Protein AF-A0A845WKM9-F1 (afdb_monomer_lite)

Secondary structure (DSSP, 8-state):
---S--EEEEETTEEEEEETTEEEEEEPP----S---PPPPS-BPTT-SEEPPS--PPP-EEEEETTEEEEEETTEEEEEETTS-----PPEESTTTBSSS-HHHHHH--SEEEEEEETTEEEEEEEETTEEEEEETT-TTS----BGGGPPBP----S-S-HHHHHHHHHHH-HHHHHSHHHHT--B---EESSS--BTTBEEP-TTTBSS---BSS--TTSTTHHHHHIIIIIHHHHHHHHHHHTT-HHHHHHHHHTTB-TT-SS--B-SGGG----HHHHHHHHHHHHHHHHHHHHHHHHHTSEEE--BTTB-HHHHHHHHHTHHHHHHHHHHHHHHHHHHHTTSS-HHHHHHHH---GGGGGGSHHHHHHHHHHHHHHHHHHTTSEEE-HHHHHHHHHHHHHHHHHHHHHTTHHHHHHTT--HHHHHHHHHH-TT-HHHHHHH-HHHHHHHHHHHHHHHHHHHHHHHHHH--HHHHHHHHHHHHHHHHHH-SPPP------PPP---GGGS-B-TT-PBPPTTS-TTTTTHHHH---S---------TT--TTTT-SS-SSPPPP-HHHHHHHHHHHHHHHHHHTTB-TTS-B-PPPSSPPPP-HHHHHHHHSS---THHHHHHHS--PPPPSB-HHHHHHHHHHHHHHHHHHHHHHHHHHHHHHHHHHHHHHHHHHHHHHHHHHHHHHHHHHHHHHHHHHHHHHHHHHHHHHHHHHHHHHH-S-HHHHHHHHHHHHHHHHHHHHHHHHHTSTT---------BTTB---------SSHHHHHHHHHHHHHHHHHHHHHHHHHHHHHHHHHHHHHHHHHHHHHHHHHHHHHHHHHHHHHHHHHHHHHHHHHHHHHHHHHHHHHHTT-SSSHHHHHHHHHHHHHHHHHHHHHHHHHHHHHHHHHHHHHT--BTTB--S-S-S--GGGTTTTHHHHHHHHHHHHHHHHHHH----EEEEEEEEHHHH-HHHHHHHHHHSEEEEEE-HHHHHTT-TTEEEEEEEEEEEEEEE-TT---EEEEEEEEEEEE-SS-HHHHHHHH-TTSPP-TTEEE-TTTT-EEEE----TTS-B-SSSS--TT-SBPPTTTTSBSEEEEEEEEESSTTSS-GGGEEEEEEEEEEEEEE-HHHHHHHHHHH-PPEEEEEEEEHHHHSHHHHHHHHHSS-SEEEEEE-GGGSTTEEEEEEEEEEEEEEEGGG----EEEETTTEEE-TTEEE--SS-B--TT-EEEEEEEES-GGGEEEEEEEEEEEE--

Foldseek 3Di:
DDPADWDWDDDDQWIWIDHDQWIWIDGHDDDDDDDDDDDGDPDTDPPDTDGDPPDPWDFQEWDDDPQWIWTKTWQWIFIDGNPDDDDGDDTHGLAPFKDPDDPVCNNTNFRYWDWDDDPQWIKIWTHHDPDIDIDTPNDPVTDDIDTPVPDADEDADQDFPCVVVLVCQCVPPRPVSSLALVSQQDKGAQQEDCPDDDDPRYHHDPPVRYPDHPIDSGHQLPHNCNVVVCCSRPVVLQVVLVVCLVVVVLVVSLVSLQSAAQPVDDQCRGRRLLVLQFALLQLLVLLLVLLVVLLVCQVVCVVVVQKDADCPPNQDSVNVNVLSVCLNVLSVVSSVVCVVCNCLLLLVDPQVVVCVVVVDDQLVLVVDPSLVSNVVSLVVLLVCLVRVSMDGDPVSSVSSNVSSVSSVSSSVSSNCNNVSSVSRNDLVVLVVQCVVDVPDVVSVCVNPVVVVVVVSLLSSLVSLQSQLLVLLQVQAPVSPVVSLVSLVVSDVSLDDQDDDPDDDDADPDDDPQCLAADPVGDGDDVPVPPPPPVCLLVDPDPDDDDDDNDGPPDDSQRSDPHDNDDDDDDVSSNVSVVSSCLSNVCSVVCHGPVRHHDDHDNDDDDDDPPVVCVVVVPPDPPVLVVLVVPDPDAQDQFFLVVLLVQLLVLLVVLQVLLVVLVVLCVLLVVQVCVLVVLVCVLVVLVVVLVVLVVVLVVLVVVLVVLVVVLVVLVVLLVVLVVVLVVADDPVLVVVLVVLVVVLVVLVVVLVVLVVPPPDDDDFDFDDDPDDTDGDDDDDDPPVVVVSVVVSVVSNVVSVVSVVVSVVSVVVSVVVSVVSVVSSVVSVVVSVVSVVVSVVSVVVSVVSVVVSVVSVVVSVVSVVVSVVSVPDPSHSVVSVVVSVVSLVVSVVSLVVSLSSLSNSQSSLCLQLVAFDPVRDLRDPPQADVVSSSRCSSVSSVVSSVVNVVVSVVSPDDFAKDKDKDWCCWQPVVQLVCCQPVQKGKDWDALLVVCVVPVQWFFKWFQAKFKDWPFDPPAKWKKKKWWQKFKGQRALDLQCNVCRRPVVGDDDSRMDMQRVHGFMAIFTDDDPPDTGRRDPDDDSPDSGGRGRGSTHSGTMMMMGTDDDVPSGRSNSTPIMMMIIIITTHGNDPVSSVSSVVVNDFDKTKFKDWCCVRPVVQLCCCQVHPAQKGKDWDACVSPPQFPFQDFQKKAKAWDFDPPDDDKFWDKPVHRTHDHGDIDGDPPDGADNVIDIIMIGIGGNSNGTDIMMMMIIGTGDD

Sequence (1258 aa):
MCREKEYHWVTLKILLTIHIYEYYRYALKSSANDGVWDTVPDYIEDEYPKTYGDTNSNIDAAFVINNYVYLFSGTEYYRLEENDTIELGTASPIVGSWGNLPSEIRDSGLSASLNHVDGNIETLYLIKGNAYIKYEMSNDEQAQPYEIKDVNYELIRLTSSTAEQLNQLLFADGIDELLKLSTQEINESPTLTKDGESTPYNIKMSPDKFSTEPTNSHLDFNSANGIYYWEVFFHAPFLIAQTLNTEQQFEYAKEWYEYIFDPTETSDYWKFLPFLAADPDALMASLSYDMDEFVTLFNEGTEEGTVNVNEIDGVSASEVESTVSNASDVVESMATVLAPFQEVFLGLLNQDLYEKSSGKDLAEIESWQEFSELNTVISNLSSYLSNGNITASTSDSELLNTWVSEMQEVMEILKKLDFRIDLMSNYNAQLTVYLEDPFDPHAIADLRPLAYRKAIVMRYIDNLLDWGDMLFRQYTRESINEARMLYILAYDLLGEKPENMGRVVLEPTQSYNSLYTDEDGNQVEPSEAYDFLIDLENSTTDGMVNEQSLSFAATQFDTVTNPYFFIKENELFTEYWTRVEDRLGKIRASLNIDGVAQPLPLFQPPIDPMALVNAAASGGGITAATMAAAGAASVPDYRFSSMMAKARDLVGKLKSFSDNLLSVLEKKDSEELSLMQNKQSAMILDIVTSLKKEQIKEAKESLANLKETKNSAIAQINHYENLISDGYLREEKYQLDLMMSAAIMHQVISLGQIASGLSYVAPQITLGAFSFGATAGGKNVGDMMTRFGEAVQTTAEGLSMFGEMSGVAAQFKRSKQEWELQKEMAASEAIQLDYQIAAQEHRIKMSEIELLQHEKDIENNEVITKFMKSKFSNMQLYSWMSSKISGLFFQTFKLAHDYAKKAEQAFIFEKGIKAGEVNYINGMYWENQYQGLLSGSTLELDLDRMEKAYGSMDSRRLEITKTISLLEMDPLALLQLKTKGSCTFRLSEELFDYDFPGHYNRQIKAVSLAFNVGEGQKVNATLTQLSSKLVMDTDIKAVKHLMDPANEATANVRADWRANQQVALSHVDQYTENSGMFELNFGDERYLPFEGTGAVSNWNLELNGKKGDYNPKDLLDVTIKLRYTAKQGGSRFANEVKGVLKPYNATSFFDLAYNFTDEWAALTEGETNDVSITFTQDMFPNMSSSKIIGLLIRYEYKNGQGGAFFTINDNLQVPNNTYLQPTTLSVGQRGSEWKFTVRGDASSLENAEMVLVYKAKI

Structure (mmCIF, N/CA/C/O backbone):
data_AF-A0A845WKM9-F1
#
_entry.id   AF-A0A845WKM9-F1
#
loop_
_atom_site.group_PDB
_atom_site.id
_atom_site.type_symbol
_atom_site.label_atom_id
_atom_site.label_alt_id
_atom_site.label_comp_id
_atom_site.label_asym_id
_atom_site.label_entity_id
_atom_site.label_seq_id
_atom_site.pdbx_PDB_ins_code
_atom_site.Cartn_x
_atom_site.Cartn_y
_atom_site.Cartn_z
_atom_site.occupancy
_atom_site.B_iso_or_equiv
_atom_site.auth_seq_id
_atom_site.auth_comp_id
_atom_site.auth_asym_id
_atom_site.auth_atom_id
_atom_site.pdbx_PDB_model_num
ATOM 1 N N . MET A 1 1 ? 36.766 70.571 -71.315 1.00 24.03 1 MET A N 1
ATOM 2 C CA . MET A 1 1 ? 38.175 70.822 -71.702 1.00 24.03 1 MET A CA 1
ATOM 3 C C . MET A 1 1 ? 38.775 69.490 -72.134 1.00 24.03 1 MET A C 1
ATOM 5 O O . MET A 1 1 ? 38.209 68.482 -71.750 1.00 24.03 1 MET A O 1
ATOM 9 N N . CYS A 1 2 ? 39.831 69.504 -72.949 1.00 22.34 2 CYS A N 1
ATOM 10 C CA . CYS A 1 2 ? 40.436 68.371 -73.680 1.00 22.34 2 CYS A CA 1
ATOM 11 C C . CYS A 1 2 ? 39.714 68.014 -74.995 1.00 22.34 2 CYS A C 1
ATOM 13 O O . CYS A 1 2 ? 38.870 67.126 -75.065 1.00 22.34 2 CYS A O 1
ATOM 15 N N . ARG A 1 3 ? 40.038 68.774 -76.054 1.00 29.00 3 ARG A N 1
ATOM 16 C CA . ARG A 1 3 ? 39.642 68.508 -77.452 1.00 29.00 3 ARG A CA 1
ATOM 17 C C . ARG A 1 3 ? 40.835 68.111 -78.339 1.00 29.00 3 ARG A C 1
ATOM 19 O O . ARG A 1 3 ? 40.703 68.115 -79.554 1.00 29.00 3 ARG A O 1
ATOM 26 N N . GLU A 1 4 ? 41.947 67.717 -77.732 1.00 33.34 4 GLU A N 1
ATOM 27 C CA . GLU A 1 4 ? 43.024 66.936 -78.345 1.00 33.34 4 GLU A CA 1
ATOM 28 C C . GLU A 1 4 ? 43.207 65.717 -77.438 1.00 33.34 4 GLU A C 1
ATOM 30 O O . GLU A 1 4 ? 43.269 65.859 -76.217 1.00 33.34 4 GLU A O 1
ATOM 35 N N . LYS A 1 5 ? 43.109 64.517 -78.015 1.00 40.09 5 LYS A N 1
ATOM 36 C CA . LYS A 1 5 ? 43.128 63.259 -77.264 1.00 40.09 5 LYS A CA 1
ATOM 37 C C . LYS A 1 5 ? 44.583 62.839 -77.056 1.00 40.09 5 LYS A C 1
ATOM 39 O O . LYS A 1 5 ? 45.149 62.134 -77.887 1.00 40.09 5 LYS A O 1
ATOM 44 N N . GLU A 1 6 ? 45.164 63.318 -75.968 1.00 39.47 6 GLU A N 1
ATOM 45 C CA . GLU A 1 6 ? 46.329 62.714 -75.326 1.00 39.47 6 GLU A CA 1
ATOM 46 C C . GLU A 1 6 ? 45.838 62.080 -74.025 1.00 39.47 6 GLU A C 1
ATOM 48 O O . GLU A 1 6 ? 45.171 62.732 -73.219 1.00 39.47 6 GLU A O 1
ATOM 53 N N . TYR A 1 7 ? 46.093 60.784 -73.864 1.00 47.41 7 TYR A N 1
ATOM 54 C CA . TYR A 1 7 ? 45.738 60.040 -72.657 1.00 47.41 7 TYR A CA 1
ATOM 55 C C . TYR A 1 7 ? 47.023 59.733 -71.896 1.00 47.41 7 TYR A C 1
ATOM 57 O O . TYR A 1 7 ? 47.928 59.125 -72.467 1.00 47.41 7 TYR A O 1
ATOM 65 N N . HIS A 1 8 ? 47.100 60.172 -70.640 1.00 46.16 8 HIS A N 1
ATOM 66 C CA . HIS A 1 8 ? 48.260 60.006 -69.766 1.00 46.16 8 HIS A CA 1
ATOM 67 C C . HIS A 1 8 ? 47.924 59.046 -68.621 1.00 46.16 8 HIS A C 1
ATOM 69 O O . HIS A 1 8 ? 46.895 59.211 -67.967 1.00 46.16 8 HIS A O 1
ATOM 75 N N . TRP A 1 9 ? 48.809 58.086 -68.362 1.00 52.91 9 TRP A N 1
ATOM 76 C CA . TRP A 1 9 ? 48.658 57.051 -67.336 1.00 52.91 9 TRP A CA 1
ATOM 77 C C . TRP A 1 9 ? 49.867 57.078 -66.404 1.00 52.91 9 TRP A C 1
ATOM 79 O O . TRP A 1 9 ? 50.983 56.995 -66.907 1.00 52.91 9 TRP A O 1
ATOM 89 N N . VAL A 1 10 ? 49.672 57.184 -65.085 1.00 44.25 10 VAL A N 1
ATOM 90 C CA . VAL A 1 10 ? 50.763 57.142 -64.092 1.00 44.25 10 VAL A CA 1
ATOM 91 C C . VAL A 1 10 ? 50.552 55.956 -63.161 1.00 44.25 10 VAL A C 1
ATOM 93 O O . VAL A 1 10 ? 49.575 55.932 -62.419 1.00 44.25 10 VAL A O 1
ATOM 96 N N . THR A 1 11 ? 51.497 55.020 -63.151 1.00 46.56 11 THR A N 1
ATOM 97 C CA . THR A 1 11 ? 51.575 53.926 -62.170 1.00 46.56 11 THR A CA 1
ATOM 98 C C . THR A 1 11 ? 53.038 53.656 -61.828 1.00 46.56 11 THR A C 1
ATOM 100 O O . THR A 1 11 ? 53.895 53.701 -62.707 1.00 46.56 11 THR A O 1
ATOM 103 N N . LEU A 1 12 ? 53.338 53.464 -60.533 1.00 43.09 12 LEU A N 1
ATOM 104 C CA . LEU A 1 12 ? 54.623 53.003 -59.970 1.00 43.09 12 LEU A CA 1
ATOM 105 C C . LEU A 1 12 ? 55.868 53.287 -60.839 1.00 43.09 12 LEU A C 1
ATOM 107 O O . LEU A 1 12 ? 56.572 52.393 -61.301 1.00 43.09 12 LEU A O 1
ATOM 111 N N . LYS A 1 13 ? 56.173 54.581 -60.991 1.00 48.28 13 LYS A N 1
ATOM 112 C CA . LYS A 1 13 ? 57.355 55.136 -61.674 1.00 48.28 13 LYS A CA 1
ATOM 113 C C . LYS A 1 13 ? 57.362 55.101 -63.213 1.00 48.28 13 LYS A C 1
ATOM 115 O O . LYS A 1 13 ? 58.415 55.343 -63.800 1.00 48.28 13 LYS A O 1
ATOM 120 N N . ILE A 1 14 ? 56.237 54.872 -63.889 1.00 47.28 14 ILE A N 1
ATOM 121 C CA . ILE A 1 14 ? 56.152 54.909 -65.358 1.00 47.28 14 ILE A CA 1
ATOM 122 C C . ILE A 1 14 ? 54.971 55.790 -65.794 1.00 47.28 14 ILE A C 1
ATOM 124 O O . ILE A 1 14 ? 53.873 55.676 -65.252 1.00 47.28 14 ILE A O 1
ATOM 128 N N . LEU A 1 15 ? 55.201 56.673 -66.775 1.00 45.88 15 LEU A N 1
ATOM 129 C CA . LEU A 1 15 ? 54.147 57.422 -67.470 1.00 45.88 15 LEU A CA 1
ATOM 130 C C . LEU A 1 15 ? 53.968 56.839 -68.880 1.00 45.88 15 LEU A C 1
ATOM 132 O O . LEU A 1 15 ? 54.933 56.785 -69.646 1.00 45.88 15 LEU A O 1
ATOM 136 N N . LEU A 1 16 ? 52.752 56.412 -69.226 1.00 50.94 16 LEU A N 1
ATOM 137 C CA . LEU A 1 16 ? 52.383 55.997 -70.584 1.00 50.94 16 LEU A CA 1
ATOM 138 C C . LEU A 1 16 ? 51.508 57.079 -71.221 1.00 50.94 16 LEU A C 1
ATOM 140 O O . LEU A 1 16 ? 50.492 57.470 -70.648 1.00 50.94 16 LEU A O 1
ATOM 144 N N . THR A 1 17 ? 51.892 57.558 -72.403 1.00 49.88 17 THR A N 1
ATOM 145 C CA . THR A 1 17 ? 51.118 58.554 -73.157 1.00 49.88 17 THR A CA 1
ATOM 146 C C . THR A 1 17 ? 50.686 57.967 -74.491 1.00 49.88 17 THR A C 1
ATOM 148 O O . THR A 1 17 ? 51.526 57.475 -75.242 1.00 49.88 17 THR A O 1
ATOM 151 N N . ILE A 1 18 ? 49.389 58.017 -74.798 1.00 53.12 18 ILE A N 1
ATOM 152 C CA . ILE A 1 18 ? 48.840 57.524 -76.069 1.00 53.12 18 ILE A CA 1
ATOM 153 C C . ILE A 1 18 ? 48.436 58.720 -76.925 1.00 53.12 18 ILE A C 1
ATOM 155 O O . ILE A 1 18 ? 47.570 59.507 -76.531 1.00 53.12 18 ILE A O 1
ATOM 159 N N . HIS A 1 19 ? 49.046 58.832 -78.106 1.00 45.56 19 HIS A N 1
ATOM 160 C CA . HIS A 1 19 ? 48.729 59.863 -79.085 1.00 45.56 19 HIS A CA 1
ATOM 161 C C . HIS A 1 19 ? 48.656 59.243 -80.485 1.00 45.56 19 HIS A C 1
ATOM 163 O O . HIS A 1 19 ? 49.648 58.751 -81.003 1.00 45.56 19 HIS A O 1
ATOM 169 N N . ILE A 1 20 ? 47.452 59.239 -81.071 1.00 50.84 20 ILE A N 1
ATOM 170 C CA . ILE A 1 20 ? 47.156 58.904 -82.480 1.00 50.84 20 ILE A CA 1
ATOM 171 C C . ILE A 1 20 ? 48.010 57.730 -83.025 1.00 50.84 20 ILE A C 1
ATOM 173 O O . ILE A 1 20 ? 48.936 57.926 -83.804 1.00 50.84 20 ILE A O 1
ATOM 177 N N . TYR A 1 21 ? 47.638 56.500 -82.645 1.00 51.22 21 TYR A N 1
ATOM 178 C CA . TYR A 1 21 ? 48.224 55.210 -83.078 1.00 51.22 21 TYR A CA 1
ATOM 179 C C . TYR A 1 21 ? 49.631 54.870 -82.563 1.00 51.22 21 TYR A C 1
ATOM 181 O O . TYR A 1 21 ? 50.142 53.786 -82.857 1.00 51.22 21 TYR A O 1
ATOM 189 N N . GLU A 1 22 ? 50.221 55.739 -81.747 1.00 50.88 22 GLU A N 1
ATOM 190 C CA . GLU A 1 22 ? 51.520 55.543 -81.110 1.00 50.88 22 GLU A CA 1
ATOM 191 C C . GLU A 1 22 ? 51.400 55.646 -79.587 1.00 50.88 22 GLU A C 1
ATOM 193 O O . GLU A 1 22 ? 50.571 56.397 -79.057 1.00 50.88 22 GLU A O 1
ATOM 198 N N . TYR A 1 23 ? 52.240 54.898 -78.870 1.00 56.81 23 TYR A N 1
ATOM 199 C CA . TYR A 1 23 ? 52.365 55.034 -77.421 1.00 56.81 23 TYR A CA 1
ATOM 200 C C . TYR A 1 23 ? 53.814 55.279 -76.994 1.00 56.81 23 TYR A C 1
ATOM 202 O O . TYR A 1 23 ? 54.763 54.783 -77.608 1.00 56.81 23 TYR A O 1
ATOM 210 N N . TYR A 1 24 ? 53.954 56.088 -75.946 1.00 56.62 24 TYR A N 1
ATOM 211 C CA . TYR A 1 24 ? 55.205 56.634 -75.424 1.00 56.62 24 TYR A CA 1
ATOM 212 C C . TYR A 1 24 ? 55.384 56.195 -73.971 1.00 56.62 24 TYR A C 1
ATOM 214 O O . TYR A 1 24 ? 54.426 56.268 -73.201 1.00 56.62 24 TYR A O 1
ATOM 222 N N . ARG A 1 25 ? 56.597 55.775 -73.590 1.00 55.91 25 ARG A N 1
ATOM 223 C CA . ARG A 1 25 ? 56.938 55.347 -72.225 1.00 55.91 25 ARG A CA 1
ATOM 224 C C . ARG A 1 25 ? 57.998 56.267 -71.619 1.00 55.91 25 ARG A C 1
ATOM 226 O O . ARG A 1 25 ? 59.055 56.472 -72.218 1.00 55.91 25 ARG A O 1
ATOM 233 N N . TYR A 1 26 ? 57.723 56.778 -70.422 1.00 56.53 26 TYR A N 1
ATOM 234 C CA . TYR A 1 26 ? 58.645 57.607 -69.644 1.00 56.53 26 TYR A CA 1
ATOM 235 C C . TYR A 1 26 ? 58.941 56.953 -68.293 1.00 56.53 26 TYR A C 1
ATOM 237 O O . TYR A 1 26 ? 58.023 56.481 -67.622 1.00 56.53 26 TYR A O 1
ATOM 245 N N . ALA A 1 27 ? 60.206 56.979 -67.870 1.00 50.28 27 ALA A N 1
ATOM 246 C CA . ALA A 1 27 ? 60.633 56.518 -66.550 1.00 50.28 27 ALA A CA 1
ATOM 247 C C . ALA A 1 27 ? 60.662 57.685 -65.545 1.00 50.28 27 ALA A C 1
ATOM 249 O O . ALA A 1 27 ? 61.342 58.693 -65.755 1.00 50.28 27 ALA A O 1
ATOM 250 N N . LEU A 1 28 ? 59.948 57.548 -64.429 1.00 52.06 28 LEU A N 1
ATOM 251 C CA . LEU A 1 28 ? 59.867 58.532 -63.347 1.00 52.06 28 LEU A CA 1
ATOM 252 C C . LEU A 1 28 ? 60.850 58.152 -62.220 1.00 52.06 28 LEU A C 1
ATOM 254 O O . LEU A 1 28 ? 60.956 56.993 -61.821 1.00 52.06 28 LEU A O 1
ATOM 258 N N . LYS A 1 29 ? 61.593 59.119 -61.669 1.00 46.59 29 LYS A N 1
ATOM 259 C CA . LYS A 1 29 ? 62.472 58.875 -60.507 1.00 46.59 29 LYS A CA 1
ATOM 260 C C . LYS A 1 29 ? 61.663 58.884 -59.211 1.00 46.59 29 LYS A C 1
ATOM 262 O O . LYS A 1 29 ? 60.760 59.691 -59.047 1.00 46.59 29 LYS A O 1
ATOM 267 N N . SER A 1 30 ? 62.005 58.001 -58.274 1.00 43.25 30 SER A N 1
ATOM 268 C CA . SER A 1 30 ? 61.252 57.848 -57.029 1.00 43.25 30 SER A CA 1
ATOM 269 C C . SER A 1 30 ? 61.728 58.721 -55.890 1.00 43.25 30 SER A C 1
ATOM 271 O O . SER A 1 30 ? 62.800 58.466 -55.344 1.00 43.25 30 SER A O 1
ATOM 273 N N . SER A 1 31 ? 60.865 59.640 -55.478 1.00 42.84 31 SER A N 1
ATOM 274 C CA . SER A 1 31 ? 60.623 60.003 -54.078 1.00 42.84 31 SER A CA 1
ATOM 275 C C . SER A 1 31 ? 59.580 61.117 -54.059 1.00 42.84 31 SER A C 1
ATOM 277 O O . SER A 1 31 ? 59.888 62.213 -54.519 1.00 42.84 31 SER A O 1
ATOM 279 N N . ALA A 1 32 ? 58.381 60.871 -53.535 1.00 39.72 32 ALA A N 1
ATOM 280 C CA . ALA A 1 32 ? 57.436 61.952 -53.270 1.00 39.72 32 ALA A CA 1
ATOM 281 C C . ALA A 1 32 ? 56.523 61.601 -52.089 1.00 39.72 32 ALA A C 1
ATOM 283 O O . ALA A 1 32 ? 55.426 61.093 -52.271 1.00 39.72 32 ALA A O 1
ATOM 284 N N . ASN A 1 33 ? 56.996 61.907 -50.884 1.00 41.66 33 ASN A N 1
ATOM 285 C CA . ASN A 1 33 ? 56.164 62.562 -49.881 1.00 41.66 33 ASN A CA 1
ATOM 286 C C . ASN A 1 33 ? 56.691 63.999 -49.834 1.00 41.66 33 ASN A C 1
ATOM 288 O O . ASN A 1 33 ? 57.856 64.155 -49.484 1.00 41.66 33 ASN A O 1
ATOM 292 N N . ASP A 1 34 ? 55.904 64.963 -50.340 1.00 42.69 34 ASP A N 1
ATOM 293 C CA . ASP A 1 34 ? 55.916 66.414 -50.024 1.00 42.69 34 ASP A CA 1
ATOM 294 C C . ASP A 1 34 ? 55.317 67.267 -51.180 1.00 42.69 34 ASP A C 1
ATOM 296 O O . ASP A 1 34 ? 56.005 68.036 -51.842 1.00 42.69 34 ASP A O 1
ATOM 300 N N . GLY A 1 35 ? 54.011 67.139 -51.448 1.00 42.78 35 GLY A N 1
ATOM 301 C CA . GLY A 1 35 ? 53.112 68.230 -51.891 1.00 42.78 35 GLY A CA 1
ATOM 302 C C . GLY A 1 35 ? 53.466 69.218 -53.032 1.00 42.78 35 GLY A C 1
ATOM 303 O O . GLY A 1 35 ? 52.885 70.305 -53.040 1.00 42.78 35 GLY A O 1
ATOM 304 N N . VAL A 1 36 ? 54.341 68.914 -54.000 1.00 42.69 36 VAL A N 1
ATOM 305 C CA . VAL A 1 36 ? 54.628 69.786 -55.170 1.00 42.69 36 VAL A CA 1
ATOM 306 C C . VAL A 1 36 ? 54.284 69.079 -56.490 1.00 42.69 36 VAL A C 1
ATOM 308 O O . VAL A 1 36 ? 54.553 67.894 -56.648 1.00 42.69 36 VAL A O 1
ATOM 311 N N . TRP A 1 37 ? 53.690 69.801 -57.452 1.00 41.44 37 TRP A N 1
ATOM 312 C CA . TRP A 1 37 ? 53.416 69.293 -58.806 1.00 41.44 37 TRP A CA 1
ATOM 313 C C . TRP A 1 37 ? 54.724 69.160 -59.606 1.00 41.44 37 TRP A C 1
ATOM 315 O O . TRP A 1 37 ? 55.343 70.177 -59.929 1.00 41.44 37 TRP A O 1
ATOM 325 N N . ASP A 1 38 ? 55.122 67.936 -59.956 1.00 47.81 38 ASP A N 1
ATOM 326 C CA . ASP A 1 38 ? 56.264 67.668 -60.841 1.00 47.81 38 ASP A CA 1
ATOM 327 C C . ASP A 1 38 ? 55.886 67.796 -62.330 1.00 47.81 38 ASP A C 1
ATOM 329 O O . ASP A 1 38 ? 54.788 67.435 -62.760 1.00 47.81 38 ASP A O 1
ATOM 333 N N . THR A 1 39 ? 56.814 68.304 -63.146 1.00 49.50 39 THR A N 1
ATOM 334 C CA . THR A 1 39 ? 56.717 68.332 -64.617 1.00 49.50 39 THR A CA 1
ATOM 335 C C . THR A 1 39 ? 57.197 67.012 -65.225 1.00 49.50 39 THR A C 1
ATOM 337 O O . THR A 1 39 ? 58.212 66.474 -64.784 1.00 49.50 39 THR A O 1
ATOM 340 N N . VAL A 1 40 ? 56.517 66.524 -66.273 1.00 50.50 40 VAL A N 1
ATOM 341 C CA . VAL A 1 40 ? 56.886 65.302 -67.020 1.00 50.50 40 VAL A CA 1
ATOM 342 C C . VAL A 1 40 ? 58.369 65.345 -67.448 1.00 50.50 40 VAL A C 1
ATOM 344 O O . VAL A 1 40 ? 58.779 66.350 -68.030 1.00 50.50 40 VAL A O 1
ATOM 347 N N . PRO A 1 41 ? 59.190 64.307 -67.180 1.00 53.84 41 PRO A N 1
ATOM 348 C CA . PRO A 1 41 ? 60.603 64.305 -67.565 1.00 53.84 41 PRO A CA 1
ATOM 349 C C . PRO A 1 41 ? 60.819 64.257 -69.088 1.00 53.84 41 PRO A C 1
ATOM 351 O O . PRO A 1 41 ? 60.109 63.552 -69.800 1.00 53.84 41 PRO A O 1
ATOM 354 N N . ASP A 1 42 ? 61.878 64.915 -69.572 1.00 48.16 42 ASP A N 1
ATOM 355 C CA . ASP A 1 42 ? 62.238 65.035 -71.001 1.00 48.16 42 ASP A CA 1
ATOM 356 C C . ASP A 1 42 ? 62.783 63.745 -71.665 1.00 48.16 42 ASP A C 1
ATOM 358 O O . ASP A 1 42 ? 63.171 63.780 -72.834 1.00 48.16 42 ASP A O 1
ATOM 362 N N . TYR A 1 43 ? 62.874 62.612 -70.955 1.00 52.06 43 TYR A N 1
ATOM 363 C CA . TYR A 1 43 ? 63.543 61.408 -71.471 1.00 52.06 43 TYR A CA 1
ATOM 364 C C . TYR A 1 43 ? 62.569 60.244 -71.702 1.00 52.06 43 TYR A C 1
ATOM 366 O O . TYR A 1 43 ? 62.040 59.660 -70.756 1.00 52.06 43 TYR A O 1
ATOM 374 N N . ILE A 1 44 ? 62.365 59.922 -72.981 1.00 55.00 44 ILE A N 1
ATOM 375 C CA . ILE A 1 44 ? 61.640 58.744 -73.479 1.00 55.00 44 ILE A CA 1
ATOM 376 C C . ILE A 1 44 ? 62.600 57.545 -73.437 1.00 55.00 44 ILE A C 1
ATOM 378 O O . ILE A 1 44 ? 63.772 57.693 -73.783 1.00 55.00 44 ILE A O 1
ATOM 382 N N . GLU A 1 45 ? 62.132 56.374 -72.997 1.00 55.47 45 GLU A N 1
ATOM 383 C CA . GLU A 1 45 ? 62.947 55.149 -73.022 1.00 55.47 45 GLU A CA 1
ATOM 384 C C . GLU A 1 45 ? 63.296 54.724 -74.460 1.00 55.47 45 GLU A C 1
ATOM 386 O O . GLU A 1 45 ? 62.465 54.821 -75.368 1.00 55.47 45 GLU A O 1
ATOM 391 N N . ASP A 1 46 ? 64.521 54.224 -74.669 1.00 53.06 46 ASP A N 1
ATOM 392 C CA . ASP A 1 46 ? 64.959 53.720 -75.976 1.00 53.06 46 ASP A CA 1
ATOM 393 C C . ASP A 1 46 ? 64.016 52.597 -76.458 1.00 53.06 46 ASP A C 1
ATOM 395 O O . ASP A 1 46 ? 63.649 51.714 -75.687 1.00 53.06 46 ASP A O 1
ATOM 399 N N . GLU A 1 47 ? 63.649 52.650 -77.748 1.00 56.12 47 GLU A N 1
ATOM 400 C CA . GLU A 1 47 ? 62.615 51.854 -78.451 1.00 56.12 47 GLU A CA 1
ATOM 401 C C . GLU A 1 47 ? 61.181 52.422 -78.494 1.00 56.12 47 GLU A C 1
ATOM 403 O O . GLU A 1 47 ? 60.310 51.772 -79.075 1.00 56.12 47 GLU A O 1
ATOM 408 N N . TYR A 1 48 ? 60.925 53.631 -77.982 1.00 54.81 48 TYR A N 1
ATOM 409 C CA . TYR A 1 48 ? 59.629 54.322 -78.111 1.00 54.81 48 TYR A CA 1
ATOM 410 C C . TYR A 1 48 ? 59.725 55.614 -78.950 1.00 54.81 48 TYR A C 1
ATOM 412 O O . TYR A 1 48 ? 60.758 56.287 -78.909 1.00 54.81 48 TYR A O 1
ATOM 420 N N . PRO A 1 49 ? 58.673 55.998 -79.711 1.00 52.28 49 PRO A N 1
ATOM 421 C CA . PRO A 1 49 ? 57.323 55.412 -79.743 1.00 52.28 49 PRO A CA 1
ATOM 422 C C . PRO A 1 49 ? 57.190 54.095 -80.533 1.00 52.28 49 PRO A C 1
ATOM 424 O O . PRO A 1 49 ? 57.908 53.871 -81.507 1.00 52.28 49 PRO A O 1
ATOM 427 N N . LYS A 1 50 ? 56.225 53.245 -80.135 1.00 54.50 50 LYS A N 1
ATOM 428 C CA . LYS A 1 50 ? 55.817 52.009 -80.845 1.00 54.50 50 LYS A CA 1
ATOM 429 C C . LYS A 1 50 ? 54.385 52.145 -81.391 1.00 54.50 50 LYS A C 1
ATOM 431 O O . LYS A 1 50 ? 53.537 52.775 -80.760 1.00 54.50 50 LYS A O 1
ATOM 436 N N . THR A 1 51 ? 54.118 51.560 -82.564 1.00 50.50 51 THR A N 1
ATOM 437 C CA . THR A 1 51 ? 52.816 51.599 -83.264 1.00 50.50 51 THR A CA 1
ATOM 438 C C . THR A 1 51 ? 51.964 50.361 -82.976 1.00 50.50 51 THR A C 1
ATOM 440 O O . THR A 1 51 ? 52.491 49.249 -82.995 1.00 50.50 51 THR A O 1
ATOM 443 N N . TYR A 1 52 ? 50.648 50.532 -82.802 1.00 55.34 52 TYR A N 1
ATOM 444 C CA . TYR A 1 52 ? 49.686 49.419 -82.727 1.00 55.34 52 TYR A CA 1
ATOM 445 C C . TYR A 1 52 ? 49.696 48.596 -84.029 1.00 55.34 52 TYR A C 1
ATOM 447 O O . TYR A 1 52 ? 49.545 49.151 -85.117 1.00 55.34 52 TYR A O 1
ATOM 455 N N . GLY A 1 53 ? 49.869 47.275 -83.944 1.00 49.66 53 GLY A N 1
ATOM 456 C CA . GLY A 1 53 ? 49.756 46.384 -85.103 1.00 49.66 53 GLY A CA 1
ATOM 457 C C . GLY A 1 53 ? 48.295 46.182 -85.521 1.00 49.66 53 GLY A C 1
ATOM 458 O O . GLY A 1 53 ? 47.504 45.765 -84.693 1.00 49.66 53 GLY A O 1
ATOM 459 N N . ASP A 1 54 ? 47.968 46.489 -86.785 1.00 47.16 54 ASP A N 1
ATOM 460 C CA . ASP A 1 54 ? 46.778 46.164 -87.620 1.00 47.16 54 ASP A CA 1
ATOM 461 C C . ASP A 1 54 ? 45.355 46.060 -87.012 1.00 47.16 54 ASP A C 1
ATOM 463 O O . ASP A 1 54 ? 44.405 45.685 -87.704 1.00 47.16 54 ASP A O 1
ATOM 467 N N . THR A 1 55 ? 45.137 46.457 -85.763 1.00 50.75 55 THR A N 1
ATOM 468 C CA . THR A 1 55 ? 43.813 46.540 -85.145 1.00 50.75 55 THR A CA 1
ATOM 469 C C . THR A 1 55 ? 43.340 47.989 -85.165 1.00 50.75 55 THR A C 1
ATOM 471 O O . THR A 1 55 ? 43.897 48.850 -84.490 1.00 50.75 55 THR A O 1
ATOM 474 N N . ASN A 1 56 ? 42.288 48.269 -85.936 1.00 50.22 56 ASN A N 1
ATOM 475 C CA . ASN A 1 56 ? 41.617 49.576 -86.063 1.00 50.22 56 ASN A CA 1
ATOM 476 C C . ASN A 1 56 ? 40.863 50.024 -84.780 1.00 50.22 56 ASN A C 1
ATOM 478 O O . ASN A 1 56 ? 39.881 50.765 -84.857 1.00 50.22 56 ASN A O 1
ATOM 482 N N . SER A 1 57 ? 41.282 49.559 -83.604 1.00 55.78 57 SER A N 1
ATOM 483 C CA . SER A 1 57 ? 40.565 49.688 -82.334 1.00 55.78 57 SER A CA 1
ATOM 484 C C . SER A 1 57 ? 41.178 50.822 -81.507 1.00 55.78 57 SER A C 1
ATOM 486 O O . SER A 1 57 ? 42.351 50.778 -81.146 1.00 55.78 57 SER A O 1
ATOM 488 N N . ASN A 1 58 ? 40.405 51.872 -81.232 1.00 62.47 58 ASN A N 1
ATOM 489 C CA . ASN A 1 58 ? 40.837 52.984 -80.382 1.00 62.47 58 ASN A CA 1
ATOM 490 C C . ASN A 1 58 ? 40.570 52.615 -78.913 1.00 62.47 58 ASN A C 1
ATOM 492 O O . ASN A 1 58 ? 39.469 52.157 -78.613 1.00 62.47 58 ASN A O 1
ATOM 496 N N . ILE A 1 59 ? 41.534 52.784 -78.003 1.00 67.06 59 ILE A N 1
ATOM 497 C CA . ILE A 1 59 ? 41.280 52.557 -76.569 1.00 67.06 59 ILE A CA 1
ATOM 498 C C . ILE A 1 59 ? 40.402 53.693 -76.047 1.00 67.06 59 ILE A C 1
ATOM 500 O O . ILE A 1 59 ? 40.752 54.870 -76.158 1.00 67.06 59 ILE A O 1
ATOM 504 N N . ASP A 1 60 ? 39.252 53.328 -75.494 1.00 69.38 60 ASP A N 1
ATOM 505 C CA . ASP A 1 60 ? 38.237 54.259 -75.019 1.00 69.38 60 ASP A CA 1
ATOM 506 C C . ASP A 1 60 ? 38.360 54.538 -73.510 1.00 69.38 60 ASP A C 1
ATOM 508 O O . ASP A 1 60 ? 38.049 55.644 -73.069 1.00 69.38 60 ASP A O 1
ATOM 512 N N . ALA A 1 61 ? 38.829 53.571 -72.714 1.00 71.31 61 ALA A N 1
ATOM 513 C CA . ALA A 1 61 ? 39.004 53.700 -71.263 1.00 71.31 61 ALA A CA 1
ATOM 514 C C . ALA A 1 61 ? 40.054 52.707 -70.734 1.00 71.31 61 ALA A C 1
ATOM 516 O O . ALA A 1 61 ? 40.263 51.660 -71.343 1.00 71.31 61 ALA A O 1
ATOM 517 N N . ALA A 1 62 ? 40.681 53.004 -69.594 1.00 71.31 62 ALA A N 1
ATOM 518 C CA . ALA A 1 62 ? 41.504 52.033 -68.874 1.00 71.31 62 ALA A CA 1
ATOM 519 C C . ALA A 1 62 ? 41.535 52.286 -67.366 1.00 71.31 62 ALA A C 1
ATOM 521 O O . ALA A 1 62 ? 41.380 53.419 -66.909 1.00 71.31 62 ALA A O 1
ATOM 522 N N . PHE A 1 63 ? 41.695 51.231 -66.583 1.00 72.81 63 PHE A N 1
ATOM 523 C CA . PHE A 1 63 ? 41.757 51.310 -65.125 1.00 72.81 63 PHE A CA 1
ATOM 524 C C . PHE A 1 63 ? 42.435 50.057 -64.557 1.00 72.81 63 PHE A C 1
ATOM 526 O O . PHE A 1 63 ? 42.641 49.081 -65.280 1.00 72.81 63 PHE A O 1
ATOM 533 N N . VAL A 1 64 ? 42.810 50.104 -63.278 1.00 71.31 64 VAL A N 1
ATOM 534 C CA . VAL A 1 64 ? 43.537 49.030 -62.584 1.00 71.31 64 VAL A CA 1
ATOM 535 C C . VAL A 1 64 ? 42.654 48.435 -61.495 1.00 71.31 64 VAL A C 1
ATOM 537 O O . VAL A 1 64 ? 42.031 49.192 -60.755 1.00 71.31 64 VAL A O 1
ATOM 540 N N . ILE A 1 65 ? 42.596 47.103 -61.420 1.00 71.56 65 ILE A N 1
ATOM 541 C CA . ILE A 1 65 ? 41.932 46.340 -60.349 1.00 71.56 65 ILE A CA 1
ATOM 542 C C . ILE A 1 65 ? 42.785 45.096 -60.062 1.00 71.56 65 ILE A C 1
ATOM 544 O O . ILE A 1 65 ? 43.182 44.412 -61.005 1.00 71.56 65 ILE A O 1
ATOM 548 N N . ASN A 1 66 ? 43.061 44.802 -58.786 1.00 64.56 66 ASN A N 1
ATOM 549 C CA . ASN A 1 66 ? 43.725 43.576 -58.305 1.00 64.56 66 ASN A CA 1
ATOM 550 C C . ASN A 1 66 ? 45.003 43.185 -59.084 1.00 64.56 66 ASN A C 1
ATOM 552 O O . ASN A 1 66 ? 45.124 42.055 -59.548 1.00 64.56 66 ASN A O 1
ATOM 556 N N . ASN A 1 67 ? 45.942 44.126 -59.253 1.00 67.75 67 ASN A N 1
ATOM 557 C CA . ASN A 1 67 ? 47.216 43.985 -59.994 1.00 67.75 67 ASN A CA 1
ATOM 558 C C . ASN A 1 67 ? 47.101 43.748 -61.518 1.00 67.75 67 ASN A C 1
ATOM 560 O O . ASN A 1 67 ? 48.093 43.417 -62.176 1.00 67.75 67 ASN A O 1
ATOM 564 N N . TYR A 1 68 ? 45.923 43.966 -62.111 1.00 69.25 68 TYR A N 1
ATOM 565 C CA . TYR A 1 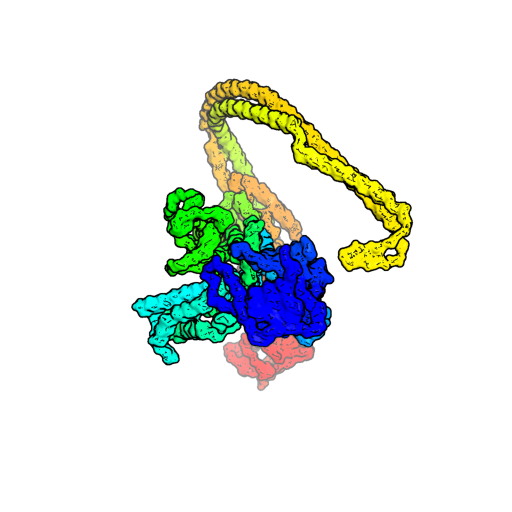68 ? 45.729 43.938 -63.563 1.00 69.25 68 TYR A CA 1
ATOM 566 C C . TYR A 1 68 ? 45.315 45.305 -64.112 1.00 69.25 68 TYR A C 1
ATOM 568 O O . TYR A 1 68 ? 44.453 45.992 -63.559 1.00 69.25 68 TYR A O 1
ATOM 576 N N . VAL A 1 69 ? 45.893 45.678 -65.255 1.00 73.50 69 VAL A N 1
ATOM 577 C CA . VAL A 1 69 ? 45.497 46.841 -66.055 1.00 73.50 69 VAL A CA 1
ATOM 578 C C . VAL A 1 69 ? 44.504 46.394 -67.125 1.00 73.50 69 VAL A C 1
ATOM 580 O O . VAL A 1 69 ? 44.820 45.558 -67.976 1.00 73.50 69 VAL A O 1
ATOM 583 N N . TYR A 1 70 ? 43.313 46.985 -67.115 1.00 77.12 70 TYR A N 1
ATOM 584 C CA . TYR A 1 70 ? 42.248 46.700 -68.071 1.00 77.12 70 TYR A CA 1
ATOM 585 C C . TYR A 1 70 ? 42.121 47.828 -69.090 1.00 77.12 70 TYR A C 1
ATOM 587 O O . TYR A 1 70 ? 41.867 48.970 -68.718 1.00 77.12 70 TYR A O 1
ATOM 595 N N . LEU A 1 71 ? 42.258 47.510 -70.377 1.00 76.38 71 LEU A N 1
ATOM 596 C CA . LEU A 1 71 ? 42.179 48.449 -71.499 1.00 76.38 71 LEU A CA 1
ATOM 597 C C . LEU A 1 71 ? 40.920 48.163 -72.323 1.00 76.38 71 LEU A C 1
ATOM 599 O O . LEU A 1 71 ? 40.852 47.150 -73.008 1.00 76.38 71 LEU A O 1
ATOM 603 N N . PHE A 1 72 ? 39.933 49.052 -72.299 1.00 78.06 72 PHE A N 1
ATOM 604 C CA . PHE A 1 72 ? 38.664 48.893 -73.014 1.00 78.06 72 PHE A CA 1
ATOM 605 C C . PHE A 1 72 ? 38.714 49.562 -74.390 1.00 78.06 72 PHE A C 1
ATOM 607 O O . PHE A 1 72 ? 39.101 50.725 -74.506 1.00 78.06 72 PHE A O 1
ATOM 614 N N . SER A 1 73 ? 38.274 48.854 -75.430 1.00 76.06 73 SER A N 1
ATOM 615 C CA . SER A 1 73 ? 38.200 49.345 -76.808 1.00 76.06 73 SER A CA 1
ATOM 616 C C . SER A 1 73 ? 36.936 48.825 -77.495 1.00 76.06 73 SER A C 1
ATOM 618 O O . SER A 1 73 ? 36.796 47.631 -77.761 1.00 76.06 73 SER A O 1
ATOM 620 N N . GLY A 1 74 ? 35.984 49.717 -77.782 1.00 78.62 74 GLY A N 1
ATOM 621 C CA . GLY A 1 74 ? 34.684 49.320 -78.317 1.00 78.62 74 GLY A CA 1
ATOM 622 C C . GLY A 1 74 ? 33.999 48.285 -77.420 1.00 78.62 74 GLY A C 1
ATOM 623 O O . GLY A 1 74 ? 33.846 48.495 -76.224 1.00 78.62 74 GLY A O 1
ATOM 624 N N . THR A 1 75 ? 33.577 47.157 -77.987 1.00 80.50 75 THR A N 1
ATOM 625 C CA . THR A 1 75 ? 32.898 46.073 -77.251 1.00 80.50 75 THR A CA 1
ATOM 626 C C . THR A 1 75 ? 33.852 45.036 -76.648 1.00 80.50 75 THR A C 1
ATOM 628 O O . THR A 1 75 ? 33.401 43.988 -76.182 1.00 80.50 75 THR A O 1
ATOM 631 N N . GLU A 1 76 ? 35.157 45.299 -76.671 1.00 82.12 76 GLU A N 1
ATOM 632 C CA . GLU A 1 76 ? 36.209 44.380 -76.234 1.00 82.12 76 GLU A CA 1
ATOM 633 C C . GLU A 1 76 ? 37.137 45.057 -75.211 1.00 82.12 76 GLU A C 1
ATOM 635 O O . GLU A 1 76 ? 37.157 46.283 -75.073 1.00 82.12 76 GLU A O 1
ATOM 640 N N . TYR A 1 77 ? 37.898 44.262 -74.463 1.00 82.62 77 TYR A N 1
ATOM 641 C CA . TYR A 1 77 ? 38.943 44.743 -73.566 1.00 82.62 77 TYR A CA 1
ATOM 642 C C . TYR A 1 77 ? 40.179 43.839 -73.612 1.00 82.62 77 TYR A C 1
ATOM 644 O O . TYR A 1 77 ? 40.105 42.661 -73.968 1.00 82.62 77 TYR A O 1
ATOM 652 N N . TYR A 1 78 ? 41.317 44.406 -73.228 1.00 77.19 78 TYR A N 1
ATOM 653 C CA . TYR A 1 78 ? 42.585 43.714 -73.035 1.00 77.19 78 TYR A CA 1
ATOM 654 C C . TYR A 1 78 ? 42.948 43.752 -71.551 1.00 77.19 78 TYR A C 1
ATOM 656 O O . TYR A 1 78 ? 42.709 44.759 -70.883 1.00 77.19 78 TYR A O 1
ATOM 664 N N . ARG A 1 79 ? 43.527 42.664 -71.046 1.00 75.12 79 ARG A N 1
ATOM 665 C CA . ARG A 1 79 ? 43.983 42.524 -69.659 1.00 75.12 79 ARG A CA 1
ATOM 666 C C . ARG A 1 79 ? 45.497 42.342 -69.645 1.00 75.12 79 ARG A C 1
ATOM 668 O O . ARG A 1 79 ? 46.004 41.524 -70.409 1.00 75.12 79 ARG A O 1
ATOM 675 N N . LEU A 1 80 ? 46.193 43.099 -68.803 1.00 68.75 80 LEU A N 1
ATOM 676 C CA . LEU A 1 80 ? 47.651 43.061 -68.654 1.00 68.75 80 LEU A CA 1
ATOM 677 C C . LEU A 1 80 ? 48.017 42.922 -67.174 1.00 68.75 80 LEU A C 1
ATOM 679 O O . LEU A 1 80 ? 47.446 43.628 -66.348 1.00 68.75 80 LEU A O 1
ATOM 683 N N . GLU A 1 81 ? 48.963 42.047 -66.843 1.00 64.06 81 GLU A N 1
ATOM 684 C CA . GLU A 1 81 ? 49.544 41.968 -65.494 1.00 64.06 81 GLU A CA 1
ATOM 685 C C . GLU A 1 81 ? 50.517 43.128 -65.256 1.00 64.06 81 GLU A C 1
ATOM 687 O O . GLU A 1 81 ? 51.222 43.560 -66.169 1.00 64.06 81 GLU A O 1
ATOM 692 N N . GLU A 1 82 ? 50.582 43.623 -64.019 1.00 54.56 82 GLU A N 1
ATOM 693 C CA . GLU A 1 82 ? 51.361 44.807 -63.618 1.00 54.56 82 GLU A CA 1
ATOM 694 C C . GLU A 1 82 ? 52.871 44.740 -63.949 1.00 54.56 82 GLU A C 1
ATOM 696 O O . GLU A 1 82 ? 53.524 45.779 -64.058 1.00 54.56 82 GLU A O 1
ATOM 701 N N . ASN A 1 83 ? 53.423 43.542 -64.182 1.00 53.75 83 ASN A N 1
ATOM 702 C CA . ASN A 1 83 ? 54.850 43.308 -64.443 1.00 53.75 83 ASN A CA 1
ATOM 703 C C . ASN A 1 83 ? 55.182 42.770 -65.849 1.00 53.75 83 ASN A C 1
ATOM 705 O O . ASN A 1 83 ? 56.355 42.503 -66.126 1.00 53.75 83 ASN A O 1
ATOM 709 N N . ASP A 1 84 ? 54.196 42.598 -66.733 1.00 51.44 84 ASP A N 1
ATOM 710 C CA . ASP A 1 84 ? 54.396 41.891 -68.003 1.00 51.44 84 ASP A CA 1
ATOM 711 C C . ASP A 1 84 ? 54.831 42.820 -69.155 1.00 51.44 84 ASP A C 1
ATOM 713 O O . ASP A 1 84 ? 54.476 44.003 -69.221 1.00 51.44 84 ASP A O 1
ATOM 717 N N . THR A 1 85 ? 55.629 42.306 -70.097 1.00 50.47 85 THR A N 1
ATOM 718 C CA . THR A 1 85 ? 56.027 43.075 -71.290 1.00 50.47 85 THR A CA 1
ATOM 719 C C . THR A 1 85 ? 54.834 43.247 -72.228 1.00 50.47 85 THR A C 1
ATOM 721 O O . THR A 1 85 ? 54.257 42.261 -72.670 1.00 50.47 85 THR A O 1
ATOM 724 N N . ILE A 1 86 ? 54.488 44.502 -72.542 1.00 56.00 86 ILE A N 1
ATOM 725 C CA . ILE A 1 86 ? 53.260 44.931 -73.238 1.00 56.00 86 ILE A CA 1
ATOM 726 C C . ILE A 1 86 ? 53.229 44.459 -74.712 1.00 56.00 86 ILE A C 1
ATOM 728 O O . ILE A 1 86 ? 53.397 45.254 -75.638 1.00 56.00 86 ILE A O 1
ATOM 732 N N . GLU A 1 87 ? 53.006 43.166 -74.943 1.00 55.75 87 GLU A N 1
ATOM 733 C CA . GLU A 1 87 ? 52.317 42.668 -76.133 1.00 55.75 87 GLU A CA 1
ATOM 734 C C . GLU A 1 87 ? 50.833 42.545 -75.777 1.00 55.75 87 GLU A C 1
ATOM 736 O O . GLU A 1 87 ? 50.453 41.809 -74.868 1.00 55.75 87 GLU A O 1
ATOM 741 N N . LEU A 1 88 ? 49.976 43.300 -76.467 1.00 58.16 88 LEU A N 1
ATOM 742 C CA . LEU A 1 88 ? 48.533 43.176 -76.283 1.00 58.16 88 LEU A CA 1
ATOM 743 C C . LEU A 1 88 ? 48.113 41.784 -76.757 1.00 58.16 88 LEU A C 1
ATOM 745 O O . LEU A 1 88 ? 48.160 41.490 -77.951 1.00 58.16 88 LEU A O 1
ATOM 749 N N . GLY A 1 89 ? 47.742 40.930 -75.804 1.00 60.19 89 GLY A N 1
ATOM 750 C CA . GLY A 1 89 ? 47.222 39.595 -76.075 1.00 60.19 89 GLY A CA 1
ATOM 751 C C . GLY A 1 89 ? 45.881 39.616 -76.820 1.00 60.19 89 GLY A C 1
ATOM 752 O O . GLY A 1 89 ? 45.428 40.628 -77.355 1.00 60.19 89 GLY A O 1
ATOM 753 N N . THR A 1 90 ? 45.203 38.471 -76.860 1.00 63.56 90 THR A N 1
ATOM 754 C CA . THR A 1 90 ? 43.867 38.350 -77.466 1.00 63.56 90 THR A CA 1
ATOM 755 C C . THR A 1 90 ? 42.829 39.220 -76.755 1.00 63.56 90 THR A C 1
ATOM 757 O O . THR A 1 90 ? 42.710 39.162 -75.534 1.00 63.56 90 THR A O 1
ATOM 760 N N . ALA A 1 91 ? 42.055 39.985 -77.531 1.00 72.25 91 ALA A N 1
ATOM 761 C CA . ALA A 1 91 ? 40.949 40.796 -77.030 1.00 72.25 91 ALA A CA 1
ATOM 762 C C . ALA A 1 91 ? 39.815 39.904 -76.496 1.00 72.25 91 ALA A C 1
ATOM 764 O O . ALA A 1 91 ? 39.401 38.953 -77.166 1.00 72.25 91 ALA A O 1
ATOM 765 N N . SER A 1 92 ? 39.303 40.229 -75.310 1.00 81.00 92 SER A N 1
ATOM 766 C CA . SER A 1 92 ? 38.149 39.564 -74.703 1.00 81.00 92 SER A CA 1
ATOM 767 C C . SER A 1 92 ? 36.890 40.412 -74.906 1.00 81.00 92 SER A C 1
ATOM 769 O O . SER A 1 92 ? 36.939 41.629 -74.716 1.00 81.00 92 SER A O 1
ATOM 771 N N . PRO A 1 93 ? 35.733 39.825 -75.260 1.00 82.25 93 PRO A N 1
ATOM 772 C CA . PRO A 1 93 ? 34.483 40.575 -75.328 1.00 82.25 93 PRO A CA 1
ATOM 773 C C . PRO A 1 93 ? 34.065 41.035 -73.928 1.00 82.25 93 PRO A C 1
ATOM 775 O O . PRO A 1 93 ? 34.185 40.283 -72.963 1.00 82.25 93 PRO A O 1
ATOM 778 N N . ILE A 1 94 ? 33.527 42.249 -73.798 1.00 80.88 94 ILE A N 1
ATOM 779 C CA . ILE A 1 94 ? 33.022 42.748 -72.505 1.00 80.88 94 ILE A CA 1
ATOM 780 C C . ILE A 1 94 ? 31.754 41.974 -72.101 1.00 80.88 94 ILE A C 1
ATOM 782 O O . ILE A 1 94 ? 31.564 41.623 -70.933 1.00 80.88 94 ILE A O 1
ATOM 786 N N . VAL A 1 95 ? 30.888 41.677 -73.077 1.00 79.00 95 VAL A N 1
ATOM 787 C CA . VAL A 1 95 ? 29.665 40.886 -72.884 1.00 79.00 95 VAL A CA 1
ATOM 788 C C . VAL A 1 95 ? 30.026 39.473 -72.427 1.00 79.00 95 VAL A C 1
ATOM 790 O O . VAL A 1 95 ? 30.700 38.736 -73.140 1.00 79.00 95 VAL A O 1
ATOM 793 N N . GLY A 1 96 ? 29.530 39.086 -71.251 1.00 72.81 96 GLY A N 1
ATOM 794 C CA . GLY A 1 96 ? 29.730 37.747 -70.689 1.00 72.81 96 GLY A CA 1
ATOM 795 C C . GLY A 1 96 ? 31.050 37.545 -69.942 1.00 72.81 96 GLY A C 1
ATOM 796 O O . GLY A 1 96 ? 31.203 36.502 -69.317 1.00 72.81 96 GLY A O 1
ATOM 797 N N . SER A 1 97 ? 31.956 38.529 -69.949 1.00 79.62 97 SER A N 1
ATOM 798 C CA . SER A 1 97 ? 33.224 38.460 -69.203 1.00 79.62 97 SER A CA 1
ATOM 799 C C . SER A 1 97 ? 33.198 39.266 -67.900 1.00 79.62 97 SER A C 1
ATOM 801 O O . SER A 1 97 ? 33.970 38.977 -66.995 1.00 79.62 97 SER A O 1
ATOM 803 N N . TRP A 1 98 ? 32.277 40.226 -67.760 1.00 80.81 98 TRP A N 1
ATOM 804 C CA . TRP A 1 98 ? 32.131 41.083 -66.573 1.00 80.81 98 TRP A CA 1
ATOM 805 C C . TRP A 1 98 ? 30.755 40.926 -65.913 1.00 80.81 98 TRP A C 1
ATOM 807 O O . TRP A 1 98 ? 29.729 40.937 -66.604 1.00 80.81 98 TRP A O 1
ATOM 817 N N . GLY A 1 99 ? 30.726 40.800 -64.580 1.00 70.31 99 GLY A N 1
ATOM 818 C CA . GLY A 1 99 ? 29.514 40.459 -63.820 1.00 70.31 99 GLY A CA 1
ATOM 819 C C . GLY A 1 99 ? 28.554 41.633 -63.615 1.00 70.31 99 GLY A C 1
ATOM 820 O O . GLY A 1 99 ? 27.410 41.610 -64.071 1.00 70.31 99 GLY A O 1
ATOM 821 N N . ASN A 1 100 ? 29.033 42.687 -62.958 1.00 74.31 100 ASN A N 1
ATOM 822 C CA . ASN A 1 100 ? 28.247 43.818 -62.446 1.00 74.31 100 ASN A CA 1
ATOM 823 C C . ASN A 1 100 ? 28.420 45.127 -63.243 1.00 74.31 100 ASN A C 1
ATOM 825 O O . ASN A 1 100 ? 28.129 46.212 -62.735 1.00 74.31 100 ASN A O 1
ATOM 829 N N . LEU A 1 101 ? 28.852 45.037 -64.505 1.00 81.25 101 LEU A N 1
ATOM 830 C CA . LEU A 1 101 ? 28.798 46.169 -65.430 1.00 81.25 101 LEU A CA 1
ATOM 831 C C . LEU A 1 101 ? 27.384 46.308 -66.036 1.00 81.25 101 LEU A C 1
ATOM 833 O O . LEU A 1 101 ? 26.818 45.309 -66.498 1.00 81.25 101 LEU A O 1
ATOM 837 N N . PRO A 1 102 ? 26.808 47.527 -66.101 1.00 80.44 102 PRO A N 1
ATOM 838 C CA . PRO A 1 102 ? 25.537 47.788 -66.781 1.00 80.44 102 PRO A CA 1
ATOM 839 C C . PRO A 1 102 ? 25.508 47.275 -68.228 1.00 80.44 102 PRO A C 1
ATOM 841 O O . PRO A 1 102 ? 26.523 47.294 -68.930 1.00 80.44 102 PRO A O 1
ATOM 844 N N . SER A 1 103 ? 24.333 46.849 -68.710 1.00 78.38 103 SER A N 1
ATOM 845 C CA . SER A 1 103 ? 24.155 46.374 -70.095 1.00 78.38 103 SER A CA 1
ATOM 846 C C . SER A 1 103 ? 24.629 47.388 -71.133 1.00 78.38 103 SER A C 1
ATOM 848 O O . SER A 1 103 ? 25.253 46.990 -72.109 1.00 78.38 103 SER A O 1
ATOM 850 N N . GLU A 1 104 ? 24.443 48.691 -70.901 1.00 78.31 104 GLU A N 1
ATOM 851 C CA . GLU A 1 104 ? 24.885 49.720 -71.847 1.00 78.31 104 GLU A CA 1
ATOM 852 C C . GLU A 1 104 ? 26.410 49.742 -72.032 1.00 78.31 104 GLU A C 1
ATOM 854 O O . GLU A 1 104 ? 26.894 50.011 -73.134 1.00 78.31 104 GLU A O 1
ATOM 859 N N . ILE A 1 105 ? 27.167 49.452 -70.969 1.00 80.62 105 ILE A N 1
ATOM 860 C CA . ILE A 1 105 ? 28.633 49.369 -71.001 1.00 80.62 105 ILE A CA 1
ATOM 861 C C . ILE A 1 105 ? 29.070 48.049 -71.639 1.00 80.62 105 ILE A C 1
ATOM 863 O O . ILE A 1 105 ? 29.974 48.048 -72.473 1.00 80.62 105 ILE A O 1
ATOM 867 N N . ARG A 1 106 ? 28.393 46.941 -71.314 1.00 79.06 106 ARG A N 1
ATOM 868 C CA . ARG A 1 106 ? 28.701 45.622 -71.888 1.00 79.06 106 ARG A CA 1
ATOM 869 C C . ARG A 1 106 ? 28.491 45.585 -73.401 1.00 79.06 106 ARG A C 1
ATOM 871 O O . ARG A 1 106 ? 29.369 45.122 -74.118 1.00 79.06 106 ARG A O 1
ATOM 878 N N . ASP A 1 107 ? 27.381 46.134 -73.886 1.00 79.06 107 ASP A N 1
ATOM 879 C CA . ASP A 1 107 ? 26.985 46.027 -75.295 1.00 79.06 107 ASP A CA 1
ATOM 880 C C . ASP A 1 107 ? 27.685 47.034 -76.213 1.00 79.06 107 ASP A C 1
ATOM 882 O O . ASP A 1 107 ? 27.685 46.868 -77.432 1.00 79.06 107 ASP A O 1
ATOM 886 N N . SER A 1 108 ? 28.238 48.118 -75.660 1.00 77.94 108 SER A N 1
ATOM 887 C CA . SER A 1 108 ? 28.752 49.220 -76.482 1.00 77.94 108 SER A CA 1
ATOM 888 C C . SER A 1 108 ? 30.066 49.839 -76.010 1.00 77.94 108 SER A C 1
ATOM 890 O O . SER A 1 108 ? 30.501 50.822 -76.614 1.00 77.94 108 SER A O 1
ATOM 892 N N . GLY A 1 109 ? 30.690 49.316 -74.953 1.00 77.62 109 GLY A N 1
ATOM 893 C CA . GLY A 1 109 ? 31.973 49.794 -74.436 1.00 77.62 109 GLY A CA 1
ATOM 894 C C . GLY A 1 109 ? 31.891 50.977 -73.488 1.00 77.62 109 GLY A C 1
ATOM 895 O O . GLY A 1 109 ? 30.826 51.560 -73.281 1.00 77.62 109 GLY A O 1
ATOM 896 N N . LEU A 1 110 ? 33.039 51.402 -72.969 1.00 78.75 110 LEU A N 1
ATOM 897 C CA . LEU A 1 110 ? 33.183 52.623 -72.172 1.00 78.75 110 LEU A CA 1
ATOM 898 C C . LEU A 1 110 ? 33.494 53.835 -73.058 1.00 78.75 110 LEU A C 1
ATOM 900 O O . LEU A 1 110 ? 33.873 53.698 -74.212 1.00 78.75 110 LEU A O 1
ATOM 904 N N . SER A 1 111 ? 33.264 55.044 -72.548 1.00 74.19 111 SER A N 1
ATOM 905 C CA . SER A 1 111 ? 33.703 56.296 -73.188 1.00 74.19 111 SER A CA 1
ATOM 906 C C . SER A 1 111 ? 34.916 56.917 -72.503 1.00 74.19 111 SER A C 1
ATOM 908 O O . SER A 1 111 ? 35.643 57.662 -73.157 1.00 74.19 111 SER A O 1
ATOM 910 N N . ALA A 1 112 ? 35.076 56.669 -71.201 1.00 72.44 112 ALA A N 1
ATOM 911 C CA . ALA A 1 112 ? 36.246 56.998 -70.393 1.00 72.44 112 ALA A CA 1
ATOM 912 C C . ALA A 1 112 ? 36.145 56.288 -69.030 1.00 72.44 112 ALA A C 1
ATOM 914 O O . ALA A 1 112 ? 35.077 55.803 -68.649 1.00 72.44 112 ALA A O 1
ATOM 915 N N . SER A 1 113 ? 37.239 56.285 -68.280 1.00 75.31 113 SER A N 1
ATOM 916 C CA . SER A 1 113 ? 37.304 55.910 -66.864 1.00 75.31 113 SER A CA 1
ATOM 917 C C . SER A 1 113 ? 38.129 56.949 -66.106 1.00 75.31 113 SER A C 1
ATOM 919 O O . SER A 1 113 ? 38.980 57.619 -66.695 1.00 75.31 113 SER A O 1
ATOM 921 N N . LEU A 1 114 ? 37.856 57.119 -64.815 1.00 74.62 114 LEU A N 1
ATOM 922 C CA . LEU A 1 114 ? 38.584 58.033 -63.939 1.00 74.62 114 LEU A CA 1
ATOM 923 C C . LEU A 1 114 ? 38.704 57.423 -62.541 1.00 74.62 114 LEU A C 1
ATOM 925 O O . LEU A 1 114 ? 37.688 57.237 -61.881 1.00 74.62 114 LEU A O 1
ATOM 929 N N . ASN A 1 115 ? 39.933 57.201 -62.077 1.00 71.94 115 ASN A N 1
ATOM 930 C CA . ASN A 1 115 ? 40.205 56.938 -60.664 1.00 71.94 115 ASN A CA 1
ATOM 931 C C . ASN A 1 115 ? 40.381 58.276 -59.945 1.00 71.94 115 ASN A C 1
ATOM 933 O O . ASN A 1 115 ? 41.171 59.119 -60.375 1.00 71.94 115 ASN A O 1
ATOM 937 N N . HIS A 1 116 ? 39.623 58.487 -58.876 1.00 73.88 116 HIS A N 1
ATOM 938 C CA . HIS A 1 116 ? 39.686 59.682 -58.050 1.00 73.88 116 HIS A CA 1
ATOM 939 C C . HIS A 1 116 ? 39.855 59.287 -56.589 1.00 73.88 116 HIS A C 1
ATOM 941 O O . HIS A 1 116 ? 39.055 58.518 -56.071 1.00 73.88 116 HIS A O 1
ATOM 947 N N . VAL A 1 117 ? 40.873 59.838 -55.936 1.00 68.62 117 VAL A N 1
ATOM 948 C CA . VAL A 1 117 ? 41.135 59.631 -54.511 1.00 68.62 117 VAL A CA 1
ATOM 949 C C . VAL A 1 117 ? 40.788 60.922 -53.773 1.00 68.62 117 VAL A C 1
ATOM 951 O O . VAL A 1 117 ? 41.345 61.974 -54.099 1.00 68.62 117 VAL A O 1
ATOM 954 N N . ASP A 1 118 ? 39.870 60.840 -52.810 1.00 65.31 118 ASP A N 1
ATOM 955 C CA . ASP A 1 118 ? 39.514 61.931 -51.896 1.00 65.31 118 ASP A CA 1
ATOM 956 C C . ASP A 1 118 ? 39.756 61.468 -50.450 1.00 65.31 118 ASP A C 1
ATOM 958 O O . ASP A 1 118 ? 39.017 60.654 -49.895 1.00 65.31 118 ASP A O 1
ATOM 962 N N . GLY A 1 119 ? 40.862 61.917 -49.849 1.00 75.69 119 GLY A N 1
ATOM 963 C CA . GLY A 1 119 ? 41.336 61.391 -48.564 1.00 75.69 119 GLY A CA 1
ATOM 964 C C . GLY A 1 119 ? 41.780 59.925 -48.665 1.00 75.69 119 GLY A C 1
ATOM 965 O O . GLY A 1 119 ? 42.633 59.605 -49.488 1.00 75.69 119 GLY A O 1
ATOM 966 N N . ASN A 1 120 ? 41.201 59.053 -47.831 1.00 67.19 120 ASN A N 1
ATOM 967 C CA . ASN A 1 120 ? 41.440 57.600 -47.849 1.00 67.19 120 ASN A CA 1
ATOM 968 C C . ASN A 1 120 ? 40.442 56.836 -48.740 1.00 67.19 120 ASN A C 1
ATOM 970 O O . ASN A 1 120 ? 40.464 55.611 -48.754 1.00 67.19 120 ASN A O 1
ATOM 974 N N . ILE A 1 121 ? 39.556 57.541 -49.452 1.00 68.06 121 ILE A N 1
ATOM 975 C CA . ILE A 1 121 ? 38.519 56.930 -50.285 1.00 68.06 121 ILE A CA 1
ATOM 976 C C . ILE A 1 121 ? 38.944 57.013 -51.753 1.00 68.06 121 ILE A C 1
ATOM 978 O O . ILE A 1 121 ? 38.965 58.086 -52.360 1.00 68.06 121 ILE A O 1
ATOM 982 N N . GLU A 1 122 ? 39.260 55.869 -52.344 1.00 77.44 122 GLU A N 1
ATOM 983 C CA . GLU A 1 122 ? 39.505 55.679 -53.767 1.00 77.44 122 GLU A CA 1
ATOM 984 C C . GLU A 1 122 ? 38.188 55.343 -54.474 1.00 77.44 122 GLU A C 1
ATOM 986 O O . GLU A 1 122 ? 37.459 54.433 -54.093 1.00 77.44 122 GLU A O 1
ATOM 991 N N . THR A 1 123 ? 37.845 56.102 -55.512 1.00 75.88 123 THR A N 1
ATOM 992 C CA . THR A 1 123 ? 36.615 55.932 -56.290 1.00 75.88 123 THR A CA 1
ATOM 993 C C . THR A 1 123 ? 36.929 55.785 -57.777 1.00 75.88 123 THR A C 1
ATOM 995 O O . THR A 1 123 ? 37.508 56.682 -58.393 1.00 75.88 123 THR A O 1
ATOM 998 N N . LEU A 1 124 ? 36.476 54.689 -58.385 1.00 81.88 124 LEU A N 1
ATOM 999 C CA . LEU A 1 124 ? 36.518 54.434 -59.823 1.00 81.88 124 LEU A CA 1
ATOM 1000 C C . LEU A 1 124 ? 35.215 54.907 -60.485 1.00 81.88 124 LEU A C 1
ATOM 1002 O O . LEU A 1 124 ? 34.128 54.389 -60.230 1.00 81.88 124 LEU A O 1
ATOM 1006 N N . TYR A 1 125 ? 35.321 55.876 -61.387 1.00 77.69 125 TYR A N 1
ATOM 1007 C CA . TYR A 1 125 ? 34.224 56.362 -62.218 1.00 77.69 125 TYR A CA 1
ATOM 1008 C C . TYR A 1 125 ? 34.319 55.763 -63.620 1.00 77.69 125 TYR A C 1
ATOM 1010 O O . TYR A 1 125 ? 35.273 56.030 -64.349 1.00 77.69 125 TYR A O 1
ATOM 1018 N N . LEU A 1 126 ? 33.302 55.013 -64.044 1.00 80.81 126 LEU A N 1
ATOM 1019 C CA . LEU A 1 126 ? 33.182 54.507 -65.413 1.00 80.81 126 LEU A CA 1
ATOM 1020 C C . LEU A 1 126 ? 32.169 55.354 -66.187 1.00 80.81 126 LEU A C 1
ATOM 1022 O O . LEU A 1 126 ? 31.016 55.490 -65.782 1.00 80.81 126 LEU A O 1
ATOM 1026 N N . ILE A 1 127 ? 32.593 55.947 -67.302 1.00 75.75 127 ILE A N 1
ATOM 1027 C CA . ILE A 1 127 ? 31.844 56.982 -68.024 1.00 75.75 127 ILE A CA 1
ATOM 1028 C C . ILE A 1 127 ? 31.390 56.444 -69.381 1.00 75.75 127 ILE A C 1
ATOM 1030 O O . ILE A 1 127 ? 32.188 55.904 -70.147 1.00 75.75 127 ILE A O 1
ATOM 1034 N N . LYS A 1 128 ? 30.116 56.658 -69.724 1.00 80.38 128 LYS A N 1
ATOM 1035 C CA . LYS A 1 128 ? 29.519 56.318 -71.020 1.00 80.38 128 LYS A CA 1
ATOM 1036 C C . LYS A 1 128 ? 28.673 57.477 -71.548 1.00 80.38 128 LYS A C 1
ATOM 1038 O O . LYS A 1 128 ? 27.630 57.820 -70.992 1.00 80.38 128 LYS A O 1
ATOM 1043 N N . GLY A 1 129 ? 29.101 58.087 -72.654 1.00 77.06 129 GLY A N 1
ATOM 1044 C CA . GLY A 1 129 ? 28.441 59.274 -73.206 1.00 77.06 129 GLY A CA 1
ATOM 1045 C C . GLY A 1 129 ? 28.426 60.435 -72.202 1.00 77.06 129 GLY A C 1
ATOM 1046 O O . GLY A 1 129 ? 29.481 60.943 -71.841 1.00 77.06 129 GLY A O 1
ATOM 1047 N N . ASN A 1 130 ? 27.233 60.841 -71.754 1.00 77.00 130 ASN A N 1
ATOM 1048 C CA . ASN A 1 130 ? 27.045 61.905 -70.754 1.00 77.00 130 ASN A CA 1
ATOM 1049 C C . ASN A 1 130 ? 26.700 61.367 -69.349 1.00 77.00 130 ASN A C 1
ATOM 1051 O O . ASN A 1 130 ? 26.309 62.150 -68.484 1.00 77.00 130 ASN A O 1
ATOM 1055 N N . ALA A 1 131 ? 26.784 60.053 -69.136 1.00 71.62 131 ALA A N 1
ATOM 1056 C CA . ALA A 1 131 ? 26.472 59.392 -67.873 1.00 71.62 131 ALA A CA 1
ATOM 1057 C C . ALA A 1 131 ? 27.719 58.709 -67.295 1.00 71.62 131 ALA A C 1
ATOM 1059 O O . ALA A 1 131 ? 28.643 58.367 -68.035 1.00 71.62 131 ALA A O 1
ATOM 1060 N N . TYR A 1 132 ? 27.741 58.503 -65.980 1.00 80.50 132 TYR A N 1
ATOM 1061 C CA . TYR A 1 132 ? 28.792 57.762 -65.290 1.00 80.50 132 TYR A CA 1
ATOM 1062 C C . TYR A 1 132 ? 28.194 56.853 -64.214 1.00 80.50 132 TYR A C 1
ATOM 1064 O O . TYR A 1 132 ? 27.107 57.125 -63.703 1.00 80.50 132 TYR A O 1
ATOM 1072 N N . ILE A 1 133 ? 28.927 55.804 -63.858 1.00 82.19 133 ILE A N 1
ATOM 1073 C CA . ILE A 1 133 ? 28.715 54.990 -62.661 1.00 82.19 133 ILE A CA 1
ATOM 1074 C C . ILE A 1 133 ? 29.954 55.121 -61.773 1.00 82.19 133 ILE A C 1
ATOM 1076 O O . ILE A 1 133 ? 31.060 55.286 -62.290 1.00 82.19 133 ILE A O 1
ATOM 1080 N N . LYS A 1 134 ? 29.761 55.127 -60.455 1.00 85.06 134 LYS A N 1
ATOM 1081 C CA . LYS A 1 134 ? 30.841 55.235 -59.470 1.00 85.06 134 LYS A CA 1
ATOM 1082 C C . LYS A 1 134 ? 30.951 53.931 -58.683 1.00 85.06 134 LYS A C 1
ATOM 1084 O O . LYS A 1 134 ? 29.919 53.369 -58.327 1.00 85.06 134 LYS A O 1
ATOM 1089 N N . TYR A 1 135 ? 32.175 53.509 -58.407 1.00 81.06 135 TYR A N 1
ATOM 1090 C CA . TYR A 1 135 ? 32.513 52.374 -57.558 1.00 81.06 135 TYR A CA 1
ATOM 1091 C C . TYR A 1 135 ? 33.519 52.841 -56.515 1.00 81.06 135 TYR A C 1
ATOM 1093 O O . TYR A 1 135 ? 34.538 53.428 -56.870 1.00 81.06 135 TYR A O 1
ATOM 1101 N N . GLU A 1 136 ? 33.210 52.642 -55.242 1.00 82.25 136 GLU A N 1
ATOM 1102 C CA . GLU A 1 136 ? 34.101 52.984 -54.137 1.00 82.25 136 GLU A CA 1
ATOM 1103 C C . GLU A 1 136 ? 35.052 51.804 -53.911 1.00 82.25 136 GLU A C 1
ATOM 1105 O O . GLU A 1 136 ? 34.636 50.747 -53.457 1.00 82.25 136 GLU A O 1
ATOM 1110 N N . MET A 1 137 ? 36.308 51.961 -54.320 1.00 75.69 137 MET A N 1
ATOM 1111 C CA . MET A 1 137 ? 37.331 50.908 -54.328 1.00 75.69 137 MET A CA 1
ATOM 1112 C C . MET A 1 137 ? 37.986 50.706 -52.954 1.00 75.69 137 MET A C 1
ATOM 1114 O O . MET A 1 137 ? 38.717 49.744 -52.768 1.00 75.69 137 MET A O 1
ATOM 1118 N N . SER A 1 138 ? 37.741 51.612 -52.002 1.00 71.62 138 SER A N 1
ATOM 1119 C CA . SER A 1 138 ? 38.255 51.530 -50.625 1.00 71.62 138 SER A CA 1
ATOM 1120 C C . SER A 1 138 ? 37.278 50.906 -49.631 1.00 71.62 138 SER A C 1
ATOM 1122 O O . SER A 1 138 ? 37.593 50.837 -48.448 1.00 71.62 138 SER A O 1
ATOM 1124 N N . ASN A 1 139 ? 36.085 50.513 -50.085 1.00 68.75 139 ASN A N 1
ATOM 1125 C CA . ASN A 1 139 ? 35.066 49.889 -49.252 1.00 68.75 139 ASN A CA 1
ATOM 1126 C C . ASN A 1 139 ? 34.723 48.505 -49.822 1.00 68.75 139 ASN A C 1
ATOM 1128 O O . ASN A 1 139 ? 34.105 48.407 -50.885 1.00 68.75 139 ASN A O 1
ATOM 1132 N N . ASP A 1 140 ? 35.120 47.455 -49.105 1.00 59.69 140 ASP A N 1
ATOM 1133 C CA . ASP A 1 140 ? 34.934 46.059 -49.519 1.00 59.69 140 ASP A CA 1
ATOM 1134 C C . ASP A 1 140 ? 33.477 45.576 -49.381 1.00 59.69 140 ASP A C 1
ATOM 1136 O O . ASP A 1 140 ? 33.100 44.563 -49.968 1.00 59.69 140 ASP A O 1
ATOM 1140 N N . GLU A 1 141 ? 32.616 46.327 -48.684 1.00 55.53 141 GLU A N 1
ATOM 1141 C CA . GLU A 1 141 ? 31.187 46.012 -48.547 1.00 55.53 141 GLU A CA 1
ATOM 1142 C C . GLU A 1 141 ? 30.345 46.478 -49.751 1.00 55.53 141 GLU A C 1
ATOM 1144 O O . GLU A 1 141 ? 29.206 46.037 -49.935 1.00 55.53 141 GLU A O 1
ATOM 1149 N N . GLN A 1 142 ? 30.869 47.373 -50.602 1.00 66.75 142 GLN A N 1
ATOM 1150 C CA . GLN A 1 142 ? 30.176 47.818 -51.816 1.00 66.75 142 GLN A CA 1
ATOM 1151 C C . GLN A 1 142 ? 30.623 47.024 -53.046 1.00 66.75 142 GLN A C 1
ATOM 1153 O O . GLN A 1 142 ? 31.802 46.801 -53.283 1.00 66.75 142 GLN A O 1
ATOM 1158 N N . ALA A 1 143 ? 29.666 46.639 -53.895 1.00 62.66 143 ALA A N 1
ATOM 1159 C CA . ALA A 1 143 ? 29.934 45.804 -55.065 1.00 62.66 143 ALA A CA 1
ATOM 1160 C C . ALA A 1 143 ? 30.890 46.476 -56.079 1.00 62.66 143 ALA A C 1
ATOM 1162 O O . ALA A 1 143 ? 30.465 47.327 -56.865 1.00 62.66 143 ALA A O 1
ATOM 1163 N N . GLN A 1 144 ? 32.153 46.042 -56.112 1.00 78.19 144 GLN A N 1
ATOM 1164 C CA . GLN A 1 144 ? 33.202 46.512 -57.030 1.00 78.19 144 GLN A CA 1
ATOM 1165 C C . GLN A 1 144 ? 33.173 45.783 -58.385 1.00 78.19 144 GLN A C 1
ATOM 1167 O O . GLN A 1 144 ? 32.726 44.635 -58.450 1.00 78.19 144 GLN A O 1
ATOM 1172 N N . PRO A 1 145 ? 33.611 46.402 -59.497 1.00 77.44 145 PRO A N 1
ATOM 1173 C CA . PRO A 1 145 ? 33.570 45.773 -60.809 1.00 77.44 145 PRO A CA 1
ATOM 1174 C C . PRO A 1 145 ? 34.566 44.613 -60.933 1.00 77.44 145 PRO A C 1
ATOM 1176 O O . PRO A 1 145 ? 35.756 44.812 -60.718 1.00 77.44 145 PRO A O 1
ATOM 1179 N N . TYR A 1 146 ? 34.098 43.421 -61.327 1.00 75.12 146 TYR A N 1
ATOM 1180 C CA . TYR A 1 146 ? 34.936 42.214 -61.418 1.00 75.12 146 TYR A CA 1
ATOM 1181 C C . TYR A 1 146 ? 34.772 41.438 -62.736 1.00 75.12 146 TYR A C 1
ATOM 1183 O O . TYR A 1 146 ? 33.692 41.397 -63.347 1.00 75.12 146 TYR A O 1
ATOM 1191 N N . GLU A 1 147 ? 35.854 40.774 -63.153 1.00 77.06 147 GLU A N 1
ATOM 1192 C CA . GLU A 1 147 ? 35.853 39.817 -64.258 1.00 77.06 147 GLU A CA 1
ATOM 1193 C C . GLU A 1 147 ? 35.337 38.460 -63.757 1.00 77.06 147 GLU A C 1
ATOM 1195 O O . GLU A 1 147 ? 35.860 37.895 -62.801 1.00 77.06 147 GLU A O 1
ATOM 1200 N N . ILE A 1 148 ? 34.331 37.890 -64.427 1.00 71.62 148 ILE A N 1
ATOM 1201 C CA . ILE A 1 148 ? 33.722 36.591 -64.071 1.00 71.62 148 ILE A CA 1
ATOM 1202 C C . ILE A 1 148 ? 34.776 35.471 -64.077 1.00 71.62 148 ILE A C 1
ATOM 1204 O O . ILE A 1 148 ? 34.636 34.450 -63.403 1.00 71.62 148 ILE A O 1
ATOM 1208 N N . LYS A 1 149 ? 35.848 35.639 -64.860 1.00 66.00 149 LYS A N 1
ATOM 1209 C CA . LYS A 1 149 ? 36.921 34.657 -64.957 1.00 66.00 149 LYS A CA 1
ATOM 1210 C C . LYS A 1 149 ? 37.699 34.496 -63.647 1.00 66.00 149 LYS A C 1
ATOM 1212 O O . LYS A 1 149 ? 38.059 33.354 -63.366 1.00 66.00 149 LYS A O 1
ATOM 1217 N N . ASP A 1 150 ? 37.866 35.571 -62.880 1.00 63.38 150 ASP A N 1
ATOM 1218 C CA . ASP A 1 150 ? 38.680 35.626 -61.657 1.00 63.38 150 ASP A CA 1
ATOM 1219 C C . ASP A 1 150 ? 37.834 35.450 -60.378 1.00 63.38 150 ASP A C 1
ATOM 1221 O O . ASP A 1 150 ? 38.334 35.590 -59.265 1.00 63.38 150 ASP A O 1
ATOM 1225 N N . VAL A 1 151 ? 36.544 35.128 -60.528 1.00 62.84 151 VAL A N 1
ATOM 1226 C CA . VAL A 1 151 ? 35.669 34.764 -59.409 1.00 62.84 151 VAL A CA 1
ATOM 1227 C C . VAL A 1 151 ? 35.997 33.341 -58.968 1.00 62.84 151 VAL A C 1
ATOM 1229 O O . VAL A 1 151 ? 35.813 32.393 -59.739 1.00 62.84 151 VAL A O 1
ATOM 1232 N N . ASN A 1 152 ? 36.449 33.200 -57.723 1.00 57.69 152 ASN A N 1
ATOM 1233 C CA . ASN A 1 152 ? 36.497 31.913 -57.040 1.00 57.69 152 ASN A CA 1
ATOM 1234 C C . ASN A 1 152 ? 35.072 31.503 -56.669 1.00 57.69 152 ASN A C 1
ATOM 1236 O O . ASN A 1 152 ? 34.314 32.301 -56.116 1.00 57.69 152 ASN A O 1
ATOM 1240 N N . TYR A 1 153 ? 34.696 30.273 -57.010 1.00 63.28 153 TYR A N 1
ATOM 1241 C CA . TYR A 1 153 ? 33.380 29.738 -56.688 1.00 63.28 153 TYR A CA 1
ATOM 1242 C C . TYR A 1 153 ? 33.478 28.838 -55.460 1.00 63.28 153 TYR A C 1
ATOM 1244 O O . TYR A 1 153 ? 34.274 27.900 -55.442 1.00 63.28 153 TYR A O 1
ATOM 1252 N N . GLU A 1 154 ? 32.627 29.094 -54.471 1.00 60.16 154 GLU A N 1
ATOM 1253 C CA . GLU A 1 154 ? 32.372 28.167 -53.373 1.00 60.16 154 GLU A CA 1
ATOM 1254 C C . GLU A 1 154 ? 31.334 27.128 -53.816 1.00 60.16 154 GLU A C 1
ATOM 1256 O O . GLU A 1 154 ? 30.314 27.463 -54.433 1.00 60.16 154 GLU A O 1
ATOM 1261 N N . LEU A 1 155 ? 31.599 25.851 -53.538 1.00 65.12 155 LEU A N 1
ATOM 1262 C CA . LEU A 1 155 ? 30.696 24.761 -53.886 1.00 65.12 155 LEU A CA 1
ATOM 1263 C C . LEU A 1 155 ? 29.933 24.292 -52.644 1.00 65.12 155 LEU A C 1
ATOM 1265 O O . LEU A 1 155 ? 30.410 23.445 -51.898 1.00 65.12 155 LEU A O 1
ATOM 1269 N N . ILE A 1 156 ? 28.713 24.799 -52.465 1.00 63.97 156 ILE A N 1
ATOM 1270 C CA . ILE A 1 156 ? 27.833 24.390 -51.362 1.00 63.97 156 ILE A CA 1
ATOM 1271 C C . ILE A 1 156 ? 27.015 23.164 -51.774 1.00 63.97 156 ILE A C 1
ATOM 1273 O O . ILE A 1 156 ? 26.313 23.159 -52.793 1.00 63.97 156 ILE A O 1
ATOM 1277 N N . ARG A 1 157 ? 27.063 22.113 -50.956 1.00 70.00 157 ARG A N 1
ATOM 1278 C CA . ARG A 1 157 ? 26.294 20.887 -51.175 1.00 70.00 157 ARG A CA 1
ATOM 1279 C C . ARG A 1 157 ? 24.903 20.990 -50.541 1.00 70.00 157 ARG A C 1
ATOM 1281 O O . ARG A 1 157 ? 24.763 21.150 -49.336 1.00 70.00 157 ARG A O 1
ATOM 1288 N N . LEU A 1 158 ? 23.863 20.809 -51.359 1.00 73.38 158 LEU A N 1
ATOM 1289 C CA . LEU A 1 158 ? 22.460 20.829 -50.910 1.00 73.38 158 LEU A CA 1
ATOM 1290 C C . LEU A 1 158 ? 21.894 19.436 -50.582 1.00 73.38 158 LEU A C 1
ATOM 1292 O O . LEU A 1 158 ? 20.856 19.316 -49.938 1.00 73.38 158 LEU A O 1
ATOM 1296 N N . THR A 1 159 ? 22.543 18.372 -51.053 1.00 71.56 159 THR A N 1
ATOM 1297 C CA . THR A 1 159 ? 22.057 16.986 -50.954 1.00 71.56 159 THR A CA 1
ATOM 1298 C C . THR A 1 159 ? 22.967 16.136 -50.075 1.00 71.56 159 THR A C 1
ATOM 1300 O O . THR A 1 159 ? 24.180 16.289 -50.151 1.00 71.56 159 THR A O 1
ATOM 1303 N N . SER A 1 160 ? 22.413 15.173 -49.340 1.00 73.50 160 SER A N 1
ATOM 1304 C CA . SER A 1 160 ? 23.189 14.157 -48.613 1.00 73.50 160 SER A CA 1
ATOM 1305 C C . SER A 1 160 ? 23.308 12.849 -49.412 1.00 73.50 160 SER A C 1
ATOM 1307 O O . SER A 1 160 ? 22.337 12.401 -50.026 1.00 73.50 160 SER A O 1
ATOM 1309 N N . SER A 1 161 ? 24.495 12.232 -49.404 1.00 72.81 161 SER A N 1
ATOM 1310 C CA . SER A 1 161 ? 24.762 10.907 -49.991 1.00 72.81 161 SER A CA 1
ATOM 1311 C C . SER A 1 161 ? 24.640 9.754 -48.983 1.00 72.81 161 SER A C 1
ATOM 1313 O O . SER A 1 161 ? 24.700 8.590 -49.377 1.00 72.81 161 SER A O 1
ATOM 1315 N N . THR A 1 162 ? 24.421 10.049 -47.700 1.00 76.81 162 THR A N 1
ATOM 1316 C CA . THR A 1 162 ? 24.471 9.066 -46.603 1.00 76.81 162 THR A CA 1
ATOM 1317 C C . THR A 1 162 ? 23.111 8.489 -46.231 1.00 76.81 162 THR A C 1
ATOM 1319 O O . THR A 1 162 ? 23.046 7.437 -45.600 1.00 76.81 162 THR A O 1
ATOM 1322 N N . ALA A 1 163 ? 22.009 9.082 -46.701 1.00 79.94 163 ALA A N 1
ATOM 1323 C CA . ALA A 1 163 ? 20.650 8.638 -46.378 1.00 79.94 163 ALA A CA 1
ATOM 1324 C C . ALA A 1 163 ? 20.366 7.156 -46.711 1.00 79.94 163 ALA A C 1
ATOM 1326 O O . ALA A 1 163 ? 19.620 6.493 -45.990 1.00 79.94 163 ALA A O 1
ATOM 1327 N N . GLU A 1 164 ? 20.936 6.608 -47.791 1.00 81.19 164 GLU A N 1
ATOM 1328 C CA . GLU A 1 164 ? 20.790 5.180 -48.114 1.00 81.19 164 GLU A CA 1
ATOM 1329 C C . GLU A 1 164 ? 21.524 4.296 -47.097 1.00 81.19 164 GLU A C 1
ATOM 1331 O O . GLU A 1 164 ? 20.970 3.293 -46.648 1.00 81.19 164 GLU A O 1
ATOM 1336 N N . GLN A 1 165 ? 22.734 4.691 -46.696 1.00 82.06 165 GLN A N 1
ATOM 1337 C CA . GLN A 1 165 ? 23.547 3.957 -45.725 1.00 82.06 165 GLN A CA 1
ATOM 1338 C C . GLN A 1 165 ? 22.923 4.010 -44.326 1.00 82.06 165 GLN A C 1
ATOM 1340 O O . GLN A 1 165 ? 22.786 2.969 -43.690 1.00 82.06 165 GLN A O 1
ATOM 1345 N N . LEU A 1 166 ? 22.430 5.178 -43.895 1.00 86.69 166 LEU A N 1
ATOM 1346 C CA . LEU A 1 166 ? 21.708 5.329 -42.625 1.00 86.69 166 LEU A CA 1
ATOM 1347 C C . LEU A 1 166 ? 20.438 4.466 -42.585 1.00 86.69 166 LEU A C 1
ATOM 1349 O O . LEU A 1 166 ? 20.173 3.797 -41.588 1.00 86.69 166 LEU A O 1
ATOM 1353 N N . ASN A 1 167 ? 19.677 4.409 -43.686 1.00 84.94 167 ASN A N 1
ATOM 1354 C CA . ASN A 1 167 ? 18.522 3.512 -43.782 1.00 84.94 167 ASN A CA 1
ATOM 1355 C C . ASN A 1 167 ? 18.936 2.038 -43.696 1.00 84.94 167 ASN A C 1
ATOM 1357 O O . ASN A 1 167 ? 18.264 1.256 -43.028 1.00 84.94 167 ASN A O 1
ATOM 1361 N N . GLN A 1 168 ? 20.017 1.638 -44.370 1.00 85.00 168 GLN A N 1
ATOM 1362 C CA . GLN A 1 168 ? 20.502 0.258 -44.311 1.00 85.00 168 GLN A CA 1
ATOM 1363 C C . GLN A 1 168 ? 20.920 -0.137 -42.892 1.00 85.00 168 GLN A C 1
ATOM 1365 O O . GLN A 1 168 ? 20.503 -1.201 -42.442 1.00 85.00 168 GLN A O 1
ATOM 1370 N N . LEU A 1 169 ? 21.655 0.724 -42.181 1.00 85.75 169 LEU A N 1
ATOM 1371 C CA . LEU A 1 169 ? 22.055 0.497 -40.788 1.00 85.75 169 LEU A CA 1
ATOM 1372 C C . LEU A 1 169 ? 20.833 0.374 -39.867 1.00 85.75 169 LEU A C 1
ATOM 1374 O O . LEU A 1 169 ? 20.707 -0.610 -39.140 1.00 85.75 169 LEU A O 1
ATOM 1378 N N . LEU A 1 170 ? 19.865 1.290 -39.990 1.00 87.69 170 LEU A N 1
ATOM 1379 C CA . LEU A 1 170 ? 18.625 1.239 -39.211 1.00 87.69 170 LEU A CA 1
ATOM 1380 C C . LEU A 1 170 ? 17.817 -0.046 -39.468 1.00 87.69 170 LEU A C 1
ATOM 1382 O O . LEU A 1 170 ? 17.290 -0.645 -38.532 1.00 87.69 170 LEU A O 1
ATOM 1386 N N . PHE A 1 171 ? 17.682 -0.476 -40.728 1.00 87.56 171 PHE A N 1
ATOM 1387 C CA . PHE A 1 171 ? 16.899 -1.672 -41.071 1.00 87.56 171 PHE A CA 1
ATOM 1388 C C . PHE A 1 171 ? 17.621 -2.989 -40.772 1.00 87.56 171 PHE A C 1
ATOM 1390 O O . PHE A 1 171 ? 16.943 -3.997 -40.554 1.00 87.56 171 PHE A O 1
ATOM 1397 N N . ALA A 1 172 ? 18.953 -3.009 -40.816 1.00 84.50 172 ALA A N 1
ATOM 1398 C CA . ALA A 1 172 ? 19.745 -4.205 -40.561 1.00 84.50 172 ALA A CA 1
ATOM 1399 C C . ALA A 1 172 ? 19.926 -4.457 -39.060 1.00 84.50 172 ALA A C 1
ATOM 1401 O O . ALA A 1 172 ? 19.644 -5.564 -38.600 1.00 84.50 172 ALA A O 1
ATOM 1402 N N . ASP A 1 173 ? 20.330 -3.424 -38.319 1.00 81.31 173 ASP A N 1
ATOM 1403 C CA . ASP A 1 173 ? 20.866 -3.563 -36.962 1.00 81.31 173 ASP A CA 1
ATOM 1404 C C . ASP A 1 173 ? 20.107 -2.716 -35.916 1.00 81.31 173 ASP A C 1
ATOM 1406 O O . ASP A 1 173 ? 20.307 -2.888 -34.715 1.00 81.31 173 ASP A O 1
ATOM 1410 N N . GLY A 1 174 ? 19.145 -1.886 -36.340 1.00 89.75 174 GLY A N 1
ATOM 1411 C CA . GLY A 1 174 ? 18.208 -1.187 -35.454 1.00 89.75 174 GLY A CA 1
ATOM 1412 C C . GLY A 1 174 ? 18.648 0.217 -35.027 1.00 89.75 174 GLY A C 1
ATOM 1413 O O . GLY A 1 174 ? 19.494 0.848 -35.655 1.00 89.75 174 GLY A O 1
ATOM 1414 N N . ILE A 1 175 ? 18.010 0.736 -33.970 1.00 90.75 175 ILE A N 1
ATOM 1415 C CA . ILE A 1 175 ? 18.230 2.107 -33.467 1.00 90.75 175 ILE A CA 1
ATOM 1416 C C . ILE A 1 175 ? 19.608 2.241 -32.810 1.00 90.75 175 ILE A C 1
ATOM 1418 O O . ILE A 1 175 ? 20.265 3.257 -33.019 1.00 90.75 175 ILE A O 1
ATOM 1422 N N . ASP A 1 176 ? 20.063 1.206 -32.094 1.00 88.38 176 ASP A N 1
ATOM 1423 C CA . ASP A 1 176 ? 21.384 1.183 -31.455 1.00 88.38 176 ASP A CA 1
ATOM 1424 C C . ASP A 1 176 ? 22.499 1.443 -32.466 1.00 88.38 176 ASP A C 1
ATOM 1426 O O . ASP A 1 176 ? 23.387 2.248 -32.219 1.00 88.38 176 ASP A O 1
ATOM 1430 N N . GLU A 1 177 ? 22.441 0.786 -33.628 1.00 89.56 177 GLU A N 1
ATOM 1431 C CA . GLU A 1 177 ? 23.451 0.961 -34.671 1.00 89.56 177 GLU A CA 1
ATOM 1432 C C . GLU A 1 177 ? 23.328 2.316 -35.365 1.00 89.56 177 GLU A C 1
ATOM 1434 O O . GLU A 1 177 ? 24.339 2.937 -35.691 1.00 89.56 177 GLU A O 1
ATOM 1439 N N . LEU A 1 178 ? 22.097 2.804 -35.560 1.00 90.12 178 LEU A N 1
ATOM 1440 C CA . LEU A 1 178 ? 21.879 4.122 -36.143 1.00 90.12 178 LEU A CA 1
ATOM 1441 C C . LEU A 1 178 ? 22.524 5.208 -35.277 1.00 90.12 178 LEU A C 1
ATOM 1443 O O . LEU A 1 178 ? 23.260 6.017 -35.819 1.00 90.12 178 LEU A O 1
ATOM 1447 N N . LEU A 1 179 ? 22.276 5.219 -33.964 1.00 90.81 179 LEU A N 1
ATOM 1448 C CA . LEU A 1 179 ? 22.692 6.303 -33.064 1.00 90.81 179 LEU A CA 1
ATOM 1449 C C . LEU A 1 179 ? 24.156 6.227 -32.602 1.00 90.81 179 LEU A C 1
ATOM 1451 O O . LEU A 1 179 ? 24.624 7.133 -31.917 1.00 90.81 179 LEU A O 1
ATOM 1455 N N . LYS A 1 180 ? 24.910 5.192 -32.989 1.00 87.19 180 LYS A N 1
ATOM 1456 C CA . LYS A 1 180 ? 26.339 5.088 -32.663 1.00 87.19 180 LYS A CA 1
ATOM 1457 C C . LYS A 1 180 ? 27.157 6.239 -33.235 1.00 87.19 180 LYS A C 1
ATOM 1459 O O . LYS A 1 180 ? 26.918 6.713 -34.347 1.00 87.19 180 LYS A O 1
ATOM 1464 N N . LEU A 1 181 ? 28.219 6.587 -32.513 1.00 80.75 181 LEU A N 1
ATOM 1465 C CA . LEU A 1 181 ? 29.188 7.587 -32.949 1.00 80.75 181 LEU A CA 1
ATOM 1466 C C . LEU A 1 181 ? 29.821 7.225 -34.307 1.00 80.75 181 LEU A C 1
ATOM 1468 O O . LEU A 1 181 ? 29.872 8.060 -35.201 1.00 80.75 181 LEU A O 1
ATOM 1472 N N . SER A 1 182 ? 30.176 5.953 -34.519 1.00 79.69 182 SER A N 1
ATOM 1473 C CA . SER A 1 182 ? 30.749 5.466 -35.787 1.00 79.69 182 SER A CA 1
ATOM 1474 C C . SER A 1 182 ? 29.837 5.666 -37.005 1.00 79.69 182 SER A C 1
ATOM 1476 O O . SER A 1 182 ? 30.314 5.747 -38.133 1.00 79.69 182 SER A O 1
ATOM 1478 N N . THR A 1 183 ? 28.520 5.737 -36.797 1.00 84.94 183 THR A N 1
ATOM 1479 C CA . THR A 1 183 ? 27.539 6.004 -37.861 1.00 84.94 183 THR A CA 1
ATOM 1480 C C . THR A 1 183 ? 27.500 7.490 -38.226 1.00 84.94 183 THR A C 1
ATOM 1482 O O . THR A 1 183 ? 27.228 7.847 -39.372 1.00 84.94 183 THR A O 1
ATOM 1485 N N . GLN A 1 184 ? 27.817 8.367 -37.273 1.00 83.31 184 GLN A N 1
ATOM 1486 C CA . GLN A 1 184 ? 27.938 9.808 -37.497 1.00 83.31 184 GLN A CA 1
ATOM 1487 C C . GLN A 1 184 ? 29.261 10.166 -38.205 1.00 83.31 184 GLN A C 1
ATOM 1489 O O . GLN A 1 184 ? 29.331 11.175 -38.902 1.00 83.31 184 GLN A O 1
ATOM 1494 N N . GLU A 1 185 ? 30.277 9.302 -38.112 1.00 78.81 185 GLU A N 1
ATOM 1495 C CA . GLU A 1 185 ? 31.575 9.401 -38.806 1.00 78.81 185 GLU A CA 1
ATOM 1496 C C . GLU A 1 185 ? 31.551 8.855 -40.253 1.00 78.81 185 GLU A C 1
ATOM 1498 O O . GLU A 1 185 ? 32.590 8.617 -40.868 1.00 78.81 185 GLU A O 1
ATOM 1503 N N . ILE A 1 186 ? 30.372 8.618 -40.836 1.00 79.69 186 ILE A N 1
ATOM 1504 C CA . ILE A 1 186 ? 30.279 8.164 -42.228 1.00 79.69 186 ILE A CA 1
ATOM 1505 C C . ILE A 1 186 ? 30.693 9.294 -43.175 1.00 79.69 186 ILE A C 1
ATOM 1507 O O . ILE A 1 186 ? 30.080 10.361 -43.199 1.00 79.69 186 ILE A O 1
ATOM 1511 N N . ASN A 1 187 ? 31.682 9.002 -44.024 1.00 73.44 187 ASN A N 1
ATOM 1512 C CA . ASN A 1 187 ? 32.168 9.916 -45.053 1.00 73.44 187 ASN A CA 1
ATOM 1513 C C . ASN A 1 187 ? 31.048 10.426 -45.962 1.00 73.44 187 ASN A C 1
ATOM 1515 O O . ASN A 1 187 ? 30.316 9.668 -46.610 1.00 73.44 187 ASN A O 1
ATOM 1519 N N . GLU A 1 188 ? 31.021 11.737 -46.118 1.00 68.75 188 GLU A N 1
ATOM 1520 C CA . GLU A 1 188 ? 30.062 12.462 -46.921 1.00 68.75 188 GLU A CA 1
ATOM 1521 C C . GLU A 1 188 ? 30.754 12.967 -48.191 1.00 68.75 188 GLU A C 1
ATOM 1523 O O . GLU A 1 188 ? 31.094 14.140 -48.343 1.00 68.75 188 GLU A O 1
ATOM 1528 N N . SER A 1 189 ? 30.980 12.049 -49.135 1.00 64.88 189 SER A N 1
ATOM 1529 C CA . SER A 1 189 ? 31.651 12.363 -50.399 1.00 64.88 189 SER A CA 1
ATOM 1530 C C . SER A 1 189 ? 30.645 12.678 -51.519 1.00 64.88 189 SER A C 1
ATOM 1532 O O . SER A 1 189 ? 29.750 11.867 -51.792 1.00 64.88 189 SER A O 1
ATOM 1534 N N . PRO A 1 190 ? 30.773 13.819 -52.218 1.00 63.16 190 PRO A N 1
ATOM 1535 C CA . PRO A 1 190 ? 30.063 14.067 -53.462 1.00 63.16 190 PRO A CA 1
ATOM 1536 C C . PRO A 1 190 ? 30.669 13.210 -54.584 1.00 63.16 190 PRO A C 1
ATOM 1538 O O . PRO A 1 190 ? 31.861 12.911 -54.603 1.00 63.16 190 PRO A O 1
ATOM 1541 N N . THR A 1 191 ? 29.861 12.815 -55.568 1.00 64.19 191 THR A N 1
ATOM 1542 C CA . THR A 1 191 ? 30.388 12.151 -56.769 1.00 64.19 191 THR A CA 1
ATOM 1543 C C . THR A 1 191 ? 30.894 13.214 -57.753 1.00 64.19 191 THR A C 1
ATOM 1545 O O . THR A 1 191 ? 30.134 13.714 -58.586 1.00 64.19 191 THR A O 1
ATOM 1548 N N . LEU A 1 192 ? 32.167 13.602 -57.616 1.00 66.38 192 LEU A N 1
ATOM 1549 C CA . LEU A 1 192 ? 32.853 14.578 -58.475 1.00 66.38 192 LEU A CA 1
ATOM 1550 C C . LEU A 1 192 ? 33.980 13.914 -59.278 1.00 66.38 192 LEU A C 1
ATOM 1552 O O . LEU A 1 192 ? 34.586 12.933 -58.848 1.00 66.38 192 LEU A O 1
ATOM 1556 N N . THR A 1 193 ? 34.285 14.450 -60.462 1.00 62.19 193 THR A N 1
ATOM 1557 C CA . THR A 1 193 ? 35.413 13.985 -61.282 1.00 62.19 193 THR A CA 1
ATOM 1558 C C . THR A 1 193 ? 36.225 15.146 -61.844 1.00 62.19 193 THR A C 1
ATOM 1560 O O . THR A 1 193 ? 35.668 16.102 -62.381 1.00 62.19 193 THR A O 1
ATOM 1563 N N . LYS A 1 194 ? 37.559 15.055 -61.761 1.00 64.00 194 LYS A N 1
ATOM 1564 C CA . LYS A 1 194 ? 38.483 16.013 -62.397 1.00 64.00 194 LYS A CA 1
ATOM 1565 C C . LYS A 1 194 ? 38.750 15.664 -63.871 1.00 64.00 194 LYS A C 1
ATOM 1567 O O . LYS A 1 194 ? 38.845 16.554 -64.714 1.00 64.00 194 LYS A O 1
ATOM 1572 N N . ASP A 1 195 ? 38.724 14.372 -64.213 1.00 57.69 195 ASP A N 1
ATOM 1573 C CA . ASP A 1 195 ? 39.197 13.860 -65.511 1.00 57.69 195 ASP A CA 1
ATOM 1574 C C . ASP A 1 195 ? 38.123 13.157 -66.379 1.00 57.69 195 ASP A C 1
ATOM 1576 O O . ASP A 1 195 ? 38.426 12.689 -67.478 1.00 57.69 195 ASP A O 1
ATOM 1580 N N . GLY A 1 196 ? 36.859 13.095 -65.936 1.00 65.75 196 GLY A N 1
ATOM 1581 C CA . GLY A 1 196 ? 35.744 12.436 -66.646 1.00 65.75 196 GLY A CA 1
ATOM 1582 C C . GLY A 1 196 ? 34.790 13.372 -67.409 1.00 65.75 196 GLY A C 1
ATOM 1583 O O . GLY A 1 196 ? 34.903 14.595 -67.338 1.00 65.75 196 GLY A O 1
ATOM 1584 N N . GLU A 1 197 ? 33.830 12.806 -68.156 1.00 63.00 197 GLU A N 1
ATOM 1585 C CA . GLU A 1 197 ? 32.666 13.560 -68.660 1.00 63.00 197 GLU A CA 1
ATOM 1586 C C . GLU A 1 197 ? 31.597 13.697 -67.569 1.00 63.00 197 GLU A C 1
ATOM 1588 O O . GLU A 1 197 ? 31.407 12.795 -66.754 1.00 63.00 197 GLU A O 1
ATOM 1593 N N . SER A 1 198 ? 30.881 14.824 -67.574 1.00 65.25 198 SER A N 1
ATOM 1594 C CA . SER A 1 198 ? 29.768 15.051 -66.651 1.00 65.25 198 SER A CA 1
ATOM 1595 C C . SER A 1 198 ? 28.611 14.093 -66.966 1.00 65.25 198 SER A C 1
ATOM 1597 O O . SER A 1 198 ? 28.173 13.993 -68.114 1.00 65.25 198 SER A O 1
ATOM 1599 N N . THR A 1 199 ? 28.105 13.390 -65.955 1.00 70.00 199 THR A N 1
ATOM 1600 C CA . THR A 1 199 ? 26.942 12.492 -66.040 1.00 70.00 199 THR A CA 1
ATOM 1601 C C . THR A 1 199 ? 25.857 12.945 -65.054 1.00 70.00 199 THR A C 1
ATOM 1603 O O . THR A 1 199 ? 26.153 13.726 -64.152 1.00 70.00 199 THR A O 1
ATOM 1606 N N . PRO A 1 200 ? 24.613 12.430 -65.138 1.00 60.25 200 PRO A N 1
ATOM 1607 C CA . PRO A 1 200 ? 23.567 12.745 -64.158 1.00 60.25 200 PRO A CA 1
ATOM 1608 C C . PRO A 1 200 ? 23.930 12.433 -62.697 1.00 60.25 200 PRO A C 1
ATOM 1610 O O . PRO A 1 200 ? 23.269 12.939 -61.798 1.00 60.25 200 PRO A O 1
ATOM 1613 N N . TYR A 1 201 ? 24.956 11.608 -62.468 1.00 57.03 201 TYR A N 1
ATOM 1614 C CA . TYR A 1 201 ? 25.416 11.189 -61.143 1.00 57.03 201 TYR A CA 1
ATOM 1615 C C . TYR A 1 201 ? 26.889 11.540 -60.887 1.00 57.03 201 TYR A C 1
ATOM 1617 O O . TYR A 1 201 ? 27.460 11.038 -59.933 1.00 57.03 201 TYR A O 1
ATOM 1625 N N . ASN A 1 202 ? 27.537 12.327 -61.754 1.00 62.97 202 ASN A N 1
ATOM 1626 C CA . ASN A 1 202 ? 28.949 12.689 -61.603 1.00 62.97 202 ASN A CA 1
ATOM 1627 C C . ASN A 1 202 ? 29.211 14.057 -62.235 1.00 62.97 202 ASN A C 1
ATOM 1629 O O . ASN A 1 202 ? 29.065 14.192 -63.450 1.00 62.97 202 ASN A O 1
ATOM 1633 N N . ILE A 1 203 ? 29.587 15.057 -61.440 1.00 64.81 203 ILE A N 1
ATOM 1634 C CA . ILE A 1 203 ? 29.807 16.421 -61.936 1.00 64.81 203 ILE A CA 1
ATOM 1635 C C . ILE A 1 203 ? 31.298 16.624 -62.210 1.00 64.81 203 ILE A C 1
ATOM 1637 O O . ILE A 1 203 ? 32.144 16.398 -61.344 1.00 64.81 203 ILE A O 1
ATOM 1641 N N . LYS A 1 204 ? 31.625 17.073 -63.428 1.00 71.88 204 LYS A N 1
ATOM 1642 C CA . LYS A 1 204 ? 33.001 17.433 -63.780 1.00 71.88 204 LYS A CA 1
ATOM 1643 C C . LYS A 1 204 ? 33.375 18.784 -63.167 1.00 71.88 204 LYS A C 1
ATOM 1645 O O . LYS A 1 204 ? 32.731 19.783 -63.487 1.00 71.88 204 LYS A O 1
ATOM 1650 N N . MET A 1 205 ? 34.438 18.819 -62.366 1.00 67.12 205 MET A N 1
ATOM 1651 C CA . MET A 1 205 ? 34.953 20.038 -61.736 1.00 67.12 205 MET A CA 1
ATOM 1652 C C . MET A 1 205 ? 36.188 20.572 -62.474 1.00 67.12 205 MET A C 1
ATOM 1654 O O . MET A 1 205 ? 37.040 19.796 -62.905 1.00 67.12 205 MET A O 1
ATOM 1658 N N . SER A 1 206 ? 36.290 21.898 -62.620 1.00 63.12 206 SER A N 1
ATOM 1659 C CA . SER A 1 206 ? 37.484 22.565 -63.161 1.00 63.12 206 SER A CA 1
ATOM 1660 C C . SER A 1 206 ? 38.470 22.863 -62.022 1.00 63.12 206 SER A C 1
ATOM 1662 O O . SER A 1 206 ? 38.136 23.700 -61.187 1.00 63.12 206 SER A O 1
ATOM 1664 N N . PRO A 1 207 ? 39.667 22.248 -61.979 1.00 58.44 207 PRO A N 1
ATOM 1665 C CA . PRO A 1 207 ? 40.593 22.367 -60.843 1.00 58.44 207 PRO A CA 1
ATOM 1666 C C . PRO A 1 207 ? 41.044 23.801 -60.532 1.00 58.44 207 PRO A C 1
ATOM 1668 O O . PRO A 1 207 ? 41.340 24.108 -59.389 1.00 58.44 207 PRO A O 1
ATOM 1671 N N . ASP A 1 208 ? 41.049 24.682 -61.535 1.00 59.84 208 ASP A N 1
ATOM 1672 C CA . ASP A 1 208 ? 41.581 26.047 -61.419 1.00 59.84 208 ASP A CA 1
ATOM 1673 C C . ASP A 1 208 ? 40.561 27.075 -60.879 1.00 59.84 208 ASP A C 1
ATOM 1675 O O . ASP A 1 208 ? 40.874 28.260 -60.810 1.00 59.84 208 ASP A O 1
ATOM 1679 N N . LYS A 1 209 ? 39.314 26.666 -60.582 1.00 59.78 209 LYS A N 1
ATOM 1680 C CA . LYS A 1 209 ? 38.193 27.577 -60.240 1.00 59.78 209 LYS A CA 1
ATOM 1681 C C . LYS A 1 209 ? 37.504 27.317 -58.899 1.00 59.78 209 LYS A C 1
ATOM 1683 O O . LYS A 1 209 ? 36.679 28.131 -58.483 1.00 59.78 209 LYS A O 1
ATOM 1688 N N . PHE A 1 210 ? 37.802 26.188 -58.269 1.00 61.81 210 PHE A N 1
ATOM 1689 C CA . PHE A 1 210 ? 37.229 25.763 -56.995 1.00 61.81 210 PHE A CA 1
ATOM 1690 C C . PHE A 1 210 ? 38.389 25.523 -56.029 1.00 61.81 210 PHE A C 1
ATOM 1692 O O . PHE A 1 210 ? 39.338 24.831 -56.395 1.00 61.81 210 PHE A O 1
ATOM 1699 N N . SER A 1 211 ? 38.337 26.119 -54.837 1.00 55.50 211 SER A N 1
ATOM 1700 C CA . SER A 1 211 ? 39.422 26.061 -53.847 1.00 55.50 211 SER A CA 1
ATOM 1701 C C . SER A 1 211 ? 39.589 24.670 -53.232 1.00 55.50 211 SER A C 1
ATOM 1703 O O . SER A 1 211 ? 40.718 24.250 -52.994 1.00 55.50 211 SER A O 1
ATOM 1705 N N . THR A 1 212 ? 38.488 23.939 -53.034 1.00 56.84 212 THR A N 1
ATOM 1706 C CA . THR A 1 212 ? 38.437 22.626 -52.372 1.00 56.84 212 THR A CA 1
ATOM 1707 C C . THR A 1 212 ? 37.243 21.798 -52.879 1.00 56.84 212 THR A C 1
ATOM 1709 O O . THR A 1 212 ? 36.266 22.338 -53.403 1.00 56.84 212 THR A O 1
ATOM 1712 N N . GLU A 1 213 ? 37.325 20.465 -52.789 1.00 62.19 213 GLU A N 1
ATOM 1713 C CA . GLU A 1 213 ? 36.155 19.592 -52.982 1.00 62.19 213 GLU A CA 1
ATOM 1714 C C . GLU A 1 213 ? 35.309 19.607 -51.693 1.00 62.19 213 GLU A C 1
ATOM 1716 O O . GLU A 1 213 ? 35.896 19.514 -50.620 1.00 62.19 213 GLU A O 1
ATOM 1721 N N . PRO A 1 214 ? 33.963 19.680 -51.751 1.00 59.62 214 PRO A N 1
ATOM 1722 C CA . PRO A 1 214 ? 33.105 19.650 -50.564 1.00 59.62 214 PRO A CA 1
ATOM 1723 C C . PRO A 1 214 ? 32.923 18.206 -50.076 1.00 59.62 214 PRO A C 1
ATOM 1725 O O . PRO A 1 214 ? 31.833 17.630 -50.153 1.00 59.62 214 PRO A O 1
ATOM 1728 N N . THR A 1 215 ? 34.034 17.580 -49.697 1.00 60.72 215 THR A N 1
ATOM 1729 C CA . THR A 1 215 ? 34.111 16.248 -49.096 1.00 60.72 215 THR A CA 1
ATOM 1730 C C . THR A 1 215 ? 34.280 16.400 -47.596 1.00 60.72 215 THR A C 1
ATOM 1732 O O . THR A 1 215 ? 35.273 16.985 -47.177 1.00 60.72 215 THR A O 1
ATOM 1735 N N . ASN A 1 216 ? 33.391 15.791 -46.815 1.00 60.97 216 ASN A N 1
ATOM 1736 C CA . ASN A 1 216 ? 33.554 15.727 -45.364 1.00 60.97 216 ASN A CA 1
ATOM 1737 C C . ASN A 1 216 ? 33.839 14.279 -44.962 1.00 60.97 216 ASN A C 1
ATOM 1739 O O . ASN A 1 216 ? 33.276 13.340 -45.538 1.00 60.97 216 ASN A O 1
ATOM 1743 N N . SER A 1 217 ? 34.723 14.090 -43.987 1.00 59.59 217 SER A N 1
ATOM 1744 C CA . SER A 1 217 ? 35.081 12.778 -43.431 1.00 59.59 217 SER A CA 1
ATOM 1745 C C . SER A 1 217 ? 34.023 12.225 -42.460 1.00 59.59 217 SER A C 1
ATOM 1747 O O . SER A 1 217 ? 34.175 11.136 -41.921 1.00 59.59 217 SER A O 1
ATOM 1749 N N . HIS A 1 218 ? 32.936 12.966 -42.251 1.00 69.94 218 HIS A N 1
ATOM 1750 C CA . HIS A 1 218 ? 31.829 12.648 -41.354 1.00 69.94 218 HIS A CA 1
ATOM 1751 C C . HIS A 1 218 ? 30.536 13.318 -41.844 1.00 69.94 218 HIS A C 1
ATOM 1753 O O . HIS A 1 218 ? 30.562 14.125 -42.779 1.00 69.94 218 HIS A O 1
ATOM 1759 N N . LEU A 1 219 ? 29.405 13.027 -41.192 1.00 74.31 219 LEU A N 1
ATOM 1760 C CA . LEU A 1 219 ? 28.147 13.729 -41.450 1.00 74.31 219 LEU A CA 1
ATOM 1761 C C . LEU A 1 219 ? 28.285 15.226 -41.163 1.00 74.31 219 LEU A C 1
ATOM 1763 O O . LEU A 1 219 ? 28.729 15.628 -40.089 1.00 74.31 219 LEU A O 1
ATOM 1767 N N . ASP A 1 220 ? 27.867 16.059 -42.109 1.00 71.62 220 ASP A N 1
ATOM 1768 C CA . ASP A 1 220 ? 27.949 17.508 -41.984 1.00 71.62 220 ASP A CA 1
ATOM 1769 C C . ASP A 1 220 ? 26.735 18.091 -41.244 1.00 71.62 220 ASP A C 1
ATOM 1771 O O . ASP A 1 220 ? 25.677 18.355 -41.835 1.00 71.62 220 ASP A O 1
ATOM 1775 N N . PHE A 1 221 ? 26.908 18.318 -39.941 1.00 74.88 221 PHE A N 1
ATOM 1776 C CA . PHE A 1 221 ? 25.915 18.921 -39.045 1.00 74.88 221 PHE A CA 1
ATOM 1777 C C . PHE A 1 221 ? 25.671 20.418 -39.293 1.00 74.88 221 PHE A C 1
ATOM 1779 O O . PHE A 1 221 ? 24.691 20.951 -38.773 1.00 74.88 221 PHE A O 1
ATOM 1786 N N . ASN A 1 222 ? 26.498 21.065 -40.121 1.00 69.00 222 ASN A N 1
ATOM 1787 C CA . ASN A 1 222 ? 26.371 22.473 -40.507 1.00 69.00 222 ASN A CA 1
ATOM 1788 C C . ASN A 1 222 ? 25.880 22.644 -41.961 1.00 69.00 222 ASN A C 1
ATOM 1790 O O . ASN A 1 222 ? 25.621 23.762 -42.408 1.00 69.00 222 ASN A O 1
ATOM 1794 N N . SER A 1 223 ? 25.706 21.546 -42.707 1.00 69.69 223 SER A N 1
ATOM 1795 C CA . SER A 1 223 ? 25.173 21.570 -44.075 1.00 69.69 223 SER A CA 1
ATOM 1796 C C . SER A 1 223 ? 23.705 22.004 -44.145 1.00 69.69 223 SER A C 1
ATOM 1798 O O . SER A 1 223 ? 22.980 22.046 -43.153 1.00 69.69 223 SER A O 1
ATOM 1800 N N . ALA A 1 224 ? 23.191 22.174 -45.370 1.00 71.75 224 ALA A N 1
ATOM 1801 C CA . ALA A 1 224 ? 21.758 22.355 -45.620 1.00 71.75 224 ALA A CA 1
ATOM 1802 C C . ALA A 1 224 ? 20.866 21.236 -45.029 1.00 71.75 224 ALA A C 1
ATOM 1804 O O . ALA A 1 224 ? 19.668 21.451 -44.846 1.00 71.75 224 ALA A O 1
ATOM 1805 N N . ASN A 1 225 ? 21.427 20.051 -44.743 1.00 76.81 225 ASN A N 1
ATOM 1806 C CA . ASN A 1 225 ? 20.720 18.942 -44.094 1.00 76.81 225 ASN A CA 1
ATOM 1807 C C . ASN A 1 225 ? 21.094 18.764 -42.611 1.00 76.81 225 ASN A C 1
ATOM 1809 O O . ASN A 1 225 ? 20.534 17.888 -41.954 1.00 76.81 225 ASN A O 1
ATOM 1813 N N . GLY A 1 226 ? 21.990 19.598 -42.077 1.00 74.25 226 GLY A N 1
ATOM 1814 C CA . GLY A 1 226 ? 22.519 19.501 -40.720 1.00 74.25 226 GLY A CA 1
ATOM 1815 C C . GLY A 1 226 ? 21.439 19.512 -39.641 1.00 74.25 226 GLY A C 1
ATOM 1816 O O . GLY A 1 226 ? 21.483 18.695 -38.725 1.00 74.25 226 GLY A O 1
ATOM 1817 N N . ILE A 1 227 ? 20.392 20.329 -39.807 1.00 80.06 227 ILE A N 1
ATOM 1818 C CA . ILE A 1 227 ? 19.257 20.390 -38.869 1.00 80.06 227 ILE A CA 1
ATOM 1819 C C . ILE A 1 227 ? 18.565 19.032 -38.675 1.00 80.06 227 ILE A C 1
ATOM 1821 O O . ILE A 1 227 ? 18.162 18.693 -37.565 1.00 80.06 227 ILE A O 1
ATOM 1825 N N . TYR A 1 228 ? 18.474 18.213 -39.728 1.00 84.06 228 TYR A N 1
ATOM 1826 C CA . TYR A 1 228 ? 17.869 16.883 -39.638 1.00 84.06 228 TYR A CA 1
ATOM 1827 C C . TYR A 1 228 ? 18.785 15.900 -38.912 1.00 84.06 228 TYR A C 1
ATOM 1829 O O . TYR A 1 228 ? 18.303 15.008 -38.218 1.00 84.06 228 TYR A O 1
ATOM 1837 N N . TYR A 1 229 ? 20.102 16.063 -39.038 1.00 85.62 229 TYR A N 1
ATOM 1838 C CA . TYR A 1 229 ? 21.053 15.273 -38.264 1.00 85.62 229 TYR A CA 1
ATOM 1839 C C . TYR A 1 229 ? 21.001 15.653 -36.779 1.00 85.62 229 TYR A C 1
ATOM 1841 O O . TYR A 1 229 ? 20.920 14.763 -35.936 1.00 85.62 229 TYR A O 1
ATOM 1849 N N . TRP A 1 230 ? 20.923 16.944 -36.445 1.00 85.62 230 TRP A N 1
ATOM 1850 C CA . TRP A 1 230 ? 20.665 17.400 -35.072 1.00 85.62 230 TRP A CA 1
ATOM 1851 C C . TRP A 1 230 ? 19.347 16.847 -34.509 1.00 85.62 230 TRP A C 1
ATOM 1853 O O . TRP A 1 230 ? 19.295 16.391 -33.365 1.00 85.62 230 TRP A O 1
ATOM 1863 N N . GLU A 1 231 ? 18.280 16.824 -35.312 1.00 89.00 231 GLU A N 1
ATOM 1864 C CA . GLU A 1 231 ? 16.995 16.258 -34.894 1.00 89.00 231 GLU A CA 1
ATOM 1865 C C . GLU A 1 231 ? 17.098 14.757 -34.588 1.00 89.00 231 GLU A C 1
ATOM 1867 O O . GLU A 1 231 ? 16.668 14.317 -33.522 1.00 89.00 231 GLU A O 1
ATOM 1872 N N . VAL A 1 232 ? 17.693 13.974 -35.493 1.00 90.50 232 VAL A N 1
ATOM 1873 C CA . VAL A 1 232 ? 17.777 12.509 -35.377 1.00 90.50 232 VAL A CA 1
ATOM 1874 C C . VAL A 1 232 ? 18.719 12.068 -34.259 1.00 90.50 232 VAL A C 1
ATOM 1876 O O . VAL A 1 232 ? 18.367 11.167 -33.499 1.00 90.50 232 VAL A O 1
ATOM 1879 N N . PHE A 1 233 ? 19.901 12.677 -34.160 1.00 89.81 233 PHE A N 1
ATOM 1880 C CA . PHE A 1 233 ? 20.964 12.207 -33.270 1.00 89.81 233 PHE A CA 1
ATOM 1881 C C . PHE A 1 233 ? 20.957 12.877 -31.888 1.00 89.81 233 PHE A C 1
ATOM 1883 O O . PHE A 1 233 ? 21.517 12.310 -30.955 1.00 89.81 233 PHE A O 1
ATOM 1890 N N . PHE A 1 234 ? 20.299 14.032 -31.721 1.00 90.62 234 PHE A N 1
ATOM 1891 C CA . PHE A 1 234 ? 20.248 14.742 -30.437 1.00 90.62 234 PHE A CA 1
ATOM 1892 C C . PHE A 1 234 ? 18.820 15.030 -29.951 1.00 90.62 234 PHE A C 1
ATOM 1894 O O . PHE A 1 234 ? 18.420 14.532 -28.896 1.00 90.62 234 PHE A O 1
ATOM 1901 N N . HIS A 1 235 ? 18.011 15.798 -30.693 1.00 91.56 235 HIS A N 1
ATOM 1902 C CA . HIS A 1 235 ? 16.717 16.259 -30.163 1.00 91.56 235 HIS A CA 1
ATOM 1903 C C . HIS A 1 235 ? 15.699 15.130 -29.965 1.00 91.56 235 HIS A C 1
ATOM 1905 O O . HIS A 1 235 ? 14.984 15.130 -28.960 1.00 91.56 235 HIS A O 1
ATOM 1911 N N . ALA A 1 236 ? 15.622 14.166 -30.887 1.00 93.00 236 ALA A N 1
ATOM 1912 C CA . ALA A 1 236 ? 14.694 13.048 -30.769 1.00 93.00 236 ALA A CA 1
ATOM 1913 C C . ALA A 1 236 ? 15.044 12.129 -29.581 1.00 93.00 236 ALA A C 1
ATOM 1915 O O . ALA A 1 236 ? 14.159 11.933 -28.741 1.00 93.00 236 ALA A O 1
ATOM 1916 N N . PRO A 1 237 ? 16.291 11.633 -29.416 1.00 94.88 237 PRO A N 1
ATOM 1917 C CA . PRO A 1 237 ? 16.659 10.865 -28.227 1.00 94.88 237 PRO A CA 1
ATOM 1918 C C . PRO A 1 237 ? 16.437 11.646 -26.924 1.00 94.88 237 PRO A C 1
ATOM 1920 O O . PRO A 1 237 ? 15.863 11.110 -25.974 1.00 94.88 237 PRO A O 1
ATOM 1923 N N . PHE A 1 238 ? 16.777 12.941 -26.901 1.00 93.88 238 PHE A N 1
ATOM 1924 C CA . PHE A 1 238 ? 16.586 13.795 -25.727 1.00 93.88 238 PHE A CA 1
ATOM 1925 C C . PHE A 1 238 ? 15.108 13.958 -25.338 1.00 93.88 238 PHE A C 1
ATOM 1927 O O . PHE A 1 238 ? 14.752 13.826 -24.165 1.00 93.88 238 PHE A O 1
ATOM 1934 N N . LEU A 1 239 ? 14.225 14.207 -26.310 1.00 94.12 239 LEU A N 1
ATOM 1935 C CA . LEU A 1 239 ? 12.785 14.347 -26.074 1.00 94.12 239 LEU A CA 1
ATOM 1936 C C . LEU A 1 239 ? 12.143 13.024 -25.636 1.00 94.12 239 LEU A C 1
ATOM 1938 O O . LEU A 1 239 ? 11.272 13.020 -24.758 1.00 94.12 239 LEU A O 1
ATOM 1942 N N . ILE A 1 240 ? 12.562 11.903 -26.231 1.00 93.88 240 ILE A N 1
ATOM 1943 C CA . ILE A 1 240 ? 12.084 10.570 -25.850 1.00 93.88 240 ILE A CA 1
ATOM 1944 C C . ILE A 1 240 ? 12.469 10.284 -24.397 1.00 93.88 240 ILE A C 1
ATOM 1946 O O . ILE A 1 240 ? 11.594 9.938 -23.601 1.00 93.88 240 ILE A O 1
ATOM 1950 N N . ALA A 1 241 ? 13.725 10.526 -24.019 1.00 93.56 241 ALA A N 1
ATOM 1951 C CA . ALA A 1 241 ? 14.195 10.354 -22.648 1.00 93.56 241 ALA A CA 1
ATOM 1952 C C . ALA A 1 241 ? 13.417 11.227 -21.643 1.00 93.56 241 ALA A C 1
ATOM 1954 O O . ALA A 1 241 ? 12.972 10.735 -20.604 1.00 93.56 241 ALA A O 1
ATOM 1955 N N . GLN A 1 242 ? 13.161 12.502 -21.965 1.00 91.81 242 GLN A N 1
ATOM 1956 C CA . GLN A 1 242 ? 12.356 13.389 -21.111 1.00 91.81 242 GLN A CA 1
ATOM 1957 C C . GLN A 1 242 ? 10.907 12.918 -20.955 1.00 91.81 242 GLN A C 1
ATOM 1959 O O . GLN A 1 242 ? 10.340 12.980 -19.859 1.00 91.81 242 GLN A O 1
ATOM 1964 N N . THR A 1 243 ? 10.300 12.438 -22.041 1.00 91.88 243 THR A N 1
ATOM 1965 C CA . THR A 1 243 ? 8.925 11.927 -22.020 1.00 91.88 243 THR A CA 1
ATOM 1966 C C . THR A 1 243 ? 8.842 10.657 -21.174 1.00 91.88 243 THR A C 1
ATOM 1968 O O . THR A 1 243 ? 7.960 10.545 -20.324 1.00 91.88 243 THR A O 1
ATOM 1971 N N . LEU A 1 244 ? 9.796 9.734 -21.337 1.00 92.38 244 LEU A N 1
ATOM 1972 C CA . LEU A 1 244 ? 9.893 8.511 -20.538 1.00 92.38 244 LEU A CA 1
ATOM 1973 C C . LEU A 1 244 ? 10.107 8.816 -19.051 1.00 92.38 244 LEU A C 1
ATOM 1975 O O . LEU A 1 244 ? 9.444 8.209 -18.212 1.00 92.38 244 LEU A O 1
ATOM 1979 N N . ASN A 1 245 ? 10.958 9.791 -18.717 1.00 90.44 245 ASN A N 1
ATOM 1980 C CA . ASN A 1 245 ? 11.153 10.240 -17.336 1.00 90.44 245 ASN A CA 1
ATOM 1981 C C . ASN A 1 245 ? 9.843 10.818 -16.750 1.00 90.44 245 ASN A C 1
ATOM 1983 O O . ASN A 1 245 ? 9.405 10.412 -15.675 1.00 90.44 245 ASN A O 1
ATOM 1987 N N . THR A 1 246 ? 9.136 11.673 -17.501 1.00 90.25 246 THR A N 1
ATOM 1988 C CA . THR A 1 246 ? 7.838 12.243 -17.078 1.00 90.25 246 THR A CA 1
ATOM 1989 C C . THR A 1 246 ? 6.779 11.160 -16.818 1.00 90.25 246 THR A C 1
ATOM 1991 O O . THR A 1 246 ? 6.001 11.261 -15.868 1.00 90.25 246 THR A O 1
ATOM 1994 N N . GLU A 1 247 ? 6.783 10.094 -17.620 1.00 90.31 247 GLU A N 1
ATOM 1995 C CA . GLU A 1 247 ? 5.924 8.910 -17.466 1.00 90.31 247 GLU A CA 1
ATOM 1996 C C . GLU A 1 247 ? 6.477 7.876 -16.454 1.00 90.31 247 GLU A C 1
ATOM 1998 O O . GLU A 1 247 ? 5.934 6.777 -16.326 1.00 90.31 247 GLU A O 1
ATOM 2003 N N . GLN A 1 248 ? 7.529 8.224 -15.700 1.00 92.31 248 GLN A N 1
ATOM 2004 C CA . GLN A 1 248 ? 8.163 7.412 -14.646 1.00 92.31 248 GLN A CA 1
ATOM 2005 C C . GLN A 1 248 ? 8.794 6.098 -15.143 1.00 92.31 248 GLN A C 1
ATOM 2007 O O . GLN A 1 248 ? 8.933 5.130 -14.393 1.00 92.31 248 GLN A O 1
ATOM 2012 N N . GLN A 1 249 ? 9.198 6.050 -16.412 1.00 93.50 249 GLN A N 1
ATOM 2013 C CA . GLN A 1 249 ? 9.928 4.943 -17.031 1.00 93.50 249 GLN A CA 1
ATOM 2014 C C . GLN A 1 249 ? 11.442 5.196 -16.977 1.00 93.50 249 GLN A C 1
ATOM 2016 O O . GLN A 1 249 ? 12.106 5.293 -18.005 1.00 93.50 249 GLN A O 1
ATOM 2021 N N . PHE A 1 250 ? 11.979 5.322 -15.762 1.00 94.81 250 PHE A N 1
ATOM 2022 C CA . PHE A 1 250 ? 13.328 5.849 -15.516 1.00 94.81 250 PHE A CA 1
ATOM 2023 C C . PHE A 1 250 ? 14.474 5.012 -16.103 1.00 94.81 250 PHE A C 1
ATOM 2025 O O . PHE A 1 250 ? 15.474 5.577 -16.540 1.00 94.81 250 PHE A O 1
ATOM 2032 N N . GLU A 1 251 ? 14.338 3.683 -16.125 1.00 94.81 251 GLU A N 1
ATOM 2033 C CA . GLU A 1 251 ? 15.344 2.780 -16.703 1.00 94.81 251 GLU A CA 1
ATOM 2034 C C . GLU A 1 251 ? 15.452 2.984 -18.221 1.00 94.81 251 GLU A C 1
ATOM 2036 O O . GLU A 1 251 ? 16.534 3.252 -18.728 1.00 94.81 251 GLU A O 1
ATOM 2041 N N . TYR A 1 252 ? 14.318 3.003 -18.927 1.00 93.50 252 TYR A N 1
ATOM 2042 C CA . TYR A 1 252 ? 14.291 3.306 -20.359 1.00 93.50 252 TYR A CA 1
ATOM 2043 C C . TYR A 1 252 ? 14.712 4.751 -20.648 1.00 93.50 252 TYR A C 1
ATOM 2045 O O . TYR A 1 252 ? 15.417 5.010 -21.614 1.00 93.50 252 TYR A O 1
ATOM 2053 N N . ALA A 1 253 ? 14.311 5.715 -19.815 1.00 95.44 253 ALA A N 1
ATOM 2054 C CA . ALA A 1 253 ? 14.754 7.100 -19.965 1.00 95.44 253 ALA A CA 1
ATOM 2055 C C . ALA A 1 253 ? 16.281 7.227 -19.846 1.00 95.44 253 ALA A C 1
ATOM 2057 O O . ALA A 1 253 ? 16.887 7.969 -20.614 1.00 95.44 253 ALA A O 1
ATOM 2058 N N . LYS A 1 254 ? 16.896 6.478 -18.919 1.00 95.00 254 LYS A N 1
ATOM 2059 C CA . LYS A 1 254 ? 18.352 6.390 -18.775 1.00 95.00 254 LYS A CA 1
ATOM 2060 C C . LYS A 1 254 ? 18.997 5.855 -20.056 1.00 95.00 254 LYS A C 1
ATOM 2062 O O . LYS A 1 254 ? 19.870 6.533 -20.580 1.00 95.00 254 LYS A O 1
ATOM 2067 N N . GLU A 1 255 ? 18.520 4.725 -20.585 1.00 94.00 255 GLU A N 1
ATOM 2068 C CA . GLU A 1 255 ? 19.027 4.148 -21.847 1.00 94.00 255 GLU A CA 1
ATOM 2069 C C . GLU A 1 255 ? 18.980 5.168 -22.998 1.00 94.00 255 GLU A C 1
ATOM 2071 O O . GLU A 1 255 ? 19.935 5.313 -23.755 1.00 94.00 255 GLU A O 1
ATOM 2076 N N . TRP A 1 256 ? 17.892 5.938 -23.102 1.00 94.81 256 TRP A N 1
ATOM 2077 C CA . TRP A 1 256 ? 17.761 6.952 -24.150 1.00 94.81 256 TRP A CA 1
ATOM 2078 C C . TRP A 1 256 ? 18.690 8.155 -23.974 1.00 94.81 256 TRP A C 1
ATOM 2080 O O . TRP A 1 256 ? 19.155 8.710 -24.970 1.00 94.81 256 TRP A O 1
ATOM 2090 N N . TYR A 1 257 ? 18.971 8.566 -22.734 1.00 94.69 257 TYR A N 1
ATOM 2091 C CA . TYR A 1 257 ? 19.992 9.580 -22.481 1.00 94.69 257 TYR A CA 1
ATOM 2092 C C . TYR A 1 257 ? 21.405 9.069 -22.806 1.00 94.69 257 TYR A C 1
ATOM 2094 O O . TYR A 1 257 ? 22.221 9.857 -23.280 1.00 94.69 257 TYR A O 1
ATOM 2102 N N . GLU A 1 258 ? 21.675 7.773 -22.624 1.00 93.31 258 GLU A N 1
ATOM 2103 C CA . GLU A 1 258 ? 22.978 7.144 -22.904 1.00 93.31 258 GLU A CA 1
ATOM 2104 C C . GLU A 1 258 ? 23.328 7.094 -24.403 1.00 93.31 258 GLU A C 1
ATOM 2106 O O . GLU A 1 258 ? 24.505 7.055 -24.747 1.00 93.31 258 GLU A O 1
ATOM 2111 N N . TYR A 1 259 ? 22.360 7.250 -25.318 1.00 92.44 259 TYR A N 1
ATOM 2112 C CA . TYR A 1 259 ? 22.666 7.500 -26.741 1.00 92.44 259 TYR A CA 1
ATOM 2113 C C . TYR A 1 259 ? 23.262 8.888 -27.020 1.00 92.44 259 TYR A C 1
ATOM 2115 O O . TYR A 1 259 ? 23.702 9.140 -28.139 1.00 92.44 259 TYR A O 1
ATOM 2123 N N . ILE A 1 260 ? 23.254 9.802 -26.044 1.00 91.69 260 ILE A N 1
ATOM 2124 C CA . ILE A 1 260 ? 23.855 11.142 -26.152 1.00 91.69 260 ILE A CA 1
ATOM 2125 C C . ILE A 1 260 ? 25.035 11.270 -25.186 1.00 91.69 260 ILE A C 1
ATOM 2127 O O . ILE A 1 260 ? 26.094 11.766 -25.572 1.00 91.69 260 ILE A O 1
ATOM 2131 N N . PHE A 1 261 ? 24.842 10.851 -23.935 1.00 90.62 261 PHE A N 1
ATOM 2132 C CA . PHE A 1 261 ? 25.823 10.944 -22.862 1.00 90.62 261 PHE A CA 1
ATOM 2133 C C . PHE A 1 261 ? 25.839 9.654 -22.040 1.00 90.62 261 PHE A C 1
ATOM 2135 O O . PHE A 1 261 ? 24.912 9.405 -21.267 1.00 90.62 261 PHE A O 1
ATOM 2142 N N . ASP A 1 262 ? 26.901 8.866 -22.193 1.00 88.94 262 ASP A N 1
ATOM 2143 C CA . ASP A 1 262 ? 27.131 7.642 -21.430 1.00 88.94 262 ASP A CA 1
ATOM 2144 C C . ASP A 1 262 ? 28.326 7.833 -20.482 1.00 88.94 262 ASP A C 1
ATOM 2146 O O . ASP A 1 262 ? 29.478 7.762 -20.916 1.00 88.94 262 ASP A O 1
ATOM 2150 N N . PRO A 1 263 ? 28.086 8.057 -19.177 1.00 82.38 263 PRO A N 1
ATOM 2151 C CA . PRO A 1 263 ? 29.157 8.256 -18.205 1.00 82.38 263 PRO A CA 1
ATOM 2152 C C . PRO A 1 263 ? 29.912 6.964 -17.840 1.00 82.38 263 PRO A C 1
ATOM 2154 O O . PRO A 1 263 ? 30.775 6.998 -16.966 1.00 82.38 263 PRO A O 1
ATOM 2157 N N . THR A 1 264 ? 29.568 5.810 -18.425 1.00 78.81 264 THR A N 1
ATOM 2158 C CA . THR A 1 264 ? 30.247 4.531 -18.159 1.00 78.81 264 THR A CA 1
ATOM 2159 C C . THR A 1 264 ? 31.417 4.253 -19.105 1.00 78.81 264 THR A C 1
ATOM 2161 O O . THR A 1 264 ? 32.242 3.385 -18.810 1.00 78.81 264 THR A O 1
ATOM 2164 N N . GLU A 1 265 ? 31.521 4.996 -20.209 1.00 69.00 265 GLU A N 1
ATOM 2165 C CA . GLU A 1 265 ? 32.621 4.900 -21.167 1.00 69.00 265 GLU A CA 1
ATOM 2166 C C . GLU A 1 265 ? 33.655 6.009 -20.941 1.00 69.00 265 GLU A C 1
ATOM 2168 O O . GLU A 1 265 ? 33.302 7.170 -20.778 1.00 69.00 265 GLU A O 1
ATOM 2173 N N . THR A 1 266 ? 34.945 5.662 -20.938 1.00 55.19 266 THR A N 1
ATOM 2174 C CA . THR A 1 266 ? 36.009 6.587 -20.516 1.00 55.19 266 THR A CA 1
ATOM 2175 C C . THR A 1 266 ? 36.421 7.583 -21.601 1.00 55.19 266 THR A C 1
ATOM 2177 O O . THR A 1 266 ? 36.566 8.752 -21.296 1.00 55.19 266 THR A O 1
ATOM 2180 N N . SER A 1 267 ? 36.552 7.164 -22.866 1.00 53.47 267 SER A N 1
ATOM 2181 C CA . SER A 1 267 ? 37.084 8.018 -23.950 1.00 53.47 267 SER A CA 1
ATOM 2182 C C . SER A 1 267 ? 36.023 8.666 -24.849 1.00 53.47 267 SER A C 1
ATOM 2184 O O . SER A 1 267 ? 36.299 9.669 -25.501 1.00 53.47 267 SER A O 1
ATOM 2186 N N . ASP A 1 268 ? 34.814 8.095 -24.898 1.00 62.91 268 ASP A N 1
ATOM 2187 C CA . ASP A 1 268 ? 33.724 8.510 -25.795 1.00 62.91 268 ASP A CA 1
ATOM 2188 C C . ASP A 1 268 ? 32.411 8.695 -25.016 1.00 62.91 268 ASP A C 1
ATOM 2190 O O . ASP A 1 268 ? 31.351 8.230 -25.438 1.00 62.91 268 ASP A O 1
ATOM 2194 N N . TYR A 1 269 ? 32.461 9.338 -23.847 1.00 76.12 269 TYR A N 1
ATOM 2195 C CA . TYR A 1 269 ? 31.272 9.576 -23.016 1.00 76.12 269 TYR A CA 1
ATOM 2196 C C . TYR A 1 269 ? 30.232 10.475 -23.704 1.00 76.12 269 TYR A C 1
ATOM 2198 O O . TYR A 1 269 ? 29.040 10.382 -23.414 1.00 76.12 269 TYR A O 1
ATOM 2206 N N . TRP A 1 270 ? 30.649 11.309 -24.662 1.00 83.81 270 TRP A N 1
ATOM 2207 C CA . TRP A 1 270 ? 29.748 11.994 -25.591 1.00 83.81 270 TRP A CA 1
ATOM 2208 C C . TRP A 1 270 ? 29.526 11.149 -26.848 1.00 83.81 270 TRP A C 1
ATOM 2210 O O . TRP A 1 270 ? 30.438 10.938 -27.643 1.00 83.81 270 TRP A O 1
ATOM 2220 N N . LYS A 1 271 ? 28.284 10.709 -27.064 1.00 85.38 271 LYS A N 1
ATOM 2221 C CA . LYS A 1 271 ? 27.869 9.883 -28.213 1.00 85.38 271 LYS A CA 1
ATOM 2222 C C . LYS A 1 271 ? 27.345 10.690 -29.401 1.00 85.38 271 LYS A C 1
ATOM 2224 O O . LYS A 1 271 ? 26.979 10.126 -30.430 1.00 85.38 271 LYS A O 1
ATOM 2229 N N . PHE A 1 272 ? 27.338 12.013 -29.275 1.00 86.31 272 PHE A N 1
ATOM 2230 C CA . PHE A 1 272 ? 26.916 12.944 -30.313 1.00 86.31 272 PHE A CA 1
ATOM 2231 C C . PHE A 1 272 ? 28.122 13.707 -30.869 1.00 86.31 272 PHE A C 1
ATOM 2233 O O . PHE A 1 272 ? 28.811 14.401 -30.121 1.00 86.31 272 PHE A O 1
ATOM 2240 N N . LEU A 1 273 ? 28.373 13.584 -32.176 1.00 75.62 273 LEU A N 1
ATOM 2241 C CA . LEU A 1 273 ? 29.602 14.056 -32.825 1.00 75.62 273 LEU A CA 1
ATOM 2242 C C . LEU A 1 273 ? 29.877 15.563 -32.609 1.00 75.62 273 LEU A C 1
ATOM 2244 O O . LEU A 1 273 ? 31.000 15.897 -32.229 1.00 75.62 273 LEU A O 1
ATOM 2248 N N . PRO A 1 274 ? 28.891 16.483 -32.708 1.00 74.56 274 PRO A N 1
ATOM 2249 C CA . PRO A 1 274 ? 29.100 17.904 -32.391 1.00 74.56 274 PRO A CA 1
ATOM 2250 C C . PRO A 1 274 ? 29.507 18.198 -30.935 1.00 74.56 274 PRO A C 1
ATOM 2252 O O . PRO A 1 274 ? 29.965 19.298 -30.620 1.00 74.56 274 PRO A O 1
ATOM 2255 N N . PHE A 1 275 ? 29.354 17.242 -30.012 1.00 74.56 275 PHE A N 1
ATOM 2256 C CA . PHE A 1 275 ? 29.797 17.386 -28.623 1.00 74.56 275 PHE A CA 1
ATOM 2257 C C . PHE A 1 275 ? 31.236 16.891 -28.378 1.00 74.56 275 PHE A C 1
ATOM 2259 O O . PHE A 1 275 ? 31.718 17.009 -27.256 1.00 74.56 275 PHE A O 1
ATOM 2266 N N . LEU A 1 276 ? 31.954 16.419 -29.404 1.00 65.00 276 LEU A N 1
ATOM 2267 C CA . LEU A 1 276 ? 33.360 15.984 -29.300 1.00 65.00 276 LEU A CA 1
ATOM 2268 C C . LEU A 1 276 ? 34.396 17.079 -29.623 1.00 65.00 276 LEU A C 1
ATOM 2270 O O . LEU A 1 276 ? 35.600 16.835 -29.513 1.00 65.00 276 LEU A O 1
ATOM 2274 N N . ALA A 1 277 ? 33.936 18.281 -29.977 1.00 57.19 277 ALA A N 1
ATOM 2275 C CA . ALA A 1 277 ? 34.737 19.499 -30.114 1.00 57.19 277 ALA A CA 1
ATOM 2276 C C . ALA A 1 277 ? 35.711 19.688 -28.932 1.00 57.19 277 ALA A C 1
ATOM 2278 O O . ALA A 1 277 ? 35.268 19.656 -27.777 1.00 57.19 277 ALA A O 1
ATOM 2279 N N . ALA A 1 278 ? 37.006 19.871 -29.225 1.00 56.75 278 ALA A N 1
ATOM 2280 C CA . ALA A 1 278 ? 38.070 19.994 -28.230 1.00 56.75 278 ALA A CA 1
ATOM 2281 C C . ALA A 1 278 ? 38.904 21.263 -28.444 1.00 56.75 278 ALA A C 1
ATOM 2283 O O . ALA A 1 278 ? 39.243 21.608 -29.572 1.00 56.75 278 ALA A O 1
ATOM 2284 N N . ASP A 1 279 ? 39.200 21.929 -27.336 1.00 58.41 279 ASP A N 1
ATOM 2285 C CA . ASP A 1 279 ? 39.924 23.192 -27.248 1.00 58.41 279 ASP A CA 1
ATOM 2286 C C . ASP A 1 279 ? 41.419 22.906 -27.005 1.00 58.41 279 ASP A C 1
ATOM 2288 O O . ASP A 1 279 ? 41.742 22.281 -25.986 1.00 58.41 279 ASP A O 1
ATOM 2292 N N . PRO A 1 280 ? 42.315 23.285 -27.937 1.00 64.06 280 PRO A N 1
ATOM 2293 C CA . PRO A 1 280 ? 43.752 23.051 -27.817 1.00 64.06 280 PRO A CA 1
ATOM 2294 C C . PRO A 1 280 ? 44.350 23.552 -26.497 1.00 64.06 280 PRO A C 1
ATOM 2296 O O . PRO A 1 280 ? 45.094 22.808 -25.855 1.00 64.06 280 PRO A O 1
ATOM 2299 N N . ASP A 1 281 ? 43.991 24.760 -26.057 1.00 60.56 281 ASP A N 1
ATOM 2300 C CA . ASP A 1 281 ? 44.495 25.342 -24.810 1.00 60.56 281 ASP A CA 1
ATOM 2301 C C . ASP A 1 281 ? 43.956 24.583 -23.592 1.00 60.56 281 ASP A C 1
ATOM 2303 O O . ASP A 1 281 ? 44.692 24.341 -22.639 1.00 60.56 281 ASP A O 1
ATOM 2307 N N . ALA A 1 282 ? 42.696 24.136 -23.620 1.00 59.03 282 ALA A N 1
ATOM 2308 C CA . ALA A 1 282 ? 42.103 23.365 -22.519 1.00 59.03 282 ALA A CA 1
ATOM 2309 C C . ALA A 1 282 ? 42.727 21.981 -22.355 1.00 59.03 282 ALA A C 1
ATOM 2311 O O . ALA A 1 282 ? 42.973 21.537 -21.233 1.00 59.03 282 ALA A O 1
ATOM 2312 N N . LEU A 1 283 ? 42.986 21.303 -23.474 1.00 65.12 283 LEU A N 1
ATOM 2313 C CA . LEU A 1 283 ? 43.675 20.016 -23.478 1.00 65.12 283 LEU A CA 1
ATOM 2314 C C . LEU A 1 283 ? 45.087 20.166 -22.919 1.00 65.12 283 LEU A C 1
ATOM 2316 O O . LEU A 1 283 ? 45.502 19.368 -22.080 1.00 65.12 283 LEU A O 1
ATOM 2320 N N . MET A 1 284 ? 45.803 21.211 -23.340 1.00 78.19 284 MET A N 1
ATOM 2321 C CA . MET A 1 284 ? 47.157 21.468 -22.862 1.00 78.19 284 MET A CA 1
ATOM 2322 C C . MET A 1 284 ? 47.189 21.940 -21.409 1.00 78.19 284 MET A C 1
ATOM 2324 O O . MET A 1 284 ? 48.096 21.546 -20.683 1.00 78.19 284 MET A O 1
ATOM 2328 N N . ALA A 1 285 ? 46.192 22.698 -20.952 1.00 68.00 285 ALA A N 1
ATOM 2329 C CA . ALA A 1 285 ? 46.058 23.095 -19.554 1.00 68.00 285 ALA A CA 1
ATOM 2330 C C . ALA A 1 285 ? 45.772 21.892 -18.643 1.00 68.00 285 ALA A C 1
ATOM 2332 O O . ALA A 1 285 ? 46.419 21.759 -17.609 1.00 68.00 285 ALA A O 1
ATOM 2333 N N . SER A 1 286 ? 44.864 20.990 -19.043 1.00 67.00 286 SER A N 1
ATOM 2334 C CA . SER A 1 286 ? 44.611 19.733 -18.318 1.00 67.00 286 SER A CA 1
ATOM 2335 C C . SER A 1 286 ? 45.877 18.885 -18.248 1.00 67.00 286 SER A C 1
ATOM 2337 O O . SER A 1 286 ? 46.285 18.467 -17.172 1.00 67.00 286 SER A O 1
ATOM 2339 N N . LEU A 1 287 ? 46.550 18.703 -19.387 1.00 76.75 287 LEU A N 1
ATOM 2340 C CA . LEU A 1 287 ? 47.784 17.928 -19.459 1.00 76.75 287 LEU A CA 1
ATOM 2341 C C . LEU A 1 287 ? 48.912 18.544 -18.617 1.00 76.75 287 LEU A C 1
ATOM 2343 O O . LEU A 1 287 ? 49.664 17.812 -17.980 1.00 76.75 287 LEU A O 1
ATOM 2347 N N . SER A 1 288 ? 49.035 19.875 -18.614 1.00 80.31 288 SER A N 1
ATOM 2348 C CA . SER A 1 288 ? 50.018 20.597 -17.800 1.00 80.31 288 SER A CA 1
ATOM 2349 C C . SER A 1 288 ? 49.718 20.453 -16.316 1.00 80.31 288 SER A C 1
ATOM 2351 O O . SER A 1 288 ? 50.630 20.173 -15.547 1.00 80.31 288 SER A O 1
ATOM 2353 N N . TYR A 1 289 ? 48.450 20.582 -15.922 1.00 76.88 289 TYR A N 1
ATOM 2354 C CA . TYR A 1 289 ? 48.023 20.417 -14.537 1.00 76.88 289 TYR A CA 1
ATOM 2355 C C . TYR A 1 289 ? 48.323 19.006 -14.017 1.00 76.88 289 TYR A C 1
ATOM 2357 O O . TYR A 1 289 ? 48.998 18.857 -12.999 1.00 76.88 289 TYR A O 1
ATOM 2365 N N . ASP A 1 290 ? 47.905 17.974 -14.753 1.00 78.94 290 ASP A N 1
ATOM 2366 C CA . ASP A 1 290 ? 48.129 16.578 -14.365 1.00 78.94 290 ASP A CA 1
ATOM 2367 C C . ASP A 1 290 ? 49.627 16.245 -14.306 1.00 78.94 290 ASP A C 1
ATOM 2369 O O . ASP A 1 290 ? 50.077 15.507 -13.425 1.00 78.94 290 ASP A O 1
ATOM 2373 N N . MET A 1 291 ? 50.425 16.814 -15.218 1.00 88.75 291 MET A N 1
ATOM 2374 C CA . MET A 1 291 ? 51.878 16.658 -15.210 1.00 88.75 291 MET A CA 1
ATOM 2375 C C . MET A 1 291 ? 52.528 17.345 -14.001 1.00 88.75 291 MET A C 1
ATOM 2377 O O . MET A 1 291 ? 53.398 16.756 -13.356 1.00 88.75 291 MET A O 1
ATOM 2381 N N . ASP A 1 292 ? 52.110 18.563 -13.665 1.00 85.25 292 ASP A N 1
ATOM 2382 C CA . ASP A 1 292 ? 52.681 19.327 -12.555 1.00 85.25 292 ASP A CA 1
ATOM 2383 C C . ASP A 1 292 ? 52.301 18.738 -11.191 1.00 85.25 292 ASP A C 1
ATOM 2385 O O . ASP A 1 292 ? 53.158 18.644 -10.305 1.00 85.25 292 ASP A O 1
ATOM 2389 N N . GLU A 1 293 ? 51.066 18.258 -11.020 1.00 86.06 293 GLU A N 1
ATOM 2390 C CA . GLU A 1 293 ? 50.643 17.510 -9.827 1.00 86.06 293 GLU A CA 1
ATOM 2391 C C . GLU A 1 293 ? 51.416 16.190 -9.698 1.00 86.06 293 GLU A C 1
ATOM 2393 O O . GLU A 1 293 ? 51.917 15.851 -8.619 1.00 86.06 293 GLU A O 1
ATOM 2398 N N . PHE A 1 294 ? 51.617 15.475 -10.813 1.00 89.06 294 PHE A N 1
ATOM 2399 C CA . PHE A 1 294 ? 52.431 14.261 -10.845 1.00 89.06 294 PHE A CA 1
ATOM 2400 C C . PHE A 1 294 ? 53.876 14.532 -10.402 1.00 89.06 294 PHE A C 1
ATOM 2402 O O . PHE A 1 294 ? 54.415 13.819 -9.547 1.00 89.06 294 PHE A O 1
ATOM 2409 N N . VAL A 1 295 ? 54.515 15.563 -10.962 1.00 87.94 295 VAL A N 1
ATOM 2410 C CA . VAL A 1 295 ? 55.897 15.953 -10.638 1.00 87.94 295 VAL A CA 1
ATOM 2411 C C . VAL A 1 295 ? 56.004 16.429 -9.187 1.00 87.94 295 VAL A C 1
ATOM 2413 O O . VAL A 1 295 ? 56.962 16.072 -8.494 1.00 87.94 295 VAL A O 1
ATOM 2416 N N . THR A 1 296 ? 55.020 17.186 -8.701 1.00 87.81 296 THR A N 1
ATOM 2417 C CA . THR A 1 296 ? 54.978 17.691 -7.322 1.00 87.81 296 THR A CA 1
ATOM 2418 C C . THR A 1 296 ? 54.875 16.544 -6.323 1.00 87.81 296 THR A C 1
ATOM 2420 O O . THR A 1 296 ? 55.733 16.424 -5.444 1.00 87.81 296 THR A O 1
ATOM 2423 N N . LEU A 1 297 ? 53.911 15.633 -6.505 1.00 86.94 297 LEU A N 1
ATOM 2424 C CA . LEU A 1 297 ? 53.741 14.470 -5.631 1.00 86.94 297 LEU A CA 1
ATOM 2425 C C . LEU A 1 297 ? 54.968 13.545 -5.666 1.00 86.94 297 LEU A C 1
ATOM 2427 O O . LEU A 1 297 ? 55.369 12.996 -4.637 1.00 86.94 297 LEU A O 1
ATOM 2431 N N . PHE A 1 298 ? 55.598 13.387 -6.833 1.00 88.19 298 PHE A N 1
ATOM 2432 C CA . PHE A 1 298 ? 56.830 12.614 -6.972 1.00 88.19 298 PHE A CA 1
ATOM 2433 C C . PHE A 1 298 ? 58.004 13.237 -6.195 1.00 88.19 298 PHE A C 1
ATOM 2435 O O . PHE A 1 298 ? 58.703 12.532 -5.462 1.00 88.19 298 PHE A O 1
ATOM 2442 N N . ASN A 1 299 ? 58.221 14.549 -6.315 1.00 86.00 299 ASN A N 1
ATOM 2443 C CA . ASN A 1 299 ? 59.330 15.248 -5.660 1.00 86.00 299 ASN A CA 1
ATOM 2444 C C . ASN A 1 299 ? 59.134 15.355 -4.140 1.00 86.00 299 ASN A C 1
ATOM 2446 O O . ASN A 1 299 ? 60.027 14.995 -3.375 1.00 86.00 299 ASN A O 1
ATOM 2450 N N . GLU A 1 300 ? 57.956 15.779 -3.679 1.00 84.12 300 GLU A N 1
ATOM 2451 C CA . GLU A 1 300 ? 57.653 15.846 -2.244 1.00 84.12 300 GLU A CA 1
ATOM 2452 C C . GLU A 1 300 ? 57.668 14.447 -1.618 1.00 84.12 300 GLU A C 1
ATOM 2454 O O . GLU A 1 300 ? 58.269 14.222 -0.565 1.00 84.12 300 GLU A O 1
ATOM 2459 N N . GLY A 1 301 ? 57.093 13.462 -2.312 1.00 77.44 301 GLY A N 1
ATOM 2460 C CA . GLY A 1 301 ? 57.046 12.092 -1.828 1.00 77.44 301 GLY A CA 1
ATOM 2461 C C . GLY A 1 301 ? 58.413 11.406 -1.761 1.00 77.44 301 GLY A C 1
ATOM 2462 O O . GLY A 1 301 ? 58.639 10.571 -0.880 1.00 77.44 301 GLY A O 1
ATOM 2463 N N . THR A 1 302 ? 59.358 11.751 -2.640 1.00 81.12 302 THR A N 1
ATOM 2464 C CA . THR A 1 302 ? 60.738 11.236 -2.569 1.00 81.12 302 THR A CA 1
ATOM 2465 C C . THR A 1 302 ? 61.543 11.892 -1.443 1.00 81.12 302 THR A C 1
ATOM 2467 O O . THR A 1 302 ? 62.328 11.204 -0.784 1.00 81.12 302 THR A O 1
ATOM 2470 N N . GLU A 1 303 ? 61.309 13.174 -1.141 1.00 79.88 303 GLU A N 1
ATOM 2471 C CA . GLU A 1 303 ? 61.906 13.858 0.016 1.00 79.88 303 GLU A CA 1
ATOM 2472 C C . GLU A 1 303 ? 61.360 13.340 1.360 1.00 79.88 303 GLU A C 1
ATOM 2474 O O . GLU A 1 303 ? 62.118 13.168 2.323 1.00 79.88 303 GLU A O 1
ATOM 2479 N N . GLU A 1 304 ? 60.060 13.039 1.425 1.00 80.25 304 GLU A N 1
ATOM 2480 C CA . GLU A 1 304 ? 59.388 12.499 2.615 1.00 80.25 304 GLU A CA 1
ATOM 2481 C C . GLU A 1 304 ? 59.547 10.974 2.783 1.00 80.25 304 GLU A C 1
ATOM 2483 O O . GLU A 1 304 ? 59.292 10.427 3.863 1.00 80.25 304 GLU A O 1
ATOM 2488 N N . GLY A 1 305 ? 60.015 10.275 1.743 1.00 74.88 305 GLY A N 1
ATOM 2489 C CA . GLY A 1 305 ? 60.212 8.821 1.719 1.00 74.88 305 GLY A CA 1
ATOM 2490 C C . GLY A 1 305 ? 58.928 8.002 1.522 1.00 74.88 305 GLY A C 1
ATOM 2491 O O . GLY A 1 305 ? 58.920 6.798 1.802 1.00 74.88 305 GLY A O 1
ATOM 2492 N N . THR A 1 306 ? 57.842 8.636 1.072 1.00 78.44 306 THR A N 1
ATOM 2493 C CA . THR A 1 306 ? 56.564 8.000 0.705 1.00 78.44 306 THR A CA 1
ATOM 2494 C C . THR A 1 306 ? 56.560 7.485 -0.737 1.00 78.44 306 THR A C 1
ATOM 2496 O O . THR A 1 306 ? 55.853 6.518 -1.022 1.00 78.44 306 THR A O 1
ATOM 2499 N N . VAL A 1 307 ? 57.413 8.040 -1.605 1.00 82.06 307 VAL A N 1
ATOM 2500 C CA . VAL A 1 307 ? 57.711 7.574 -2.969 1.00 82.06 307 VAL A CA 1
ATOM 2501 C C . VAL A 1 307 ? 59.156 7.060 -3.021 1.00 82.06 307 VAL A C 1
ATOM 2503 O O . VAL A 1 307 ? 60.084 7.711 -2.550 1.00 82.06 307 VAL A O 1
ATOM 2506 N N . ASN A 1 308 ? 59.364 5.868 -3.583 1.00 84.94 308 ASN A N 1
ATOM 2507 C CA . ASN A 1 308 ? 60.666 5.222 -3.743 1.00 84.94 308 ASN A CA 1
ATOM 2508 C C . ASN A 1 308 ? 60.969 4.980 -5.223 1.00 84.94 308 ASN A C 1
ATOM 2510 O O . ASN A 1 308 ? 60.170 4.356 -5.930 1.00 84.94 308 ASN A O 1
ATOM 2514 N N . VAL A 1 309 ? 62.162 5.405 -5.642 1.00 85.88 309 VAL A N 1
ATOM 2515 C CA . VAL A 1 309 ? 62.713 5.166 -6.979 1.00 85.88 309 VAL A CA 1
ATOM 2516 C C . VAL A 1 309 ? 63.646 3.955 -6.931 1.00 85.88 309 VAL A C 1
ATOM 2518 O O . VAL A 1 309 ? 64.626 3.939 -6.184 1.00 85.88 309 VAL A O 1
ATOM 2521 N N . ASN A 1 310 ? 63.344 2.929 -7.724 1.00 82.94 310 ASN A N 1
ATOM 2522 C CA . ASN A 1 310 ? 64.069 1.661 -7.745 1.00 82.94 310 ASN A CA 1
ATOM 2523 C C . ASN A 1 310 ? 64.794 1.458 -9.083 1.00 82.94 310 ASN A C 1
ATOM 2525 O O . ASN A 1 310 ? 64.240 1.696 -10.155 1.00 82.94 310 ASN A O 1
ATOM 2529 N N . GLU A 1 311 ? 66.017 0.927 -9.026 1.00 84.56 311 GLU A N 1
ATOM 2530 C CA . GLU A 1 311 ? 66.744 0.483 -10.219 1.00 84.56 311 GLU A CA 1
ATOM 2531 C C . GLU A 1 311 ? 66.211 -0.880 -10.679 1.00 84.56 311 GLU A C 1
ATOM 2533 O O . GLU A 1 311 ? 66.543 -1.925 -10.110 1.00 84.56 311 GLU A O 1
ATOM 2538 N N . ILE A 1 312 ? 65.366 -0.866 -11.708 1.00 78.81 312 ILE A N 1
ATOM 2539 C CA . ILE A 1 312 ? 64.728 -2.053 -12.286 1.00 78.81 312 ILE A CA 1
ATOM 2540 C C . ILE A 1 312 ? 64.918 -2.010 -13.807 1.00 78.81 312 ILE A C 1
ATOM 2542 O O . ILE A 1 312 ? 64.920 -0.941 -14.415 1.00 78.81 312 ILE A O 1
ATOM 2546 N N . ASP A 1 313 ? 65.167 -3.175 -14.408 1.00 75.12 313 ASP A N 1
ATOM 2547 C CA . ASP A 1 313 ? 65.326 -3.369 -15.858 1.00 75.12 313 ASP A CA 1
ATOM 2548 C C . ASP A 1 313 ? 66.407 -2.516 -16.548 1.00 75.12 313 ASP A C 1
ATOM 2550 O O . ASP A 1 313 ? 66.350 -2.235 -17.742 1.00 75.12 313 ASP A O 1
ATOM 2554 N N . GLY A 1 314 ? 67.472 -2.178 -15.814 1.00 75.94 314 GLY A N 1
ATOM 2555 C CA . GLY A 1 314 ? 68.638 -1.474 -16.359 1.00 75.94 314 GLY A CA 1
ATOM 2556 C C . GLY A 1 314 ? 68.476 0.043 -16.464 1.00 75.94 314 GLY A C 1
ATOM 2557 O O . GLY A 1 314 ? 69.416 0.694 -16.916 1.00 75.94 314 GLY A O 1
ATOM 2558 N N . VAL A 1 315 ? 67.346 0.586 -16.002 1.00 82.06 315 VAL A N 1
ATOM 2559 C CA . VAL A 1 315 ? 67.090 2.024 -15.867 1.00 82.06 315 VAL A CA 1
ATOM 2560 C C . VAL A 1 315 ? 67.594 2.485 -14.500 1.00 82.06 315 VAL A C 1
ATOM 2562 O O . VAL A 1 315 ? 67.216 1.933 -13.463 1.00 82.06 315 VAL A O 1
ATOM 2565 N N . SER A 1 316 ? 68.490 3.471 -14.491 1.00 84.62 316 SER A N 1
ATOM 2566 C CA . SER A 1 316 ? 69.040 4.026 -13.243 1.00 84.62 316 SER A CA 1
ATOM 2567 C C . SER A 1 316 ? 68.046 4.956 -12.534 1.00 84.62 316 SER A C 1
ATOM 2569 O O . SER A 1 316 ? 67.226 5.599 -13.186 1.00 84.62 316 SER A O 1
ATOM 2571 N N . ALA A 1 317 ? 68.166 5.119 -11.212 1.00 80.31 317 ALA A N 1
ATOM 2572 C CA . ALA A 1 317 ? 67.335 6.076 -10.469 1.00 80.31 317 ALA A CA 1
ATOM 2573 C C . ALA A 1 317 ? 67.481 7.518 -10.998 1.00 80.31 317 ALA A C 1
ATOM 2575 O O . ALA A 1 317 ? 66.489 8.221 -11.158 1.00 80.31 317 ALA A O 1
ATOM 2576 N N . SER A 1 318 ? 68.695 7.918 -11.397 1.00 82.12 318 SER A N 1
ATOM 2577 C CA . SER A 1 318 ? 68.940 9.237 -11.996 1.00 82.12 318 SER A CA 1
ATOM 2578 C C . SER A 1 318 ? 68.291 9.424 -13.371 1.00 82.12 318 SER A C 1
ATOM 2580 O O . SER A 1 318 ? 68.085 10.552 -13.802 1.00 82.12 318 SER A O 1
ATOM 2582 N N . GLU A 1 319 ? 67.997 8.336 -14.086 1.00 84.06 319 GLU A N 1
ATOM 2583 C CA . GLU A 1 319 ? 67.307 8.377 -15.381 1.00 84.06 319 GLU A CA 1
ATOM 2584 C C . GLU A 1 319 ? 65.797 8.560 -15.197 1.00 84.06 319 GLU A C 1
ATOM 2586 O O . GLU A 1 319 ? 65.187 9.343 -15.923 1.00 84.06 319 GLU A O 1
ATOM 2591 N N . VAL A 1 320 ? 65.213 7.927 -14.172 1.00 84.31 320 VAL A N 1
ATOM 2592 C CA . VAL A 1 320 ? 63.814 8.145 -13.767 1.00 84.31 320 VAL A CA 1
ATOM 2593 C C . VAL A 1 320 ? 63.617 9.582 -13.281 1.00 84.31 320 VAL A C 1
ATOM 2595 O O . VAL A 1 320 ? 62.765 10.287 -13.811 1.00 84.31 320 VAL A O 1
ATOM 2598 N N . GLU A 1 321 ? 64.456 10.048 -12.352 1.00 86.31 321 GLU A N 1
ATOM 2599 C CA . GLU A 1 321 ? 64.402 11.420 -11.823 1.00 86.31 321 GLU A CA 1
ATOM 2600 C C . GLU A 1 321 ? 64.595 12.470 -12.928 1.00 86.31 321 GLU A C 1
ATOM 2602 O O . GLU A 1 321 ? 63.869 13.459 -12.978 1.00 86.31 321 GLU A O 1
ATOM 2607 N N . SER A 1 322 ? 65.518 12.234 -13.868 1.00 85.38 322 SER A N 1
ATOM 2608 C CA . SER A 1 322 ? 65.703 13.130 -15.015 1.00 85.38 322 SER A CA 1
ATOM 2609 C C . SER A 1 322 ? 64.522 13.109 -15.986 1.00 85.38 322 SER A C 1
ATOM 2611 O O . SER A 1 322 ? 64.275 14.125 -16.627 1.00 85.38 322 SER A O 1
ATOM 2613 N N . THR A 1 323 ? 63.822 11.981 -16.139 1.00 86.31 323 THR A N 1
ATOM 2614 C CA . THR A 1 323 ? 62.637 11.900 -17.009 1.00 86.31 323 THR A CA 1
ATOM 2615 C C . THR A 1 323 ? 61.475 12.681 -16.398 1.00 86.31 323 THR A C 1
ATOM 2617 O O . THR A 1 323 ? 60.831 13.437 -17.113 1.00 86.31 323 THR A O 1
ATOM 2620 N N . VAL A 1 324 ? 61.248 12.545 -15.085 1.00 86.81 324 VAL A N 1
ATOM 2621 C CA . VAL A 1 324 ? 60.186 13.270 -14.364 1.00 86.81 324 VAL A CA 1
ATOM 2622 C C . VAL A 1 324 ? 60.483 14.770 -14.317 1.00 86.81 324 VAL A C 1
ATOM 2624 O O . VAL A 1 324 ? 59.618 15.573 -14.636 1.00 86.81 324 VAL A O 1
ATOM 2627 N N . SER A 1 325 ? 61.721 15.166 -14.006 1.00 82.94 325 SER A N 1
ATOM 2628 C CA . SER A 1 325 ? 62.091 16.586 -13.915 1.00 82.94 325 SER A CA 1
ATOM 2629 C C . SER A 1 325 ? 62.019 17.338 -15.247 1.00 82.94 325 SER A C 1
ATOM 2631 O O . SER A 1 325 ? 61.902 18.557 -15.223 1.00 82.94 325 SER A O 1
ATOM 2633 N N . ASN A 1 326 ? 62.126 16.642 -16.383 1.00 86.19 326 ASN A N 1
ATOM 2634 C CA . ASN A 1 326 ? 62.028 17.248 -17.714 1.00 86.19 326 ASN A CA 1
ATOM 2635 C C . ASN A 1 326 ? 60.604 17.155 -18.293 1.00 86.19 326 ASN A C 1
ATOM 2637 O O . ASN A 1 326 ? 60.386 17.571 -19.427 1.00 86.19 326 ASN A O 1
ATOM 2641 N N . ALA A 1 327 ? 59.652 16.548 -17.577 1.00 86.06 327 ALA A N 1
ATOM 2642 C CA . ALA A 1 327 ? 58.345 16.226 -18.136 1.00 86.06 327 ALA A CA 1
ATOM 2643 C C . ALA A 1 327 ? 57.476 17.476 -18.355 1.00 86.06 327 ALA A C 1
ATOM 2645 O O . ALA A 1 327 ? 56.910 17.618 -19.439 1.00 86.06 327 ALA A O 1
ATOM 2646 N N . SER A 1 328 ? 57.453 18.411 -17.396 1.00 86.19 328 SER A N 1
ATOM 2647 C CA . SER A 1 328 ? 56.744 19.694 -17.537 1.00 86.19 328 SER A CA 1
ATOM 2648 C C . SER A 1 328 ? 57.296 20.535 -18.700 1.00 86.19 328 SER A C 1
ATOM 2650 O O . SER A 1 328 ? 56.516 21.044 -19.501 1.00 86.19 328 SER A O 1
ATOM 2652 N N . ASP A 1 329 ? 58.623 20.578 -18.894 1.00 85.38 329 ASP A N 1
ATOM 2653 C CA . ASP A 1 329 ? 59.257 21.304 -20.014 1.00 85.38 329 ASP A CA 1
ATOM 2654 C C . ASP A 1 329 ? 58.796 20.778 -21.392 1.00 85.38 329 ASP A C 1
ATOM 2656 O O . ASP A 1 329 ? 58.652 21.532 -22.358 1.00 85.38 329 ASP A O 1
ATOM 2660 N N . VAL A 1 330 ? 58.566 19.465 -21.509 1.00 87.69 330 VAL A N 1
ATOM 2661 C CA . VAL A 1 330 ? 58.099 18.834 -22.755 1.00 87.69 330 VAL A CA 1
ATOM 2662 C C . VAL A 1 330 ? 56.619 19.140 -23.011 1.00 87.69 330 VAL A C 1
ATOM 2664 O O . VAL A 1 330 ? 56.236 19.360 -24.163 1.00 87.69 330 VAL A O 1
ATOM 2667 N N . VAL A 1 331 ? 55.797 19.213 -21.958 1.00 86.12 331 VAL A N 1
ATOM 2668 C CA . VAL A 1 331 ? 54.393 19.648 -22.055 1.00 86.12 331 VAL A CA 1
ATOM 2669 C C . VAL A 1 331 ? 54.309 21.116 -22.487 1.00 86.12 331 VAL A C 1
ATOM 2671 O O . VAL A 1 331 ? 53.566 21.432 -23.416 1.00 86.12 331 VAL A O 1
ATOM 2674 N N . GLU A 1 332 ? 55.130 21.997 -21.908 1.00 86.12 332 GLU A N 1
ATOM 2675 C CA . GLU A 1 332 ? 55.194 23.423 -22.265 1.00 86.12 332 GLU A CA 1
ATOM 2676 C C . GLU A 1 332 ? 55.647 23.638 -23.724 1.00 86.12 332 GLU A C 1
ATOM 2678 O O . GLU A 1 332 ? 55.101 24.478 -24.449 1.00 86.12 332 GLU A O 1
ATOM 2683 N N . SER A 1 333 ? 56.601 22.829 -24.198 1.00 85.69 333 SER A N 1
ATOM 2684 C CA . SER A 1 333 ? 57.042 22.829 -25.600 1.00 85.69 333 SER A CA 1
ATOM 2685 C C . SER A 1 333 ? 55.901 22.473 -26.562 1.00 85.69 333 SER A C 1
ATOM 2687 O O . SER A 1 333 ? 55.699 23.154 -27.572 1.00 85.69 333 SER A O 1
ATOM 2689 N N . MET A 1 334 ? 55.100 21.454 -26.229 1.00 86.69 334 MET A N 1
ATOM 2690 C CA . MET A 1 334 ? 53.921 21.085 -27.017 1.00 86.69 334 MET A CA 1
ATOM 2691 C C . MET A 1 334 ? 52.845 22.181 -26.977 1.00 86.69 334 MET A C 1
ATOM 2693 O O . MET A 1 334 ? 52.284 22.524 -28.019 1.00 86.69 334 MET A O 1
ATOM 2697 N N . ALA A 1 335 ? 52.603 22.781 -25.807 1.00 81.38 335 ALA A N 1
ATOM 2698 C CA . ALA A 1 335 ? 51.625 23.855 -25.631 1.00 81.38 335 ALA A CA 1
ATOM 2699 C C . ALA A 1 335 ? 51.982 25.078 -26.483 1.00 81.38 335 ALA A C 1
ATOM 2701 O O . ALA A 1 335 ? 51.139 25.617 -27.193 1.00 81.38 335 ALA A O 1
ATOM 2702 N N . THR A 1 336 ? 53.262 25.452 -26.506 1.00 83.81 336 THR A N 1
ATOM 2703 C CA . THR A 1 336 ? 53.767 26.577 -27.307 1.00 83.81 336 THR A CA 1
ATOM 2704 C C . THR A 1 336 ? 53.512 26.385 -28.804 1.00 83.81 336 THR A C 1
ATOM 2706 O O . THR A 1 336 ? 53.235 27.341 -29.527 1.00 83.81 336 THR A O 1
ATOM 2709 N N . VAL A 1 337 ? 53.622 25.147 -29.289 1.00 83.81 337 VAL A N 1
ATOM 2710 C CA . VAL A 1 337 ? 53.404 24.812 -30.702 1.00 83.81 337 VAL A CA 1
ATOM 2711 C C . VAL A 1 337 ? 51.916 24.744 -31.051 1.00 83.81 337 VAL A C 1
ATOM 2713 O O . VAL A 1 337 ? 51.554 25.048 -32.187 1.00 83.81 337 VAL A O 1
ATOM 2716 N N . LEU A 1 338 ? 51.066 24.360 -30.098 1.00 80.06 338 LEU A N 1
ATOM 2717 C CA . LEU A 1 338 ? 49.617 24.282 -30.280 1.00 80.06 338 LEU A CA 1
ATOM 2718 C C . LEU A 1 338 ? 48.893 25.618 -30.078 1.00 80.06 338 LEU A C 1
ATOM 2720 O O . LEU A 1 338 ? 47.848 25.811 -30.692 1.00 80.06 338 LEU A O 1
ATOM 2724 N N . ALA A 1 339 ? 49.456 26.552 -29.307 1.00 79.19 339 ALA A N 1
ATOM 2725 C CA . ALA A 1 339 ? 48.828 27.835 -28.978 1.00 79.19 339 ALA A CA 1
ATOM 2726 C C . ALA A 1 339 ? 48.299 28.626 -30.198 1.00 79.19 339 ALA A C 1
ATOM 2728 O O . ALA A 1 339 ? 47.185 29.137 -30.142 1.00 79.19 339 ALA A O 1
ATOM 2729 N N . PRO A 1 340 ? 48.993 28.701 -31.351 1.00 77.62 340 PRO A N 1
ATOM 2730 C CA . PRO A 1 340 ? 48.462 29.412 -32.519 1.00 77.62 340 PRO A CA 1
ATOM 2731 C C . PRO A 1 340 ? 47.223 28.752 -33.144 1.00 77.62 340 PRO A C 1
ATOM 2733 O O . PRO A 1 340 ? 46.436 29.418 -33.814 1.00 77.62 340 PRO A O 1
ATOM 2736 N N . PHE A 1 341 ? 47.020 27.451 -32.922 1.00 74.06 341 PHE A N 1
ATOM 2737 C CA . PHE A 1 341 ? 45.812 26.751 -33.355 1.00 74.06 341 PHE A CA 1
ATOM 2738 C C . PHE A 1 341 ? 44.606 27.051 -32.456 1.00 74.06 341 PHE A C 1
ATOM 2740 O O . PHE A 1 341 ? 43.480 26.782 -32.868 1.00 74.06 341 PHE A O 1
ATOM 2747 N N . GLN A 1 342 ? 44.807 27.694 -31.299 1.00 69.12 342 GLN A N 1
ATOM 2748 C CA . GLN A 1 342 ? 43.721 28.306 -30.533 1.00 69.12 342 GLN A CA 1
ATOM 2749 C C . GLN A 1 342 ? 43.090 29.467 -31.305 1.00 69.12 342 GLN A C 1
ATOM 2751 O O . GLN A 1 342 ? 41.873 29.580 -31.383 1.00 69.12 342 GLN A O 1
ATOM 2756 N N . GLU A 1 343 ? 43.897 30.309 -31.950 1.00 61.78 343 GLU A N 1
ATOM 2757 C CA . GLU A 1 343 ? 43.380 31.400 -32.784 1.00 61.78 343 GLU A CA 1
ATOM 2758 C C . GLU A 1 343 ? 42.653 30.866 -34.029 1.00 61.78 343 GLU A C 1
ATOM 2760 O O . GLU A 1 343 ? 41.692 31.476 -34.503 1.00 61.78 343 GLU A O 1
ATOM 2765 N N . VAL A 1 344 ? 43.068 29.696 -34.529 1.00 63.00 344 VAL A N 1
ATOM 2766 C CA . VAL A 1 344 ? 42.357 28.960 -35.586 1.00 63.00 344 VAL A CA 1
ATOM 2767 C C . VAL A 1 344 ? 41.022 28.414 -35.073 1.00 63.00 344 VAL A C 1
ATOM 2769 O O . VAL A 1 344 ? 39.991 28.629 -35.710 1.00 63.00 344 VAL A O 1
ATOM 2772 N N . PHE A 1 345 ? 41.017 27.784 -33.897 1.00 61.50 345 PHE A N 1
ATOM 2773 C CA . PHE A 1 345 ? 39.815 27.313 -33.201 1.00 61.50 345 PHE A CA 1
ATOM 2774 C C . PHE A 1 345 ? 38.813 28.454 -32.941 1.00 61.50 345 PHE A C 1
ATOM 2776 O O . PHE A 1 345 ? 37.614 28.285 -33.158 1.00 61.50 345 PHE A O 1
ATOM 2783 N N . LEU A 1 346 ? 39.295 29.640 -32.556 1.00 53.41 346 LEU A N 1
ATOM 2784 C CA . LEU A 1 346 ? 38.482 30.842 -32.329 1.00 53.41 346 LEU A CA 1
ATOM 2785 C C . LEU A 1 346 ? 38.036 31.537 -33.632 1.00 53.41 346 LEU A C 1
ATOM 2787 O O . LEU A 1 346 ? 37.313 32.532 -33.590 1.00 53.41 346 LEU A O 1
ATOM 2791 N N . GLY A 1 347 ? 38.457 31.041 -34.800 1.00 50.81 347 GLY A N 1
ATOM 2792 C CA . GLY A 1 347 ? 38.121 31.621 -36.103 1.00 50.81 347 GLY A CA 1
ATOM 2793 C C . GLY A 1 347 ? 38.790 32.971 -36.386 1.00 50.81 347 GLY A C 1
ATOM 2794 O O . GLY A 1 347 ? 38.380 33.674 -37.312 1.00 50.81 347 GLY A O 1
ATOM 2795 N N . LEU A 1 348 ? 39.809 33.337 -35.604 1.00 50.75 348 LEU A N 1
ATOM 2796 C CA . LEU A 1 348 ? 40.607 34.557 -35.758 1.00 50.75 348 LEU A CA 1
ATOM 2797 C C . LEU A 1 348 ? 41.693 34.392 -36.829 1.00 50.75 348 LEU A C 1
ATOM 2799 O O . LEU A 1 348 ? 42.127 35.373 -37.436 1.00 50.75 348 LEU A O 1
ATOM 2803 N N . LEU A 1 349 ? 42.108 33.150 -37.090 1.00 57.25 349 LEU A N 1
ATOM 2804 C CA . LEU A 1 349 ? 43.181 32.820 -38.017 1.00 57.25 349 LEU A CA 1
ATOM 2805 C C . LEU A 1 349 ? 42.755 31.665 -38.938 1.00 57.25 349 LEU A C 1
ATOM 2807 O O . LEU A 1 349 ? 42.156 30.685 -38.512 1.00 57.25 349 LEU A O 1
ATOM 2811 N N . ASN A 1 350 ? 43.015 31.783 -40.241 1.00 64.94 350 ASN A N 1
ATOM 2812 C CA . ASN A 1 350 ? 42.644 30.743 -41.204 1.00 64.94 350 ASN A CA 1
ATOM 2813 C C . ASN A 1 350 ? 43.643 29.570 -41.147 1.00 64.94 350 ASN A C 1
ATOM 2815 O O . ASN A 1 350 ? 44.840 29.784 -41.359 1.00 64.94 350 ASN A O 1
ATOM 2819 N N . GLN A 1 351 ? 43.140 28.351 -40.914 1.00 65.81 351 GLN A N 1
ATOM 2820 C CA . GLN A 1 351 ? 43.941 27.127 -40.768 1.00 65.81 351 GLN A CA 1
ATOM 2821 C C . GLN A 1 351 ? 44.895 26.903 -41.955 1.00 65.81 351 GLN A C 1
ATOM 2823 O O . GLN A 1 351 ? 46.111 26.854 -41.769 1.00 65.81 351 GLN A O 1
ATOM 2828 N N . ASP A 1 352 ? 44.367 26.896 -43.186 1.00 60.91 352 ASP A N 1
ATOM 2829 C CA . ASP A 1 352 ? 45.140 26.648 -44.415 1.00 60.91 352 ASP A CA 1
ATOM 2830 C C . ASP A 1 352 ? 46.288 27.651 -44.629 1.00 60.91 352 ASP A C 1
ATOM 2832 O O . ASP A 1 352 ? 47.317 27.333 -45.239 1.00 60.91 352 ASP A O 1
ATOM 2836 N N . LEU A 1 353 ? 46.097 28.906 -44.209 1.00 61.94 353 LEU A N 1
ATOM 2837 C CA . LEU A 1 353 ? 47.111 29.957 -44.306 1.00 61.94 353 LEU A CA 1
ATOM 2838 C C . LEU A 1 353 ? 48.172 29.816 -43.210 1.00 61.94 353 LEU A C 1
ATOM 2840 O O . LEU A 1 353 ? 49.358 30.014 -43.494 1.00 61.94 353 LEU A O 1
ATOM 2844 N N . TYR A 1 354 ? 47.764 29.445 -41.994 1.00 70.44 354 TYR A N 1
ATOM 2845 C CA . TYR A 1 354 ? 48.675 29.212 -40.880 1.00 70.44 354 TYR A CA 1
ATOM 2846 C C . TYR A 1 354 ? 49.616 28.047 -41.159 1.00 70.44 354 TYR A C 1
ATOM 2848 O O . TYR A 1 354 ? 50.831 28.238 -41.141 1.00 70.44 354 TYR A O 1
ATOM 2856 N N . GLU A 1 355 ? 49.068 26.880 -41.495 1.00 76.44 355 GLU A N 1
ATOM 2857 C CA . GLU A 1 355 ? 49.820 25.639 -41.703 1.00 76.44 355 GLU A CA 1
ATOM 2858 C C . GLU A 1 355 ? 50.839 25.779 -42.844 1.00 76.44 355 GLU A C 1
ATOM 2860 O O . GLU A 1 355 ? 51.986 25.337 -42.734 1.00 76.44 355 GLU A O 1
ATOM 2865 N N . LYS A 1 356 ? 50.488 26.515 -43.912 1.00 68.94 356 LYS A N 1
ATOM 2866 C CA . LYS A 1 356 ? 51.424 26.869 -44.998 1.00 68.94 356 LYS A CA 1
ATOM 2867 C C . LYS A 1 356 ? 52.560 27.788 -44.552 1.00 68.94 356 LYS A C 1
ATOM 2869 O O . LYS A 1 356 ? 53.633 27.751 -45.156 1.00 68.94 356 LYS A O 1
ATOM 2874 N N . SER A 1 357 ? 52.325 28.642 -43.558 1.00 65.75 357 SER A N 1
ATOM 2875 C CA . SER A 1 357 ? 53.312 29.603 -43.054 1.00 65.75 357 SER A CA 1
ATOM 2876 C C . SER A 1 357 ? 54.204 29.028 -41.946 1.00 65.75 357 SER A C 1
ATOM 2878 O O . SER A 1 357 ? 55.392 29.349 -41.901 1.00 65.75 357 SER A O 1
ATOM 2880 N N . SER A 1 358 ? 53.655 28.156 -41.094 1.00 72.81 358 SER A N 1
ATOM 2881 C CA . SER A 1 358 ? 54.338 27.511 -39.967 1.00 72.81 358 SER A CA 1
ATOM 2882 C C . SER A 1 358 ? 55.069 26.230 -40.378 1.00 72.81 358 SER A C 1
ATOM 2884 O O . SER A 1 358 ? 56.064 25.860 -39.753 1.00 72.81 358 SER A O 1
ATOM 2886 N N . GLY A 1 359 ? 54.612 25.567 -41.449 1.00 73.25 359 GLY A N 1
ATOM 2887 C CA . GLY A 1 359 ? 55.134 24.277 -41.899 1.00 73.25 359 GLY A CA 1
ATOM 2888 C C . GLY A 1 359 ? 54.748 23.103 -40.993 1.00 73.25 359 GLY A C 1
ATOM 2889 O O . GLY A 1 359 ? 55.370 22.047 -41.102 1.00 73.25 359 GLY A O 1
ATOM 2890 N N . LYS A 1 360 ? 53.768 23.290 -40.098 1.00 76.25 360 LYS A N 1
ATOM 2891 C CA . LYS A 1 360 ? 53.227 22.262 -39.202 1.00 76.25 360 LYS A CA 1
ATOM 2892 C C . LYS A 1 360 ? 51.768 21.991 -39.566 1.00 76.25 360 LYS A C 1
ATOM 2894 O O . LYS A 1 360 ? 50.935 22.873 -39.410 1.00 76.25 360 LYS A O 1
ATOM 2899 N N . ASP A 1 361 ? 51.507 20.788 -40.064 1.00 81.44 361 ASP A N 1
ATOM 2900 C CA . ASP A 1 361 ? 50.185 20.296 -40.469 1.00 81.44 361 ASP A CA 1
ATOM 2901 C C . ASP A 1 361 ? 49.562 19.502 -39.308 1.00 81.44 361 ASP A C 1
ATOM 2903 O O . ASP A 1 361 ? 50.190 18.560 -38.806 1.00 81.44 361 ASP A O 1
ATOM 2907 N N . LEU A 1 362 ? 48.374 19.915 -38.848 1.00 77.00 362 LEU A N 1
ATOM 2908 C CA . LEU A 1 362 ? 47.641 19.283 -37.742 1.00 77.00 362 LEU A CA 1
ATOM 2909 C C . LEU A 1 362 ? 47.218 17.846 -38.075 1.00 77.00 362 LEU A C 1
ATOM 2911 O O . LEU A 1 362 ? 47.210 16.993 -37.184 1.00 77.00 362 LEU A O 1
ATOM 2915 N N . ALA A 1 363 ? 46.930 17.543 -39.344 1.00 77.56 363 ALA A N 1
ATOM 2916 C CA . ALA A 1 363 ? 46.596 16.191 -39.790 1.00 77.56 363 ALA A CA 1
ATOM 2917 C C . ALA A 1 363 ? 47.782 15.221 -39.624 1.00 77.56 363 ALA A C 1
ATOM 2919 O O . ALA A 1 363 ? 47.603 14.004 -39.533 1.00 77.56 363 ALA A O 1
ATOM 2920 N N . GLU A 1 364 ? 49.006 15.757 -39.548 1.00 82.62 364 GLU A N 1
ATOM 2921 C CA . GLU A 1 364 ? 50.246 15.015 -39.329 1.00 82.62 364 GLU A CA 1
ATOM 2922 C C . GLU A 1 364 ? 50.848 15.267 -37.932 1.00 82.62 364 GLU A C 1
ATOM 2924 O O . GLU A 1 364 ? 52.062 15.128 -37.760 1.00 82.62 364 GLU A O 1
ATOM 2929 N N . ILE A 1 365 ? 50.036 15.601 -36.917 1.00 82.81 365 ILE A N 1
ATOM 2930 C CA . ILE A 1 365 ? 50.507 15.933 -35.554 1.00 82.81 365 ILE A CA 1
ATOM 2931 C C . ILE A 1 365 ? 51.431 14.866 -34.945 1.00 82.81 365 ILE A C 1
ATOM 2933 O O . ILE A 1 365 ? 52.406 15.188 -34.269 1.00 82.81 365 ILE A O 1
ATOM 2937 N N . GLU A 1 366 ? 51.203 13.586 -35.255 1.00 81.25 366 GLU A N 1
ATOM 2938 C CA . GLU A 1 366 ? 52.047 12.475 -34.789 1.00 81.25 366 GLU A CA 1
ATOM 2939 C C . GLU A 1 366 ? 53.491 12.526 -35.323 1.00 81.25 366 GLU A C 1
ATOM 2941 O O . GLU A 1 366 ? 54.390 11.903 -34.757 1.00 81.25 366 GLU A O 1
ATOM 2946 N N . SER A 1 367 ? 53.727 13.257 -36.416 1.00 81.38 367 SER A N 1
ATOM 2947 C CA . SER A 1 367 ? 55.053 13.456 -37.009 1.00 81.38 367 SER A CA 1
ATOM 2948 C C . SER A 1 367 ? 55.834 14.613 -36.377 1.00 81.38 367 SER A C 1
ATOM 2950 O O . SER A 1 367 ? 57.028 14.768 -36.654 1.00 81.38 367 SER A O 1
ATOM 2952 N N . TRP A 1 368 ? 55.187 15.425 -35.533 1.00 87.75 368 TRP A N 1
ATOM 2953 C CA . TRP A 1 368 ? 55.819 16.571 -34.894 1.00 87.75 368 TRP A CA 1
ATOM 2954 C C . TRP A 1 368 ? 56.822 16.109 -33.840 1.00 87.75 368 TRP A C 1
ATOM 2956 O O . TRP A 1 368 ? 56.593 15.151 -33.095 1.00 87.75 368 TRP A O 1
ATOM 2966 N N . GLN A 1 369 ? 57.952 16.813 -33.765 1.00 87.75 369 GLN A N 1
ATOM 2967 C CA . GLN A 1 369 ? 59.013 16.475 -32.822 1.00 87.75 369 GLN A CA 1
ATOM 2968 C C . GLN A 1 369 ? 58.507 16.577 -31.376 1.00 87.75 369 GLN A C 1
ATOM 2970 O O . GLN A 1 369 ? 58.742 15.671 -30.581 1.00 87.75 369 GLN A O 1
ATOM 2975 N N . GLU A 1 370 ? 57.764 17.638 -31.067 1.00 89.50 370 GLU A N 1
ATOM 2976 C CA . GLU A 1 370 ? 57.251 17.932 -29.730 1.00 89.50 370 GLU A CA 1
ATOM 2977 C C . GLU A 1 370 ? 56.217 16.886 -29.276 1.00 89.50 370 GLU A C 1
ATOM 2979 O O . GLU A 1 370 ? 56.294 16.385 -28.155 1.00 89.50 370 GLU A O 1
ATOM 2984 N N . PHE A 1 371 ? 55.326 16.452 -30.176 1.00 88.19 371 PHE A N 1
ATOM 2985 C CA . PHE A 1 371 ? 54.361 15.381 -29.899 1.00 88.19 371 PHE A CA 1
ATOM 2986 C C . PHE A 1 371 ? 55.055 14.031 -29.663 1.00 88.19 371 PHE A C 1
ATOM 2988 O O . PHE A 1 371 ? 54.702 13.288 -28.745 1.00 88.19 371 PHE A O 1
ATOM 2995 N N . SER A 1 372 ? 56.074 13.703 -30.467 1.00 87.62 372 SER A N 1
ATOM 2996 C CA . SER A 1 372 ? 56.850 12.470 -30.298 1.00 87.62 372 SER A CA 1
ATOM 2997 C C . SER A 1 372 ? 57.634 12.452 -28.980 1.00 87.62 372 SER A C 1
ATOM 2999 O O . SER A 1 372 ? 57.764 11.389 -28.364 1.00 87.62 372 SER A O 1
ATOM 3001 N N . GLU A 1 373 ? 58.182 13.592 -28.556 1.00 88.25 373 GLU A N 1
ATOM 3002 C CA . GLU A 1 373 ? 58.884 13.741 -27.277 1.00 88.25 373 GLU A CA 1
ATOM 3003 C C . GLU A 1 373 ? 57.910 13.578 -26.103 1.00 88.25 373 GLU A C 1
ATOM 3005 O O . GLU A 1 373 ? 58.162 12.763 -25.211 1.00 88.25 373 GLU A O 1
ATOM 3010 N N . LEU A 1 374 ? 56.750 14.237 -26.163 1.00 87.94 374 LEU A N 1
ATOM 3011 C CA . LEU A 1 374 ? 55.689 14.146 -25.158 1.00 87.94 374 LEU A CA 1
ATOM 3012 C C . LEU A 1 374 ? 55.147 12.720 -24.998 1.00 87.94 374 LEU A C 1
ATOM 3014 O O . LEU A 1 374 ? 55.100 12.183 -23.889 1.00 87.94 374 LEU A O 1
ATOM 3018 N N . ASN A 1 375 ? 54.831 12.057 -26.113 1.00 88.19 375 ASN A N 1
ATOM 3019 C CA . ASN A 1 375 ? 54.369 10.670 -26.111 1.00 88.19 375 ASN A CA 1
ATOM 3020 C C . ASN A 1 375 ? 55.405 9.716 -25.490 1.00 88.19 375 ASN A C 1
ATOM 3022 O O . ASN A 1 375 ? 55.058 8.771 -24.776 1.00 88.19 375 ASN A O 1
ATOM 3026 N N . THR A 1 376 ? 56.693 9.971 -25.738 1.00 89.69 376 THR A N 1
ATOM 3027 C CA . THR A 1 376 ? 57.790 9.174 -25.174 1.00 89.69 376 THR A CA 1
ATOM 3028 C C . THR A 1 376 ? 57.886 9.357 -23.660 1.00 89.69 376 THR A C 1
ATOM 3030 O O . THR A 1 376 ? 58.027 8.368 -22.940 1.00 89.69 376 THR A O 1
ATOM 3033 N N . VAL A 1 377 ? 57.777 10.594 -23.163 1.00 91.06 377 VAL A N 1
ATOM 3034 C CA . VAL A 1 377 ? 57.799 10.893 -21.722 1.00 91.06 377 VAL A CA 1
ATOM 3035 C C . VAL A 1 377 ? 56.630 10.213 -21.007 1.00 91.06 377 VAL A C 1
ATOM 3037 O O . VAL A 1 377 ? 56.867 9.431 -20.088 1.00 91.06 377 VAL A O 1
ATOM 3040 N N . ILE A 1 378 ? 55.392 10.410 -21.472 1.00 88.50 378 ILE A N 1
ATOM 3041 C CA . ILE A 1 378 ? 54.186 9.830 -20.849 1.00 88.50 378 ILE A CA 1
ATOM 3042 C C . ILE A 1 378 ? 54.230 8.292 -20.876 1.00 88.50 378 ILE A C 1
ATOM 3044 O O . ILE A 1 378 ? 53.941 7.627 -19.876 1.00 88.50 378 ILE A O 1
ATOM 3048 N N . SER A 1 379 ? 54.671 7.698 -21.990 1.00 88.69 379 SER A N 1
ATOM 3049 C CA . SER A 1 379 ? 54.844 6.242 -22.098 1.00 88.69 379 SER A CA 1
ATOM 3050 C C . SER A 1 379 ? 55.905 5.702 -21.130 1.00 88.69 379 SER A C 1
ATOM 3052 O O . SER A 1 379 ? 55.724 4.631 -20.544 1.00 88.69 379 SER A O 1
ATOM 3054 N N . ASN A 1 380 ? 57.000 6.439 -20.920 1.00 89.12 380 ASN A N 1
ATOM 3055 C CA . ASN A 1 380 ? 58.034 6.068 -19.956 1.00 89.12 380 ASN A CA 1
ATOM 3056 C C . ASN A 1 380 ? 57.533 6.177 -18.511 1.00 89.12 380 ASN A C 1
ATOM 3058 O O . ASN A 1 380 ? 57.804 5.271 -17.729 1.00 89.12 380 ASN A O 1
ATOM 3062 N N . LEU A 1 381 ? 56.754 7.207 -18.162 1.00 89.38 381 LEU A N 1
ATOM 3063 C CA . LEU A 1 381 ? 56.136 7.335 -16.833 1.00 89.38 381 LEU A CA 1
ATOM 3064 C C . LEU A 1 381 ? 55.195 6.156 -16.533 1.00 89.38 381 LEU A C 1
ATOM 3066 O O . LEU A 1 381 ? 55.308 5.520 -15.483 1.00 89.38 381 LEU A O 1
ATOM 3070 N N . SER A 1 382 ? 54.350 5.787 -17.500 1.00 88.50 382 SER A N 1
ATOM 3071 C CA . SER A 1 382 ? 53.490 4.596 -17.421 1.00 88.50 382 SER A CA 1
ATOM 3072 C C . SER A 1 382 ? 54.297 3.300 -17.240 1.00 88.50 382 SER A C 1
ATOM 3074 O O . SER A 1 382 ? 53.981 2.447 -16.402 1.00 88.50 382 SER A O 1
ATOM 3076 N N . SER A 1 383 ? 55.403 3.161 -17.975 1.00 87.31 383 SER A N 1
ATOM 3077 C CA . SER A 1 383 ? 56.335 2.035 -17.842 1.00 87.31 383 SER A CA 1
ATOM 3078 C C . SER A 1 383 ? 57.007 1.999 -16.462 1.00 87.31 383 SER A C 1
ATOM 3080 O O . SER A 1 383 ? 57.109 0.938 -15.847 1.00 87.31 383 SER A O 1
ATOM 3082 N N . TYR A 1 384 ? 57.423 3.147 -15.924 1.00 89.69 384 TYR A N 1
ATOM 3083 C CA . TYR A 1 384 ? 58.082 3.222 -14.622 1.00 89.69 384 TYR A CA 1
ATOM 3084 C C . TYR A 1 384 ? 57.149 2.864 -13.459 1.00 89.69 384 TYR A C 1
ATOM 3086 O O . TYR A 1 384 ? 57.593 2.207 -12.513 1.00 89.69 384 TYR A O 1
ATOM 3094 N N . LEU A 1 385 ? 55.866 3.230 -13.536 1.00 86.25 385 LEU A N 1
ATOM 3095 C CA . LEU A 1 385 ? 54.851 2.823 -12.558 1.00 86.25 385 LEU A CA 1
ATOM 3096 C C . LEU A 1 385 ? 54.533 1.325 -12.655 1.00 86.25 385 LEU A C 1
ATOM 3098 O O . LEU A 1 385 ? 54.526 0.621 -11.646 1.00 86.25 385 LEU A O 1
ATOM 3102 N N . SER A 1 386 ? 54.324 0.812 -13.870 1.00 85.31 386 SER A N 1
ATOM 3103 C CA . SER A 1 386 ? 53.947 -0.594 -14.086 1.00 85.31 386 SER A CA 1
ATOM 3104 C C . SER A 1 386 ? 55.076 -1.590 -13.786 1.00 85.31 386 SER A C 1
ATOM 3106 O O . SER A 1 386 ? 54.811 -2.673 -13.257 1.00 85.31 386 SER A O 1
ATOM 3108 N N . ASN A 1 387 ? 56.333 -1.222 -14.052 1.00 84.88 387 ASN A N 1
ATOM 3109 C CA . ASN A 1 387 ? 57.509 -2.051 -13.756 1.00 84.88 387 ASN A CA 1
ATOM 3110 C C . ASN A 1 387 ? 58.018 -1.893 -12.309 1.00 84.88 387 ASN A C 1
ATOM 3112 O O . ASN A 1 387 ? 58.889 -2.648 -11.872 1.00 84.88 387 ASN A O 1
ATOM 3116 N N . GLY A 1 388 ? 57.466 -0.947 -11.540 1.00 80.75 388 GLY A N 1
ATOM 3117 C CA . GLY A 1 388 ? 57.841 -0.694 -10.145 1.00 80.75 388 GLY A CA 1
ATOM 3118 C C . GLY A 1 388 ? 59.141 0.100 -9.966 1.00 80.75 388 GLY A C 1
ATOM 3119 O O . GLY A 1 388 ? 59.714 0.108 -8.871 1.00 80.75 388 GLY A O 1
ATOM 3120 N N . ASN A 1 389 ? 59.626 0.762 -11.023 1.00 87.81 389 ASN A N 1
ATOM 3121 C CA . ASN A 1 389 ? 60.711 1.742 -10.931 1.00 87.81 389 ASN A CA 1
ATOM 3122 C C . ASN A 1 389 ? 60.293 2.945 -10.073 1.00 87.81 389 ASN A C 1
ATOM 3124 O O . ASN A 1 389 ? 61.140 3.514 -9.393 1.00 87.81 389 ASN A O 1
ATOM 3128 N N . ILE A 1 390 ? 59.001 3.288 -10.058 1.00 86.50 390 ILE A N 1
ATOM 3129 C CA . ILE A 1 390 ? 58.388 4.230 -9.115 1.00 86.50 390 ILE A CA 1
ATOM 3130 C C . ILE A 1 390 ? 57.399 3.445 -8.252 1.00 86.50 390 ILE A C 1
ATOM 3132 O O . ILE A 1 390 ? 56.510 2.772 -8.767 1.00 86.50 390 ILE A O 1
ATOM 3136 N N . THR A 1 391 ? 57.560 3.503 -6.930 1.00 81.56 391 THR A N 1
ATOM 3137 C CA . THR A 1 391 ? 56.657 2.842 -5.973 1.00 81.56 391 THR A CA 1
ATOM 3138 C C . THR A 1 391 ? 56.282 3.800 -4.859 1.00 81.56 391 THR A C 1
ATOM 3140 O O . THR A 1 391 ? 57.167 4.372 -4.232 1.00 81.56 391 THR A O 1
ATOM 3143 N N . ALA A 1 392 ? 54.991 3.960 -4.587 1.00 81.94 392 ALA A N 1
ATOM 3144 C CA . ALA A 1 392 ? 54.496 4.891 -3.579 1.00 81.94 392 ALA A CA 1
ATOM 3145 C C . ALA A 1 392 ? 53.609 4.191 -2.537 1.00 81.94 392 ALA A C 1
ATOM 3147 O O . ALA A 1 392 ? 53.379 2.977 -2.603 1.00 81.94 392 ALA A O 1
ATOM 3148 N N . SER A 1 393 ? 53.116 4.944 -1.553 1.00 76.81 393 SER A N 1
ATOM 3149 C CA . SER A 1 393 ? 52.056 4.465 -0.664 1.00 76.81 393 SER A CA 1
ATOM 3150 C C . SER A 1 393 ? 50.790 4.115 -1.474 1.00 76.81 393 SER A C 1
ATOM 3152 O O . SER A 1 393 ? 50.630 4.566 -2.603 1.00 76.81 393 SER A O 1
ATOM 3154 N N . THR A 1 394 ? 49.893 3.276 -0.941 1.00 70.81 394 THR A N 1
ATOM 3155 C CA . THR A 1 394 ? 48.743 2.762 -1.722 1.00 70.81 394 THR A CA 1
ATOM 3156 C C . THR A 1 394 ? 47.867 3.879 -2.308 1.00 70.81 394 THR A C 1
ATOM 3158 O O . THR A 1 394 ? 47.432 3.745 -3.443 1.00 70.81 394 THR A O 1
ATOM 3161 N N . SER A 1 395 ? 47.643 4.974 -1.570 1.00 71.25 395 SER A N 1
ATOM 3162 C CA . SER A 1 395 ? 46.865 6.127 -2.052 1.00 71.25 395 SER A CA 1
ATOM 3163 C C . SER A 1 395 ? 47.593 6.896 -3.149 1.00 71.25 395 SER A C 1
ATOM 3165 O O . SER A 1 395 ? 47.014 7.205 -4.183 1.00 71.25 395 SER A O 1
ATOM 3167 N N . ASP A 1 396 ? 48.881 7.156 -2.948 1.00 77.62 396 ASP A N 1
ATOM 3168 C CA . ASP A 1 396 ? 49.676 7.982 -3.860 1.00 77.62 396 ASP A CA 1
ATOM 3169 C C . ASP A 1 396 ? 49.959 7.210 -5.155 1.00 77.62 396 ASP A C 1
ATOM 3171 O O . ASP A 1 396 ? 49.983 7.772 -6.241 1.00 77.62 396 ASP A O 1
ATOM 3175 N N . SER A 1 397 ? 50.095 5.883 -5.060 1.00 74.75 397 SER A N 1
ATOM 3176 C CA . SER A 1 397 ? 50.216 5.002 -6.218 1.00 74.75 397 SER A CA 1
ATOM 3177 C C . SER A 1 397 ? 48.936 4.951 -7.052 1.00 74.75 397 SER A C 1
ATOM 3179 O O . SER A 1 397 ? 49.040 4.729 -8.253 1.00 74.75 397 SER A O 1
ATOM 3181 N N . GLU A 1 398 ? 47.751 5.095 -6.456 1.00 76.56 398 GLU A N 1
ATOM 3182 C CA . GLU A 1 398 ? 46.497 5.185 -7.214 1.00 76.56 398 GLU A CA 1
ATOM 3183 C C . GLU A 1 398 ? 46.428 6.522 -7.964 1.00 76.56 398 GLU A C 1
ATOM 3185 O O . GLU A 1 398 ? 46.233 6.505 -9.175 1.00 76.56 398 GLU A O 1
ATOM 3190 N N . LEU A 1 399 ? 46.718 7.645 -7.293 1.00 77.75 399 LEU A N 1
ATOM 3191 C CA . LEU A 1 399 ? 46.744 8.983 -7.907 1.00 77.75 399 LEU A CA 1
ATOM 3192 C C . LEU A 1 399 ? 47.741 9.089 -9.071 1.00 77.75 399 LEU A C 1
ATOM 3194 O O . LEU A 1 399 ? 47.368 9.517 -10.159 1.00 77.75 399 LEU A O 1
ATOM 3198 N N . LEU A 1 400 ? 48.979 8.612 -8.888 1.00 81.00 400 LEU A N 1
ATOM 3199 C CA . LEU A 1 400 ? 49.999 8.628 -9.946 1.00 81.00 400 LEU A CA 1
ATOM 3200 C C . LEU A 1 400 ? 49.583 7.808 -11.182 1.00 81.00 400 LEU A C 1
ATOM 3202 O O . LEU A 1 400 ? 49.934 8.171 -12.301 1.00 81.00 400 LEU A O 1
ATOM 3206 N N . ASN A 1 401 ? 48.850 6.700 -11.000 1.00 77.69 401 ASN A N 1
ATOM 3207 C CA . ASN A 1 401 ? 48.329 5.918 -12.126 1.00 77.69 401 ASN A CA 1
ATOM 3208 C C . ASN A 1 401 ? 47.137 6.608 -12.804 1.00 77.69 401 ASN A C 1
ATOM 3210 O O . ASN A 1 401 ? 47.017 6.510 -14.024 1.00 77.69 401 ASN A O 1
ATOM 3214 N N . THR A 1 402 ? 46.283 7.294 -12.038 1.00 74.81 402 THR A N 1
ATOM 3215 C CA . THR A 1 402 ? 45.162 8.080 -12.572 1.00 74.81 402 THR A CA 1
ATOM 3216 C C . THR A 1 402 ? 45.665 9.192 -13.487 1.00 74.81 402 THR A C 1
ATOM 3218 O O . THR A 1 402 ? 45.320 9.179 -14.664 1.00 74.81 402 THR A O 1
ATOM 3221 N N . TRP A 1 403 ? 46.577 10.048 -13.016 1.00 78.94 403 TRP A N 1
ATOM 3222 C CA . TRP A 1 403 ? 47.099 11.157 -13.824 1.00 78.94 403 TRP A CA 1
ATOM 3223 C C . TRP A 1 403 ? 47.807 10.681 -15.093 1.00 78.94 403 TRP A C 1
ATOM 3225 O O . TRP A 1 403 ? 47.621 11.244 -16.164 1.00 78.94 403 TRP A O 1
ATOM 3235 N N . VAL A 1 404 ? 48.583 9.591 -15.033 1.00 80.50 404 VAL A N 1
ATOM 3236 C CA . VAL A 1 404 ? 49.205 9.026 -16.245 1.00 80.50 404 VAL A CA 1
ATOM 3237 C C . VAL A 1 404 ? 48.161 8.497 -17.233 1.00 80.50 404 VAL A C 1
ATOM 3239 O O . VAL A 1 404 ? 48.366 8.608 -18.441 1.00 80.50 404 VAL A O 1
ATOM 3242 N N . SER A 1 405 ? 47.049 7.942 -16.749 1.00 71.31 405 SER A N 1
ATOM 3243 C CA . SER A 1 405 ? 45.939 7.511 -17.603 1.00 71.31 405 SER A CA 1
ATOM 3244 C C . SER A 1 405 ? 45.224 8.700 -18.251 1.00 71.31 405 SER A C 1
ATOM 3246 O O . SER A 1 405 ? 44.940 8.649 -19.445 1.00 71.31 405 SER A O 1
ATOM 3248 N N . GLU A 1 406 ? 44.969 9.767 -17.495 1.00 69.62 406 GLU A N 1
ATOM 3249 C CA . GLU A 1 406 ? 44.345 11.007 -17.982 1.00 69.62 406 GLU A CA 1
ATOM 3250 C C . GLU A 1 406 ? 45.241 11.698 -19.025 1.00 69.62 406 GLU A C 1
ATOM 3252 O O . GLU A 1 406 ? 44.792 12.026 -20.123 1.00 69.62 406 GLU A O 1
ATOM 3257 N N . MET A 1 407 ? 46.553 11.783 -18.774 1.00 81.44 407 MET A N 1
ATOM 3258 C CA . MET A 1 407 ? 47.522 12.294 -19.750 1.00 81.44 407 MET A CA 1
ATOM 3259 C C . MET A 1 407 ? 47.552 11.464 -21.048 1.00 81.44 407 MET A C 1
ATOM 3261 O O . MET A 1 407 ? 47.662 12.017 -22.143 1.00 81.44 407 MET A O 1
ATOM 3265 N N . GLN A 1 408 ? 47.446 10.131 -20.961 1.00 76.06 408 GLN A N 1
ATOM 3266 C CA . GLN A 1 408 ? 47.349 9.260 -22.143 1.00 76.06 408 GLN A CA 1
ATOM 3267 C C . GLN A 1 408 ? 46.047 9.478 -22.923 1.00 76.06 408 GLN A C 1
ATOM 3269 O O . GLN A 1 408 ? 46.047 9.401 -24.151 1.00 76.06 408 GLN A O 1
ATOM 3274 N N . GLU A 1 409 ? 44.953 9.778 -22.232 1.00 64.38 409 GLU A N 1
ATOM 3275 C CA . GLU A 1 409 ? 43.672 10.100 -22.852 1.00 64.38 409 GLU A CA 1
ATOM 3276 C C . GLU A 1 409 ? 43.744 11.414 -23.637 1.00 64.38 409 GLU A C 1
ATOM 3278 O O . GLU A 1 409 ? 43.368 11.454 -24.812 1.00 64.38 409 GLU A O 1
ATOM 3283 N N . VAL A 1 410 ? 44.326 12.459 -23.041 1.00 71.50 410 VAL A N 1
ATOM 3284 C CA . VAL A 1 410 ? 44.559 13.737 -23.729 1.00 71.50 410 VAL A CA 1
ATOM 3285 C C . VAL A 1 410 ? 45.423 13.537 -24.978 1.00 71.50 410 VAL A C 1
ATOM 3287 O O . VAL A 1 410 ? 45.133 14.114 -26.026 1.00 71.50 410 VAL A O 1
ATOM 3290 N N . MET A 1 411 ? 46.422 12.651 -24.926 1.00 78.25 411 MET A N 1
ATOM 3291 C CA . MET A 1 411 ? 47.243 12.312 -26.093 1.00 78.25 411 MET A CA 1
ATOM 3292 C C . MET A 1 411 ? 46.445 11.675 -27.237 1.00 78.25 411 MET A C 1
ATOM 3294 O O . MET A 1 411 ? 46.703 11.985 -28.400 1.00 78.25 411 MET A O 1
ATOM 3298 N N . GLU A 1 412 ? 45.466 10.816 -26.949 1.00 72.75 412 GLU A N 1
ATOM 3299 C CA . GLU A 1 412 ? 44.578 10.257 -27.981 1.00 72.75 412 GLU A CA 1
ATOM 3300 C C . GLU A 1 412 ? 43.611 11.306 -28.547 1.00 72.75 412 GLU A C 1
ATOM 3302 O O . GLU A 1 412 ? 43.266 11.262 -29.732 1.00 72.75 412 GLU A O 1
ATOM 3307 N N . ILE A 1 413 ? 43.205 12.285 -27.734 1.00 66.50 413 ILE A N 1
ATOM 3308 C CA . ILE A 1 413 ? 42.397 13.420 -28.189 1.00 66.50 413 ILE A CA 1
ATOM 3309 C C . ILE A 1 413 ? 43.213 14.324 -29.124 1.00 66.50 413 ILE A C 1
ATOM 3311 O O . ILE A 1 413 ? 42.716 14.687 -30.193 1.00 66.50 413 ILE A O 1
ATOM 3315 N N . LEU A 1 414 ? 44.471 14.623 -28.775 1.00 76.19 414 LEU A N 1
ATOM 3316 C CA . LEU A 1 414 ? 45.381 15.449 -29.576 1.00 76.19 414 LEU A CA 1
ATOM 3317 C C . LEU A 1 414 ? 45.636 14.862 -30.973 1.00 76.19 414 LEU A C 1
ATOM 3319 O O . LEU A 1 414 ? 45.690 15.610 -31.945 1.00 76.19 414 LEU A O 1
ATOM 3323 N N . LYS A 1 415 ? 45.697 13.531 -31.122 1.00 78.25 415 LYS A N 1
ATOM 3324 C CA . LYS A 1 415 ? 45.823 12.878 -32.445 1.00 78.25 415 LYS A CA 1
ATOM 3325 C C . LYS A 1 415 ? 44.674 13.191 -33.400 1.00 78.25 415 LYS A C 1
ATOM 3327 O O . LYS A 1 415 ? 44.843 13.117 -34.611 1.00 78.25 415 LYS A O 1
ATOM 3332 N N . LYS A 1 416 ? 43.493 13.500 -32.860 1.00 70.50 416 LYS A N 1
ATOM 3333 C CA . LYS A 1 416 ? 42.285 13.828 -33.628 1.00 70.50 416 LYS A CA 1
ATOM 3334 C C . LYS A 1 416 ? 41.992 15.332 -33.635 1.00 70.50 416 LYS A C 1
ATOM 3336 O O . LYS A 1 416 ? 40.872 15.715 -33.965 1.00 70.50 416 LYS A O 1
ATOM 3341 N N . LEU A 1 417 ? 42.947 16.178 -33.241 1.00 73.00 417 LEU A N 1
ATOM 3342 C CA . LEU A 1 417 ? 42.710 17.609 -33.048 1.00 73.00 417 LEU A CA 1
ATOM 3343 C C . LEU A 1 417 ? 42.340 18.329 -34.351 1.00 73.00 417 LEU A C 1
ATOM 3345 O O . LEU A 1 417 ? 41.399 19.113 -34.339 1.00 73.00 417 LEU A O 1
ATOM 3349 N N . ASP A 1 418 ? 42.994 17.988 -35.464 1.00 70.81 418 ASP A N 1
ATOM 3350 C CA . ASP A 1 418 ? 42.668 18.478 -36.814 1.00 70.81 418 ASP A CA 1
ATOM 3351 C C . ASP A 1 418 ? 41.174 18.312 -37.147 1.00 70.81 418 ASP A C 1
ATOM 3353 O O . ASP A 1 418 ? 40.426 19.270 -37.332 1.00 70.81 418 ASP A O 1
ATOM 3357 N N . PHE A 1 419 ? 40.713 17.062 -37.070 1.00 61.94 419 PHE A N 1
ATOM 3358 C CA . PHE A 1 419 ? 39.322 16.666 -37.274 1.00 61.94 419 PHE A CA 1
ATOM 3359 C C . PHE A 1 419 ? 38.350 17.376 -36.320 1.00 61.94 419 PHE A C 1
ATOM 3361 O O . PHE A 1 419 ? 37.216 17.677 -36.686 1.00 61.94 419 PHE A O 1
ATOM 3368 N N . ARG A 1 420 ? 38.770 17.633 -35.076 1.00 65.75 420 ARG A N 1
ATOM 3369 C CA . ARG A 1 420 ? 37.929 18.298 -34.075 1.00 65.75 420 ARG A CA 1
ATOM 3370 C C . ARG A 1 420 ? 37.814 19.799 -34.322 1.00 65.75 420 ARG A C 1
ATOM 3372 O O . ARG A 1 420 ? 36.728 20.317 -34.103 1.00 65.75 420 ARG A O 1
ATOM 3379 N N . ILE A 1 421 ? 38.873 20.474 -34.772 1.00 65.06 421 ILE A N 1
ATOM 3380 C CA . ILE A 1 421 ? 38.865 21.913 -35.088 1.00 65.06 421 ILE A CA 1
ATOM 3381 C C . ILE A 1 421 ? 37.976 22.198 -36.307 1.00 65.06 421 ILE A C 1
ATOM 3383 O O . ILE A 1 421 ? 37.174 23.134 -36.271 1.00 65.06 421 ILE A O 1
ATOM 3387 N N . ASP A 1 422 ? 38.026 21.343 -37.331 1.00 62.34 422 ASP A N 1
ATOM 3388 C CA . ASP A 1 422 ? 37.205 21.481 -38.543 1.00 62.34 422 ASP A CA 1
ATOM 3389 C C . ASP A 1 422 ? 35.688 21.465 -38.242 1.00 62.34 422 ASP A C 1
ATOM 3391 O O . ASP A 1 422 ? 34.919 22.254 -38.795 1.00 62.34 422 ASP A O 1
ATOM 3395 N N . LEU A 1 423 ? 35.256 20.665 -37.252 1.00 56.56 423 LEU A N 1
ATOM 3396 C CA . LEU A 1 423 ? 33.861 20.580 -36.785 1.00 56.56 423 LEU A CA 1
ATOM 3397 C C . LEU A 1 423 ? 33.285 21.905 -36.230 1.00 56.56 423 LEU A C 1
ATOM 3399 O O . LEU A 1 423 ? 32.064 22.012 -36.077 1.00 56.56 423 LEU A O 1
ATOM 3403 N N . MET A 1 424 ? 34.120 22.906 -35.919 1.00 55.78 424 MET A N 1
ATOM 3404 C CA . MET A 1 424 ? 33.730 24.151 -35.231 1.00 55.78 424 MET A CA 1
ATOM 3405 C C . MET A 1 424 ? 33.878 25.433 -36.066 1.00 55.78 424 MET A C 1
ATOM 3407 O O . MET A 1 424 ? 33.539 26.516 -35.583 1.00 55.78 424 MET A O 1
ATOM 3411 N N . SER A 1 425 ? 34.336 25.342 -37.317 1.00 51.84 425 SER A N 1
ATOM 3412 C CA . SER A 1 425 ? 34.718 26.480 -38.169 1.00 51.84 425 SER A CA 1
ATOM 3413 C C . SER A 1 425 ? 33.533 27.336 -38.683 1.00 51.84 425 SER A C 1
ATOM 3415 O O . SER A 1 425 ? 33.272 27.416 -39.876 1.00 51.84 425 SER A O 1
ATOM 3417 N N . ASN A 1 426 ? 32.771 28.007 -37.805 1.00 54.47 426 ASN A N 1
ATOM 3418 C CA . ASN A 1 426 ? 31.737 28.983 -38.219 1.00 54.47 426 ASN A CA 1
ATOM 3419 C C . ASN A 1 426 ? 31.403 30.087 -37.184 1.00 54.47 426 ASN A C 1
ATOM 3421 O O . ASN A 1 426 ? 30.315 30.669 -37.205 1.00 54.47 426 ASN A O 1
ATOM 3425 N N . TYR A 1 427 ? 32.344 30.424 -36.297 1.00 47.41 427 TYR A N 1
ATOM 3426 C CA . TYR A 1 427 ? 32.151 31.354 -35.168 1.00 47.41 427 TYR A CA 1
ATOM 3427 C C . TYR A 1 427 ? 31.625 32.760 -35.553 1.00 47.41 427 TYR A C 1
ATOM 3429 O O . TYR A 1 427 ? 30.771 33.325 -34.871 1.00 47.41 427 TYR A O 1
ATOM 3437 N N . ASN A 1 428 ? 32.035 33.319 -36.698 1.00 45.38 428 ASN A N 1
ATOM 3438 C CA . ASN A 1 428 ? 31.616 34.671 -37.108 1.00 45.38 428 ASN A CA 1
ATOM 3439 C C . ASN A 1 428 ? 30.136 34.773 -37.534 1.00 45.38 428 ASN A C 1
ATOM 3441 O O . ASN A 1 428 ? 29.496 35.792 -37.282 1.00 45.38 428 ASN A O 1
ATOM 3445 N N . ALA A 1 429 ? 29.559 33.721 -38.128 1.00 49.72 429 ALA A N 1
ATOM 3446 C CA . ALA A 1 429 ? 28.127 33.684 -38.456 1.00 49.72 429 ALA A CA 1
ATOM 3447 C C . ALA A 1 429 ? 27.255 33.509 -37.198 1.00 49.72 429 ALA A C 1
ATOM 3449 O O . ALA A 1 429 ? 26.106 33.951 -37.155 1.00 49.72 429 ALA A O 1
ATOM 3450 N N . GLN A 1 430 ? 27.822 32.895 -36.156 1.00 48.25 430 GLN A N 1
ATOM 3451 C CA . GLN A 1 430 ? 27.159 32.635 -34.884 1.00 48.25 430 GLN A CA 1
ATOM 3452 C C . GLN A 1 430 ? 26.959 33.921 -34.063 1.00 48.25 430 GLN A C 1
ATOM 3454 O O . GLN A 1 430 ? 25.902 34.119 -33.461 1.00 48.25 430 GLN A O 1
ATOM 3459 N N . LEU A 1 431 ? 27.926 34.844 -34.110 1.00 47.47 431 LEU A N 1
ATOM 3460 C CA . LEU A 1 431 ? 27.866 36.131 -33.408 1.00 47.47 431 LEU A CA 1
ATOM 3461 C C . LEU A 1 431 ? 26.723 37.033 -33.916 1.00 47.47 431 LEU A C 1
ATOM 3463 O O . LEU A 1 431 ? 26.064 37.719 -33.136 1.00 47.47 431 LEU A O 1
ATOM 3467 N N . THR A 1 432 ? 26.443 37.001 -35.224 1.00 52.38 432 THR A N 1
ATOM 3468 C CA . THR A 1 432 ? 25.350 37.777 -35.834 1.00 52.38 432 THR A CA 1
ATOM 3469 C C . THR A 1 432 ? 23.973 37.305 -35.354 1.00 52.38 432 THR A C 1
ATOM 3471 O O . THR A 1 432 ? 23.119 38.132 -35.044 1.00 52.38 432 THR A O 1
ATOM 3474 N N . VAL A 1 433 ? 23.765 35.991 -35.204 1.00 53.47 433 VAL A N 1
ATOM 3475 C CA . VAL A 1 433 ? 22.490 35.411 -34.735 1.00 53.47 433 VAL A CA 1
ATOM 3476 C C . VAL A 1 433 ? 22.199 35.778 -33.275 1.00 53.47 433 VAL A C 1
ATOM 3478 O O . VAL A 1 433 ? 21.063 36.113 -32.947 1.00 53.47 433 VAL A O 1
ATOM 3481 N N . TYR A 1 434 ? 23.220 35.799 -32.409 1.00 51.84 434 TYR A N 1
ATOM 3482 C CA . TYR A 1 434 ? 23.088 36.237 -31.011 1.00 51.84 434 TYR A CA 1
ATOM 3483 C C . TYR A 1 434 ? 22.591 37.687 -30.884 1.00 51.84 434 TYR A C 1
ATOM 3485 O O . TYR A 1 434 ? 21.781 38.001 -30.010 1.00 51.84 434 TYR A O 1
ATOM 3493 N N . LEU A 1 435 ? 23.057 38.570 -31.771 1.00 53.62 435 LEU A N 1
ATOM 3494 C CA . LEU A 1 435 ? 22.669 39.982 -31.785 1.00 53.62 435 LEU A CA 1
ATOM 3495 C C . LEU A 1 435 ? 21.272 40.203 -32.386 1.00 53.62 435 LEU A C 1
ATOM 3497 O O . LEU A 1 435 ? 20.585 41.153 -32.002 1.00 53.62 435 LEU A O 1
ATOM 3501 N N . GLU A 1 436 ? 20.841 39.337 -33.307 1.00 60.69 436 GLU A N 1
ATOM 3502 C CA . GLU A 1 436 ? 19.538 39.437 -33.969 1.00 60.69 436 GLU A CA 1
ATOM 3503 C C . GLU A 1 436 ? 18.389 38.778 -33.177 1.00 60.69 436 GLU A C 1
ATOM 3505 O O . GLU A 1 436 ? 17.274 39.310 -33.209 1.00 60.69 436 GLU A O 1
ATOM 3510 N N . ASP A 1 437 ? 18.636 37.687 -32.431 1.00 62.97 437 ASP A N 1
ATOM 3511 C CA . ASP A 1 437 ? 17.609 36.970 -31.644 1.00 62.97 437 ASP A CA 1
ATOM 3512 C C . ASP A 1 437 ? 18.071 36.523 -30.229 1.00 62.97 437 ASP A C 1
ATOM 3514 O O . ASP A 1 437 ? 18.217 35.333 -29.939 1.00 62.97 437 ASP A O 1
ATOM 3518 N N . PRO A 1 438 ? 18.277 37.463 -29.284 1.00 60.25 438 PRO A N 1
ATOM 3519 C CA . PRO A 1 438 ? 18.841 37.175 -27.957 1.00 60.25 438 PRO A CA 1
ATOM 3520 C C . PRO A 1 438 ? 17.871 36.497 -26.968 1.00 60.25 438 PRO A C 1
ATOM 3522 O O . PRO A 1 438 ? 18.245 36.242 -25.821 1.00 60.25 438 PRO A O 1
ATOM 3525 N N . PHE A 1 439 ? 16.609 36.254 -27.347 1.00 71.94 439 PHE A N 1
ATOM 3526 C CA . PHE A 1 439 ? 15.590 35.694 -26.445 1.00 71.94 439 PHE A CA 1
ATOM 3527 C C . PHE A 1 439 ? 15.288 34.213 -26.689 1.00 71.94 439 PHE A C 1
ATOM 3529 O O . PHE A 1 439 ? 14.531 33.628 -25.907 1.00 71.94 439 PHE A O 1
ATOM 3536 N N . ASP A 1 440 ? 15.870 33.604 -27.723 1.00 71.62 440 ASP A N 1
ATOM 3537 C CA . ASP A 1 440 ? 15.764 32.169 -27.959 1.00 71.62 440 ASP A CA 1
ATOM 3538 C C . ASP A 1 440 ? 16.945 31.416 -27.304 1.00 71.62 440 ASP A C 1
ATOM 3540 O O . ASP A 1 440 ? 18.085 31.502 -27.771 1.00 71.62 440 ASP A O 1
ATOM 3544 N N . PRO A 1 441 ? 16.711 30.652 -26.216 1.00 74.06 441 PRO A N 1
ATOM 3545 C CA . PRO A 1 441 ? 17.772 29.890 -25.567 1.00 74.06 441 PRO A CA 1
ATOM 3546 C C . PRO A 1 441 ? 18.324 28.765 -26.451 1.00 74.06 441 PRO A C 1
ATOM 3548 O O . PRO A 1 441 ? 19.464 28.360 -26.233 1.00 74.06 441 PRO A O 1
ATOM 3551 N N . HIS A 1 442 ? 17.551 28.259 -27.420 1.00 75.31 442 HIS A N 1
ATOM 3552 C CA . HIS A 1 442 ? 18.021 27.254 -28.373 1.00 75.31 442 HIS A CA 1
ATOM 3553 C C . HIS A 1 442 ? 18.964 27.875 -29.391 1.00 75.31 442 HIS A C 1
ATOM 3555 O O . HIS A 1 442 ? 20.040 27.329 -29.598 1.00 75.31 442 HIS A O 1
ATOM 3561 N N . ALA A 1 443 ? 18.631 29.063 -29.908 1.00 67.50 443 ALA A N 1
ATOM 3562 C CA . ALA A 1 443 ? 19.535 29.810 -30.773 1.00 67.50 443 ALA A CA 1
ATOM 3563 C C . ALA A 1 443 ? 20.886 30.028 -30.085 1.00 67.50 443 ALA A C 1
ATOM 3565 O O . ALA A 1 443 ? 21.904 29.754 -30.691 1.00 67.50 443 ALA A O 1
ATOM 3566 N N . ILE A 1 444 ? 20.911 30.405 -28.799 1.00 63.41 444 ILE A N 1
ATOM 3567 C CA . ILE A 1 444 ? 22.153 30.577 -28.019 1.00 63.41 444 ILE A CA 1
ATOM 3568 C C . ILE A 1 444 ? 22.872 29.240 -27.761 1.00 63.41 444 ILE A C 1
ATOM 3570 O O . ILE A 1 444 ? 24.103 29.180 -27.795 1.00 63.41 444 ILE A O 1
ATOM 3574 N N . ALA A 1 445 ? 22.128 28.170 -27.476 1.00 68.06 445 ALA A N 1
ATOM 3575 C CA . ALA A 1 445 ? 22.687 26.846 -27.204 1.00 68.06 445 ALA A CA 1
ATOM 3576 C C . ALA A 1 445 ? 23.264 26.167 -28.459 1.00 68.06 445 ALA A C 1
ATOM 3578 O O . ALA A 1 445 ? 24.219 25.401 -28.335 1.00 68.06 445 ALA A O 1
ATOM 3579 N N . ASP A 1 446 ? 22.744 26.486 -29.646 1.00 63.34 446 ASP A N 1
ATOM 3580 C CA . ASP A 1 446 ? 23.294 26.052 -30.934 1.00 63.34 446 ASP A CA 1
ATOM 3581 C C . ASP A 1 446 ? 24.673 26.700 -31.191 1.00 63.34 446 ASP A C 1
ATOM 3583 O O . ASP A 1 446 ? 25.563 26.052 -31.737 1.00 63.34 446 ASP A O 1
ATOM 3587 N N . LEU A 1 447 ? 24.896 27.942 -30.727 1.00 58.75 447 LEU A N 1
ATOM 3588 C CA . LEU A 1 447 ? 26.206 28.629 -30.794 1.00 58.75 447 LEU A CA 1
ATOM 3589 C C . LEU A 1 447 ? 27.172 28.145 -29.711 1.00 58.75 447 LEU A C 1
ATOM 3591 O O . LEU A 1 447 ? 28.388 28.215 -29.863 1.00 58.75 447 LEU A O 1
ATOM 3595 N N . ARG A 1 448 ? 26.635 27.690 -28.574 1.00 62.69 448 ARG A N 1
ATOM 3596 C CA . ARG A 1 448 ? 27.405 27.213 -27.421 1.00 62.69 448 ARG A CA 1
ATOM 3597 C C . ARG A 1 448 ? 26.945 25.805 -27.051 1.00 62.69 448 ARG A C 1
ATOM 3599 O O . ARG A 1 448 ? 26.209 25.657 -26.068 1.00 62.69 448 ARG A O 1
ATOM 3606 N N . PRO A 1 449 ? 27.431 24.758 -27.748 1.00 66.19 449 PRO A N 1
ATOM 3607 C CA . PRO A 1 449 ? 27.029 23.370 -27.498 1.00 66.19 449 PRO A CA 1
ATOM 3608 C C . PRO A 1 449 ? 27.185 22.925 -26.034 1.00 66.19 449 PRO A C 1
ATOM 3610 O O . PRO A 1 449 ? 26.472 22.035 -25.570 1.00 66.19 449 PRO A O 1
ATOM 3613 N N . LEU A 1 450 ? 28.060 23.585 -25.263 1.00 66.69 450 LEU A N 1
ATOM 3614 C CA . LEU A 1 450 ? 28.189 23.414 -23.812 1.00 66.69 450 LEU A CA 1
ATOM 3615 C C . LEU A 1 450 ? 26.854 23.584 -23.058 1.00 66.69 450 LEU A C 1
ATOM 3617 O O . LEU A 1 450 ? 26.622 22.897 -22.065 1.00 66.69 450 LEU A O 1
ATOM 3621 N N . ALA A 1 451 ? 25.965 24.473 -23.505 1.00 72.88 451 ALA A N 1
ATOM 3622 C CA . ALA A 1 451 ? 24.654 24.664 -22.890 1.00 72.88 451 ALA A CA 1
ATOM 3623 C C . ALA A 1 451 ? 23.790 23.397 -23.009 1.00 72.88 451 ALA A C 1
ATOM 3625 O O . ALA A 1 451 ? 23.204 22.960 -22.016 1.00 72.88 451 ALA A O 1
ATOM 3626 N N . TYR A 1 452 ? 23.782 22.752 -24.181 1.00 80.38 452 TYR A N 1
ATOM 3627 C CA . TYR A 1 452 ? 23.113 21.464 -24.363 1.00 80.38 452 TYR A CA 1
ATOM 3628 C C . TYR A 1 452 ? 23.786 20.338 -23.582 1.00 80.38 452 TYR A C 1
ATOM 3630 O O . TYR A 1 452 ? 23.077 19.542 -22.969 1.00 80.38 452 TYR A O 1
ATOM 3638 N N . ARG A 1 453 ? 25.126 20.314 -23.516 1.00 83.50 453 ARG A N 1
ATOM 3639 C CA . ARG A 1 453 ? 25.884 19.362 -22.681 1.00 83.50 453 ARG A CA 1
ATOM 3640 C C . ARG A 1 453 ? 25.535 19.488 -21.191 1.00 83.50 453 ARG A C 1
ATOM 3642 O O . ARG A 1 453 ? 25.341 18.493 -20.501 1.00 83.50 453 ARG A O 1
ATOM 3649 N N . LYS A 1 454 ? 25.369 20.708 -20.678 1.00 83.81 454 LYS A N 1
ATOM 3650 C CA . LYS A 1 454 ? 24.899 20.922 -19.299 1.00 83.81 454 LYS A CA 1
ATOM 3651 C C . LYS A 1 454 ? 23.446 20.477 -19.133 1.00 83.81 454 LYS A C 1
ATOM 3653 O O . LYS A 1 454 ? 23.125 19.801 -18.160 1.00 83.81 454 LYS A O 1
ATOM 3658 N N . ALA A 1 455 ? 22.576 20.804 -20.088 1.00 87.88 455 ALA A N 1
ATOM 3659 C CA . ALA A 1 455 ? 21.163 20.439 -20.028 1.00 87.88 455 ALA A CA 1
ATOM 3660 C C . ALA A 1 455 ? 20.940 18.917 -20.010 1.00 87.88 455 ALA A C 1
ATOM 3662 O O . ALA A 1 455 ? 20.116 18.436 -19.233 1.00 87.88 455 ALA A O 1
ATOM 3663 N N . ILE A 1 456 ? 21.675 18.151 -20.822 1.00 91.00 456 ILE A N 1
ATOM 3664 C CA . ILE A 1 456 ? 21.580 16.684 -20.844 1.00 91.00 456 ILE A CA 1
ATOM 3665 C C . ILE A 1 456 ? 22.075 16.066 -19.535 1.00 91.00 456 ILE A C 1
ATOM 3667 O O . ILE A 1 456 ? 21.362 15.245 -18.968 1.00 91.00 456 ILE A O 1
ATOM 3671 N N . VAL A 1 457 ? 23.205 16.527 -18.988 1.00 90.12 457 VAL A N 1
ATOM 3672 C CA . VAL A 1 457 ? 23.712 16.056 -17.687 1.00 90.12 457 VAL A CA 1
ATOM 3673 C C . VAL A 1 457 ? 22.716 16.364 -16.567 1.00 90.12 457 VAL A C 1
ATOM 3675 O O . VAL A 1 457 ? 22.381 15.478 -15.783 1.00 90.12 457 VAL A O 1
ATOM 3678 N N . MET A 1 458 ? 22.158 17.580 -16.528 1.00 91.25 458 MET A N 1
ATOM 3679 C CA . MET A 1 458 ? 21.110 17.939 -15.561 1.00 91.25 458 MET A CA 1
ATOM 3680 C C . MET A 1 458 ? 19.901 17.007 -15.669 1.00 91.25 458 MET A C 1
ATOM 3682 O O . MET A 1 458 ? 19.403 16.526 -14.656 1.00 91.25 458 MET A O 1
ATOM 3686 N N . ARG A 1 459 ? 19.447 16.708 -16.891 1.00 93.94 459 ARG A N 1
ATOM 3687 C CA . ARG A 1 459 ? 18.295 15.827 -17.125 1.00 93.94 459 ARG A CA 1
ATOM 3688 C C . ARG A 1 459 ? 18.573 14.356 -16.832 1.00 93.94 459 ARG A C 1
ATOM 3690 O O . ARG A 1 459 ? 17.673 13.651 -16.371 1.00 93.94 459 ARG A O 1
ATOM 3697 N N . TYR A 1 460 ? 19.804 13.912 -17.043 1.00 94.31 460 TYR A N 1
ATOM 3698 C CA . TYR A 1 460 ? 20.263 12.593 -16.638 1.00 94.31 460 TYR A CA 1
ATOM 3699 C C . TYR A 1 460 ? 20.258 12.459 -15.110 1.00 94.31 460 TYR A C 1
ATOM 3701 O O . TYR A 1 460 ? 19.703 11.504 -14.566 1.00 94.31 460 TYR A O 1
ATOM 3709 N N . ILE A 1 461 ? 20.790 13.462 -14.403 1.00 94.44 461 ILE A N 1
ATOM 3710 C CA . ILE A 1 461 ? 20.772 13.517 -12.938 1.00 94.44 461 ILE A CA 1
ATOM 3711 C C . ILE A 1 461 ? 19.332 13.593 -12.421 1.00 94.44 461 ILE A C 1
ATOM 3713 O O . ILE A 1 461 ? 18.984 12.821 -11.531 1.00 94.44 461 ILE A O 1
ATOM 3717 N N . ASP A 1 462 ? 18.472 14.441 -12.994 1.00 95.19 462 ASP A N 1
ATOM 3718 C CA . ASP A 1 462 ? 17.036 14.487 -12.674 1.00 95.19 462 ASP A CA 1
ATOM 3719 C C . ASP A 1 462 ? 16.413 13.087 -12.734 1.00 95.19 462 ASP A C 1
ATOM 3721 O O . ASP A 1 462 ? 15.752 12.672 -11.786 1.00 95.19 462 ASP A O 1
ATOM 3725 N N . ASN A 1 463 ? 16.676 12.325 -13.802 1.00 96.50 463 ASN A N 1
ATOM 3726 C CA . ASN A 1 463 ? 16.170 10.961 -13.957 1.00 96.50 463 ASN A CA 1
ATOM 3727 C C . ASN A 1 463 ? 16.633 10.031 -12.824 1.00 96.50 463 ASN A C 1
ATOM 3729 O O . ASN A 1 463 ? 15.820 9.300 -12.257 1.00 96.50 463 ASN A O 1
ATOM 3733 N N . LEU A 1 464 ? 17.914 10.086 -12.442 1.00 96.06 464 LEU A N 1
ATOM 3734 C CA . LEU A 1 464 ? 18.441 9.307 -11.314 1.00 96.06 464 LEU A CA 1
ATOM 3735 C C . LEU A 1 464 ? 17.810 9.724 -9.978 1.00 96.06 464 LEU A C 1
ATOM 3737 O O . LEU A 1 464 ? 17.471 8.868 -9.156 1.00 96.06 464 LEU A O 1
ATOM 3741 N N . LEU A 1 465 ? 17.635 11.028 -9.750 1.00 96.25 465 LEU A N 1
ATOM 3742 C CA . LEU A 1 465 ? 17.050 11.558 -8.518 1.00 96.25 465 LEU A CA 1
ATOM 3743 C C . LEU A 1 465 ? 15.557 11.263 -8.412 1.00 96.25 465 LEU A C 1
ATOM 3745 O O . LEU A 1 465 ? 15.083 10.949 -7.320 1.00 96.25 465 LEU A O 1
ATOM 3749 N N . ASP A 1 466 ? 14.820 11.342 -9.514 1.00 97.00 466 ASP A N 1
ATOM 3750 C CA . ASP A 1 466 ? 13.391 11.049 -9.565 1.00 97.00 466 ASP A CA 1
ATOM 3751 C C . ASP A 1 466 ? 13.133 9.545 -9.405 1.00 97.00 466 ASP A C 1
ATOM 3753 O O . ASP A 1 466 ? 12.257 9.148 -8.625 1.00 97.00 466 ASP A O 1
ATOM 3757 N N . TRP A 1 467 ? 13.966 8.700 -10.020 1.00 97.38 467 TRP A N 1
ATOM 3758 C CA . TRP A 1 467 ? 13.959 7.256 -9.784 1.00 97.38 467 TRP A CA 1
ATOM 3759 C C . TRP A 1 467 ? 14.284 6.926 -8.321 1.00 97.38 467 TRP A C 1
ATOM 3761 O O . TRP A 1 467 ? 13.546 6.183 -7.659 1.00 97.38 467 TRP A O 1
ATOM 3771 N N . GLY A 1 468 ? 15.336 7.539 -7.773 1.00 96.31 468 GLY A N 1
ATOM 3772 C CA . GLY A 1 468 ? 15.697 7.422 -6.364 1.00 96.31 468 GLY A CA 1
ATOM 3773 C C . GLY A 1 468 ? 14.554 7.850 -5.438 1.00 96.31 468 GLY A C 1
ATOM 3774 O O . GLY A 1 468 ? 14.210 7.120 -4.507 1.00 96.31 468 GLY A O 1
ATOM 3775 N N . ASP A 1 469 ? 13.897 8.978 -5.724 1.00 96.44 469 ASP A N 1
ATOM 3776 C CA . ASP A 1 469 ? 12.769 9.501 -4.945 1.00 96.44 469 ASP A CA 1
ATOM 3777 C C . ASP A 1 469 ? 11.550 8.565 -5.005 1.00 96.44 469 ASP A C 1
ATOM 3779 O O . ASP A 1 469 ? 10.889 8.357 -3.980 1.00 96.44 469 ASP A O 1
ATOM 3783 N N . MET A 1 470 ? 11.260 7.949 -6.158 1.00 95.25 470 MET A N 1
ATOM 3784 C CA . MET A 1 470 ? 10.214 6.927 -6.280 1.00 95.25 470 MET A CA 1
ATOM 3785 C C . MET A 1 470 ? 10.513 5.721 -5.375 1.00 95.25 470 MET A C 1
ATOM 3787 O O . MET A 1 470 ? 9.651 5.301 -4.595 1.00 95.25 470 MET A O 1
ATOM 3791 N N . LEU A 1 471 ? 11.728 5.173 -5.444 1.00 93.62 471 LEU A N 1
ATOM 3792 C CA . LEU A 1 471 ? 12.150 4.020 -4.639 1.00 93.62 471 LEU A CA 1
ATOM 3793 C C . LEU A 1 471 ? 12.198 4.348 -3.139 1.00 93.62 471 LEU A C 1
ATOM 3795 O O . LEU A 1 471 ? 11.804 3.529 -2.296 1.00 93.62 471 LEU A O 1
ATOM 3799 N N . PHE A 1 472 ? 12.600 5.570 -2.789 1.00 94.44 472 PHE A N 1
ATOM 3800 C CA . PHE A 1 472 ? 12.615 6.045 -1.411 1.00 94.44 472 PHE A CA 1
ATOM 3801 C C . PHE A 1 472 ? 11.192 6.183 -0.843 1.00 94.44 472 PHE A C 1
ATOM 3803 O O . PHE A 1 472 ? 10.949 5.817 0.311 1.00 94.44 472 PHE A O 1
ATOM 3810 N N . ARG A 1 473 ? 10.219 6.615 -1.659 1.00 91.81 473 ARG A N 1
ATOM 3811 C CA . ARG A 1 473 ? 8.793 6.668 -1.284 1.00 91.81 473 ARG A CA 1
ATOM 3812 C C . ARG A 1 473 ? 8.168 5.290 -1.042 1.00 91.81 473 ARG A C 1
ATOM 3814 O O . ARG A 1 473 ? 7.254 5.201 -0.226 1.00 91.81 473 ARG A O 1
ATOM 3821 N N . GLN A 1 474 ? 8.650 4.221 -1.687 1.00 88.25 474 GLN A N 1
ATOM 3822 C CA . GLN A 1 474 ? 8.195 2.846 -1.401 1.00 88.25 474 GLN A CA 1
ATOM 3823 C C . GLN A 1 474 ? 8.584 2.380 0.013 1.00 88.25 474 GLN A C 1
ATOM 3825 O O . GLN A 1 474 ? 7.898 1.545 0.602 1.00 88.25 474 GLN A O 1
ATOM 3830 N N . TYR A 1 475 ? 9.662 2.949 0.563 1.00 84.69 475 TYR A N 1
ATOM 3831 C CA . TYR A 1 475 ? 10.074 2.827 1.962 1.00 84.69 475 TYR A CA 1
ATOM 3832 C C . TYR A 1 475 ? 10.237 1.378 2.471 1.00 84.69 475 TYR A C 1
ATOM 3834 O O . TYR A 1 475 ? 9.847 1.028 3.588 1.00 84.69 475 TYR A O 1
ATOM 3842 N N . THR A 1 476 ? 10.840 0.522 1.643 1.00 85.12 476 THR A N 1
ATOM 3843 C CA . THR A 1 476 ? 11.263 -0.841 2.012 1.00 85.12 476 THR A CA 1
ATOM 3844 C C . THR A 1 476 ? 12.779 -0.900 2.189 1.00 85.12 476 THR A C 1
ATOM 3846 O O . THR A 1 476 ? 13.496 -0.012 1.731 1.00 85.12 476 THR A O 1
ATOM 3849 N N . ARG A 1 477 ? 13.307 -1.930 2.861 1.00 83.56 477 ARG A N 1
ATOM 3850 C CA . ARG A 1 477 ? 14.761 -2.043 3.067 1.00 83.56 477 ARG A CA 1
ATOM 3851 C C . ARG A 1 477 ? 15.506 -2.182 1.738 1.00 83.56 477 ARG A C 1
ATOM 3853 O O . ARG A 1 477 ? 16.575 -1.603 1.579 1.00 83.56 477 ARG A O 1
ATOM 3860 N N . GLU A 1 478 ? 14.951 -2.951 0.814 1.00 87.06 478 GLU A N 1
ATOM 3861 C CA . GLU A 1 478 ? 15.497 -3.188 -0.517 1.00 87.06 478 GLU A CA 1
ATOM 3862 C C . GLU A 1 478 ? 15.438 -1.902 -1.349 1.00 87.06 478 GLU A C 1
ATOM 3864 O O . GLU A 1 478 ? 16.483 -1.430 -1.793 1.00 87.06 478 GLU A O 1
ATOM 3869 N N . SER A 1 479 ? 14.263 -1.263 -1.434 1.00 90.75 479 SER A N 1
ATOM 3870 C CA . SER A 1 479 ? 14.086 -0.040 -2.229 1.00 90.75 479 SER A CA 1
ATOM 3871 C C . SER A 1 479 ? 14.900 1.145 -1.698 1.00 90.75 479 SER A C 1
ATOM 3873 O O . SER A 1 479 ? 15.379 1.956 -2.479 1.00 90.75 479 SER A O 1
ATOM 3875 N N . ILE A 1 480 ? 15.129 1.245 -0.383 1.00 91.56 480 ILE A N 1
ATOM 3876 C CA . ILE A 1 480 ? 15.999 2.287 0.191 1.00 91.56 480 ILE A CA 1
ATOM 3877 C C . ILE A 1 480 ? 17.468 2.056 -0.163 1.00 91.56 480 ILE A C 1
ATOM 3879 O O . ILE A 1 480 ? 18.195 3.020 -0.398 1.00 91.56 480 ILE A O 1
ATOM 3883 N N . ASN A 1 481 ? 17.930 0.802 -0.188 1.00 90.94 481 ASN A N 1
ATOM 3884 C CA . ASN A 1 481 ? 19.308 0.515 -0.588 1.00 90.94 481 ASN A CA 1
ATOM 3885 C C . ASN A 1 481 ? 19.530 0.825 -2.071 1.00 90.94 481 ASN A C 1
ATOM 3887 O O . ASN A 1 481 ? 20.578 1.365 -2.411 1.00 90.94 481 ASN A O 1
ATOM 3891 N N . GLU A 1 482 ? 18.544 0.524 -2.913 1.00 92.69 482 GLU A N 1
ATOM 3892 C CA . GLU A 1 482 ? 18.556 0.845 -4.340 1.00 92.69 482 GLU A CA 1
ATOM 3893 C C . GLU A 1 482 ? 18.507 2.363 -4.576 1.00 92.69 482 GLU A C 1
ATOM 3895 O O . GLU A 1 482 ? 19.386 2.906 -5.241 1.00 92.69 482 GLU A O 1
ATOM 3900 N N . ALA A 1 483 ? 17.587 3.079 -3.916 1.00 95.88 483 ALA A N 1
ATOM 3901 C CA . ALA A 1 483 ? 17.528 4.543 -3.953 1.00 95.88 483 ALA A CA 1
ATOM 3902 C C . ALA A 1 483 ? 18.859 5.181 -3.531 1.00 95.88 483 ALA A C 1
ATOM 3904 O O . ALA A 1 483 ? 19.346 6.111 -4.167 1.00 95.88 483 ALA A O 1
ATOM 3905 N N . ARG A 1 484 ? 19.494 4.646 -2.479 1.00 95.31 484 ARG A N 1
ATOM 3906 C CA . ARG A 1 484 ? 20.812 5.103 -2.026 1.00 95.31 484 ARG A CA 1
ATOM 3907 C C . ARG A 1 484 ? 21.880 4.948 -3.109 1.00 95.31 484 ARG A C 1
ATOM 3909 O O . ARG A 1 484 ? 22.720 5.831 -3.209 1.00 95.31 484 ARG A O 1
ATOM 3916 N N . MET A 1 485 ? 21.877 3.857 -3.877 1.00 95.00 485 MET A N 1
ATOM 3917 C CA . MET A 1 485 ? 22.841 3.672 -4.969 1.00 95.00 485 MET A CA 1
ATOM 3918 C C . MET A 1 485 ? 22.647 4.721 -6.066 1.00 95.00 485 MET A C 1
ATOM 3920 O O . MET A 1 485 ? 23.630 5.306 -6.502 1.00 95.00 485 MET A O 1
ATOM 3924 N N . LEU A 1 486 ? 21.400 5.024 -6.436 1.00 95.81 486 LEU A N 1
ATOM 3925 C CA . LEU A 1 486 ? 21.093 6.059 -7.430 1.00 95.81 486 LEU A CA 1
ATOM 3926 C C . LEU A 1 486 ? 21.503 7.461 -6.962 1.00 95.81 486 LEU A C 1
ATOM 3928 O O . LEU A 1 486 ? 22.070 8.223 -7.736 1.00 95.81 486 LEU A O 1
ATOM 3932 N N . TYR A 1 487 ? 21.278 7.797 -5.687 1.00 96.56 487 TYR A N 1
ATOM 3933 C CA . TYR A 1 487 ? 21.726 9.081 -5.139 1.00 96.56 487 TYR A CA 1
ATOM 3934 C C . TYR A 1 487 ? 23.249 9.191 -5.029 1.00 96.56 487 TYR A C 1
ATOM 3936 O O . TYR A 1 487 ? 23.771 10.293 -5.143 1.00 96.56 487 TYR A O 1
ATOM 3944 N N . ILE A 1 488 ? 23.954 8.081 -4.781 1.00 94.06 488 ILE A N 1
ATOM 3945 C CA . ILE A 1 488 ? 25.423 8.059 -4.805 1.00 94.06 488 ILE A CA 1
ATOM 3946 C C . ILE A 1 488 ? 25.911 8.256 -6.239 1.00 94.06 488 ILE A C 1
ATOM 3948 O O . ILE A 1 488 ? 26.722 9.137 -6.458 1.00 94.06 488 ILE A O 1
ATOM 3952 N N . LEU A 1 489 ? 25.339 7.550 -7.217 1.00 92.00 489 LEU A N 1
ATOM 3953 C CA . LEU A 1 489 ? 25.677 7.756 -8.626 1.00 92.00 489 LEU A CA 1
ATOM 3954 C C . LEU A 1 489 ? 25.445 9.213 -9.061 1.00 92.00 489 LEU A C 1
ATOM 3956 O O . LEU A 1 489 ? 26.289 9.805 -9.719 1.00 92.00 489 LEU A O 1
ATOM 3960 N N . ALA A 1 490 ? 24.325 9.817 -8.655 1.00 93.50 490 ALA A N 1
ATOM 3961 C CA . ALA A 1 490 ? 24.059 11.229 -8.919 1.00 93.50 490 ALA A CA 1
ATOM 3962 C C . ALA A 1 490 ? 25.058 12.169 -8.218 1.00 93.50 490 ALA A C 1
ATOM 3964 O O . ALA A 1 490 ? 25.396 13.207 -8.773 1.00 93.50 490 ALA A O 1
ATOM 3965 N N . TYR A 1 491 ? 25.523 11.821 -7.013 1.00 91.75 491 TYR A N 1
ATOM 3966 C CA . TYR A 1 491 ? 26.572 12.564 -6.311 1.00 91.75 491 TYR A CA 1
ATOM 3967 C C . TYR A 1 491 ? 27.914 12.468 -7.045 1.00 91.75 491 TYR A C 1
ATOM 3969 O O . TYR A 1 491 ? 28.556 13.488 -7.260 1.00 91.75 491 TYR A O 1
ATOM 3977 N N . ASP A 1 492 ? 28.299 11.264 -7.467 1.00 88.12 492 ASP A N 1
ATOM 3978 C CA . ASP A 1 492 ? 29.564 11.007 -8.159 1.00 88.12 492 ASP A CA 1
ATOM 3979 C C . ASP A 1 492 ? 29.612 11.740 -9.512 1.00 88.12 492 ASP A C 1
ATOM 3981 O O . ASP A 1 492 ? 30.646 12.290 -9.872 1.00 88.12 492 ASP A O 1
ATOM 3985 N N . LEU A 1 493 ? 28.477 11.838 -10.218 1.00 87.44 493 LEU A N 1
ATOM 3986 C CA . LEU A 1 493 ? 28.353 12.626 -11.455 1.00 87.44 493 LEU A CA 1
ATOM 3987 C C . LEU A 1 493 ? 28.397 14.144 -11.230 1.00 87.44 493 LEU A C 1
ATOM 3989 O O . LEU A 1 493 ? 28.814 14.878 -12.120 1.00 87.44 493 LEU A O 1
ATOM 3993 N N . LEU A 1 494 ? 27.918 14.627 -10.080 1.00 87.12 494 LEU A N 1
ATOM 3994 C CA . LEU A 1 494 ? 27.974 16.048 -9.727 1.00 87.12 494 LEU A CA 1
ATOM 3995 C C . LEU A 1 494 ? 29.370 16.467 -9.249 1.00 87.12 494 LEU A C 1
ATOM 3997 O O . LEU A 1 494 ? 29.742 17.623 -9.421 1.00 87.12 494 LEU A O 1
ATOM 4001 N N . GLY A 1 495 ? 30.124 15.552 -8.639 1.00 84.44 495 GLY A N 1
ATOM 4002 C CA . GLY A 1 495 ? 31.416 15.844 -8.030 1.00 84.44 495 GLY A CA 1
ATOM 4003 C C . GLY A 1 495 ? 31.301 16.639 -6.726 1.00 84.44 495 GLY A C 1
ATOM 4004 O O . GLY A 1 495 ? 30.239 16.725 -6.093 1.00 84.44 495 GLY A O 1
ATOM 4005 N N . GLU A 1 496 ? 32.421 17.215 -6.290 1.00 80.75 496 GLU A N 1
ATOM 4006 C CA . GLU A 1 496 ? 32.460 18.005 -5.062 1.00 80.75 496 GLU A CA 1
ATOM 4007 C C . GLU A 1 496 ? 31.616 19.277 -5.181 1.00 80.75 496 GLU A C 1
ATOM 4009 O O . GLU A 1 496 ? 31.571 19.955 -6.207 1.00 80.75 496 GLU A O 1
ATOM 4014 N N . LYS A 1 497 ? 30.902 19.596 -4.101 1.00 79.38 497 LYS A N 1
ATOM 4015 C CA . LYS A 1 497 ? 30.063 20.788 -4.056 1.00 79.38 497 LYS A CA 1
ATOM 4016 C C . LYS A 1 497 ? 30.951 22.039 -4.049 1.00 79.38 497 LYS A C 1
ATOM 4018 O O . LYS A 1 497 ? 31.838 22.102 -3.199 1.00 79.38 497 LYS A O 1
ATOM 4023 N N . PRO A 1 498 ? 30.661 23.060 -4.878 1.00 76.19 498 PRO A N 1
ATOM 4024 C CA . PRO A 1 498 ? 31.403 24.317 -4.863 1.00 76.19 498 PRO A CA 1
ATOM 4025 C C . PRO A 1 498 ? 31.473 24.935 -3.459 1.00 76.19 498 PRO A C 1
ATOM 4027 O O . PRO A 1 498 ? 30.455 25.051 -2.760 1.00 76.19 498 PRO A O 1
ATOM 4030 N N . GLU A 1 499 ? 32.675 25.325 -3.031 1.00 70.69 499 GLU A N 1
ATOM 4031 C CA . GLU A 1 499 ? 32.890 25.933 -1.720 1.00 70.69 499 GLU A CA 1
ATOM 4032 C C . GLU A 1 499 ? 32.444 27.401 -1.697 1.00 70.69 499 GLU A C 1
ATOM 4034 O O . GLU A 1 499 ? 32.723 28.195 -2.592 1.00 70.69 499 GLU A O 1
ATOM 4039 N N . ASN A 1 500 ? 31.768 27.807 -0.619 1.00 69.88 500 ASN A N 1
ATOM 4040 C CA . ASN A 1 500 ? 31.393 29.206 -0.442 1.00 69.88 500 ASN A CA 1
ATOM 4041 C C . ASN A 1 500 ? 32.610 30.031 0.007 1.00 69.88 500 ASN A C 1
ATOM 4043 O O . ASN A 1 500 ? 32.946 30.052 1.193 1.00 69.88 500 ASN A O 1
ATOM 4047 N N . MET A 1 501 ? 33.205 30.773 -0.927 1.00 64.12 501 MET A N 1
ATOM 4048 C CA . MET A 1 501 ? 34.402 31.600 -0.709 1.00 64.12 501 MET A CA 1
ATOM 4049 C C . MET A 1 501 ? 34.176 32.853 0.171 1.00 64.12 501 MET A C 1
ATOM 4051 O O . MET A 1 501 ? 35.104 33.624 0.423 1.00 64.12 501 MET A O 1
ATOM 4055 N N . GLY A 1 502 ? 32.963 33.078 0.695 1.00 63.25 502 GLY A N 1
ATOM 4056 C CA . GLY A 1 502 ? 32.645 34.172 1.617 1.00 63.25 502 GLY A CA 1
ATOM 4057 C C . GLY A 1 502 ? 32.030 35.409 0.950 1.00 63.25 502 GLY A C 1
ATOM 4058 O O . GLY A 1 502 ? 31.422 35.342 -0.112 1.00 63.25 502 GLY A O 1
ATOM 4059 N N . ARG A 1 503 ? 32.097 36.568 1.625 1.00 59.81 503 ARG A N 1
ATOM 4060 C CA . ARG A 1 503 ? 31.505 37.831 1.137 1.00 59.81 503 ARG A CA 1
ATOM 4061 C C . ARG A 1 503 ? 32.579 38.739 0.548 1.00 59.81 503 ARG A C 1
ATOM 4063 O O . ARG A 1 503 ? 33.434 39.212 1.293 1.00 59.81 503 ARG A O 1
ATOM 4070 N N . VAL A 1 504 ? 32.463 39.057 -0.737 1.00 61.03 504 VAL A N 1
ATOM 4071 C CA . VAL A 1 504 ? 33.279 40.087 -1.394 1.00 61.03 504 VAL A CA 1
ATOM 4072 C C . VAL A 1 504 ? 32.753 41.480 -1.021 1.00 61.03 504 VAL A C 1
ATOM 4074 O O . VAL A 1 504 ? 31.544 41.724 -1.022 1.00 61.03 504 VAL A O 1
ATOM 4077 N N . VAL A 1 505 ? 33.652 42.398 -0.655 1.00 64.94 505 VAL A N 1
ATOM 4078 C CA . VAL A 1 505 ? 33.318 43.812 -0.423 1.00 64.94 505 VAL A CA 1
ATOM 4079 C C . VAL A 1 505 ? 33.408 44.533 -1.764 1.00 64.94 505 VAL A C 1
ATOM 4081 O O . VAL A 1 505 ? 34.499 44.682 -2.298 1.00 64.94 505 VAL A O 1
ATOM 4084 N N . LEU A 1 506 ? 32.263 44.951 -2.306 1.00 63.34 506 LEU A N 1
ATOM 4085 C CA . LEU A 1 506 ? 32.203 45.675 -3.577 1.00 63.34 506 LEU A CA 1
ATOM 4086 C C . LEU A 1 506 ? 32.775 47.093 -3.440 1.00 63.34 506 LEU A C 1
ATOM 4088 O O . LEU A 1 506 ? 32.589 47.749 -2.408 1.00 63.34 506 LEU A O 1
ATOM 4092 N N . GLU A 1 507 ? 33.402 47.581 -4.510 1.00 65.38 507 GLU A N 1
ATOM 4093 C CA . GLU A 1 507 ? 33.803 48.983 -4.641 1.00 65.38 507 GLU A CA 1
ATOM 4094 C C . GLU A 1 507 ? 32.576 49.928 -4.604 1.00 65.38 507 GLU A C 1
ATOM 4096 O O . GLU A 1 507 ? 31.453 49.527 -4.936 1.00 65.38 507 GLU A O 1
ATOM 4101 N N . PRO A 1 508 ? 32.740 51.201 -4.191 1.00 69.50 508 PRO A N 1
ATOM 4102 C CA . PRO A 1 508 ? 31.653 52.177 -4.134 1.00 69.50 508 PRO A CA 1
ATOM 4103 C C . PRO A 1 508 ? 30.904 52.342 -5.464 1.00 69.50 508 PRO A C 1
ATOM 4105 O O . PRO A 1 508 ? 31.464 52.161 -6.543 1.00 69.50 508 PRO A O 1
ATOM 4108 N N . THR A 1 509 ? 29.628 52.738 -5.389 1.00 70.25 509 THR A N 1
ATOM 4109 C CA . THR A 1 509 ? 28.774 52.924 -6.572 1.00 70.25 509 THR A CA 1
ATOM 4110 C C . THR A 1 509 ? 29.397 53.886 -7.588 1.00 70.25 509 THR A C 1
ATOM 4112 O O . THR A 1 509 ? 29.536 55.075 -7.294 1.00 70.25 509 THR A O 1
ATOM 4115 N N . GLN A 1 510 ? 29.741 53.383 -8.776 1.00 66.62 510 GLN A N 1
ATOM 4116 C CA . GLN A 1 510 ? 30.233 54.177 -9.900 1.00 66.62 510 GLN A CA 1
ATOM 4117 C C . GLN A 1 510 ? 29.078 54.556 -10.838 1.00 66.62 510 GLN A C 1
ATOM 4119 O O . GLN A 1 510 ? 28.025 53.918 -10.853 1.00 66.62 510 GLN A O 1
ATOM 4124 N N . SER A 1 511 ? 29.240 55.639 -11.597 1.00 63.56 511 SER A N 1
ATOM 4125 C CA . SER A 1 511 ? 28.257 56.038 -12.610 1.00 63.56 511 SER A CA 1
ATOM 4126 C C . SER A 1 511 ? 28.477 55.258 -13.906 1.00 63.56 511 SER A C 1
ATOM 4128 O O . SER A 1 511 ? 29.613 54.958 -14.241 1.00 63.56 511 SER A O 1
ATOM 4130 N N . TYR A 1 512 ? 27.422 54.991 -14.680 1.00 59.84 512 TYR A N 1
ATOM 4131 C CA . TYR A 1 512 ? 27.553 54.304 -15.975 1.00 59.84 512 TYR A CA 1
ATOM 4132 C C . TYR A 1 512 ? 28.605 54.967 -16.888 1.00 59.84 512 TYR A C 1
ATOM 4134 O O . TYR A 1 512 ? 29.440 54.293 -17.470 1.00 59.84 512 TYR A O 1
ATOM 4142 N N . ASN A 1 513 ? 28.655 56.303 -16.908 1.00 59.06 513 ASN A N 1
ATOM 4143 C CA . ASN A 1 513 ? 29.616 57.072 -17.708 1.00 59.06 513 ASN A CA 1
ATOM 4144 C C . ASN A 1 513 ? 31.065 57.035 -17.187 1.00 59.06 513 ASN A C 1
ATOM 4146 O O . ASN A 1 513 ? 31.958 57.487 -17.894 1.00 59.06 513 ASN A O 1
ATOM 4150 N N . SER A 1 514 ? 31.308 56.584 -15.952 1.00 60.19 514 SER A N 1
ATOM 4151 C CA . SER A 1 514 ? 32.667 56.448 -15.404 1.00 60.19 514 SER A CA 1
ATOM 4152 C C . SER A 1 514 ? 33.286 55.077 -15.680 1.00 60.19 514 SER A C 1
ATOM 4154 O O . SER A 1 514 ? 34.416 54.856 -15.271 1.00 60.19 514 SER A O 1
ATOM 4156 N N . LEU A 1 515 ? 32.554 54.186 -16.359 1.00 59.84 515 LEU A N 1
ATOM 4157 C CA . LEU A 1 515 ? 33.022 52.864 -16.783 1.00 59.84 515 LEU A CA 1
ATOM 4158 C C . LEU A 1 515 ? 33.604 52.864 -18.217 1.00 59.84 515 LEU A C 1
ATOM 4160 O O . LEU A 1 515 ? 34.127 51.844 -18.640 1.00 59.84 515 LEU A O 1
ATOM 4164 N N . TYR A 1 516 ? 33.535 53.991 -18.945 1.00 57.56 516 TYR A N 1
ATOM 4165 C CA . TYR A 1 516 ? 33.971 54.133 -20.347 1.00 57.56 516 TYR A CA 1
ATOM 4166 C C . TYR A 1 516 ? 35.079 55.194 -20.491 1.00 57.56 516 TYR A C 1
ATOM 4168 O O . TYR A 1 516 ? 34.830 56.312 -20.957 1.00 57.56 516 TYR A O 1
ATOM 4176 N N . THR A 1 517 ? 36.296 54.871 -20.047 1.00 53.94 517 THR A N 1
ATOM 4177 C CA . THR A 1 517 ? 37.486 55.731 -20.193 1.00 53.94 517 THR A CA 1
ATOM 4178 C C . THR A 1 517 ? 38.664 54.943 -20.755 1.00 53.94 517 THR A C 1
ATOM 4180 O O . THR A 1 517 ? 38.920 53.847 -20.265 1.00 53.94 517 THR A O 1
ATOM 4183 N N . ASP A 1 518 ? 39.381 55.501 -21.737 1.00 53.28 518 ASP A N 1
ATOM 4184 C CA . ASP A 1 518 ? 40.643 54.929 -22.243 1.00 53.28 518 ASP A CA 1
ATOM 4185 C C . ASP A 1 518 ? 41.785 55.016 -21.198 1.00 53.28 518 ASP A C 1
ATOM 4187 O O . ASP A 1 518 ? 41.634 55.660 -20.152 1.00 53.28 518 ASP A O 1
ATOM 4191 N N . GLU A 1 519 ? 42.940 54.390 -21.472 1.00 46.56 519 GLU A N 1
ATOM 4192 C CA . GLU A 1 519 ? 44.133 54.414 -20.595 1.00 46.56 519 GLU A CA 1
ATOM 4193 C C . GLU A 1 519 ? 44.667 55.839 -20.306 1.00 46.56 519 GLU A C 1
ATOM 4195 O O . GLU A 1 519 ? 45.377 56.048 -19.319 1.00 46.56 519 GLU A O 1
ATOM 4200 N N . ASP A 1 520 ? 44.268 56.837 -21.104 1.00 48.34 520 ASP A N 1
ATOM 4201 C CA . ASP A 1 520 ? 44.632 58.252 -20.974 1.00 48.34 520 ASP A CA 1
ATOM 4202 C C . ASP A 1 520 ? 43.541 59.115 -20.285 1.00 48.34 520 ASP A C 1
ATOM 4204 O O . ASP A 1 520 ? 43.745 60.312 -20.040 1.00 48.34 520 ASP A O 1
ATOM 4208 N N . GLY A 1 521 ? 42.397 58.528 -19.907 1.00 53.16 521 GLY A N 1
ATOM 4209 C CA . GLY A 1 521 ? 41.310 59.174 -19.163 1.00 53.16 521 GLY A CA 1
ATOM 4210 C C . GLY A 1 521 ? 40.288 59.956 -20.003 1.00 53.16 521 GLY A C 1
ATOM 4211 O O . GLY A 1 521 ? 39.589 60.816 -19.451 1.00 53.16 521 GLY A O 1
ATOM 4212 N N . ASN A 1 522 ? 40.174 59.692 -21.308 1.00 53.94 522 ASN A N 1
ATOM 4213 C CA . ASN A 1 522 ? 39.193 60.334 -22.193 1.00 53.94 522 ASN A CA 1
ATOM 4214 C C . ASN A 1 522 ? 37.889 59.526 -22.309 1.00 53.94 522 ASN A C 1
ATOM 4216 O O . ASN A 1 522 ? 37.900 58.301 -22.255 1.00 53.94 522 ASN A O 1
ATOM 4220 N N . GLN A 1 523 ? 36.752 60.214 -22.483 1.00 54.31 523 GLN A N 1
ATOM 4221 C CA . GLN A 1 523 ? 35.441 59.570 -22.663 1.00 54.31 523 GLN A CA 1
ATOM 4222 C C . GLN A 1 523 ? 35.248 59.069 -24.099 1.00 54.31 523 GLN A C 1
ATOM 4224 O O . GLN A 1 523 ? 35.394 59.852 -25.039 1.00 54.31 523 GLN A O 1
ATOM 4229 N N . VAL A 1 524 ? 34.851 57.803 -24.244 1.00 54.84 524 VAL A N 1
ATOM 4230 C CA . VAL A 1 524 ? 34.512 57.159 -25.527 1.00 54.84 524 VAL A CA 1
ATOM 4231 C C . VAL A 1 524 ? 32.989 57.211 -25.762 1.00 54.84 524 VAL A C 1
ATOM 4233 O O . VAL A 1 524 ? 32.207 57.150 -24.810 1.00 54.84 524 VAL A O 1
ATOM 4236 N N . GLU A 1 525 ? 32.553 57.391 -27.016 1.00 49.41 525 GLU A N 1
ATOM 4237 C CA . GLU A 1 525 ? 31.129 57.467 -27.397 1.00 49.41 525 GLU A CA 1
ATOM 4238 C C . GLU A 1 525 ? 30.434 56.086 -27.285 1.00 49.41 525 GLU A C 1
ATOM 4240 O O . GLU A 1 525 ? 31.007 55.080 -27.699 1.00 49.41 525 GLU A O 1
ATOM 4245 N N . PRO A 1 526 ? 29.178 55.998 -26.793 1.00 45.94 526 PRO A N 1
ATOM 4246 C CA . PRO A 1 526 ? 28.535 54.717 -26.461 1.00 45.94 526 PRO A CA 1
ATOM 4247 C C . PRO A 1 526 ? 28.184 53.816 -27.654 1.00 45.94 526 PRO A C 1
ATOM 4249 O O . PRO A 1 526 ? 27.816 52.665 -27.448 1.00 45.94 526 PRO A O 1
ATOM 4252 N N . SER A 1 527 ? 28.199 54.331 -28.888 1.00 43.81 527 SER A N 1
ATOM 4253 C CA . SER A 1 527 ? 27.749 53.574 -30.066 1.00 43.81 527 SER A CA 1
ATOM 4254 C C . SER A 1 527 ? 28.780 52.588 -30.609 1.00 43.81 527 SER A C 1
ATOM 4256 O O . SER A 1 527 ? 28.392 51.700 -31.357 1.00 43.81 527 SER A O 1
ATOM 4258 N N . GLU A 1 528 ? 30.055 52.748 -30.253 1.00 45.31 528 GLU A N 1
ATOM 4259 C CA . GLU A 1 528 ? 31.141 51.837 -30.653 1.00 45.31 528 GLU A CA 1
ATOM 4260 C C . GLU A 1 528 ? 31.458 50.793 -29.568 1.00 45.31 528 GLU A C 1
ATOM 4262 O O . GLU A 1 528 ? 32.220 49.877 -29.824 1.00 45.31 528 GLU A O 1
ATOM 4267 N N . ALA A 1 529 ? 30.837 50.899 -28.386 1.00 45.28 529 ALA A N 1
ATOM 4268 C CA . ALA A 1 529 ? 31.149 50.106 -27.194 1.00 45.28 529 ALA A CA 1
ATOM 4269 C C . ALA A 1 529 ? 29.888 49.454 -26.594 1.00 45.28 529 ALA A C 1
ATOM 4271 O O . ALA A 1 529 ? 29.598 49.596 -25.403 1.00 45.28 529 ALA A O 1
ATOM 4272 N N . TYR A 1 530 ? 29.092 48.762 -27.417 1.00 41.91 530 TYR A N 1
ATOM 4273 C CA . TYR A 1 530 ? 27.994 47.925 -26.899 1.00 41.91 530 TYR A CA 1
ATOM 4274 C C . TYR A 1 530 ? 28.496 46.701 -26.126 1.00 41.91 530 TYR A C 1
ATOM 4276 O O . TYR A 1 530 ? 27.709 46.036 -25.453 1.00 41.91 530 TYR A O 1
ATOM 4284 N N . ASP A 1 531 ? 29.803 46.468 -26.163 1.00 48.69 531 ASP A N 1
ATOM 4285 C CA . ASP A 1 531 ? 30.430 45.232 -25.763 1.00 48.69 531 ASP A CA 1
ATOM 4286 C C . ASP A 1 531 ? 31.386 45.409 -24.591 1.00 48.69 531 ASP A C 1
ATOM 4288 O O . ASP A 1 531 ? 32.412 44.769 -24.525 1.00 48.69 531 ASP A O 1
ATOM 4292 N N . PHE A 1 532 ? 31.037 46.178 -23.559 1.00 42.16 532 PHE A N 1
ATOM 4293 C CA . PHE A 1 532 ? 31.836 46.190 -22.318 1.00 42.16 532 PHE A CA 1
ATOM 4294 C C . PHE A 1 532 ? 32.174 44.771 -21.779 1.00 42.16 532 PHE A C 1
ATOM 4296 O O . PHE A 1 532 ? 33.194 44.606 -21.120 1.00 42.16 532 PHE A O 1
ATOM 4303 N N . LEU A 1 533 ? 31.345 43.750 -22.049 1.00 43.88 533 LEU A N 1
ATOM 4304 C CA . LEU A 1 533 ? 31.627 42.352 -21.688 1.00 43.88 533 LEU A CA 1
ATOM 4305 C C . LEU A 1 533 ? 32.448 41.574 -22.735 1.00 43.88 533 LEU A C 1
ATOM 4307 O O . LEU A 1 533 ? 33.133 40.647 -22.328 1.00 43.88 533 LEU A O 1
ATOM 4311 N N . ILE A 1 534 ? 32.397 41.936 -24.023 1.00 44.94 534 ILE A N 1
ATOM 4312 C CA . ILE A 1 534 ? 33.088 41.234 -25.129 1.00 44.94 534 ILE A CA 1
ATOM 4313 C C . ILE A 1 534 ? 34.367 41.986 -25.556 1.00 44.94 534 ILE A C 1
ATOM 4315 O O . ILE A 1 534 ? 35.386 41.362 -25.810 1.00 44.94 534 ILE A O 1
ATOM 4319 N N . ASP A 1 535 ? 34.388 43.320 -25.543 1.00 41.16 535 ASP A N 1
ATOM 4320 C CA . ASP A 1 535 ? 35.584 44.167 -25.679 1.00 41.16 535 ASP A CA 1
ATOM 4321 C C . ASP A 1 535 ? 36.562 43.959 -24.513 1.00 41.16 535 ASP A C 1
ATOM 4323 O O . ASP A 1 535 ? 37.767 44.018 -24.721 1.00 41.16 535 ASP A O 1
ATOM 4327 N N . LEU A 1 536 ? 36.072 43.667 -23.298 1.00 42.34 536 LEU A N 1
ATOM 4328 C CA . LEU A 1 536 ? 36.913 43.254 -22.161 1.00 42.34 536 LEU A CA 1
ATOM 4329 C C . LEU A 1 536 ? 37.445 41.817 -22.330 1.00 42.34 536 LEU A C 1
ATOM 4331 O O . LEU A 1 536 ? 38.505 41.491 -21.809 1.00 42.34 536 LEU A O 1
ATOM 4335 N N . GLU A 1 537 ? 36.720 40.979 -23.076 1.00 42.03 537 GLU A N 1
ATOM 4336 C CA . GLU A 1 537 ? 37.129 39.627 -23.488 1.00 42.03 537 GLU A CA 1
ATOM 4337 C C . GLU A 1 537 ? 38.173 39.676 -24.628 1.00 42.03 537 GLU A C 1
ATOM 4339 O O . GLU A 1 537 ? 39.019 38.792 -24.723 1.00 42.03 537 GLU A O 1
ATOM 4344 N N . ASN A 1 538 ? 38.163 40.744 -25.441 1.00 39.38 538 ASN A N 1
ATOM 4345 C CA . ASN A 1 538 ? 39.025 40.942 -26.615 1.00 39.38 538 ASN A CA 1
ATOM 4346 C C . ASN A 1 538 ? 40.179 41.953 -26.417 1.00 39.38 538 ASN A C 1
ATOM 4348 O O . ASN A 1 538 ? 41.037 42.076 -27.295 1.00 39.38 538 ASN A O 1
ATOM 4352 N N . SER A 1 539 ? 40.241 42.708 -25.311 1.00 38.62 539 SER A N 1
ATOM 4353 C CA . SER A 1 539 ? 41.293 43.709 -25.086 1.00 38.62 539 SER A CA 1
ATOM 4354 C C . SER A 1 539 ? 42.593 43.074 -24.582 1.00 38.62 539 SER A C 1
ATOM 4356 O O . SER A 1 539 ? 42.928 43.151 -23.401 1.00 38.62 539 SER A O 1
ATOM 4358 N N . THR A 1 540 ? 43.379 42.484 -25.479 1.00 37.84 540 THR A N 1
ATOM 4359 C CA . THR A 1 540 ? 44.808 42.256 -25.234 1.00 37.84 540 THR A CA 1
ATOM 4360 C C . THR A 1 540 ? 45.564 43.564 -25.471 1.00 37.84 540 THR A C 1
ATOM 4362 O O . THR A 1 540 ? 46.054 43.815 -26.576 1.00 37.84 540 THR A O 1
ATOM 4365 N N . THR A 1 541 ? 45.654 44.437 -24.462 1.00 32.91 541 THR A N 1
ATOM 4366 C CA . THR A 1 541 ? 46.670 45.496 -24.480 1.00 32.91 541 THR A CA 1
ATOM 4367 C C . THR A 1 541 ? 48.039 44.891 -24.183 1.00 32.91 541 THR A C 1
ATOM 4369 O O . THR A 1 541 ? 48.253 44.170 -23.210 1.00 32.91 541 THR A O 1
ATOM 4372 N N . ASP A 1 542 ? 48.955 45.185 -25.097 1.00 39.19 542 ASP A N 1
ATOM 4373 C CA . ASP A 1 542 ? 50.362 44.811 -25.146 1.00 39.19 542 ASP A CA 1
ATOM 4374 C C . ASP A 1 542 ? 51.059 44.965 -23.775 1.00 39.19 542 ASP A C 1
ATOM 4376 O O . ASP A 1 542 ? 51.309 46.071 -23.294 1.00 39.19 542 ASP A O 1
ATOM 4380 N N . GLY A 1 543 ? 51.390 43.832 -23.149 1.00 34.69 543 GLY A N 1
ATOM 4381 C CA . GLY A 1 543 ? 52.331 43.749 -22.035 1.00 34.69 543 GLY A CA 1
ATOM 4382 C C . GLY A 1 543 ? 51.735 43.757 -20.626 1.00 34.69 543 GLY A C 1
ATOM 4383 O O . GLY A 1 543 ? 51.853 44.748 -19.920 1.00 34.69 543 GLY A O 1
ATOM 4384 N N . MET A 1 544 ? 51.269 42.601 -20.148 1.00 27.69 544 MET A N 1
ATOM 4385 C CA . MET A 1 544 ? 51.593 42.059 -18.819 1.00 27.69 544 MET A CA 1
ATOM 4386 C C . MET A 1 544 ? 51.102 40.608 -18.731 1.00 27.69 544 MET A C 1
ATOM 4388 O O . MET A 1 544 ? 49.935 40.314 -18.944 1.00 27.69 544 MET A O 1
ATOM 4392 N N . VAL A 1 545 ? 52.036 39.707 -18.431 1.00 36.78 545 VAL A N 1
ATOM 4393 C CA . VAL A 1 545 ? 51.823 38.274 -18.206 1.00 36.78 545 VAL A CA 1
ATOM 4394 C C . VAL A 1 545 ? 50.936 38.083 -16.973 1.00 36.78 545 VAL A C 1
ATOM 4396 O O . VAL A 1 545 ? 51.338 38.481 -15.879 1.00 36.78 545 VAL A O 1
ATOM 4399 N N . ASN A 1 546 ? 49.756 37.492 -17.146 1.00 29.25 546 ASN A N 1
ATOM 4400 C CA . ASN A 1 546 ? 49.168 36.556 -16.192 1.00 29.25 546 ASN A CA 1
ATOM 4401 C C . ASN A 1 546 ? 48.064 35.748 -16.883 1.00 29.25 546 ASN A C 1
ATOM 4403 O O . ASN A 1 546 ? 47.243 36.298 -17.610 1.00 29.25 546 ASN A O 1
ATOM 4407 N N . GLU A 1 547 ? 48.148 34.443 -16.657 1.00 41.75 547 GLU A N 1
ATOM 4408 C CA . GLU A 1 547 ? 47.314 33.349 -17.144 1.00 41.75 547 GLU A CA 1
ATOM 4409 C C . GLU A 1 547 ? 45.816 33.643 -17.082 1.00 41.75 547 GLU A C 1
ATOM 4411 O O . GLU A 1 547 ? 45.358 34.205 -16.089 1.00 41.75 547 GLU A O 1
ATOM 4416 N N . GLN A 1 548 ? 45.107 33.199 -18.128 1.00 32.09 548 GLN A N 1
ATOM 4417 C CA . GLN A 1 548 ? 43.737 32.659 -18.157 1.00 32.09 548 GLN A CA 1
ATOM 4418 C C . GLN A 1 548 ? 43.083 32.966 -19.519 1.00 32.09 548 GLN A C 1
ATOM 4420 O O . GLN A 1 548 ? 42.200 33.814 -19.644 1.00 32.09 548 GLN A O 1
ATOM 4425 N N . SER A 1 549 ? 43.561 32.281 -20.568 1.00 29.53 549 SER A N 1
ATOM 4426 C CA . SER A 1 549 ? 42.887 32.215 -21.868 1.00 29.53 549 SER A CA 1
ATOM 4427 C C . SER A 1 549 ? 41.726 31.217 -21.802 1.00 29.53 549 SER A C 1
ATOM 4429 O O . SER A 1 549 ? 41.785 30.199 -21.111 1.00 29.53 549 SER A O 1
ATOM 4431 N N . LEU A 1 550 ? 40.636 31.561 -22.489 1.00 31.05 550 LEU A N 1
ATOM 4432 C CA . LEU A 1 550 ? 39.391 30.803 -22.579 1.00 31.05 550 LEU A CA 1
ATOM 4433 C C . LEU A 1 550 ? 39.651 29.382 -23.080 1.00 31.05 550 LEU A C 1
ATOM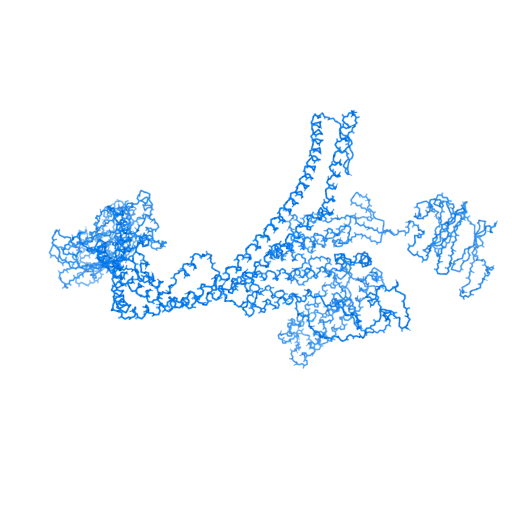 4435 O O . LEU A 1 550 ? 39.826 29.162 -24.273 1.00 31.05 550 LEU A O 1
ATOM 4439 N N . SER A 1 551 ? 39.642 28.448 -22.139 1.00 33.22 551 SER A N 1
ATOM 4440 C CA . SER A 1 551 ? 39.670 27.017 -22.378 1.00 33.22 551 SER A CA 1
ATOM 4441 C C . SER A 1 551 ? 38.241 26.455 -22.214 1.00 33.22 551 SER A C 1
ATOM 4443 O O . SER A 1 551 ? 37.438 27.023 -21.476 1.00 33.22 551 SER A O 1
ATOM 4445 N N . PHE A 1 552 ? 37.865 25.327 -22.822 1.00 33.62 552 PHE A N 1
ATOM 4446 C CA . PHE A 1 552 ? 36.580 24.641 -22.556 1.00 33.62 552 PHE A CA 1
ATOM 4447 C C . PHE A 1 552 ? 36.379 24.258 -21.064 1.00 33.62 552 PHE A C 1
ATOM 4449 O O . PHE A 1 552 ? 35.266 23.911 -20.654 1.00 33.62 552 PHE A O 1
ATOM 4456 N N . ALA A 1 553 ? 37.434 24.360 -20.242 1.00 32.59 553 ALA A N 1
ATOM 4457 C CA . ALA A 1 553 ? 37.398 24.265 -18.782 1.00 32.59 553 ALA A CA 1
ATOM 4458 C C . ALA A 1 553 ? 37.377 25.633 -18.061 1.00 32.59 553 ALA A C 1
ATOM 4460 O O . ALA A 1 553 ? 37.092 25.678 -16.863 1.00 32.59 553 ALA A O 1
ATOM 4461 N N . ALA A 1 554 ? 37.608 26.750 -18.757 1.00 30.08 554 ALA A N 1
ATOM 4462 C CA . ALA A 1 554 ? 37.458 28.083 -18.198 1.00 30.08 554 ALA A CA 1
ATOM 4463 C C . ALA A 1 554 ? 35.992 28.294 -17.814 1.00 30.08 554 ALA A C 1
ATOM 4465 O O . ALA A 1 554 ? 35.075 28.418 -18.635 1.00 30.08 554 ALA A O 1
ATOM 4466 N N . THR A 1 555 ? 35.753 28.335 -16.508 1.00 34.84 555 THR A N 1
ATOM 4467 C CA . THR A 1 555 ? 34.544 28.962 -15.999 1.00 34.84 555 THR A CA 1
ATOM 4468 C C . THR A 1 555 ? 34.488 30.391 -16.548 1.00 34.84 555 THR A C 1
ATOM 4470 O O . THR A 1 555 ? 35.521 31.006 -16.801 1.00 34.84 555 THR A O 1
ATOM 4473 N N . GLN A 1 556 ? 33.287 30.932 -16.747 1.00 38.44 556 GLN A N 1
ATOM 4474 C CA . GLN A 1 556 ? 33.016 32.261 -17.327 1.00 38.44 556 GLN A CA 1
ATOM 4475 C C . GLN A 1 556 ? 33.611 33.447 -16.512 1.00 38.44 556 GLN A C 1
ATOM 4477 O O . GLN A 1 556 ? 33.139 34.576 -16.614 1.00 38.44 556 GLN A O 1
ATOM 4482 N N . PHE A 1 557 ? 34.573 33.188 -15.626 1.00 37.97 557 PHE A N 1
ATOM 4483 C CA . PHE A 1 557 ? 35.051 34.052 -14.555 1.00 37.97 557 PHE A CA 1
ATOM 4484 C C . PHE A 1 557 ? 36.571 34.268 -14.571 1.00 37.97 557 PHE A C 1
ATOM 4486 O O . PHE A 1 557 ? 37.045 35.135 -13.842 1.00 37.97 557 PHE A O 1
ATOM 4493 N N . ASP A 1 558 ? 37.316 33.515 -15.382 1.00 36.31 558 ASP A N 1
ATOM 4494 C CA . ASP A 1 558 ? 38.784 33.505 -15.350 1.00 36.31 558 ASP A CA 1
ATOM 4495 C C . ASP A 1 558 ? 39.424 34.693 -16.101 1.00 36.31 558 ASP A C 1
ATOM 4497 O O . ASP A 1 558 ? 40.566 35.053 -15.860 1.00 36.31 558 ASP A O 1
ATOM 4501 N N . THR A 1 559 ? 38.676 35.419 -16.933 1.00 39.56 559 THR A N 1
ATOM 4502 C CA . THR A 1 559 ? 39.223 36.555 -17.700 1.00 39.56 559 THR A CA 1
ATOM 4503 C C . THR A 1 559 ? 39.189 37.901 -16.973 1.00 39.56 559 THR A C 1
ATOM 4505 O O . THR A 1 559 ? 39.617 38.905 -17.540 1.00 39.56 559 THR A O 1
ATOM 4508 N N . VAL A 1 560 ? 38.707 37.987 -15.721 1.00 41.34 560 VAL A N 1
ATOM 4509 C CA . VAL A 1 560 ? 38.556 39.296 -15.057 1.00 41.34 560 VAL A CA 1
ATOM 4510 C C . VAL A 1 560 ? 39.271 39.378 -13.717 1.00 41.34 560 VAL A C 1
ATOM 4512 O O . VAL A 1 560 ? 38.738 39.053 -12.654 1.00 41.34 560 VAL A O 1
ATOM 4515 N N . THR A 1 561 ? 40.461 39.974 -13.741 1.00 40.59 561 THR A N 1
ATOM 4516 C CA . THR A 1 561 ? 41.079 40.524 -12.535 1.00 40.59 561 THR A CA 1
ATOM 4517 C C . THR A 1 561 ? 40.256 41.730 -12.049 1.00 40.59 561 THR A C 1
ATOM 4519 O O . THR A 1 561 ? 40.472 42.869 -12.445 1.00 40.59 561 THR A O 1
ATOM 4522 N N . ASN A 1 562 ? 39.316 41.467 -11.129 1.00 48.25 562 ASN A N 1
ATOM 4523 C CA . ASN A 1 562 ? 38.549 42.443 -10.332 1.00 48.25 562 ASN A CA 1
ATOM 4524 C C . ASN A 1 562 ? 37.383 43.180 -11.059 1.00 48.25 562 ASN A C 1
ATOM 4526 O O . ASN A 1 562 ? 37.409 44.410 -11.180 1.00 48.25 562 ASN A O 1
ATOM 4530 N N . PRO A 1 563 ? 36.321 42.469 -11.505 1.00 55.53 563 PRO A N 1
ATOM 4531 C CA . PRO A 1 563 ? 35.165 43.083 -12.165 1.00 55.53 563 PRO A CA 1
ATOM 4532 C C . PRO A 1 563 ? 34.347 43.974 -11.220 1.00 55.53 563 PRO A C 1
ATOM 4534 O O . PRO A 1 563 ? 34.158 43.666 -10.042 1.00 55.53 563 PRO A O 1
ATOM 4537 N N . TYR A 1 564 ? 33.750 45.044 -11.759 1.00 61.06 564 TYR A N 1
ATOM 4538 C CA . TYR A 1 564 ? 32.780 45.854 -11.011 1.00 61.06 564 TYR A CA 1
ATOM 4539 C C . TYR A 1 564 ? 31.482 45.077 -10.695 1.00 61.06 564 TYR A C 1
ATOM 4541 O O . TYR A 1 564 ? 30.886 45.262 -9.630 1.00 61.06 564 TYR A O 1
ATOM 4549 N N . PHE A 1 565 ? 31.057 44.181 -11.599 1.00 63.81 565 PHE A N 1
ATOM 4550 C CA . PHE A 1 565 ? 29.919 43.275 -11.419 1.00 63.81 565 PHE A CA 1
ATOM 4551 C C . PHE A 1 565 ? 30.381 41.817 -11.406 1.00 63.81 565 PHE A C 1
ATOM 4553 O O . PHE A 1 565 ? 30.924 41.326 -12.388 1.00 63.81 565 PHE A O 1
ATOM 4560 N N . PHE A 1 566 ? 30.100 41.108 -10.315 1.00 62.44 566 PHE A N 1
ATOM 4561 C CA . PHE A 1 566 ? 30.357 39.673 -10.214 1.00 62.44 566 PHE A CA 1
ATOM 4562 C C . PHE A 1 566 ? 29.191 38.893 -10.823 1.00 62.44 566 PHE A C 1
ATOM 4564 O O . PHE A 1 566 ? 28.027 39.148 -10.494 1.00 62.44 566 PHE A O 1
ATOM 4571 N N . ILE A 1 567 ? 29.501 37.935 -11.691 1.00 58.59 567 ILE A N 1
ATOM 4572 C CA . ILE A 1 567 ? 28.516 37.005 -12.236 1.00 58.59 567 ILE A CA 1
ATOM 4573 C C . ILE A 1 567 ? 28.229 35.942 -11.166 1.00 58.59 567 ILE A C 1
ATOM 4575 O O . ILE A 1 567 ? 29.125 35.459 -10.477 1.00 58.59 567 ILE A O 1
ATOM 4579 N N . LYS A 1 568 ? 26.951 35.622 -10.974 1.00 61.62 568 LYS A N 1
ATOM 4580 C CA . LYS A 1 568 ? 26.497 34.676 -9.953 1.00 61.62 568 LYS A CA 1
ATOM 4581 C C . LYS A 1 568 ? 26.562 33.241 -10.480 1.00 61.62 568 LYS A C 1
ATOM 4583 O O . LYS A 1 568 ? 26.281 33.006 -11.652 1.00 61.62 568 LYS A O 1
ATOM 4588 N N . GLU A 1 569 ? 26.840 32.288 -9.594 1.00 66.69 569 GLU A N 1
ATOM 4589 C CA . GLU A 1 569 ? 26.692 30.858 -9.885 1.00 66.69 569 GLU A CA 1
ATOM 4590 C C . GLU A 1 569 ? 25.262 30.493 -10.318 1.00 66.69 569 GLU A C 1
ATOM 4592 O O . GLU A 1 569 ? 24.275 31.138 -9.940 1.00 66.69 569 GLU A O 1
ATOM 4597 N N . ASN A 1 570 ? 25.146 29.408 -11.086 1.00 74.56 570 ASN A N 1
ATOM 4598 C CA . ASN A 1 570 ? 23.856 28.863 -11.485 1.00 74.56 570 ASN A CA 1
ATOM 4599 C C . ASN A 1 570 ? 23.170 28.177 -10.293 1.00 74.56 570 ASN A C 1
ATOM 4601 O O . ASN A 1 570 ? 23.462 27.024 -9.976 1.00 74.56 570 ASN A O 1
ATOM 4605 N N . GLU A 1 571 ? 22.214 28.872 -9.672 1.00 79.38 571 GLU A N 1
ATOM 4606 C CA . GLU A 1 571 ? 21.482 28.375 -8.499 1.00 79.38 571 GLU A CA 1
ATOM 4607 C C . GLU A 1 571 ? 20.792 27.028 -8.747 1.00 79.38 571 GLU A C 1
ATOM 4609 O O . GLU A 1 571 ? 20.768 26.187 -7.850 1.00 79.38 571 GLU A O 1
ATOM 4614 N N . LEU A 1 572 ? 20.290 26.793 -9.968 1.00 79.69 572 LEU A N 1
ATOM 4615 C CA . LEU A 1 572 ? 19.642 25.528 -10.325 1.00 79.69 572 LEU A CA 1
ATOM 4616 C C . LEU A 1 572 ? 20.619 24.356 -10.247 1.00 79.69 572 LEU A C 1
ATOM 4618 O O . LEU A 1 572 ? 20.219 23.253 -9.895 1.00 79.69 572 LEU A O 1
ATOM 4622 N N . PHE A 1 573 ? 21.895 24.583 -10.558 1.00 80.31 573 PHE A N 1
ATOM 4623 C CA . PHE A 1 573 ? 22.918 23.547 -10.479 1.00 80.31 573 PHE A CA 1
ATOM 4624 C C . PHE A 1 573 ? 23.208 23.216 -9.004 1.00 80.31 573 PHE A C 1
ATOM 4626 O O . PHE A 1 573 ? 23.144 22.056 -8.606 1.00 80.31 573 PHE A O 1
ATOM 4633 N N . THR A 1 574 ? 23.391 24.231 -8.149 1.00 82.31 574 THR A N 1
ATOM 4634 C CA . THR A 1 574 ? 23.626 24.073 -6.697 1.00 82.31 574 THR A CA 1
ATOM 4635 C C . THR A 1 574 ? 22.474 23.360 -5.962 1.00 82.31 574 THR A C 1
ATOM 4637 O O . THR A 1 574 ? 22.684 22.676 -4.948 1.00 82.31 574 THR A O 1
ATOM 4640 N N . GLU A 1 575 ? 21.240 23.488 -6.459 1.00 89.56 575 GLU A N 1
ATOM 4641 C CA . GLU A 1 575 ? 20.068 22.786 -5.923 1.00 89.56 575 GLU A CA 1
ATOM 4642 C C . GLU A 1 575 ? 20.179 21.258 -6.035 1.00 89.56 575 GLU A C 1
ATOM 4644 O O . GLU A 1 575 ? 19.697 20.561 -5.137 1.00 89.56 575 GLU A O 1
ATOM 4649 N N . TYR A 1 576 ? 20.870 20.719 -7.048 1.00 91.44 576 TYR A N 1
ATOM 4650 C CA . TYR A 1 576 ? 21.062 19.271 -7.194 1.00 91.44 576 TYR A CA 1
ATOM 4651 C C . TYR A 1 576 ? 21.891 18.677 -6.054 1.00 91.44 576 TYR A C 1
ATOM 4653 O O . TYR A 1 576 ? 21.435 17.722 -5.418 1.00 91.44 576 TYR A O 1
ATOM 4661 N N . TRP A 1 577 ? 23.041 19.277 -5.710 1.00 91.19 577 TRP A N 1
ATOM 4662 C CA . TRP A 1 577 ? 23.820 18.854 -4.534 1.00 91.19 577 TRP A CA 1
ATOM 4663 C C . TRP A 1 577 ? 22.973 18.911 -3.270 1.00 91.19 577 TRP A C 1
ATOM 4665 O O . TRP A 1 577 ? 22.948 17.964 -2.489 1.00 91.19 577 TRP A O 1
ATOM 4675 N N . THR A 1 578 ? 22.217 19.996 -3.093 1.00 91.31 578 THR A N 1
ATOM 4676 C CA . THR A 1 578 ? 21.350 20.170 -1.922 1.00 91.31 578 THR A CA 1
ATOM 4677 C C . THR A 1 578 ? 20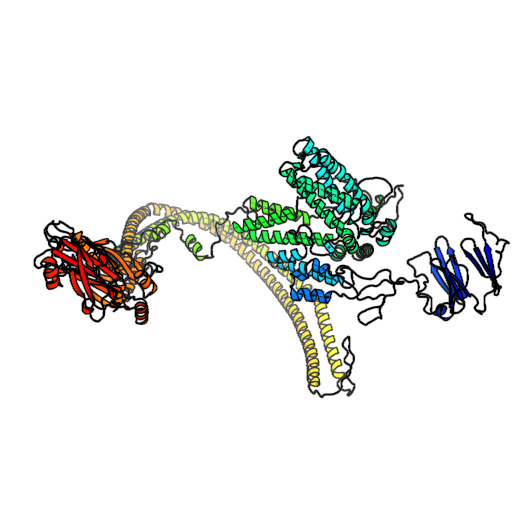.270 19.084 -1.854 1.00 91.31 578 THR A C 1
ATOM 4679 O O . THR A 1 578 ? 19.994 18.548 -0.777 1.00 91.31 578 THR A O 1
ATOM 4682 N N . ARG A 1 579 ? 19.675 18.712 -2.995 1.00 93.56 579 ARG A N 1
ATOM 4683 C CA . ARG A 1 579 ? 18.684 17.633 -3.094 1.00 93.56 579 ARG A CA 1
ATOM 4684 C C . ARG A 1 579 ? 19.310 16.285 -2.740 1.00 93.56 579 ARG A C 1
ATOM 4686 O O . ARG A 1 579 ? 18.749 15.573 -1.908 1.00 93.56 579 ARG A O 1
ATOM 4693 N N . VAL A 1 580 ? 20.469 15.952 -3.306 1.00 94.44 580 VAL A N 1
ATOM 4694 C CA . VAL A 1 580 ? 21.201 14.706 -3.020 1.00 94.44 580 VAL A CA 1
ATOM 4695 C C . VAL A 1 580 ? 21.595 14.610 -1.543 1.00 94.44 580 VAL A C 1
ATOM 4697 O O . VAL A 1 580 ? 21.308 13.602 -0.890 1.00 94.44 580 VAL A O 1
ATOM 4700 N N . GLU A 1 581 ? 22.186 15.671 -0.988 1.00 92.75 581 GLU A N 1
ATOM 4701 C CA . GLU A 1 581 ? 22.586 15.765 0.421 1.00 92.75 581 GLU A CA 1
ATOM 4702 C C . GLU A 1 581 ? 21.392 15.571 1.365 1.00 92.75 581 GLU A C 1
ATOM 4704 O O . GLU A 1 581 ? 21.487 14.813 2.334 1.00 92.75 581 GLU A O 1
ATOM 4709 N N . ASP A 1 582 ? 20.248 16.198 1.069 1.00 94.75 582 ASP A N 1
ATOM 4710 C CA . ASP A 1 582 ? 19.013 16.027 1.838 1.00 94.75 582 ASP A CA 1
ATOM 4711 C C . ASP A 1 582 ? 18.519 14.571 1.811 1.00 94.75 582 ASP A C 1
ATOM 4713 O O . ASP A 1 582 ? 18.227 13.997 2.867 1.00 94.75 582 ASP A O 1
ATOM 4717 N N . ARG A 1 583 ? 18.455 13.934 0.631 1.00 95.44 583 ARG A N 1
ATOM 4718 C CA . ARG A 1 583 ? 17.982 12.543 0.504 1.00 95.44 583 ARG A CA 1
ATOM 4719 C C . ARG A 1 583 ? 18.908 11.555 1.202 1.00 95.44 583 ARG A C 1
ATOM 4721 O O . ARG A 1 583 ? 18.442 10.749 2.014 1.00 95.44 583 ARG A O 1
ATOM 4728 N N . LEU A 1 584 ? 20.215 11.645 0.958 1.00 94.56 584 LEU A N 1
ATOM 4729 C CA . LEU A 1 584 ? 21.210 10.806 1.627 1.00 94.56 584 LEU A CA 1
ATOM 4730 C C . LEU A 1 584 ? 21.228 11.060 3.139 1.00 94.56 584 LEU A C 1
ATOM 4732 O O . LEU A 1 584 ? 21.312 10.108 3.917 1.00 94.56 584 LEU A O 1
ATOM 4736 N N . GLY A 1 585 ? 21.089 12.316 3.571 1.00 94.25 585 GLY A N 1
ATOM 4737 C CA . GLY A 1 585 ? 20.966 12.698 4.976 1.00 94.25 585 GLY A CA 1
ATOM 4738 C C . GLY A 1 585 ? 19.760 12.046 5.655 1.00 94.25 585 GLY A C 1
ATOM 4739 O O . GLY A 1 585 ? 19.907 11.430 6.715 1.00 94.25 585 GLY A O 1
ATOM 4740 N N . LYS A 1 586 ? 18.583 12.091 5.018 1.00 94.81 586 LYS A N 1
ATOM 4741 C CA . LYS A 1 586 ? 17.356 11.436 5.506 1.00 94.81 586 LYS A CA 1
ATOM 4742 C C . LYS A 1 586 ? 17.509 9.920 5.599 1.00 94.81 586 LYS A C 1
ATOM 4744 O O . LYS A 1 586 ? 17.175 9.351 6.638 1.00 94.81 586 LYS A O 1
ATOM 4749 N N . ILE A 1 587 ? 18.076 9.271 4.579 1.00 92.44 587 ILE A N 1
ATOM 4750 C CA . ILE A 1 587 ? 18.341 7.823 4.598 1.00 92.44 587 ILE A CA 1
ATOM 4751 C C . ILE A 1 587 ? 19.296 7.460 5.745 1.00 92.44 587 ILE A C 1
ATOM 4753 O O . ILE A 1 587 ? 19.005 6.552 6.526 1.00 92.44 587 ILE A O 1
ATOM 4757 N N . ARG A 1 588 ? 20.407 8.195 5.904 1.00 91.44 588 ARG A N 1
ATOM 4758 C CA . ARG A 1 588 ? 21.389 7.985 6.987 1.00 91.44 588 ARG A CA 1
ATOM 4759 C C . ARG A 1 588 ? 20.764 8.173 8.375 1.00 91.44 588 ARG A C 1
ATOM 4761 O O . ARG A 1 588 ? 21.100 7.436 9.300 1.00 91.44 588 ARG A O 1
ATOM 4768 N N . ALA A 1 589 ? 19.824 9.107 8.513 1.00 90.19 589 ALA A N 1
ATOM 4769 C CA . ALA A 1 589 ? 19.089 9.375 9.748 1.00 90.19 589 ALA A CA 1
ATOM 4770 C C . ALA A 1 589 ? 17.861 8.463 9.970 1.00 90.19 589 ALA A C 1
ATOM 4772 O O . ALA A 1 589 ? 17.159 8.627 10.968 1.00 90.19 589 ALA A O 1
ATOM 4773 N N . SER A 1 590 ? 17.601 7.490 9.084 1.00 88.12 590 SER A N 1
ATOM 4774 C CA . SER A 1 590 ? 16.411 6.618 9.127 1.00 88.12 590 SER A CA 1
ATOM 4775 C C . SER A 1 590 ? 15.076 7.384 9.083 1.00 88.12 590 SER A C 1
ATOM 4777 O O . SER A 1 590 ? 14.092 6.996 9.717 1.00 88.12 590 SER A O 1
ATOM 4779 N N . LEU A 1 591 ? 15.039 8.485 8.333 1.00 89.06 591 LEU A N 1
ATOM 4780 C CA . LEU A 1 591 ? 13.842 9.278 8.060 1.00 89.06 591 LEU A CA 1
ATOM 4781 C C . LEU A 1 591 ? 13.239 8.869 6.709 1.00 89.06 591 LEU A C 1
ATOM 4783 O O . LEU A 1 591 ? 13.949 8.404 5.820 1.00 89.06 591 LEU A O 1
ATOM 4787 N N . ASN A 1 592 ? 11.927 9.027 6.548 1.00 88.62 592 ASN A N 1
ATOM 4788 C CA . ASN A 1 592 ? 11.282 8.948 5.236 1.00 88.62 592 ASN A CA 1
ATOM 4789 C C . ASN A 1 592 ? 11.486 10.249 4.432 1.00 88.62 592 ASN A C 1
ATOM 4791 O O . ASN A 1 592 ? 12.083 11.206 4.930 1.00 88.62 592 ASN A O 1
ATOM 4795 N N . ILE A 1 593 ? 10.995 10.296 3.188 1.00 91.25 593 ILE A N 1
ATOM 4796 C CA . ILE A 1 593 ? 11.224 11.439 2.285 1.00 91.25 593 ILE A CA 1
ATOM 4797 C C . ILE A 1 593 ? 10.698 12.779 2.843 1.00 91.25 593 ILE A C 1
ATOM 4799 O O . ILE A 1 593 ? 11.304 13.825 2.599 1.00 91.25 593 ILE A O 1
ATOM 4803 N N . ASP A 1 594 ? 9.645 12.737 3.667 1.00 90.94 594 ASP A N 1
ATOM 4804 C CA . ASP A 1 594 ? 9.037 13.898 4.335 1.00 90.94 594 ASP A CA 1
ATOM 4805 C C . ASP A 1 594 ? 9.762 14.297 5.639 1.00 90.94 594 ASP A C 1
ATOM 4807 O O . ASP A 1 594 ? 9.379 15.263 6.297 1.00 90.94 594 ASP A O 1
ATOM 4811 N N . GLY A 1 595 ? 10.806 13.562 6.045 1.00 88.50 595 GLY A N 1
ATOM 4812 C CA . GLY A 1 595 ? 11.571 13.822 7.269 1.00 88.50 595 GLY A CA 1
ATOM 4813 C C . GLY A 1 595 ? 10.983 13.200 8.544 1.00 88.50 595 GLY A C 1
ATOM 4814 O O . GLY A 1 595 ? 11.369 13.584 9.648 1.00 88.50 595 GLY A O 1
ATOM 4815 N N . VAL A 1 596 ? 10.060 12.240 8.430 1.00 86.00 596 VAL A N 1
ATOM 4816 C CA . VAL A 1 596 ? 9.432 11.545 9.567 1.00 86.00 596 VAL A CA 1
ATOM 4817 C C . VAL A 1 596 ? 10.144 10.220 9.848 1.00 86.00 596 VAL A C 1
ATOM 4819 O O . VAL A 1 596 ? 10.332 9.398 8.953 1.00 86.00 596 VAL A O 1
ATOM 4822 N N . ALA A 1 597 ? 10.504 9.976 11.110 1.00 85.44 597 ALA A N 1
ATOM 4823 C CA . ALA A 1 597 ? 11.101 8.711 11.538 1.00 85.44 597 ALA A CA 1
ATOM 4824 C C . ALA A 1 597 ? 10.053 7.584 11.551 1.00 85.44 597 ALA A C 1
ATOM 4826 O O . ALA A 1 597 ? 9.052 7.670 12.269 1.00 85.44 597 ALA A O 1
ATOM 4827 N N . GLN A 1 598 ? 10.287 6.514 10.788 1.00 73.25 598 GLN A N 1
ATOM 4828 C CA . GLN A 1 598 ? 9.400 5.351 10.714 1.00 73.25 598 GLN A CA 1
ATOM 4829 C C . GLN A 1 598 ? 10.214 4.041 10.740 1.00 73.25 598 GLN A C 1
ATOM 4831 O O . GLN A 1 598 ? 11.284 3.964 10.141 1.00 73.25 598 GLN A O 1
ATOM 4836 N N . PRO A 1 599 ? 9.756 2.991 11.447 1.00 70.94 599 PRO A N 1
ATOM 4837 C CA . PRO A 1 599 ? 10.440 1.701 11.441 1.00 70.94 599 PRO A CA 1
ATOM 4838 C C . PRO A 1 599 ? 10.240 0.990 10.094 1.00 70.94 599 PRO A C 1
ATOM 4840 O O . PRO A 1 599 ? 9.107 0.838 9.639 1.00 70.94 599 PRO A O 1
ATOM 4843 N N . LEU A 1 600 ? 11.331 0.519 9.482 1.00 60.38 600 LEU A N 1
ATOM 4844 C CA . LEU A 1 600 ? 11.280 -0.185 8.198 1.00 60.38 600 LEU A CA 1
ATOM 4845 C C . LEU A 1 600 ? 10.523 -1.521 8.326 1.00 60.38 600 LEU A C 1
ATOM 4847 O O . LEU A 1 600 ? 10.852 -2.323 9.209 1.00 60.38 600 LEU A O 1
ATOM 4851 N N . PRO A 1 601 ? 9.531 -1.799 7.462 1.00 53.81 601 PRO A N 1
ATOM 4852 C CA . PRO A 1 601 ? 8.870 -3.097 7.432 1.00 53.81 601 PRO A CA 1
ATOM 4853 C C . PRO A 1 601 ? 9.868 -4.184 6.999 1.00 53.81 601 PRO A C 1
ATOM 4855 O O . PRO A 1 601 ? 10.601 -4.011 6.030 1.00 53.81 601 PRO A O 1
ATOM 4858 N N . LEU A 1 602 ? 9.913 -5.310 7.725 1.00 45.97 602 LEU A N 1
ATOM 4859 C CA . LEU A 1 602 ? 10.916 -6.365 7.505 1.00 45.97 602 LEU A CA 1
ATOM 4860 C C . LEU A 1 602 ? 10.746 -7.147 6.187 1.00 45.97 602 LEU A C 1
ATOM 4862 O O . LEU A 1 602 ? 11.725 -7.740 5.756 1.00 45.97 602 LEU A O 1
ATOM 4866 N N . PHE A 1 603 ? 9.553 -7.158 5.576 1.00 43.41 603 PHE A N 1
ATOM 4867 C CA . PHE A 1 603 ? 9.250 -7.738 4.254 1.00 43.41 603 PHE A CA 1
ATOM 4868 C C . PHE A 1 603 ? 7.973 -7.093 3.679 1.00 43.41 603 PHE A C 1
ATOM 4870 O O . PHE A 1 603 ? 7.080 -6.734 4.453 1.00 43.41 603 PHE A O 1
ATOM 4877 N N . GLN A 1 604 ? 7.845 -6.992 2.346 1.00 32.44 604 GLN A N 1
ATOM 4878 C CA . GLN A 1 604 ? 6.567 -6.658 1.693 1.00 32.44 604 GLN A CA 1
ATOM 4879 C C . GLN A 1 604 ? 5.497 -7.706 2.065 1.00 32.44 604 GLN A C 1
ATOM 4881 O O . GLN A 1 604 ? 5.717 -8.899 1.837 1.00 32.44 604 GLN A O 1
ATOM 4886 N N . PRO A 1 605 ? 4.330 -7.320 2.609 1.00 33.72 605 PRO A N 1
ATOM 4887 C CA . PRO A 1 605 ? 3.222 -8.249 2.759 1.00 33.72 605 PRO A CA 1
ATOM 4888 C C . PRO A 1 605 ? 2.419 -8.334 1.447 1.00 33.72 605 PRO A C 1
ATOM 4890 O O . PRO A 1 605 ? 2.113 -7.297 0.854 1.00 33.72 605 PRO A O 1
ATOM 4893 N N . PRO A 1 606 ? 1.989 -9.532 1.007 1.00 36.88 606 PRO A N 1
ATOM 4894 C CA . PRO A 1 606 ? 0.871 -9.622 0.084 1.00 36.88 606 PRO A CA 1
ATOM 4895 C C . PRO A 1 606 ? -0.380 -9.067 0.774 1.00 36.88 606 PRO A C 1
ATOM 4897 O O . PRO A 1 606 ? -0.639 -9.336 1.948 1.00 36.88 606 PRO A O 1
ATOM 4900 N N . ILE A 1 607 ? -1.134 -8.262 0.034 1.00 33.97 607 ILE A N 1
ATOM 4901 C CA . ILE A 1 607 ? -2.363 -7.609 0.481 1.00 33.97 607 ILE A CA 1
ATOM 4902 C C . ILE A 1 607 ? -3.355 -8.644 1.041 1.00 33.97 607 ILE A C 1
ATOM 4904 O O . ILE A 1 607 ? -3.836 -9.503 0.306 1.00 33.97 607 ILE A O 1
ATOM 4908 N N . ASP A 1 608 ? -3.727 -8.488 2.317 1.00 31.75 608 ASP A N 1
ATOM 4909 C CA . ASP A 1 608 ? -5.054 -8.851 2.830 1.00 31.75 608 ASP A CA 1
ATOM 4910 C C . ASP A 1 608 ? -5.501 -7.861 3.940 1.00 31.75 608 ASP A C 1
ATOM 4912 O O . ASP A 1 608 ? -5.136 -8.010 5.114 1.00 31.75 608 ASP A O 1
ATOM 4916 N N . PRO A 1 609 ? -6.302 -6.826 3.607 1.00 38.78 609 PRO A N 1
ATOM 4917 C CA . PRO A 1 609 ? -6.819 -5.832 4.553 1.00 38.78 609 PRO A CA 1
ATOM 4918 C C . PRO A 1 609 ? -7.831 -6.420 5.550 1.00 38.78 609 PRO A C 1
ATOM 4920 O O . PRO A 1 609 ? -8.166 -5.779 6.547 1.00 38.78 609 PRO A O 1
ATOM 4923 N N . MET A 1 610 ? -8.325 -7.639 5.310 1.00 41.53 610 MET A N 1
ATOM 4924 C CA . MET A 1 610 ? -9.340 -8.294 6.136 1.00 41.53 610 MET A CA 1
ATOM 4925 C C . MET A 1 610 ? -8.740 -8.919 7.409 1.00 41.53 610 MET A C 1
ATOM 4927 O O . MET A 1 610 ? -9.453 -9.152 8.389 1.00 41.53 610 MET A O 1
ATOM 4931 N N . ALA A 1 611 ? -7.421 -9.137 7.445 1.00 38.34 611 ALA A N 1
ATOM 4932 C CA . ALA A 1 611 ? -6.722 -9.688 8.607 1.00 38.34 611 ALA A CA 1
ATOM 4933 C C . ALA A 1 611 ? -6.472 -8.640 9.713 1.00 38.34 611 ALA A C 1
ATOM 4935 O O . ALA A 1 611 ? -6.598 -8.956 10.899 1.00 38.34 611 ALA A O 1
ATOM 4936 N N . LEU A 1 612 ? -6.200 -7.378 9.353 1.00 37.47 612 LEU A N 1
ATOM 4937 C CA . LEU A 1 612 ? -5.972 -6.296 10.324 1.00 37.47 612 LEU A CA 1
ATOM 4938 C C . LEU A 1 612 ? -7.265 -5.836 11.021 1.00 37.47 612 LEU A C 1
ATOM 4940 O O . LEU A 1 612 ? -7.249 -5.507 12.208 1.00 37.47 612 LEU A O 1
ATOM 4944 N N . VAL A 1 613 ? -8.403 -5.880 10.321 1.00 41.19 613 VAL A N 1
ATOM 4945 C CA . VAL A 1 613 ? -9.721 -5.511 10.874 1.00 41.19 613 VAL A CA 1
ATOM 4946 C C . VAL A 1 613 ? -10.201 -6.534 11.916 1.00 41.19 613 VAL A C 1
ATOM 4948 O O . VAL A 1 613 ? -10.775 -6.149 12.934 1.00 41.19 613 VAL A O 1
ATOM 4951 N N . ASN A 1 614 ? -9.870 -7.821 11.753 1.00 39.34 614 ASN A N 1
ATOM 4952 C CA . ASN A 1 614 ? -10.190 -8.868 12.736 1.00 39.34 614 ASN A CA 1
ATOM 4953 C C . ASN A 1 614 ? -9.335 -8.791 14.019 1.00 39.34 614 ASN A C 1
ATOM 4955 O O . ASN A 1 614 ? -9.786 -9.200 15.095 1.00 39.34 614 ASN A O 1
ATOM 4959 N N . ALA A 1 615 ? -8.126 -8.228 13.934 1.00 35.78 615 ALA A N 1
ATOM 4960 C CA . ALA A 1 615 ? -7.253 -8.006 15.087 1.00 35.78 615 ALA A CA 1
ATOM 4961 C C . ALA A 1 615 ? -7.580 -6.699 15.839 1.00 35.78 615 ALA A C 1
ATOM 4963 O O . ALA A 1 615 ? -7.450 -6.646 17.060 1.00 35.78 615 ALA A O 1
ATOM 4964 N N . ALA A 1 616 ? -8.058 -5.666 15.136 1.00 34.59 616 ALA A N 1
ATOM 4965 C CA . ALA A 1 616 ? -8.393 -4.372 15.732 1.00 34.59 616 ALA A CA 1
ATOM 4966 C C . ALA A 1 616 ? -9.822 -4.301 16.314 1.00 34.59 616 ALA A C 1
ATOM 4968 O O . ALA A 1 616 ? -10.057 -3.553 17.261 1.00 34.59 616 ALA A O 1
ATOM 4969 N N . ALA A 1 617 ? -10.773 -5.100 15.811 1.00 37.31 617 ALA A N 1
ATOM 4970 C CA . ALA A 1 617 ? -12.177 -5.044 16.240 1.00 37.31 617 ALA A CA 1
ATOM 4971 C C . ALA A 1 617 ? -12.523 -5.901 17.479 1.00 37.31 617 ALA A C 1
ATOM 4973 O O . ALA A 1 617 ? -13.635 -5.800 17.994 1.00 37.31 617 ALA A O 1
ATOM 4974 N N . SER A 1 618 ? -11.610 -6.745 17.977 1.00 44.25 618 SER A N 1
ATOM 4975 C CA . SER A 1 618 ? -11.926 -7.741 19.019 1.00 44.25 618 SER A CA 1
ATOM 4976 C C . SER A 1 618 ? -11.491 -7.381 20.444 1.00 44.25 618 SER A C 1
ATOM 4978 O O . SER A 1 618 ? -11.885 -8.083 21.373 1.00 44.25 618 SER A O 1
ATOM 4980 N N . GLY A 1 619 ? -10.732 -6.297 20.662 1.00 38.38 619 GLY A N 1
ATOM 4981 C CA . GLY A 1 619 ? -10.451 -5.739 22.000 1.00 38.38 619 GLY A CA 1
ATOM 4982 C C . GLY A 1 619 ? -9.928 -6.729 23.059 1.00 38.38 619 GLY A C 1
ATOM 4983 O O . GLY A 1 619 ? -10.002 -6.455 24.256 1.00 38.38 619 GLY A O 1
ATOM 4984 N N . GLY A 1 620 ? -9.430 -7.894 22.643 1.00 35.03 620 GLY A N 1
ATOM 4985 C CA . GLY A 1 620 ? -9.069 -9.008 23.505 1.00 35.03 620 GLY A CA 1
ATOM 4986 C C . GLY A 1 620 ? -7.649 -9.435 23.196 1.00 35.03 620 GLY A C 1
ATOM 4987 O O . GLY A 1 620 ? -7.376 -9.961 22.123 1.00 35.03 620 GLY A O 1
ATOM 4988 N N . GLY A 1 621 ? -6.741 -9.192 24.141 1.00 33.44 621 GLY A N 1
ATOM 4989 C CA . GLY A 1 621 ? -5.352 -9.619 24.031 1.00 33.44 621 GLY A CA 1
ATOM 4990 C C . GLY A 1 621 ? -5.185 -11.134 23.844 1.00 33.44 621 GLY A C 1
ATOM 4991 O O . GLY A 1 621 ? -6.136 -11.914 23.868 1.00 33.44 621 GLY A O 1
ATOM 4992 N N . ILE A 1 622 ? -3.912 -11.510 23.709 1.00 36.19 622 ILE A N 1
ATOM 4993 C CA . ILE A 1 622 ? -3.259 -12.818 23.480 1.00 36.19 622 ILE A CA 1
ATOM 4994 C C . ILE A 1 622 ? -3.963 -14.070 24.077 1.00 36.19 622 ILE A C 1
ATOM 4996 O O . ILE A 1 622 ? -3.746 -15.191 23.614 1.00 36.19 622 ILE A O 1
ATOM 5000 N N . THR A 1 623 ? -4.850 -13.919 25.059 1.00 33.75 623 THR A N 1
ATOM 5001 C CA . THR A 1 623 ? -5.688 -14.966 25.663 1.00 33.75 623 THR A CA 1
ATOM 5002 C C . THR A 1 623 ? -6.739 -15.588 24.730 1.00 33.75 623 THR A C 1
ATOM 5004 O O . THR A 1 623 ? -7.032 -16.773 24.876 1.00 33.75 623 THR A O 1
ATOM 5007 N N . ALA A 1 624 ? -7.288 -14.862 23.747 1.00 34.91 624 ALA A N 1
ATOM 5008 C CA . ALA A 1 624 ? -8.236 -15.449 22.783 1.00 34.91 624 ALA A CA 1
ATOM 5009 C C . ALA A 1 624 ? -7.525 -16.310 21.718 1.00 34.91 624 ALA A C 1
ATOM 5011 O O . ALA A 1 624 ? -7.970 -17.414 21.401 1.00 34.91 624 ALA A O 1
ATOM 5012 N N . ALA A 1 625 ? -6.358 -15.855 21.250 1.00 31.45 625 ALA A N 1
ATOM 5013 C CA . ALA A 1 625 ? -5.503 -16.602 20.326 1.00 31.45 625 ALA A CA 1
ATOM 5014 C C . ALA A 1 625 ? -4.920 -17.876 20.969 1.00 31.45 625 ALA A C 1
ATOM 5016 O O . ALA A 1 625 ? -4.811 -18.912 20.316 1.00 31.45 625 ALA A O 1
ATOM 5017 N N . THR A 1 626 ? -4.618 -17.844 22.271 1.00 29.52 626 THR A N 1
ATOM 5018 C CA . THR A 1 626 ? -4.140 -19.029 23.006 1.00 29.52 626 THR A CA 1
ATOM 5019 C C . THR A 1 626 ? -5.246 -20.037 23.319 1.00 29.52 626 THR A C 1
ATOM 5021 O O . THR A 1 626 ? -4.953 -21.223 23.357 1.00 29.52 626 THR A O 1
ATOM 5024 N N . MET A 1 627 ? -6.514 -19.631 23.459 1.00 35.09 627 MET A N 1
ATOM 5025 C CA . MET A 1 627 ? -7.642 -20.569 23.619 1.00 35.09 627 MET A CA 1
ATOM 5026 C C . MET A 1 627 ? -8.066 -21.234 22.301 1.00 35.09 627 MET A C 1
ATOM 5028 O O . MET A 1 627 ? -8.518 -22.374 22.320 1.00 35.09 627 MET A O 1
ATOM 5032 N N . ALA A 1 628 ? -7.882 -20.564 21.159 1.00 35.03 628 ALA A N 1
ATOM 5033 C CA . ALA A 1 628 ? -8.046 -21.184 19.841 1.00 35.03 628 ALA A CA 1
ATOM 5034 C C . ALA A 1 628 ? -6.892 -22.152 19.500 1.00 35.03 628 ALA A C 1
ATOM 5036 O O . ALA A 1 628 ? -7.098 -23.125 18.780 1.00 35.03 628 ALA A O 1
ATOM 5037 N N . ALA A 1 629 ? -5.696 -21.916 20.056 1.00 27.23 629 ALA A N 1
ATOM 5038 C CA . ALA A 1 629 ? -4.525 -22.783 19.904 1.00 27.23 629 ALA A CA 1
ATOM 5039 C C . ALA A 1 629 ? -4.413 -23.891 20.978 1.00 27.23 629 ALA A C 1
ATOM 5041 O O . ALA A 1 629 ? -3.661 -24.852 20.802 1.00 27.23 629 ALA A O 1
ATOM 5042 N N . ALA A 1 630 ? -5.152 -23.796 22.088 1.00 27.14 630 ALA A N 1
ATOM 5043 C CA . ALA A 1 630 ? -5.117 -24.771 23.174 1.00 27.14 630 ALA A CA 1
ATOM 5044 C C . ALA A 1 630 ? -6.145 -25.894 22.968 1.00 27.14 630 ALA A C 1
ATOM 5046 O O . ALA A 1 630 ? -7.274 -25.834 23.447 1.00 27.14 630 ALA A O 1
ATOM 5047 N N . GLY A 1 631 ? -5.689 -26.972 22.327 1.00 34.97 631 GLY A N 1
ATOM 5048 C CA . GLY A 1 631 ? -6.243 -28.313 22.503 1.00 34.97 631 GLY A CA 1
ATOM 5049 C C . GLY A 1 631 ? -7.138 -28.792 21.367 1.00 34.97 631 GLY A C 1
ATOM 5050 O O . GLY A 1 631 ? -8.357 -28.640 21.412 1.00 34.97 631 GLY A O 1
ATOM 5051 N N . ALA A 1 632 ? -6.548 -29.517 20.412 1.00 43.81 632 ALA A N 1
ATOM 5052 C CA . ALA A 1 632 ? -7.270 -30.596 19.748 1.00 43.81 632 ALA A CA 1
ATOM 5053 C C . ALA A 1 632 ? -7.761 -31.545 20.854 1.00 43.81 632 ALA A C 1
ATOM 5055 O O . ALA A 1 632 ? -6.977 -32.308 21.419 1.00 43.81 632 ALA A O 1
ATOM 5056 N N . ALA A 1 633 ? -9.024 -31.400 21.260 1.00 53.28 633 ALA A N 1
ATOM 5057 C CA . ALA A 1 633 ? -9.616 -32.234 22.292 1.00 53.28 633 ALA A CA 1
ATOM 5058 C C . ALA A 1 633 ? -9.431 -33.705 21.890 1.00 53.28 633 ALA A C 1
ATOM 5060 O O . ALA A 1 633 ? -9.724 -34.097 20.760 1.00 53.28 633 ALA A O 1
ATOM 5061 N N . SER A 1 634 ? -8.878 -34.509 22.798 1.00 68.75 634 SER A N 1
ATOM 5062 C CA . SER A 1 634 ? -8.698 -35.937 22.567 1.00 68.75 634 SER A CA 1
ATOM 5063 C C . SER A 1 634 ? -10.056 -36.598 22.332 1.00 68.75 634 SER A C 1
ATOM 5065 O O . SER A 1 634 ? -11.065 -36.213 22.930 1.00 68.75 634 SER A O 1
ATOM 5067 N N . VAL A 1 635 ? -10.088 -37.599 21.449 1.00 81.75 635 VAL A N 1
ATOM 5068 C CA . VAL A 1 635 ? -11.303 -38.377 21.177 1.00 81.75 635 VAL A CA 1
ATOM 5069 C C . VAL A 1 635 ? -11.847 -38.928 22.502 1.00 81.75 635 VAL A C 1
ATOM 5071 O O . VAL A 1 635 ? -11.100 -39.615 23.205 1.00 81.75 635 VAL A O 1
ATOM 5074 N N . PRO A 1 636 ? -13.110 -38.647 22.869 1.00 88.75 636 PRO A N 1
ATOM 5075 C CA . PRO A 1 636 ? -13.675 -39.151 24.114 1.00 88.75 636 PRO A CA 1
ATOM 5076 C C . PRO A 1 636 ? -13.853 -40.674 24.073 1.00 88.75 636 PRO A C 1
ATOM 5078 O O . PRO A 1 636 ? -13.988 -41.285 23.015 1.00 88.75 636 PRO A O 1
ATOM 5081 N N . ASP A 1 637 ? -13.913 -41.296 25.250 1.00 88.88 637 ASP A N 1
ATOM 5082 C CA . ASP A 1 637 ? -14.149 -42.742 25.374 1.00 88.88 637 ASP A CA 1
ATOM 5083 C C . ASP A 1 637 ? -15.603 -43.158 25.115 1.00 88.88 637 ASP A C 1
ATOM 5085 O O . ASP A 1 637 ? -15.874 -44.333 24.864 1.00 88.88 637 ASP A O 1
ATOM 5089 N N . TYR A 1 638 ? -16.523 -42.196 25.167 1.00 91.25 638 TYR A N 1
ATOM 5090 C CA . TYR A 1 638 ? -17.954 -42.388 24.965 1.00 91.25 638 TYR A CA 1
ATOM 5091 C C . TYR A 1 638 ? -18.398 -41.882 23.596 1.00 91.25 638 TYR A C 1
ATOM 5093 O O . TYR A 1 638 ? -17.822 -40.943 23.038 1.00 91.25 638 TYR A O 1
ATOM 5101 N N . ARG A 1 639 ? -19.470 -42.490 23.098 1.00 93.50 639 ARG A N 1
ATOM 5102 C CA . ARG A 1 639 ? -20.122 -42.151 21.836 1.00 93.50 639 ARG A CA 1
ATOM 5103 C C . ARG A 1 639 ? -20.728 -40.754 21.851 1.00 93.50 639 ARG A C 1
ATOM 5105 O O . ARG A 1 639 ? -21.028 -40.181 22.907 1.00 93.50 639 ARG A O 1
ATOM 5112 N N . PHE A 1 640 ? -20.951 -40.234 20.649 1.00 92.69 640 PHE A N 1
ATOM 5113 C CA . PHE A 1 640 ? -21.543 -38.926 20.398 1.00 92.69 640 PHE A CA 1
ATOM 5114 C C . PHE A 1 640 ? -22.827 -38.709 21.203 1.00 92.69 640 PHE A C 1
ATOM 5116 O O . PHE A 1 640 ? -22.944 -37.704 21.899 1.00 92.69 640 PHE A O 1
ATOM 5123 N N . SER A 1 641 ? -23.754 -39.671 21.183 1.00 91.31 641 SER A N 1
ATOM 5124 C CA . SER A 1 641 ? -25.053 -39.573 21.862 1.00 91.31 641 SER A CA 1
ATOM 5125 C C . SER A 1 641 ? -24.934 -39.305 23.368 1.00 91.31 641 SER A C 1
ATOM 5127 O O . SER A 1 641 ? -25.646 -38.453 23.900 1.00 91.31 641 SER A O 1
ATOM 5129 N N . SER A 1 642 ? -24.006 -39.977 24.056 1.00 92.81 642 SER A N 1
ATOM 5130 C CA . SER A 1 642 ? -23.803 -39.807 25.501 1.00 92.81 642 SER A CA 1
ATOM 5131 C C . SER A 1 642 ? -23.139 -38.466 25.830 1.00 92.81 642 SER A C 1
ATOM 5133 O O . SER A 1 642 ? -23.546 -37.786 26.776 1.00 92.81 642 SER A O 1
ATOM 5135 N N . MET A 1 643 ? -22.150 -38.039 25.033 1.00 93.50 643 MET A N 1
ATOM 5136 C CA . MET A 1 643 ? -21.506 -36.726 25.206 1.00 93.50 643 MET A CA 1
ATOM 5137 C C . MET A 1 643 ? -22.477 -35.579 24.920 1.00 93.50 643 MET A C 1
ATOM 5139 O O . MET A 1 643 ? -22.549 -34.618 25.688 1.00 93.50 643 MET A O 1
ATOM 5143 N N . MET A 1 644 ? -23.285 -35.726 23.873 1.00 93.06 644 MET A N 1
ATOM 5144 C CA . MET A 1 644 ? -24.319 -34.781 23.470 1.00 93.06 644 MET A CA 1
ATOM 5145 C C . MET A 1 644 ? -25.389 -34.600 24.558 1.00 93.06 644 MET A C 1
ATOM 5147 O O . MET A 1 644 ? -25.722 -33.472 24.931 1.00 93.06 644 MET A O 1
ATOM 5151 N N . ALA A 1 645 ? -25.886 -35.700 25.133 1.00 93.38 645 ALA A N 1
ATOM 5152 C CA . ALA A 1 645 ? -26.846 -35.654 26.235 1.00 93.38 645 ALA A CA 1
ATOM 5153 C C . ALA A 1 645 ? -26.274 -34.929 27.464 1.00 93.38 645 ALA A C 1
ATOM 5155 O O . ALA A 1 645 ? -26.968 -34.132 28.103 1.00 93.38 645 ALA A O 1
ATOM 5156 N N . LYS A 1 646 ? -24.990 -35.158 27.781 1.00 94.19 646 LYS A N 1
ATOM 5157 C CA . LYS A 1 646 ? -24.350 -34.502 28.924 1.00 94.19 646 LYS A CA 1
ATOM 5158 C C . LYS A 1 646 ? -24.107 -33.009 28.696 1.00 94.19 646 LYS A C 1
ATOM 5160 O O . LYS A 1 646 ? -24.305 -32.225 29.626 1.00 94.19 646 LYS A O 1
ATOM 5165 N N . ALA A 1 647 ? -23.736 -32.618 27.477 1.00 92.94 647 ALA A N 1
ATOM 5166 C CA . ALA A 1 647 ? -23.605 -31.217 27.089 1.00 92.94 647 ALA A CA 1
ATOM 5167 C C . ALA A 1 647 ? -24.941 -30.469 27.259 1.00 92.94 647 ALA A C 1
ATOM 5169 O O . ALA A 1 647 ? -24.976 -29.421 27.903 1.00 92.94 647 ALA A O 1
ATOM 5170 N N . ARG A 1 648 ? -26.059 -31.051 26.800 1.00 93.94 648 ARG A N 1
ATOM 5171 C CA . ARG A 1 648 ? -27.402 -30.458 26.948 1.00 93.94 648 ARG A CA 1
ATOM 5172 C C . ARG A 1 648 ? -27.844 -30.249 28.398 1.00 93.94 648 ARG A C 1
ATOM 5174 O O . ARG A 1 648 ? -28.370 -29.188 28.720 1.00 93.94 648 ARG A O 1
ATOM 5181 N N . ASP A 1 649 ? -27.602 -31.214 29.289 1.00 94.56 649 ASP A N 1
ATOM 5182 C CA . ASP A 1 649 ? -27.907 -31.067 30.728 1.00 94.56 649 ASP A CA 1
ATOM 5183 C C . ASP A 1 649 ? -27.178 -29.856 31.344 1.00 94.56 649 ASP A C 1
ATOM 5185 O O . ASP A 1 649 ? -27.754 -29.076 32.108 1.00 94.56 649 ASP A O 1
ATOM 5189 N N . LEU A 1 650 ? -25.904 -29.663 30.988 1.00 94.25 650 LEU A N 1
ATOM 5190 C CA . LEU A 1 650 ? -25.111 -28.533 31.474 1.00 94.25 650 LEU A CA 1
ATOM 5191 C C . LEU A 1 650 ? -25.555 -27.205 30.855 1.00 94.25 650 LEU A C 1
ATOM 5193 O O . LEU A 1 650 ? -25.618 -26.204 31.568 1.00 94.25 650 LEU A O 1
ATOM 5197 N N . VAL A 1 651 ? -25.930 -27.200 29.575 1.00 93.94 651 VAL A N 1
ATOM 5198 C CA . VAL A 1 651 ? -26.504 -26.028 28.901 1.00 93.94 651 VAL A CA 1
ATOM 5199 C C . VAL A 1 651 ? -27.833 -25.602 29.536 1.00 93.94 651 VAL A C 1
ATOM 5201 O O . VAL A 1 651 ? -28.048 -24.412 29.764 1.00 93.94 651 VAL A O 1
ATOM 5204 N N . GLY A 1 652 ? -28.691 -26.545 29.936 1.00 93.06 652 GLY A N 1
ATOM 5205 C CA . GLY A 1 652 ? -29.920 -26.231 30.674 1.00 93.06 652 GLY A CA 1
ATOM 5206 C C . GLY A 1 652 ? -29.652 -25.518 32.008 1.00 93.06 652 GLY A C 1
ATOM 5207 O O . GLY A 1 652 ? -30.294 -24.514 32.327 1.00 93.06 652 GLY A O 1
ATOM 5208 N N . LYS A 1 653 ? -28.651 -25.980 32.771 1.00 93.88 653 LYS A N 1
ATOM 5209 C CA . LYS A 1 653 ? -28.211 -25.326 34.022 1.00 93.88 653 LYS A CA 1
ATOM 5210 C C . LYS A 1 653 ? -27.607 -23.949 33.765 1.00 93.88 653 LYS A C 1
ATOM 5212 O O . LYS A 1 653 ? -27.882 -23.007 34.506 1.00 93.88 653 LYS A O 1
ATOM 5217 N N . LEU A 1 654 ? -26.817 -23.833 32.701 1.00 92.06 654 LEU A N 1
ATOM 5218 C CA . LEU A 1 654 ? -26.200 -22.588 32.267 1.00 92.06 654 LEU A CA 1
ATOM 5219 C C . LEU A 1 654 ? -27.257 -21.518 31.957 1.00 92.06 654 LEU A C 1
ATOM 5221 O O . LEU A 1 654 ? -27.164 -20.412 32.483 1.00 92.06 654 LEU A O 1
ATOM 5225 N N . LYS A 1 655 ? -28.301 -21.859 31.191 1.00 92.69 655 LYS A N 1
ATOM 5226 C CA . LYS A 1 655 ? -29.422 -20.950 30.886 1.00 92.69 655 LYS A CA 1
ATOM 5227 C C . LYS A 1 655 ? -30.130 -20.461 32.153 1.00 92.69 655 LYS A C 1
ATOM 5229 O O . LYS A 1 655 ? -30.322 -19.264 32.321 1.00 92.69 655 LYS A O 1
ATOM 5234 N N . SER A 1 656 ? -30.412 -21.356 33.104 1.00 92.31 656 SER A N 1
ATOM 5235 C CA . SER A 1 656 ? -31.028 -20.964 34.381 1.00 92.31 656 SER A CA 1
ATOM 5236 C C . SER A 1 656 ? -30.157 -19.997 35.197 1.00 92.31 656 SER A C 1
ATOM 5238 O O . SER A 1 656 ? -30.670 -19.049 35.794 1.00 92.31 656 SER A O 1
ATOM 5240 N N . PHE A 1 657 ? -28.835 -20.196 35.231 1.00 92.06 657 PHE A N 1
ATOM 5241 C CA . PHE A 1 657 ? -27.932 -19.241 35.879 1.00 92.06 657 PHE A CA 1
ATOM 5242 C C . PHE A 1 657 ? -27.835 -17.913 35.122 1.00 92.06 657 PHE A C 1
ATOM 5244 O O . PHE A 1 657 ? -27.750 -16.877 35.779 1.00 92.06 657 PHE A O 1
ATOM 5251 N N . SER A 1 658 ? -27.910 -17.930 33.787 1.00 89.62 658 SER A N 1
ATOM 5252 C CA . SER A 1 658 ? -27.970 -16.724 32.950 1.00 89.62 658 SER A CA 1
ATOM 5253 C C . SER A 1 658 ? -29.184 -15.863 33.303 1.00 89.62 658 SER A C 1
ATOM 5255 O O . SER A 1 658 ? -29.023 -14.677 33.573 1.00 89.62 658 SER A O 1
ATOM 5257 N N . ASP A 1 659 ? -30.382 -16.449 33.377 1.00 89.56 659 ASP A N 1
ATOM 5258 C CA . ASP A 1 659 ? -31.619 -15.710 33.682 1.00 89.56 659 ASP A CA 1
ATOM 5259 C C . ASP A 1 659 ? -31.597 -15.114 35.099 1.00 89.56 659 ASP A C 1
ATOM 5261 O O . ASP A 1 659 ? -31.989 -13.967 35.329 1.00 89.56 659 ASP A O 1
ATOM 5265 N N . ASN A 1 660 ? -31.079 -15.878 36.067 1.00 90.81 660 ASN A N 1
ATOM 5266 C CA . ASN A 1 660 ? -30.911 -15.404 37.439 1.00 90.81 660 ASN A CA 1
ATOM 5267 C C . ASN A 1 660 ? -29.881 -14.270 37.536 1.00 90.81 660 ASN A C 1
ATOM 5269 O O . ASN A 1 660 ? -30.096 -13.309 38.278 1.00 90.81 660 ASN A O 1
ATOM 5273 N N . LEU A 1 661 ? -28.767 -14.376 36.804 1.00 89.75 661 LEU A N 1
ATOM 5274 C CA . LEU A 1 661 ? -27.746 -13.334 36.749 1.00 89.75 661 LEU A CA 1
ATOM 5275 C C . LEU A 1 661 ? -28.312 -12.064 36.121 1.00 89.75 661 LEU A C 1
ATOM 5277 O O . LEU A 1 661 ? -28.159 -11.000 36.712 1.00 89.75 661 LEU A O 1
ATOM 5281 N N . LEU A 1 662 ? -29.011 -12.187 34.989 1.00 89.81 662 LEU A N 1
ATOM 5282 C CA . LEU A 1 662 ? -29.660 -11.071 34.309 1.00 89.81 662 LEU A CA 1
ATOM 5283 C C . LEU A 1 662 ? -30.624 -10.344 35.248 1.00 89.81 662 LEU A C 1
ATOM 5285 O O . LEU A 1 662 ? -30.482 -9.146 35.441 1.00 89.81 662 LEU A O 1
ATOM 5289 N N . SER A 1 663 ? -31.518 -11.062 35.934 1.00 91.81 663 SER A N 1
ATOM 5290 C CA . SER A 1 663 ? -32.458 -10.429 36.870 1.00 91.81 663 SER A CA 1
ATOM 5291 C C . SER A 1 663 ? -31.761 -9.693 38.024 1.00 91.81 663 SER A C 1
ATOM 5293 O O . SER A 1 663 ? -32.239 -8.660 38.497 1.00 91.81 663 SER A O 1
ATOM 5295 N N . VAL A 1 664 ? -30.634 -10.217 38.518 1.00 90.19 664 VAL A N 1
ATOM 5296 C CA . VAL A 1 664 ? -29.855 -9.569 39.584 1.00 90.19 664 VAL A CA 1
ATOM 5297 C C . VAL A 1 664 ? -29.076 -8.366 39.059 1.00 90.19 664 VAL A C 1
ATOM 5299 O O . VAL A 1 664 ? -29.006 -7.362 39.766 1.00 90.19 664 VAL A O 1
ATOM 5302 N N . LEU A 1 665 ? -28.528 -8.446 37.845 1.00 86.88 665 LEU A N 1
ATOM 5303 C CA . LEU A 1 665 ? -27.886 -7.323 37.163 1.00 86.88 665 LEU A CA 1
ATOM 5304 C C . LEU A 1 665 ? -28.900 -6.216 36.882 1.00 86.88 665 LEU A C 1
ATOM 5306 O O . LEU A 1 665 ? -28.679 -5.105 37.328 1.00 86.88 665 LEU A O 1
ATOM 5310 N N . GLU A 1 666 ? -30.064 -6.520 36.307 1.00 89.06 666 GLU A N 1
ATOM 5311 C CA . GLU A 1 666 ? -31.145 -5.551 36.073 1.00 89.06 666 GLU A CA 1
ATOM 5312 C C . GLU A 1 666 ? -31.564 -4.827 37.356 1.00 89.06 666 GLU A C 1
ATOM 5314 O O . GLU A 1 666 ? -31.760 -3.615 37.361 1.00 89.06 666 GLU A O 1
ATOM 5319 N N . LYS A 1 667 ? -31.677 -5.549 38.477 1.00 89.44 667 LYS A N 1
ATOM 5320 C CA . LYS A 1 667 ? -32.010 -4.943 39.775 1.00 89.44 667 LYS A CA 1
ATOM 5321 C C . LYS A 1 667 ? -30.860 -4.122 40.351 1.00 89.44 667 LYS A C 1
ATOM 5323 O O . LYS A 1 667 ? -31.106 -3.061 40.919 1.00 89.44 667 LYS A O 1
ATOM 5328 N N . LYS A 1 668 ? -29.616 -4.593 40.217 1.00 87.12 668 LYS A N 1
ATOM 5329 C CA . LYS A 1 668 ? -28.418 -3.850 40.628 1.00 87.12 668 LYS A CA 1
ATOM 5330 C C . LYS A 1 668 ? -28.302 -2.556 39.831 1.00 87.12 668 LYS A C 1
ATOM 5332 O O . LYS A 1 668 ? -28.155 -1.501 40.433 1.00 87.12 668 LYS A O 1
ATOM 5337 N N . ASP A 1 669 ? -28.416 -2.655 38.516 1.00 84.75 669 ASP A N 1
ATOM 5338 C CA . ASP A 1 669 ? -28.291 -1.562 37.568 1.00 84.75 669 ASP A CA 1
ATOM 5339 C C . ASP A 1 669 ? -29.476 -0.616 37.702 1.00 84.75 669 ASP A C 1
ATOM 5341 O O . ASP A 1 669 ? -29.276 0.581 37.658 1.00 84.75 669 ASP A O 1
ATOM 5345 N N . SER A 1 670 ? -30.694 -1.091 37.977 1.00 84.81 670 SER A N 1
ATOM 5346 C CA . SER A 1 670 ? -31.833 -0.219 38.294 1.00 84.81 670 SER A CA 1
ATOM 5347 C C . SER A 1 670 ? -31.608 0.588 39.576 1.00 84.81 670 SER A C 1
ATOM 5349 O O . SER A 1 670 ? -32.013 1.749 39.646 1.00 84.81 670 SER A O 1
ATOM 5351 N N . GLU A 1 671 ? -30.970 0.004 40.590 1.00 86.25 671 GLU A N 1
ATOM 5352 C CA . GLU A 1 671 ? -30.649 0.684 41.848 1.00 86.25 671 GLU A CA 1
ATOM 5353 C C . GLU A 1 671 ? -29.457 1.635 41.708 1.00 86.25 671 GLU A C 1
ATOM 5355 O O . GLU A 1 671 ? -29.501 2.765 42.197 1.00 86.25 671 GLU A O 1
ATOM 5360 N N . GLU A 1 672 ? -28.412 1.204 41.002 1.00 82.00 672 GLU A N 1
ATOM 5361 C CA . GLU A 1 672 ? -27.255 2.018 40.643 1.00 82.00 672 GLU A CA 1
ATOM 5362 C C . GLU A 1 672 ? -27.671 3.168 39.730 1.00 82.00 672 GLU A C 1
ATOM 5364 O O . GLU A 1 672 ? -27.300 4.299 40.009 1.00 82.00 672 GLU A O 1
ATOM 5369 N N . LEU A 1 673 ? -28.523 2.923 38.734 1.00 82.00 673 LEU A N 1
ATOM 5370 C CA . LEU A 1 673 ? -29.143 3.924 37.874 1.00 82.00 673 LEU A CA 1
ATOM 5371 C C . LEU A 1 673 ? -30.059 4.831 38.677 1.00 82.00 673 LEU A C 1
ATOM 5373 O O . LEU A 1 673 ? -30.035 6.015 38.432 1.00 82.00 673 LEU A O 1
ATOM 5377 N N . SER A 1 674 ? -30.817 4.362 39.665 1.00 81.81 674 SER A N 1
ATOM 5378 C CA . SER A 1 674 ? -31.623 5.268 40.499 1.00 81.81 674 SER A CA 1
ATOM 5379 C C . SER A 1 674 ? -30.742 6.190 41.352 1.00 81.81 674 SER A C 1
ATOM 5381 O O . SER A 1 674 ? -31.040 7.373 41.523 1.00 81.81 674 SER A O 1
ATOM 5383 N N . LEU A 1 675 ? -29.631 5.679 41.891 1.00 82.38 675 LEU A N 1
ATOM 5384 C CA . LEU A 1 675 ? -28.651 6.455 42.663 1.00 82.38 675 LEU A CA 1
ATOM 5385 C C . LEU A 1 675 ? -27.837 7.399 41.779 1.00 82.38 675 LEU A C 1
ATOM 5387 O O . LEU A 1 675 ? -27.596 8.548 42.149 1.00 82.38 675 LEU A O 1
ATOM 5391 N N . MET A 1 676 ? -27.430 6.911 40.613 1.00 79.44 676 MET A N 1
ATOM 5392 C CA . MET A 1 676 ? -26.700 7.641 39.597 1.00 79.44 676 MET A CA 1
ATOM 5393 C C . MET A 1 676 ? -27.605 8.672 38.952 1.00 79.44 676 MET A C 1
ATOM 5395 O O . MET A 1 676 ? -27.182 9.799 38.899 1.00 79.44 676 MET A O 1
ATOM 5399 N N . GLN A 1 677 ? -28.842 8.371 38.569 1.00 77.06 677 GLN A N 1
ATOM 5400 C CA . GLN A 1 677 ? -29.838 9.338 38.100 1.00 77.06 677 GLN A CA 1
ATOM 5401 C C . GLN A 1 677 ? -30.104 10.391 39.150 1.00 77.06 677 GLN A C 1
ATOM 5403 O O . GLN A 1 677 ? -30.306 11.523 38.771 1.00 77.06 677 GLN A O 1
ATOM 5408 N N . ASN A 1 678 ? -30.077 10.085 40.447 1.00 77.25 678 ASN A N 1
ATOM 5409 C CA . ASN A 1 678 ? -30.189 11.127 41.465 1.00 77.25 678 ASN A CA 1
ATOM 5410 C C . ASN A 1 678 ? -28.906 11.968 41.577 1.00 77.25 678 ASN A C 1
ATOM 5412 O O . ASN A 1 678 ? -28.984 13.188 41.605 1.00 77.25 678 ASN A O 1
ATOM 5416 N N . LYS A 1 679 ? -27.717 11.352 41.563 1.00 77.75 679 LYS A N 1
ATOM 5417 C CA . LYS A 1 679 ? -26.426 12.070 41.610 1.00 77.75 679 LYS A CA 1
ATOM 5418 C C . LYS A 1 679 ? -26.149 12.876 40.337 1.00 77.75 679 LYS A C 1
ATOM 5420 O O . LYS A 1 679 ? -25.648 13.990 40.402 1.00 77.75 679 LYS A O 1
ATOM 5425 N N . GLN A 1 680 ? -26.451 12.290 39.192 1.00 73.81 680 GLN A N 1
ATOM 5426 C CA . GLN A 1 680 ? -26.478 12.908 37.886 1.00 73.81 680 GLN A CA 1
ATOM 5427 C C . GLN A 1 680 ? -27.612 13.893 37.840 1.00 73.81 680 GLN A C 1
ATOM 5429 O O . GLN A 1 680 ? -27.367 14.928 37.302 1.00 73.81 680 GLN A O 1
ATOM 5434 N N . SER A 1 681 ? -28.789 13.690 38.422 1.00 77.12 681 SER A N 1
ATOM 5435 C CA . SER A 1 681 ? -29.773 14.775 38.487 1.00 77.12 681 SER A CA 1
ATOM 5436 C C . SER A 1 681 ? -29.179 15.940 39.260 1.00 77.12 681 SER A C 1
ATOM 5438 O O . SER A 1 681 ? -29.185 17.023 38.729 1.00 77.12 681 SER A O 1
ATOM 5440 N N . ALA A 1 682 ? -28.523 15.754 40.405 1.00 78.75 682 ALA A N 1
ATOM 5441 C CA . ALA A 1 682 ? -27.833 16.860 41.076 1.00 78.75 682 ALA A CA 1
ATOM 5442 C C . ALA A 1 682 ? -26.736 17.512 40.201 1.00 78.75 682 ALA A C 1
ATOM 5444 O O . ALA A 1 682 ? -26.716 18.726 40.037 1.00 78.75 682 ALA A O 1
ATOM 5445 N N . MET A 1 683 ? -25.853 16.716 39.588 1.00 74.94 683 MET A N 1
ATOM 5446 C CA . MET A 1 683 ? -24.748 17.213 38.754 1.00 74.94 683 MET A CA 1
ATOM 5447 C C . MET A 1 683 ? -25.211 17.767 37.400 1.00 74.94 683 MET A C 1
ATOM 5449 O O . MET A 1 683 ? -24.647 18.732 36.924 1.00 74.94 683 MET A O 1
ATOM 5453 N N . ILE A 1 684 ? -26.222 17.171 36.780 1.00 76.00 684 ILE A N 1
ATOM 5454 C CA . ILE A 1 684 ? -26.923 17.613 35.572 1.00 76.00 684 ILE A CA 1
ATOM 5455 C C . ILE A 1 684 ? -27.695 18.852 35.927 1.00 76.00 684 ILE A C 1
ATOM 5457 O O . ILE A 1 684 ? -27.698 19.742 35.117 1.00 76.00 684 ILE A O 1
ATOM 5461 N N . LEU A 1 685 ? -28.314 18.976 37.095 1.00 84.69 685 LEU A N 1
ATOM 5462 C CA . LEU A 1 685 ? -28.936 20.229 37.474 1.00 84.69 685 LEU A CA 1
ATOM 5463 C C . LEU A 1 685 ? -27.836 21.301 37.660 1.00 84.69 685 LEU A C 1
ATOM 5465 O O . LEU A 1 685 ? -27.964 22.383 37.112 1.00 84.69 685 LEU A O 1
ATOM 5469 N N . ASP A 1 686 ? -26.679 21.014 38.251 1.00 81.69 686 ASP A N 1
ATOM 5470 C CA . ASP A 1 686 ? -25.560 21.982 38.292 1.00 81.69 686 ASP A CA 1
ATOM 5471 C C . ASP A 1 686 ? -24.973 22.319 36.906 1.00 81.69 686 ASP A C 1
ATOM 5473 O O . ASP A 1 686 ? -24.718 23.479 36.567 1.00 81.69 686 ASP A O 1
ATOM 5477 N N . ILE A 1 687 ? -24.788 21.307 36.062 1.00 79.06 687 ILE A N 1
ATOM 5478 C CA . ILE A 1 687 ? -24.348 21.464 34.677 1.00 79.06 687 ILE A CA 1
ATOM 5479 C C . ILE A 1 687 ? -25.428 22.170 33.877 1.00 79.06 687 ILE A C 1
ATOM 5481 O O . ILE A 1 687 ? -25.074 22.978 33.045 1.00 79.06 687 ILE A O 1
ATOM 5485 N N . VAL A 1 688 ? -26.714 21.933 34.127 1.00 82.19 688 VAL A N 1
ATOM 5486 C CA . VAL A 1 688 ? -27.842 22.605 33.479 1.00 82.19 688 VAL A CA 1
ATOM 5487 C C . VAL A 1 688 ? -27.892 24.046 33.947 1.00 82.19 688 VAL A C 1
ATOM 5489 O O . VAL A 1 688 ? -28.185 24.899 33.135 1.00 82.19 688 VAL A O 1
ATOM 5492 N N . THR A 1 689 ? -27.492 24.380 35.171 1.00 86.06 689 THR A N 1
ATOM 5493 C CA . THR A 1 689 ? -27.297 25.778 35.583 1.00 86.06 689 THR A CA 1
ATOM 5494 C C . THR A 1 689 ? -26.196 26.438 34.754 1.00 86.06 689 THR A C 1
ATOM 5496 O O . THR A 1 689 ? -26.398 27.518 34.196 1.00 86.06 689 THR A O 1
ATOM 5499 N N . SER A 1 690 ? -25.039 25.781 34.623 1.00 85.69 690 SER A N 1
ATOM 5500 C CA . SER A 1 690 ? -23.946 26.259 33.763 1.00 85.69 690 SER A CA 1
ATOM 5501 C C . SER A 1 690 ? -24.357 26.306 32.286 1.00 85.69 690 SER A C 1
ATOM 5503 O O . SER A 1 690 ? -24.094 27.291 31.614 1.00 85.69 690 SER A O 1
ATOM 5505 N N . LEU A 1 691 ? -25.089 25.305 31.802 1.00 80.38 691 LEU A N 1
ATOM 5506 C CA . LEU A 1 691 ? -25.617 25.178 30.448 1.00 80.38 691 LEU A CA 1
ATOM 5507 C C . LEU A 1 691 ? -26.678 26.230 30.190 1.00 80.38 691 LEU A C 1
ATOM 5509 O O . LEU A 1 691 ? -26.725 26.739 29.096 1.00 80.38 691 LEU A O 1
ATOM 5513 N N . LYS A 1 692 ? -27.530 26.578 31.153 1.00 85.19 692 LYS A N 1
ATOM 5514 C CA . LYS A 1 692 ? -28.544 27.628 31.021 1.00 85.19 692 LYS A CA 1
ATOM 5515 C C . LYS A 1 692 ? -27.867 28.996 30.945 1.00 85.19 692 LYS A C 1
ATOM 5517 O O . LYS A 1 692 ? -28.256 29.817 30.121 1.00 85.19 692 LYS A O 1
ATOM 5522 N N . LYS A 1 693 ? -26.794 29.219 31.717 1.00 89.44 693 LYS A N 1
ATOM 5523 C CA . LYS A 1 693 ? -25.927 30.409 31.592 1.00 89.44 693 LYS A CA 1
ATOM 5524 C C . LYS A 1 693 ? -25.215 30.464 30.239 1.00 89.44 693 LYS A C 1
ATOM 5526 O O . LYS A 1 693 ? -25.252 31.500 29.579 1.00 89.44 693 LYS A O 1
ATOM 5531 N N . GLU A 1 694 ? -24.629 29.354 29.801 1.00 84.81 694 GLU A N 1
ATOM 5532 C CA . GLU A 1 694 ? -24.011 29.241 28.480 1.00 84.81 694 GLU A CA 1
ATOM 5533 C C . GLU A 1 694 ? -25.055 29.294 27.356 1.00 84.81 694 GLU A C 1
ATOM 5535 O O . GLU A 1 694 ? -24.776 29.899 26.345 1.00 84.81 694 GLU A O 1
ATOM 5540 N N . GLN A 1 695 ? -26.288 28.813 27.531 1.00 84.12 695 GLN A N 1
ATOM 5541 C CA . GLN A 1 695 ? -27.391 28.926 26.562 1.00 84.12 695 GLN A CA 1
ATOM 5542 C C . GLN A 1 695 ? -27.818 30.380 26.390 1.00 84.12 695 GLN A C 1
ATOM 5544 O O . GLN A 1 695 ? -28.185 30.793 25.296 1.00 84.12 695 GLN A O 1
ATOM 5549 N N . ILE A 1 696 ? -27.773 31.182 27.456 1.00 90.56 696 ILE A N 1
ATOM 5550 C CA . ILE A 1 696 ? -27.989 32.630 27.362 1.00 90.56 696 ILE A CA 1
ATOM 5551 C C . ILE A 1 696 ? -26.837 33.282 26.586 1.00 90.56 696 ILE A C 1
ATOM 5553 O O . ILE A 1 696 ? -27.076 34.175 25.771 1.00 90.56 696 ILE A O 1
ATOM 5557 N N . LYS A 1 697 ? -25.594 32.849 26.825 1.00 89.69 697 LYS A N 1
ATOM 5558 C CA . LYS A 1 697 ? -24.409 33.342 26.113 1.00 89.69 697 LYS A CA 1
ATOM 5559 C C . LYS A 1 697 ? -24.422 32.935 24.633 1.00 89.69 697 LYS A C 1
ATOM 5561 O O . LYS A 1 697 ? -24.324 33.802 23.777 1.00 89.69 697 LYS A O 1
ATOM 5566 N N . GLU A 1 698 ? -24.661 31.666 24.336 1.00 84.69 698 GLU A N 1
ATOM 5567 C CA . GLU A 1 698 ? -24.873 31.085 23.010 1.00 84.69 698 GLU A CA 1
ATOM 5568 C C . GLU A 1 698 ? -26.023 31.792 22.298 1.00 84.69 698 GLU A C 1
ATOM 5570 O O . GLU A 1 698 ? -25.883 32.179 21.148 1.00 84.69 698 GLU A O 1
ATOM 5575 N N . ALA A 1 699 ? -27.152 32.043 22.967 1.00 86.62 699 ALA A N 1
ATOM 5576 C CA . ALA A 1 699 ? -28.259 32.756 22.345 1.00 86.62 699 ALA A CA 1
ATOM 5577 C C . ALA A 1 699 ? -27.871 34.193 21.946 1.00 86.62 699 ALA A C 1
ATOM 5579 O O . ALA A 1 699 ? -28.334 34.672 20.908 1.00 86.62 699 ALA A O 1
ATOM 5580 N N . LYS A 1 700 ? -26.991 34.853 22.718 1.00 91.25 700 LYS A N 1
ATOM 5581 C CA . LYS A 1 700 ? -26.399 36.166 22.393 1.00 91.25 700 LYS A CA 1
ATOM 5582 C C . LYS A 1 700 ? -25.358 36.087 21.271 1.00 91.25 700 LYS A C 1
ATOM 5584 O O . LYS A 1 700 ? -25.335 36.965 20.416 1.00 91.25 700 LYS A O 1
ATOM 5589 N N . GLU A 1 701 ? -24.527 35.053 21.238 1.00 89.12 701 GLU A N 1
ATOM 5590 C CA . GLU A 1 701 ? -23.563 34.824 20.152 1.00 89.12 701 GLU A CA 1
ATOM 5591 C C . GLU A 1 701 ? -24.272 34.439 18.846 1.00 89.12 701 GLU A C 1
ATOM 5593 O O . GLU A 1 701 ? -23.939 34.948 17.783 1.00 89.12 701 GLU A O 1
ATOM 5598 N N . SER A 1 702 ? -25.331 33.637 18.922 1.00 86.56 702 SER A N 1
ATOM 5599 C CA . SER A 1 702 ? -26.224 33.307 17.810 1.00 86.56 702 SER A CA 1
ATOM 5600 C C . SER A 1 702 ? -26.930 34.552 17.275 1.00 86.56 702 SER A C 1
ATOM 5602 O O . SER A 1 702 ? -27.028 34.716 16.065 1.00 86.56 702 SER A O 1
ATOM 5604 N N . LEU A 1 703 ? -27.341 35.484 18.143 1.00 92.88 703 LEU A N 1
ATOM 5605 C CA . LEU A 1 703 ? -27.825 36.797 17.710 1.00 92.88 703 LEU A CA 1
ATOM 5606 C C . LEU A 1 703 ? -26.740 37.569 16.934 1.00 92.88 703 LEU A C 1
ATOM 5608 O O . LEU A 1 703 ? -27.044 38.183 15.914 1.00 92.88 703 LEU A O 1
ATOM 5612 N N . ALA A 1 704 ? -25.487 37.550 17.401 1.00 90.12 704 ALA A N 1
ATOM 5613 C CA . ALA A 1 704 ? -24.373 38.189 16.697 1.00 90.12 704 ALA A CA 1
ATOM 5614 C C . ALA A 1 704 ? -24.090 37.521 15.337 1.00 90.12 704 ALA A C 1
ATOM 5616 O O . ALA A 1 704 ? -23.910 38.220 14.345 1.00 90.12 704 ALA A O 1
ATOM 5617 N N . ASN A 1 705 ? -24.144 36.189 15.267 1.00 89.62 705 ASN A N 1
ATOM 5618 C CA . ASN A 1 705 ? -24.001 35.431 14.025 1.00 89.62 705 ASN A CA 1
ATOM 5619 C C . ASN A 1 705 ? -25.140 35.734 13.037 1.00 89.62 705 ASN A C 1
ATOM 5621 O O . ASN A 1 705 ? -24.879 36.034 11.878 1.00 89.62 705 ASN A O 1
ATOM 5625 N N . LEU A 1 706 ? -26.399 35.752 13.485 1.00 91.56 706 LEU A N 1
ATOM 5626 C CA . LEU A 1 706 ? -27.532 36.115 12.626 1.00 91.56 706 LEU A CA 1
ATOM 5627 C C . LEU A 1 706 ? -27.385 37.534 12.058 1.00 91.56 706 LEU A C 1
ATOM 5629 O O . LEU A 1 706 ? -27.745 37.775 10.907 1.00 91.56 706 LEU A O 1
ATOM 5633 N N . LYS A 1 707 ? -26.806 38.463 12.830 1.00 92.56 707 LYS A N 1
ATOM 5634 C CA . LYS A 1 707 ? -26.461 39.804 12.336 1.00 92.56 707 LYS A CA 1
ATOM 5635 C C . LYS A 1 707 ? -25.379 39.763 11.256 1.00 92.56 707 LYS A C 1
ATOM 5637 O O . LYS A 1 707 ? -25.535 40.464 10.262 1.00 92.56 707 LYS A O 1
ATOM 5642 N N . GLU A 1 708 ? -24.340 38.937 11.396 1.00 91.56 708 GLU A N 1
ATOM 5643 C CA . GLU A 1 708 ? -23.343 38.801 10.323 1.00 91.56 708 GLU A CA 1
ATOM 5644 C C . GLU A 1 708 ? -23.845 38.043 9.099 1.00 91.56 708 GLU A C 1
ATOM 5646 O O . GLU A 1 708 ? -23.563 38.425 7.967 1.00 91.56 708 GLU A O 1
ATOM 5651 N N . THR A 1 709 ? -24.666 37.016 9.297 1.00 88.31 709 THR A N 1
ATOM 5652 C CA . THR A 1 709 ? -25.322 36.300 8.197 1.00 88.31 709 THR A CA 1
ATOM 5653 C C . THR A 1 709 ? -26.188 37.268 7.393 1.00 88.31 709 THR A C 1
ATOM 5655 O O . THR A 1 709 ? -26.160 37.261 6.164 1.00 88.31 709 THR A O 1
ATOM 5658 N N . LYS A 1 710 ? -26.881 38.191 8.074 1.00 93.38 710 LYS A N 1
ATOM 5659 C CA . LYS A 1 710 ? -27.624 39.264 7.410 1.00 93.38 710 LYS A CA 1
ATOM 5660 C C . LYS A 1 710 ? -26.706 40.184 6.599 1.00 93.38 710 LYS A C 1
ATOM 5662 O O . LYS A 1 710 ? -27.045 40.521 5.467 1.00 93.38 710 LYS A O 1
ATOM 5667 N N . ASN A 1 711 ? -25.554 40.583 7.139 1.00 92.31 711 ASN A N 1
ATOM 5668 C CA . ASN A 1 711 ? -24.588 41.400 6.397 1.00 92.31 711 ASN A CA 1
ATOM 5669 C C . ASN A 1 711 ? -24.049 40.667 5.159 1.00 92.31 711 ASN A C 1
ATOM 5671 O O . ASN A 1 711 ? -23.899 41.283 4.106 1.00 92.31 711 ASN A O 1
ATOM 5675 N N . SER A 1 712 ? -23.807 39.357 5.260 1.00 91.31 712 SER A N 1
ATOM 5676 C CA . SER A 1 712 ? -23.393 38.519 4.131 1.00 91.31 712 SER A CA 1
ATOM 5677 C C . SER A 1 712 ? -24.471 38.449 3.045 1.00 91.31 712 SER A C 1
ATOM 5679 O O . SER A 1 712 ? -24.165 38.680 1.875 1.00 91.31 712 SER A O 1
ATOM 5681 N N . ALA A 1 713 ? -25.741 38.252 3.420 1.00 88.94 713 ALA A N 1
ATOM 5682 C CA . ALA A 1 713 ? -26.864 38.300 2.481 1.00 88.94 713 ALA A CA 1
ATOM 5683 C C . ALA A 1 713 ? -26.950 39.669 1.778 1.00 88.94 713 ALA A C 1
ATOM 5685 O O . ALA A 1 713 ? -27.108 39.740 0.562 1.00 88.94 713 ALA A O 1
ATOM 5686 N N . ILE A 1 714 ? -26.742 40.770 2.511 1.00 93.31 714 ILE A N 1
ATOM 5687 C CA . ILE A 1 714 ? -26.671 42.120 1.927 1.00 93.31 714 ILE A CA 1
ATOM 5688 C C . ILE A 1 714 ? -25.499 42.253 0.939 1.00 93.31 714 ILE A C 1
ATOM 5690 O O . ILE A 1 714 ? -25.660 42.839 -0.131 1.00 93.31 714 ILE A O 1
ATOM 5694 N N . ALA A 1 715 ? -24.328 41.695 1.255 1.00 91.31 715 ALA A N 1
ATOM 5695 C CA . ALA A 1 715 ? -23.183 41.704 0.347 1.00 91.31 715 ALA A CA 1
ATOM 5696 C C . ALA A 1 715 ? -23.458 40.913 -0.946 1.00 91.31 715 ALA A C 1
ATOM 5698 O O . ALA A 1 715 ? -23.076 41.365 -2.025 1.00 91.31 715 ALA A O 1
ATOM 5699 N N . GLN A 1 716 ? -24.167 39.784 -0.860 1.00 88.19 716 GLN A N 1
ATOM 5700 C CA . GLN A 1 716 ? -24.584 39.004 -2.030 1.00 88.19 716 GLN A CA 1
ATOM 5701 C C . GLN A 1 716 ? -25.585 39.761 -2.909 1.00 88.19 716 GLN A C 1
ATOM 5703 O O . GLN A 1 716 ? -25.426 39.764 -4.130 1.00 88.19 716 GLN A O 1
ATOM 5708 N N . ILE A 1 717 ? -26.561 40.459 -2.312 1.00 93.44 717 ILE A N 1
ATOM 5709 C CA . ILE A 1 717 ? -27.484 41.337 -3.055 1.00 93.44 717 ILE A CA 1
ATOM 5710 C C . ILE A 1 717 ? -26.687 42.346 -3.888 1.00 93.44 717 ILE A C 1
ATOM 5712 O O . ILE A 1 717 ? -26.925 42.472 -5.088 1.00 93.44 717 ILE A O 1
ATOM 5716 N N . ASN A 1 718 ? -25.715 43.020 -3.265 1.00 93.31 718 ASN A N 1
ATOM 5717 C CA . ASN A 1 718 ? -24.887 44.023 -3.936 1.00 93.31 718 ASN A CA 1
ATOM 5718 C C . ASN A 1 718 ? -24.015 43.408 -5.046 1.00 93.31 718 ASN A C 1
ATOM 5720 O O . ASN A 1 718 ? -23.852 44.008 -6.104 1.00 93.31 718 ASN A O 1
ATOM 5724 N N . HIS A 1 719 ? -23.459 42.211 -4.827 1.00 92.12 719 HIS A N 1
ATOM 5725 C CA . HIS A 1 719 ? -22.633 41.522 -5.822 1.00 92.12 719 HIS A CA 1
ATOM 5726 C C . HIS A 1 719 ? -23.425 41.179 -7.091 1.00 92.12 719 HIS A C 1
ATOM 5728 O O . HIS A 1 719 ? -23.009 41.541 -8.192 1.00 92.12 719 HIS A O 1
ATOM 5734 N N . TYR A 1 720 ? -24.586 40.533 -6.944 1.00 90.31 720 TYR A N 1
ATOM 5735 C CA . TYR A 1 720 ? -25.422 40.184 -8.093 1.00 90.31 720 TYR A CA 1
ATOM 5736 C C . TYR A 1 720 ? -26.030 41.417 -8.761 1.00 90.31 720 TYR A C 1
ATOM 5738 O O . TYR A 1 720 ? -26.173 41.438 -9.979 1.00 90.31 720 TYR A O 1
ATOM 5746 N N . GLU A 1 721 ? -26.333 42.473 -8.002 1.00 92.81 721 GLU A N 1
ATOM 5747 C CA . GLU A 1 721 ? -26.745 43.756 -8.574 1.00 92.81 721 GLU A CA 1
ATOM 5748 C C . GLU A 1 721 ? -25.698 44.333 -9.532 1.00 92.81 721 GLU A C 1
ATOM 5750 O O . GLU A 1 721 ? -26.067 44.734 -10.636 1.00 92.81 721 GLU A O 1
ATOM 5755 N N . ASN A 1 722 ? -24.416 44.291 -9.155 1.00 89.12 722 ASN A N 1
ATOM 5756 C CA . ASN A 1 722 ? -23.321 44.759 -10.005 1.00 89.12 722 ASN A CA 1
ATOM 5757 C C . ASN A 1 722 ? -23.165 43.897 -11.273 1.00 89.12 722 ASN A C 1
ATOM 5759 O O . ASN A 1 722 ? -23.103 44.429 -12.379 1.00 89.12 722 ASN A O 1
ATOM 5763 N N . LEU A 1 723 ? -23.198 42.563 -11.152 1.00 87.88 723 LEU A N 1
ATOM 5764 C CA . LEU A 1 723 ? -23.111 41.664 -12.318 1.00 87.88 723 LEU A CA 1
ATOM 5765 C C . LEU A 1 723 ? -24.256 41.886 -13.322 1.00 87.88 723 LEU A C 1
ATOM 5767 O O . LEU A 1 723 ? -24.058 41.856 -14.537 1.00 87.88 723 LEU A O 1
ATOM 5771 N N . ILE A 1 724 ? -25.469 42.141 -12.824 1.00 88.81 724 ILE A N 1
ATOM 5772 C CA . ILE A 1 724 ? -26.644 42.421 -13.659 1.00 88.81 724 ILE A CA 1
ATOM 5773 C C . ILE A 1 724 ? -26.514 43.778 -14.364 1.00 88.81 724 ILE A C 1
ATOM 5775 O O . ILE A 1 724 ? -26.960 43.902 -15.514 1.00 88.81 724 ILE A O 1
ATOM 5779 N N . SER A 1 725 ? -25.950 44.792 -13.692 1.00 87.44 725 SER A N 1
ATOM 5780 C CA . SER A 1 725 ? -25.763 46.127 -14.270 1.00 87.44 725 SER A CA 1
ATOM 5781 C C . SER A 1 725 ? -24.662 46.177 -15.325 1.00 87.44 725 SER A C 1
ATOM 5783 O O . SER A 1 725 ? -24.820 46.901 -16.309 1.00 87.44 725 SER A O 1
ATOM 5785 N N . ASP A 1 726 ? -23.597 45.391 -15.157 1.00 84.00 726 ASP A N 1
ATOM 5786 C CA . ASP A 1 726 ? -22.430 45.404 -16.046 1.00 84.00 726 ASP A CA 1
ATOM 5787 C C . ASP A 1 726 ? -22.718 44.730 -17.406 1.00 84.00 726 ASP A C 1
ATOM 5789 O O . ASP A 1 726 ? -22.218 45.169 -18.446 1.00 84.00 726 ASP A O 1
ATOM 5793 N N . GLY A 1 727 ? -23.623 43.744 -17.445 1.00 82.44 727 GLY A N 1
ATOM 5794 C CA . GLY A 1 727 ? -24.086 43.110 -18.686 1.00 82.44 727 GLY A CA 1
ATOM 5795 C C . GLY A 1 727 ? -23.018 42.241 -19.368 1.00 82.44 727 GLY A C 1
ATOM 5796 O O . GLY A 1 727 ? -22.216 41.607 -18.699 1.00 82.44 727 GLY A O 1
ATOM 5797 N N . TYR A 1 728 ? -23.039 42.161 -20.706 1.00 77.88 728 TYR A N 1
ATOM 5798 C CA . TYR A 1 728 ? -22.056 41.373 -21.471 1.00 77.88 728 TYR A CA 1
ATOM 5799 C C . TYR A 1 728 ? -20.644 41.955 -21.350 1.00 77.88 728 TYR A C 1
ATOM 5801 O O . TYR A 1 728 ? -20.455 43.157 -21.603 1.00 77.88 728 TYR A O 1
ATOM 5809 N N . LEU A 1 729 ? -19.666 41.080 -21.107 1.00 79.44 729 LEU A N 1
ATOM 5810 C CA . LEU A 1 729 ? -18.245 41.406 -21.195 1.00 79.44 729 LEU A CA 1
ATOM 5811 C C . LEU A 1 729 ? -17.875 41.800 -22.632 1.00 79.44 729 LEU A C 1
ATOM 5813 O O . LEU A 1 729 ? -18.596 41.539 -23.603 1.00 79.44 729 LEU A O 1
ATOM 5817 N N . ARG A 1 730 ? -16.745 42.488 -22.790 1.00 76.94 730 ARG A N 1
ATOM 5818 C CA . ARG A 1 730 ? -16.343 43.020 -24.096 1.00 76.94 730 ARG A CA 1
ATOM 5819 C C . ARG A 1 730 ? -15.952 41.893 -25.058 1.00 76.94 730 ARG A C 1
ATOM 5821 O O . ARG A 1 730 ? -16.287 41.949 -26.236 1.00 76.94 730 ARG A O 1
ATOM 5828 N N . GLU A 1 731 ? -15.315 40.860 -24.532 1.00 80.69 731 GLU A N 1
ATOM 5829 C CA . GLU A 1 731 ? -14.859 39.653 -25.217 1.00 80.69 731 GLU A CA 1
ATOM 5830 C C . GLU A 1 731 ? -16.049 38.812 -25.715 1.00 80.69 731 GLU A C 1
ATOM 5832 O O . GLU A 1 731 ? -16.043 38.345 -26.850 1.00 80.69 731 GLU A O 1
ATOM 5837 N N . GLU A 1 732 ? -17.120 38.709 -24.920 1.00 77.25 732 GLU A N 1
ATOM 5838 C CA . GLU A 1 732 ? -18.356 37.989 -25.274 1.00 77.25 732 GLU A CA 1
ATOM 5839 C C . GLU A 1 732 ? -19.104 38.662 -26.431 1.00 77.25 732 GLU A C 1
ATOM 5841 O O . GLU A 1 732 ? -19.636 37.990 -27.316 1.00 77.25 732 GLU A O 1
ATOM 5846 N N . LYS A 1 733 ? -19.112 40.004 -26.461 1.00 78.00 733 LYS A N 1
ATOM 5847 C CA . LYS A 1 733 ? -19.648 40.762 -27.602 1.00 78.00 733 LYS A CA 1
ATOM 5848 C C . LYS A 1 733 ? -18.830 40.503 -28.863 1.00 78.00 733 LYS A C 1
ATOM 5850 O O . LYS A 1 733 ? -19.414 40.219 -29.903 1.00 78.00 733 LYS A O 1
ATOM 5855 N N . TYR A 1 734 ? -17.499 40.528 -28.762 1.00 76.19 734 TYR A N 1
ATOM 5856 C CA . TYR A 1 734 ? -16.630 40.224 -29.900 1.00 76.19 734 TYR A CA 1
ATOM 5857 C C . TYR A 1 734 ? -16.805 38.790 -30.414 1.00 76.19 734 TYR A C 1
ATOM 5859 O O . TYR A 1 734 ? -16.833 38.590 -31.626 1.00 76.19 734 TYR A O 1
ATOM 5867 N N . GLN A 1 735 ? -16.973 37.799 -29.532 1.00 75.06 735 GLN A N 1
ATOM 5868 C CA . GLN A 1 735 ? -17.248 36.415 -29.929 1.00 75.06 735 GLN A CA 1
ATOM 5869 C C . GLN A 1 735 ? -18.560 36.308 -30.717 1.00 75.06 735 GLN A C 1
ATOM 5871 O O . GLN A 1 735 ? -18.587 35.689 -31.781 1.00 75.06 735 GLN A O 1
ATOM 5876 N N . LEU A 1 736 ? -19.637 36.935 -30.231 1.00 77.31 736 LEU A N 1
ATOM 5877 C CA . LEU A 1 736 ? -20.928 36.947 -30.925 1.00 77.31 736 LEU A CA 1
ATOM 5878 C C . LEU A 1 736 ? -20.841 37.659 -32.285 1.00 77.31 736 LEU A C 1
ATOM 5880 O O . LEU A 1 736 ? -21.373 37.147 -33.272 1.00 77.31 736 LEU A O 1
ATOM 5884 N N . ASP A 1 737 ? -20.130 38.786 -32.361 1.00 74.00 737 ASP A N 1
ATOM 5885 C CA . ASP A 1 737 ? -19.933 39.539 -33.605 1.00 74.00 737 ASP A CA 1
ATOM 5886 C C . ASP A 1 737 ? -19.106 38.746 -34.635 1.00 74.00 737 ASP A C 1
ATOM 5888 O O . ASP A 1 737 ? -19.465 38.685 -35.815 1.00 74.00 737 ASP A O 1
ATOM 5892 N N . LEU A 1 738 ? -18.033 38.076 -34.200 1.00 73.94 738 LEU A N 1
ATOM 5893 C CA . LEU A 1 738 ? -17.225 37.203 -35.056 1.00 73.94 738 LEU A CA 1
ATOM 5894 C C . LEU A 1 738 ? -18.038 36.006 -35.557 1.00 73.94 738 LEU A C 1
ATOM 5896 O O . LEU A 1 738 ? -18.030 35.738 -36.760 1.00 73.94 738 LEU A O 1
ATOM 5900 N N . MET A 1 739 ? -18.797 35.339 -34.679 1.00 71.56 739 MET A N 1
ATOM 5901 C CA . MET A 1 739 ? -19.684 34.238 -35.070 1.00 71.56 739 MET A CA 1
ATOM 5902 C C . MET A 1 739 ? -20.729 34.689 -36.100 1.00 71.56 739 MET A C 1
ATOM 5904 O O . MET A 1 739 ? -20.972 33.986 -37.082 1.00 71.56 739 MET A O 1
ATOM 5908 N N . MET A 1 740 ? -21.300 35.887 -35.930 1.00 66.94 740 MET A N 1
ATOM 5909 C CA . MET A 1 740 ? -22.242 36.475 -36.886 1.00 66.94 740 MET A CA 1
ATOM 5910 C C . MET A 1 740 ? -21.579 36.773 -38.238 1.00 66.94 740 MET A C 1
ATOM 5912 O O . MET A 1 740 ? -22.148 36.470 -39.289 1.00 66.94 740 MET A O 1
ATOM 5916 N N . SER A 1 741 ? -20.368 37.337 -38.229 1.00 65.38 741 SER A N 1
ATOM 5917 C CA . SER A 1 741 ? -19.614 37.628 -39.453 1.00 65.38 741 SER A CA 1
ATOM 5918 C C . SER A 1 741 ? -19.246 36.354 -40.231 1.00 65.38 741 SER A C 1
ATOM 5920 O O . SER A 1 741 ? -19.406 36.314 -41.453 1.00 65.38 741 SER A O 1
ATOM 5922 N N . ALA A 1 742 ? -18.853 35.284 -39.532 1.00 61.25 742 ALA A N 1
ATOM 5923 C CA . ALA A 1 742 ? -18.538 33.982 -40.114 1.00 61.25 742 ALA A CA 1
ATOM 5924 C C . ALA A 1 742 ? -19.774 33.321 -40.744 1.00 61.25 742 ALA A C 1
ATOM 5926 O O . ALA A 1 742 ? -19.715 32.863 -41.886 1.00 61.25 742 ALA A O 1
ATOM 5927 N N . ALA A 1 743 ? -20.920 33.352 -40.055 1.00 61.25 743 ALA A N 1
ATOM 5928 C CA . ALA A 1 743 ? -22.170 32.800 -40.572 1.00 61.25 743 ALA A CA 1
ATOM 5929 C C . ALA A 1 743 ? -22.631 33.503 -41.868 1.00 61.25 743 ALA A C 1
ATOM 5931 O O . ALA A 1 743 ? -23.064 32.843 -42.816 1.00 61.25 743 ALA A O 1
ATOM 5932 N N . ILE A 1 744 ? -22.466 34.831 -41.959 1.00 55.09 744 ILE A N 1
ATOM 5933 C CA . ILE A 1 744 ? -22.748 35.600 -43.185 1.00 55.09 744 ILE A CA 1
ATOM 5934 C C . ILE A 1 744 ? -21.767 35.229 -44.311 1.00 55.09 744 ILE A C 1
ATOM 5936 O O . ILE A 1 744 ? -22.194 35.049 -45.454 1.00 55.09 744 ILE A O 1
ATOM 5940 N N . MET A 1 745 ? -20.472 35.073 -44.012 1.00 55.50 745 MET A N 1
ATOM 5941 C CA . MET A 1 745 ? -19.466 34.669 -45.006 1.00 55.50 745 MET A CA 1
ATOM 5942 C C . MET A 1 745 ? -19.730 33.264 -45.576 1.00 55.50 745 MET A C 1
ATOM 5944 O O . MET A 1 745 ? -19.679 33.092 -46.797 1.00 55.50 745 MET A O 1
ATOM 5948 N N . HIS A 1 746 ? -20.116 32.288 -44.745 1.00 56.75 746 HIS A N 1
ATOM 5949 C CA . HIS A 1 746 ? -20.528 30.952 -45.206 1.00 56.75 746 HIS A CA 1
ATOM 5950 C C . HIS A 1 746 ? -21.735 31.002 -46.160 1.00 56.75 746 HIS A C 1
ATOM 5952 O O . HIS A 1 746 ? -21.802 30.245 -47.133 1.00 56.75 746 HIS A O 1
ATOM 5958 N N . GLN A 1 747 ? -22.662 31.941 -45.947 1.00 46.00 747 GLN A N 1
ATOM 5959 C CA . GLN A 1 747 ? -23.828 32.120 -46.811 1.00 46.00 747 GLN A CA 1
ATOM 5960 C C . GLN A 1 747 ? -23.447 32.644 -48.210 1.00 46.00 747 GLN A C 1
ATOM 5962 O O . GLN A 1 747 ? -24.001 32.182 -49.212 1.00 46.00 747 GLN A O 1
ATOM 5967 N N . VAL A 1 748 ? -22.474 33.560 -48.301 1.00 44.12 748 VAL A N 1
ATOM 5968 C CA . VAL A 1 748 ? -22.008 34.146 -49.574 1.00 44.12 748 VAL A CA 1
ATOM 5969 C C . VAL A 1 748 ? -21.248 33.123 -50.435 1.00 44.12 748 VAL A C 1
ATOM 5971 O O . VAL A 1 748 ? -21.410 33.125 -51.656 1.00 44.12 748 VAL A O 1
ATOM 5974 N N . ILE A 1 749 ? -20.502 32.188 -49.830 1.00 44.59 749 ILE A N 1
ATOM 5975 C CA . ILE A 1 749 ? -19.783 31.117 -50.553 1.00 44.59 749 ILE A CA 1
ATOM 5976 C C . ILE A 1 749 ? -20.761 30.123 -51.216 1.00 44.59 749 ILE A C 1
ATOM 5978 O O . ILE A 1 749 ? -20.536 29.701 -52.355 1.00 44.59 749 ILE A O 1
ATOM 5982 N N . SER A 1 750 ? -21.897 29.816 -50.573 1.00 39.06 750 SER A N 1
ATOM 5983 C CA . SER A 1 750 ? -22.923 28.906 -51.123 1.00 39.06 750 SER A CA 1
ATOM 5984 C C . SER A 1 750 ? -23.594 29.429 -52.409 1.00 39.06 750 SER A C 1
ATOM 5986 O O . SER A 1 750 ? -23.953 28.646 -53.292 1.00 39.06 750 SER A O 1
ATOM 5988 N N . LEU A 1 751 ? -23.696 30.756 -52.576 1.00 33.72 751 LEU A N 1
ATOM 5989 C CA . LEU A 1 751 ? -24.244 31.383 -53.788 1.00 33.72 751 LEU A CA 1
ATOM 5990 C C . LEU A 1 751 ? -23.267 31.336 -54.975 1.00 33.72 751 LEU A C 1
ATOM 5992 O O . LEU A 1 751 ? -23.709 31.313 -56.125 1.00 33.72 751 LEU A O 1
ATOM 5996 N N . GLY A 1 752 ? -21.956 31.266 -54.719 1.00 40.00 752 GLY A N 1
ATOM 5997 C CA . GLY A 1 752 ? -20.930 31.164 -55.762 1.00 40.00 752 GLY A CA 1
ATOM 5998 C C . GLY A 1 752 ? -20.892 29.796 -56.456 1.00 40.00 752 GLY A C 1
ATOM 5999 O O . GLY A 1 752 ? -20.666 29.723 -57.665 1.00 40.00 752 GLY A O 1
ATOM 6000 N N . GLN A 1 753 ? -21.175 28.706 -55.733 1.00 40.53 753 GLN A N 1
ATOM 6001 C CA . GLN A 1 753 ? -21.128 27.350 -56.299 1.00 40.53 753 GLN A CA 1
ATOM 6002 C C . GLN A 1 753 ? -22.321 27.024 -57.218 1.00 40.53 753 GLN A C 1
ATOM 6004 O O . GLN A 1 753 ? -22.173 26.241 -58.156 1.00 40.53 753 GLN A O 1
ATOM 6009 N N . ILE A 1 754 ? -23.475 27.674 -57.032 1.00 34.84 754 ILE A N 1
ATOM 6010 C CA . ILE A 1 754 ? -24.678 27.460 -57.863 1.00 34.84 754 ILE A CA 1
ATOM 6011 C C . ILE A 1 754 ? -24.575 28.180 -59.228 1.00 34.84 754 ILE A C 1
ATOM 6013 O O . ILE A 1 754 ? -25.240 27.793 -60.189 1.00 34.84 754 ILE A O 1
ATOM 6017 N N . ALA A 1 755 ? -23.687 29.171 -59.373 1.00 32.31 755 ALA A N 1
ATOM 6018 C CA . ALA A 1 755 ? -23.563 29.977 -60.593 1.00 32.31 755 ALA A CA 1
ATOM 6019 C C . ALA A 1 755 ? -22.580 29.437 -61.662 1.00 32.31 755 ALA A C 1
ATOM 6021 O O . ALA A 1 755 ? -22.518 30.005 -62.750 1.00 32.31 755 ALA A O 1
ATOM 6022 N N . SER A 1 756 ? -21.851 28.336 -61.421 1.00 33.81 756 SER A N 1
ATOM 6023 C CA . SER A 1 756 ? -20.934 27.734 -62.422 1.00 33.81 756 SER A CA 1
ATOM 6024 C C . SER A 1 756 ? -21.453 26.445 -63.085 1.00 33.81 756 SER A C 1
ATOM 6026 O O . SER A 1 756 ? -20.840 25.942 -64.023 1.00 33.81 756 SER A O 1
ATOM 6028 N N . GLY A 1 757 ? -22.628 25.943 -62.686 1.00 38.53 757 GLY A N 1
ATOM 6029 C CA . GLY A 1 757 ? -23.231 24.708 -63.213 1.00 38.53 757 GLY A CA 1
ATOM 6030 C C . GLY A 1 757 ? -23.883 24.792 -64.606 1.00 38.53 757 GLY A C 1
ATOM 6031 O O . GLY A 1 757 ? -24.594 23.863 -64.984 1.00 38.53 757 GLY A O 1
ATOM 6032 N N . LEU A 1 758 ? -23.688 25.876 -65.373 1.00 28.53 758 LEU A N 1
ATOM 6033 C CA . LEU A 1 758 ? -24.314 26.071 -66.696 1.00 28.53 758 LEU A CA 1
ATOM 6034 C C . LEU A 1 758 ? -23.358 26.500 -67.833 1.00 28.53 758 LEU A C 1
ATOM 6036 O O . LEU A 1 758 ? -23.818 27.067 -68.824 1.00 28.53 758 LEU A O 1
ATOM 6040 N N . SER A 1 759 ? -22.060 26.175 -67.779 1.00 31.89 759 SER A N 1
ATOM 6041 C CA . SER A 1 759 ? -21.209 26.194 -68.985 1.00 31.89 759 SER A CA 1
ATOM 6042 C C . SER A 1 759 ? -20.595 24.819 -69.275 1.00 31.89 759 SER A C 1
ATOM 6044 O O . SER A 1 759 ? -19.868 24.220 -68.490 1.00 31.89 759 SER A O 1
ATOM 6046 N N . TYR A 1 760 ? -20.964 24.285 -70.434 1.00 32.25 760 TYR A N 1
ATOM 6047 C CA . TYR A 1 760 ? -20.485 23.028 -70.996 1.00 32.25 760 TYR A CA 1
ATOM 6048 C C . TYR A 1 760 ? -19.077 23.234 -71.600 1.00 32.25 760 TYR A C 1
ATOM 6050 O O . TYR A 1 760 ? -18.821 24.265 -72.213 1.00 32.25 760 TYR A O 1
ATOM 6058 N N . VAL A 1 761 ? -18.237 22.194 -71.532 1.00 37.91 761 VAL A N 1
ATOM 6059 C CA . VAL A 1 761 ? -16.987 21.979 -72.300 1.00 37.91 761 VAL A CA 1
ATOM 6060 C C . VAL A 1 761 ? -15.802 22.923 -72.002 1.00 37.91 761 VAL A C 1
ATOM 6062 O O . VAL A 1 761 ? -15.602 23.919 -72.688 1.00 37.91 761 VAL A O 1
ATOM 6065 N N . ALA A 1 762 ? -14.898 22.509 -71.109 1.00 31.28 762 ALA A N 1
ATOM 6066 C CA . ALA A 1 762 ? -13.455 22.760 -71.252 1.00 31.28 762 ALA A CA 1
ATOM 6067 C C . ALA A 1 762 ? -12.655 21.668 -70.498 1.00 31.28 762 ALA A C 1
ATOM 6069 O O . ALA A 1 762 ? -13.152 21.164 -69.491 1.00 31.28 762 ALA A O 1
ATOM 6070 N N . PRO A 1 763 ? -11.476 21.234 -70.987 1.00 31.06 763 PRO A N 1
ATOM 6071 C CA . PRO A 1 763 ? -10.763 20.058 -70.481 1.00 31.06 763 PRO A CA 1
ATOM 6072 C C . PRO A 1 763 ? -10.102 20.334 -69.123 1.00 31.06 763 PRO A C 1
ATOM 6074 O O . PRO A 1 763 ? -9.587 21.427 -68.900 1.00 31.06 763 PRO A O 1
ATOM 6077 N N . GLN A 1 764 ? -10.080 19.338 -68.232 1.00 33.88 764 GLN A N 1
ATOM 6078 C CA . GLN A 1 764 ? -9.380 19.431 -66.947 1.00 33.88 764 GLN A CA 1
ATOM 6079 C C . GLN A 1 764 ? -7.860 19.427 -67.157 1.00 33.88 764 GLN A C 1
ATOM 6081 O O . GLN A 1 764 ? -7.303 18.485 -67.721 1.00 33.88 764 GLN A O 1
ATOM 6086 N N . ILE A 1 765 ? -7.203 20.484 -66.680 1.00 31.28 765 ILE A N 1
ATOM 6087 C CA . ILE A 1 765 ? -5.769 20.503 -66.400 1.00 31.28 765 ILE A CA 1
ATOM 6088 C C . ILE A 1 765 ? -5.619 20.114 -64.928 1.00 31.28 765 ILE A C 1
ATOM 6090 O O . ILE A 1 765 ? -6.095 20.828 -64.047 1.00 31.28 765 ILE A O 1
ATOM 6094 N N . THR A 1 766 ? -4.998 18.968 -64.670 1.00 36.66 766 THR A N 1
ATOM 6095 C CA . THR A 1 766 ? -4.583 18.542 -63.331 1.00 36.66 766 THR A CA 1
ATOM 6096 C C . THR A 1 766 ? -3.422 19.428 -62.886 1.00 36.66 766 THR A C 1
ATOM 6098 O O . THR A 1 766 ? -2.435 19.543 -63.610 1.00 36.66 766 THR A O 1
ATOM 6101 N N . LEU A 1 767 ? -3.567 20.079 -61.732 1.00 25.67 767 LEU A N 1
ATOM 6102 C CA . LEU A 1 767 ? -2.587 20.991 -61.143 1.00 25.67 767 LEU A CA 1
ATOM 6103 C C . LEU A 1 767 ? -2.401 20.593 -59.673 1.00 25.67 767 LEU A C 1
ATOM 6105 O O . LEU A 1 767 ? -3.133 21.034 -58.792 1.00 25.67 767 LEU A O 1
ATOM 6109 N N . GLY A 1 768 ? -1.454 19.686 -59.441 1.00 31.14 768 GLY A N 1
ATOM 6110 C CA . GLY A 1 768 ? -0.761 19.528 -58.163 1.00 31.14 768 GLY A CA 1
ATOM 6111 C C . GLY A 1 768 ? 0.663 20.054 -58.330 1.00 31.14 768 GLY A C 1
ATOM 6112 O O . GLY A 1 768 ? 1.114 20.208 -59.466 1.00 31.14 768 GLY A O 1
ATOM 6113 N N . ALA A 1 769 ? 1.364 20.321 -57.227 1.00 28.69 769 ALA A N 1
ATOM 6114 C CA . ALA A 1 769 ? 2.611 21.092 -57.213 1.00 28.69 769 ALA A CA 1
ATOM 6115 C C . ALA A 1 769 ? 3.708 20.640 -58.208 1.00 28.69 769 ALA A C 1
ATOM 6117 O O . ALA A 1 769 ? 4.570 21.452 -58.514 1.00 28.69 769 ALA A O 1
ATOM 6118 N N . PHE A 1 770 ? 3.661 19.422 -58.781 1.00 27.25 770 PHE A N 1
ATOM 6119 C CA . PHE A 1 770 ? 4.660 18.939 -59.749 1.00 27.25 770 PHE A CA 1
ATOM 6120 C C . PHE A 1 770 ? 4.159 17.986 -60.869 1.00 27.25 770 PHE A C 1
ATOM 6122 O O . PHE A 1 770 ? 4.858 17.036 -61.204 1.00 27.25 770 PHE A O 1
ATOM 6129 N N . SER A 1 771 ? 2.994 18.190 -61.511 1.00 25.92 771 SER A N 1
ATOM 6130 C CA . SER A 1 771 ? 2.781 17.669 -62.894 1.00 25.92 771 SER A CA 1
ATOM 6131 C C . SER A 1 771 ? 1.549 18.229 -63.618 1.00 25.92 771 SER A C 1
ATOM 6133 O O . SER A 1 771 ? 0.481 18.386 -63.031 1.00 25.92 771 SER A O 1
ATOM 6135 N N . PHE A 1 772 ? 1.712 18.464 -64.931 1.00 26.83 772 PHE A N 1
ATOM 6136 C CA . PHE A 1 772 ? 0.671 18.850 -65.891 1.00 26.83 772 PHE A CA 1
ATOM 6137 C C . PHE A 1 772 ? 0.477 17.740 -66.934 1.00 26.83 772 PHE A C 1
ATOM 6139 O O . PHE A 1 772 ? 1.418 17.373 -67.637 1.00 26.83 772 PHE A O 1
ATOM 6146 N N . GLY A 1 773 ? -0.749 17.239 -67.098 1.00 26.47 773 GLY A N 1
ATOM 6147 C CA . GLY A 1 773 ? -1.070 16.292 -68.168 1.00 26.47 773 GLY A CA 1
ATOM 6148 C C . GLY A 1 773 ? -2.562 15.984 -68.269 1.00 26.47 773 GLY A C 1
ATOM 6149 O O . GLY A 1 773 ? -3.191 15.616 -67.282 1.00 26.47 773 GLY A O 1
ATOM 6150 N N . ALA A 1 774 ? -3.123 16.139 -69.473 1.00 28.97 774 ALA A N 1
ATOM 6151 C CA . ALA A 1 774 ? -4.544 15.958 -69.767 1.00 28.97 774 ALA A CA 1
ATOM 6152 C C . ALA A 1 774 ? -4.826 14.559 -70.340 1.00 28.97 774 ALA A C 1
ATOM 6154 O O . ALA A 1 774 ? -4.249 14.169 -71.355 1.00 28.97 774 ALA A O 1
ATOM 6155 N N . THR A 1 775 ? -5.761 13.820 -69.739 1.00 29.25 775 THR A N 1
ATOM 6156 C CA . THR A 1 775 ? -6.313 12.579 -70.310 1.00 29.25 775 THR A CA 1
ATOM 6157 C C . THR A 1 775 ? -7.834 12.665 -70.366 1.00 29.25 775 THR A C 1
ATOM 6159 O O . THR A 1 775 ? -8.503 12.955 -69.378 1.00 29.25 775 THR A O 1
ATOM 6162 N N . ALA A 1 776 ? -8.383 12.464 -71.564 1.00 28.70 776 ALA A N 1
ATOM 6163 C CA . ALA A 1 776 ? -9.791 12.664 -71.871 1.00 28.70 776 ALA A CA 1
ATOM 6164 C C . ALA A 1 776 ? -10.575 11.342 -71.880 1.00 28.70 776 ALA A C 1
ATOM 6166 O O . ALA A 1 776 ? -10.252 10.436 -72.646 1.00 28.70 776 ALA A O 1
ATOM 6167 N N . GLY A 1 777 ? -11.687 11.307 -71.136 1.00 29.28 777 GLY A N 1
ATOM 6168 C CA . GLY A 1 777 ? -12.875 10.528 -71.497 1.00 29.28 777 GLY A CA 1
ATOM 6169 C C . GLY A 1 777 ? -13.379 9.519 -70.459 1.00 29.28 777 GLY A C 1
ATOM 6170 O O . GLY A 1 777 ? -12.731 8.518 -70.186 1.00 29.28 777 GLY A O 1
ATOM 6171 N N . GLY A 1 778 ? -14.615 9.724 -69.988 1.00 32.03 778 GLY A N 1
ATOM 6172 C CA . GLY A 1 778 ? -15.414 8.717 -69.278 1.00 32.03 778 GLY A CA 1
ATOM 6173 C C . GLY A 1 778 ? -16.532 9.338 -68.431 1.00 32.03 778 GLY A C 1
ATOM 6174 O O . GLY A 1 778 ? -16.261 10.143 -67.556 1.00 32.03 778 GLY A O 1
ATOM 6175 N N . LYS A 1 779 ? -17.797 9.005 -68.715 1.00 46.81 779 LYS A N 1
ATOM 6176 C CA . LYS A 1 779 ? -19.015 9.550 -68.073 1.00 46.81 779 LYS A CA 1
ATOM 6177 C C . LYS A 1 779 ? -19.065 9.298 -66.557 1.00 46.81 779 LYS A C 1
ATOM 6179 O O . LYS A 1 779 ? -18.989 8.138 -66.176 1.00 46.81 779 LYS A O 1
ATOM 6184 N N . ASN A 1 780 ? -19.409 10.314 -65.753 1.00 31.69 780 ASN A N 1
ATOM 6185 C CA . ASN A 1 780 ? -19.891 10.139 -64.375 1.00 31.69 780 ASN A CA 1
ATOM 6186 C C . ASN A 1 780 ? -21.110 11.032 -64.073 1.00 31.69 780 ASN A C 1
ATOM 6188 O O . ASN A 1 780 ? -21.030 12.253 -64.078 1.00 31.69 780 ASN A O 1
ATOM 6192 N N . VAL A 1 781 ? -22.250 10.394 -63.787 1.00 38.91 781 VAL A N 1
ATOM 6193 C CA . VAL A 1 781 ? -23.503 11.010 -63.292 1.00 38.91 781 VAL A CA 1
ATOM 6194 C C . VAL A 1 781 ? -23.472 11.177 -61.752 1.00 38.91 781 VAL A C 1
ATOM 6196 O O . VAL A 1 781 ? -24.418 11.688 -61.164 1.00 38.91 781 VAL A O 1
ATOM 6199 N N . GLY A 1 782 ? -22.370 10.793 -61.089 1.00 39.28 782 GLY A N 1
ATOM 6200 C CA . GLY A 1 782 ? -22.173 10.926 -59.636 1.00 39.28 782 GLY A CA 1
ATOM 6201 C C . GLY A 1 782 ? -21.844 12.348 -59.156 1.00 39.28 782 GLY A C 1
ATOM 6202 O O . GLY A 1 782 ? -22.376 12.774 -58.136 1.00 39.28 782 GLY A O 1
ATOM 6203 N N . ASP A 1 783 ? -21.072 13.125 -59.924 1.00 39.19 783 ASP A N 1
ATOM 6204 C CA . ASP A 1 783 ? -20.546 14.432 -59.476 1.00 39.19 783 ASP A CA 1
ATOM 6205 C C . ASP A 1 783 ? -21.608 15.534 -59.332 1.00 39.19 783 ASP A C 1
ATOM 6207 O O . ASP A 1 783 ? -21.430 16.479 -58.563 1.00 39.19 783 ASP A O 1
ATOM 6211 N N . MET A 1 784 ? -22.750 15.407 -60.014 1.00 35.78 784 MET A N 1
ATOM 6212 C CA . MET A 1 784 ? -23.871 16.340 -59.855 1.00 35.78 784 MET A CA 1
ATOM 6213 C C . MET A 1 784 ? -24.583 16.165 -58.502 1.00 35.78 784 MET A C 1
ATOM 6215 O O . MET A 1 784 ? -25.128 17.136 -57.988 1.00 35.78 784 MET A O 1
ATOM 6219 N N . MET A 1 785 ? -24.566 14.964 -57.908 1.00 39.59 785 MET A N 1
ATOM 6220 C CA . MET A 1 785 ? -25.159 14.709 -56.585 1.00 39.59 785 MET A CA 1
ATOM 6221 C C . MET A 1 785 ? -24.209 15.087 -55.444 1.00 39.59 785 MET A C 1
ATOM 6223 O O . MET A 1 785 ? -24.669 15.626 -54.440 1.00 39.59 785 MET A O 1
ATOM 6227 N N . THR A 1 786 ? -22.896 14.899 -55.609 1.00 43.53 786 THR A N 1
ATOM 6228 C CA . THR A 1 786 ? -21.896 15.292 -54.600 1.00 43.53 786 THR A CA 1
ATOM 6229 C C . THR A 1 786 ? -21.813 16.816 -54.449 1.00 43.53 786 THR A C 1
ATOM 6231 O O . THR A 1 786 ? -21.893 17.322 -53.335 1.00 43.53 786 THR A O 1
ATOM 6234 N N . ARG A 1 787 ? -21.810 17.571 -55.561 1.00 42.22 787 ARG A N 1
ATOM 6235 C CA . ARG A 1 787 ? -21.833 19.052 -55.552 1.00 42.22 787 ARG A CA 1
ATOM 6236 C C . ARG A 1 787 ? -23.137 19.637 -54.986 1.00 42.22 787 ARG A C 1
ATOM 6238 O O . ARG A 1 787 ? -23.124 20.708 -54.386 1.00 42.22 787 ARG A O 1
ATOM 6245 N N . PHE A 1 788 ? -24.269 18.944 -55.156 1.00 39.88 788 PHE A N 1
ATOM 6246 C CA . PHE A 1 788 ? -25.541 19.339 -54.534 1.00 39.88 788 PHE A CA 1
ATOM 6247 C C . PHE A 1 788 ? -25.554 19.042 -53.023 1.00 39.88 788 PHE A C 1
ATOM 6249 O O . PHE A 1 788 ? -26.161 19.792 -52.263 1.00 39.88 788 PHE A O 1
ATOM 6256 N N . GLY A 1 789 ? -24.866 17.979 -52.586 1.00 44.06 789 GLY A N 1
ATOM 6257 C CA . GLY A 1 789 ? -24.657 17.650 -51.172 1.00 44.06 789 GLY A CA 1
ATOM 6258 C C . GLY A 1 789 ? -23.747 18.648 -50.450 1.00 44.06 789 GLY A C 1
ATOM 6259 O O . GLY A 1 789 ? -24.092 19.095 -49.361 1.00 44.06 789 GLY A O 1
ATOM 6260 N N . GLU A 1 790 ? -22.654 19.075 -51.088 1.00 45.59 790 GLU A N 1
ATOM 6261 C CA . GLU A 1 790 ? -21.712 20.069 -50.545 1.00 45.59 790 GLU A CA 1
ATOM 6262 C C . GLU A 1 790 ? -22.369 21.451 -50.331 1.00 45.59 790 GLU A C 1
ATOM 6264 O O . GLU A 1 790 ? -22.218 22.044 -49.266 1.00 45.59 790 GLU A O 1
ATOM 6269 N N . ALA A 1 791 ? -23.195 21.938 -51.269 1.00 45.72 791 ALA A N 1
ATOM 6270 C CA . ALA A 1 791 ? -23.905 23.219 -51.112 1.00 45.72 791 ALA A CA 1
ATOM 6271 C C . ALA A 1 791 ? -24.972 23.199 -49.993 1.00 45.72 791 ALA A C 1
ATOM 6273 O O . ALA A 1 791 ? -25.206 24.207 -49.313 1.00 45.72 791 ALA A O 1
ATOM 6274 N N . VAL A 1 792 ? -25.619 22.045 -49.780 1.00 47.41 792 VAL A N 1
ATOM 6275 C CA . VAL A 1 792 ? -26.553 21.835 -48.661 1.00 47.41 792 VAL A CA 1
ATOM 6276 C C . VAL A 1 792 ? -25.793 21.746 -47.337 1.00 47.41 792 VAL A C 1
ATOM 6278 O O . VAL A 1 792 ? -26.267 22.302 -46.347 1.00 47.41 792 VAL A O 1
ATOM 6281 N N . GLN A 1 793 ? -24.606 21.132 -47.321 1.00 51.78 793 GLN A N 1
ATOM 6282 C CA . GLN A 1 793 ? -23.760 21.034 -46.134 1.00 51.78 793 GLN A CA 1
ATOM 6283 C C . GLN A 1 793 ? -23.246 22.408 -45.671 1.00 51.78 793 GLN A C 1
ATOM 6285 O O . GLN A 1 793 ? -23.450 22.749 -44.512 1.00 51.78 793 GLN A O 1
ATOM 6290 N N . THR A 1 794 ? -22.721 23.263 -46.559 1.00 52.19 794 THR A N 1
ATOM 6291 C CA . THR A 1 794 ? -22.266 24.622 -46.176 1.00 52.19 794 THR A CA 1
ATOM 6292 C C . THR A 1 794 ? -23.415 25.512 -45.680 1.00 52.19 794 THR A C 1
ATOM 6294 O O . THR A 1 794 ? -23.248 26.326 -44.771 1.00 52.19 794 THR A O 1
ATOM 6297 N N . THR A 1 795 ? -24.619 25.347 -46.240 1.00 50.22 795 THR A N 1
ATOM 6298 C CA . THR A 1 795 ? -25.818 26.063 -45.766 1.00 50.22 795 THR A CA 1
ATOM 6299 C C . THR A 1 795 ? -26.283 25.539 -44.403 1.00 50.22 795 THR A C 1
ATOM 6301 O O . THR A 1 795 ? -26.718 26.321 -43.557 1.00 50.22 795 THR A O 1
ATOM 6304 N N . ALA A 1 796 ? -26.181 24.227 -44.171 1.00 54.25 796 ALA A N 1
ATOM 6305 C CA . ALA A 1 796 ? -26.484 23.605 -42.886 1.00 54.25 796 ALA A CA 1
ATOM 6306 C C . ALA A 1 796 ? -25.469 24.002 -41.803 1.00 54.25 796 ALA A C 1
ATOM 6308 O O . ALA A 1 796 ? -25.879 24.275 -40.680 1.00 54.25 796 ALA A O 1
ATOM 6309 N N . GLU A 1 797 ? -24.185 24.117 -42.142 1.00 58.50 797 GLU A N 1
ATOM 6310 C CA . GLU A 1 797 ? -23.123 24.611 -41.255 1.00 58.50 797 GLU A CA 1
ATOM 6311 C C . GLU A 1 797 ? -23.361 26.082 -40.868 1.00 58.50 797 GLU A C 1
ATOM 6313 O O . GLU A 1 797 ? -23.358 26.411 -39.682 1.00 58.50 797 GLU A O 1
ATOM 6318 N N . GLY A 1 798 ? -23.714 26.955 -41.823 1.00 62.53 798 GLY A N 1
ATOM 6319 C CA . GLY A 1 798 ? -24.101 28.343 -41.525 1.00 62.53 798 GLY A CA 1
ATOM 6320 C C . GLY A 1 798 ? -25.355 28.453 -40.642 1.00 62.53 798 GLY A C 1
ATOM 6321 O O . GLY A 1 798 ? -25.404 29.265 -39.717 1.00 62.53 798 GLY A O 1
ATOM 6322 N N . LEU A 1 799 ? -26.365 27.605 -40.876 1.00 59.62 799 LEU A N 1
ATOM 6323 C CA . LEU A 1 799 ? -27.560 27.521 -40.023 1.00 59.62 799 LEU A CA 1
ATOM 6324 C C . LEU A 1 799 ? -27.250 26.953 -38.628 1.00 59.62 799 LEU A C 1
ATOM 6326 O O . LEU A 1 799 ? -27.825 27.433 -37.650 1.00 59.62 799 LEU A O 1
ATOM 6330 N N . SER A 1 800 ? -26.337 25.981 -38.520 1.00 65.44 800 SER A N 1
ATOM 6331 C CA . SER A 1 800 ? -25.856 25.443 -37.241 1.00 65.44 800 SER A CA 1
ATOM 6332 C C . SER A 1 800 ? -25.170 26.533 -36.427 1.00 65.44 800 SER A C 1
ATOM 6334 O O . SER A 1 800 ? -25.473 26.692 -35.250 1.00 65.44 800 SER A O 1
ATOM 6336 N N . MET A 1 801 ? -24.354 27.372 -37.068 1.00 65.25 801 MET A N 1
ATOM 6337 C CA . MET A 1 801 ? -23.634 28.461 -36.405 1.00 65.25 801 MET A CA 1
ATOM 6338 C C . MET A 1 801 ? -24.564 29.583 -35.909 1.00 65.25 801 MET A C 1
ATOM 6340 O O . MET A 1 801 ? -24.374 30.109 -34.812 1.00 65.25 801 MET A O 1
ATOM 6344 N N . PHE A 1 802 ? -25.644 29.901 -36.638 1.00 67.50 802 PHE A N 1
ATOM 6345 C CA . PHE A 1 802 ? -26.719 30.760 -36.109 1.00 67.50 802 PHE A CA 1
ATOM 6346 C C . PHE A 1 802 ? -27.480 30.101 -34.947 1.00 67.50 802 PHE A C 1
ATOM 6348 O O . PHE A 1 802 ? -27.929 30.794 -34.025 1.00 67.50 802 PHE A O 1
ATOM 6355 N N . GLY A 1 803 ? -27.619 28.772 -34.975 1.00 67.50 803 GLY A N 1
ATOM 6356 C CA . GLY A 1 803 ? -28.145 27.973 -33.870 1.00 67.50 803 GLY A CA 1
ATOM 6357 C C . GLY A 1 803 ? -27.259 28.050 -32.625 1.00 67.50 803 GLY A C 1
ATOM 6358 O O . GLY A 1 803 ? -27.765 28.308 -31.535 1.00 67.50 803 GLY A O 1
ATOM 6359 N N . GLU A 1 804 ? -25.944 27.925 -32.793 1.00 73.88 804 GLU A N 1
ATOM 6360 C CA . GLU A 1 804 ? -24.942 28.055 -31.732 1.00 73.88 804 GLU A CA 1
ATOM 6361 C C . GLU A 1 804 ? -24.892 29.478 -31.168 1.00 73.88 804 GLU A C 1
ATOM 6363 O O . GLU A 1 804 ? -24.962 29.642 -29.954 1.00 73.88 804 GLU A O 1
ATOM 6368 N N . MET A 1 805 ? -24.895 30.518 -32.012 1.00 71.69 805 MET A N 1
ATOM 6369 C CA . MET A 1 805 ? -24.961 31.922 -31.574 1.00 71.69 805 MET A CA 1
ATOM 6370 C C . MET A 1 805 ? -26.232 32.198 -30.757 1.00 71.69 805 MET A C 1
ATOM 6372 O O . MET A 1 805 ? -26.188 32.839 -29.705 1.00 71.69 805 MET A O 1
ATOM 6376 N N . SER A 1 806 ? -27.375 31.676 -31.215 1.00 70.50 806 SER A N 1
ATOM 6377 C CA . SER A 1 806 ? -28.639 31.756 -30.473 1.00 70.50 806 SER A CA 1
ATOM 6378 C C . SER A 1 806 ? -28.561 30.987 -29.155 1.00 70.50 806 SER A C 1
ATOM 6380 O O . SER A 1 806 ? -29.126 31.433 -28.158 1.00 70.50 806 SER A O 1
ATOM 6382 N N . GLY A 1 807 ? -27.838 29.864 -29.136 1.00 75.25 807 GLY A N 1
ATOM 6383 C CA . GLY A 1 807 ? -27.510 29.097 -27.939 1.00 75.25 807 GLY A CA 1
ATOM 6384 C C . GLY A 1 807 ? -26.693 29.906 -26.932 1.00 75.25 807 GLY A C 1
ATOM 6385 O O . GLY A 1 807 ? -27.108 30.006 -25.780 1.00 75.25 807 GLY A O 1
ATOM 6386 N N . VAL A 1 808 ? -25.604 30.550 -27.360 1.00 76.31 808 VAL A N 1
ATOM 6387 C CA . VAL A 1 808 ? -24.737 31.388 -26.510 1.00 76.31 808 VAL A CA 1
ATOM 6388 C C . VAL A 1 808 ? -25.506 32.594 -25.959 1.00 76.31 808 VAL A C 1
ATOM 6390 O O . VAL A 1 808 ? -25.533 32.818 -24.750 1.00 76.31 808 VAL A O 1
ATOM 6393 N N . ALA A 1 809 ? -26.231 33.335 -26.804 1.00 77.75 809 ALA A N 1
ATOM 6394 C CA . ALA A 1 809 ? -27.051 34.463 -26.352 1.00 77.75 809 ALA A CA 1
ATOM 6395 C C . ALA A 1 809 ? -28.192 34.021 -25.411 1.00 77.75 809 ALA A C 1
ATOM 6397 O O . ALA A 1 809 ? -28.534 34.722 -24.452 1.00 77.75 809 ALA A O 1
ATOM 6398 N N . ALA A 1 810 ? -28.785 32.844 -25.650 1.00 77.94 810 ALA A N 1
ATOM 6399 C CA . ALA A 1 810 ? -29.774 32.262 -24.749 1.00 77.94 810 ALA A CA 1
ATOM 6400 C C . ALA A 1 810 ? -29.150 31.843 -23.411 1.00 77.94 810 ALA A C 1
ATOM 6402 O O . ALA A 1 810 ? -29.780 32.070 -22.380 1.00 77.94 810 ALA A O 1
ATOM 6403 N N . GLN A 1 811 ? -27.934 31.291 -23.405 1.00 80.62 811 GLN A N 1
ATOM 6404 C CA . GLN A 1 811 ? -27.192 30.970 -22.185 1.00 80.62 811 GLN A CA 1
ATOM 6405 C C . GLN A 1 811 ? -26.911 32.232 -21.366 1.00 80.62 811 GLN A C 1
ATOM 6407 O O . GLN A 1 811 ? -27.261 32.252 -20.194 1.00 80.62 811 GLN A O 1
ATOM 6412 N N . PHE A 1 812 ? -26.439 33.327 -21.970 1.00 82.38 812 PHE A N 1
ATOM 6413 C CA . PHE A 1 812 ? -26.254 34.599 -21.252 1.00 82.38 812 PHE A CA 1
ATOM 6414 C C . PHE A 1 812 ? -27.549 35.169 -20.692 1.00 82.38 812 PHE A C 1
ATOM 6416 O O . PHE A 1 812 ? -27.604 35.631 -19.552 1.00 82.38 812 PHE A O 1
ATOM 6423 N N . LYS A 1 813 ? -28.630 35.103 -21.471 1.00 83.25 813 LYS A N 1
ATOM 6424 C CA . LYS A 1 813 ? -29.947 35.511 -20.987 1.00 83.25 813 LYS A CA 1
ATOM 6425 C C . LYS A 1 813 ? -30.406 34.647 -19.810 1.00 83.25 813 LYS A C 1
ATOM 6427 O O . LYS A 1 813 ? -31.012 35.180 -18.884 1.00 83.25 813 LYS A O 1
ATOM 6432 N N . ARG A 1 814 ? -30.122 33.341 -19.831 1.00 81.12 814 ARG A N 1
ATOM 6433 C CA . ARG A 1 814 ? -30.390 32.431 -18.709 1.00 81.12 814 ARG A CA 1
ATOM 6434 C C . ARG A 1 814 ? -29.524 32.770 -17.500 1.00 81.12 814 ARG A C 1
ATOM 6436 O O . ARG A 1 814 ? -30.076 32.853 -16.413 1.00 81.12 814 ARG A O 1
ATOM 6443 N N . SER A 1 815 ? -28.240 33.060 -17.689 1.00 86.31 815 SER A N 1
ATOM 6444 C CA . SER A 1 815 ? -27.338 33.491 -16.616 1.00 86.31 815 SER A CA 1
ATOM 6445 C C . SER A 1 815 ? -27.808 34.791 -15.966 1.00 86.31 815 SER A C 1
ATOM 6447 O O . SER A 1 815 ? -27.872 34.869 -14.747 1.00 86.31 815 SER A O 1
ATOM 6449 N N . LYS A 1 816 ? -28.251 35.782 -16.752 1.00 88.25 816 LYS A N 1
ATOM 6450 C CA . LYS A 1 816 ? -28.823 37.022 -16.208 1.00 88.25 816 LYS A CA 1
ATOM 6451 C C . LYS A 1 816 ? -30.110 36.776 -15.414 1.00 88.25 816 LYS A C 1
ATOM 6453 O O . LYS A 1 816 ? -30.279 37.357 -14.348 1.00 88.25 816 LYS A O 1
ATOM 6458 N N . GLN A 1 817 ? -31.006 35.925 -15.920 1.00 88.81 817 GLN A N 1
ATOM 6459 C CA . GLN A 1 817 ? -32.225 35.536 -15.196 1.00 88.81 817 GLN A CA 1
ATOM 6460 C C . GLN A 1 817 ? -31.899 34.817 -13.883 1.00 88.81 817 GLN A C 1
ATOM 6462 O O . GLN A 1 817 ? -32.569 35.048 -12.882 1.00 88.81 817 GLN A O 1
ATOM 6467 N N . GLU A 1 818 ? -30.865 33.974 -13.886 1.00 88.75 818 GLU A N 1
ATOM 6468 C CA . GLU A 1 818 ? -30.373 33.307 -12.685 1.00 88.75 818 GLU A CA 1
ATOM 6469 C C . GLU A 1 818 ? -29.809 34.327 -11.691 1.00 88.75 818 GLU A C 1
ATOM 6471 O O . GLU A 1 818 ? -30.195 34.314 -10.532 1.00 88.75 818 GLU A O 1
ATOM 6476 N N . TRP A 1 819 ? -28.979 35.278 -12.126 1.00 91.00 819 TRP A N 1
ATOM 6477 C CA . TRP A 1 819 ? -28.455 36.325 -11.241 1.00 91.00 819 TRP A CA 1
ATOM 6478 C C . TRP A 1 819 ? -29.558 37.217 -10.660 1.00 91.00 819 TRP A C 1
ATOM 6480 O O . TRP A 1 819 ? -29.510 37.544 -9.474 1.00 91.00 819 TRP A O 1
ATOM 6490 N N . GLU A 1 820 ? -30.568 37.591 -11.456 1.00 91.94 820 GLU A N 1
ATOM 6491 C CA . GLU A 1 820 ? -31.746 38.334 -10.978 1.00 91.94 820 GLU A CA 1
ATOM 6492 C C . GLU A 1 820 ? -32.493 37.544 -9.896 1.00 91.94 820 GLU A C 1
ATOM 6494 O O . GLU A 1 820 ? -32.806 38.093 -8.837 1.00 91.94 820 GLU A O 1
ATOM 6499 N N . LEU A 1 821 ? -32.699 36.243 -10.117 1.00 89.56 821 LEU A N 1
ATOM 6500 C CA . LEU A 1 821 ? -33.306 35.351 -9.135 1.00 89.56 821 LEU A CA 1
ATOM 6501 C C . LEU A 1 821 ? -32.458 35.246 -7.858 1.00 89.56 821 LEU A C 1
ATOM 6503 O O . LEU A 1 821 ? -32.998 35.383 -6.763 1.00 89.56 821 LEU A O 1
ATOM 6507 N N . GLN A 1 822 ? -31.140 35.059 -7.977 1.00 89.75 822 GLN A N 1
ATOM 6508 C CA . GLN A 1 822 ? -30.228 34.967 -6.831 1.00 89.75 822 GLN A CA 1
ATOM 6509 C C . GLN A 1 822 ? -30.210 36.266 -6.009 1.00 89.75 822 GLN A C 1
ATOM 6511 O O . GLN A 1 822 ? -30.233 36.218 -4.778 1.00 89.75 822 GLN A O 1
ATOM 6516 N N . LYS A 1 823 ? -30.266 37.437 -6.663 1.00 94.06 823 LYS A N 1
ATOM 6517 C CA . LYS A 1 823 ? -30.412 38.734 -5.981 1.00 94.06 823 LYS A CA 1
ATOM 6518 C C . LYS A 1 823 ? -31.727 38.821 -5.201 1.00 94.06 823 LYS A C 1
ATOM 6520 O O . LYS A 1 823 ? -31.724 39.239 -4.043 1.00 94.06 823 LYS A O 1
ATOM 6525 N N . GLU A 1 824 ? -32.853 38.450 -5.815 1.00 92.12 824 GLU A N 1
ATOM 6526 C CA . GLU A 1 824 ? -34.165 38.473 -5.151 1.00 92.12 824 GLU A CA 1
ATOM 6527 C C . GLU A 1 824 ? -34.241 37.482 -3.981 1.00 92.12 824 GLU A C 1
ATOM 6529 O O . GLU A 1 824 ? -34.780 37.814 -2.921 1.00 92.12 824 GLU A O 1
ATOM 6534 N N . MET A 1 825 ? -33.656 36.291 -4.137 1.00 89.44 825 MET A N 1
ATOM 6535 C CA . MET A 1 825 ? -33.554 35.292 -3.073 1.00 89.44 825 MET A CA 1
ATOM 6536 C C . MET A 1 825 ? -32.743 35.822 -1.886 1.00 89.44 825 MET A C 1
ATOM 6538 O O . MET A 1 825 ? -33.241 35.780 -0.761 1.00 89.44 825 MET A O 1
ATOM 6542 N N . ALA A 1 826 ? -31.568 36.412 -2.131 1.00 89.75 826 ALA A N 1
ATOM 6543 C CA . ALA A 1 826 ? -30.741 37.018 -1.085 1.00 89.75 826 ALA A CA 1
ATOM 6544 C C . ALA A 1 826 ? -31.445 38.206 -0.391 1.00 89.75 826 ALA A C 1
ATOM 6546 O O . ALA A 1 826 ? -31.339 38.383 0.825 1.00 89.75 826 ALA A O 1
ATOM 6547 N N . ALA A 1 827 ? -32.238 38.998 -1.127 1.00 92.62 827 ALA A N 1
ATOM 6548 C CA . ALA A 1 827 ? -33.056 40.072 -0.554 1.00 92.62 827 ALA A CA 1
ATOM 6549 C C . ALA A 1 827 ? -34.170 39.545 0.359 1.00 92.62 827 ALA A C 1
ATOM 6551 O O . ALA A 1 827 ? -34.392 40.079 1.450 1.00 92.62 827 ALA A O 1
ATOM 6552 N N . SER A 1 828 ? -34.847 38.473 -0.053 1.00 90.62 828 SER A N 1
ATOM 6553 C CA . SER A 1 828 ? -35.831 37.792 0.789 1.00 90.62 828 SER A CA 1
ATOM 6554 C C . SER A 1 828 ? -35.180 37.155 2.024 1.00 90.62 828 SER A C 1
ATOM 6556 O O . SER A 1 828 ? -35.756 37.209 3.112 1.00 90.62 828 SER A O 1
ATOM 6558 N N . GLU A 1 829 ? -33.982 36.586 1.884 1.00 90.56 829 GLU A N 1
ATOM 6559 C CA . GLU A 1 829 ? -33.206 36.008 2.985 1.00 90.56 829 GLU A CA 1
ATOM 6560 C C . GLU A 1 829 ? -32.829 37.071 4.026 1.00 90.56 829 GLU A C 1
ATOM 6562 O O . GLU A 1 829 ? -33.033 36.863 5.222 1.00 90.56 829 GLU A O 1
ATOM 6567 N N . ALA A 1 830 ? -32.398 38.262 3.596 1.00 92.50 830 ALA A N 1
ATOM 6568 C CA . ALA A 1 830 ? -32.109 39.373 4.503 1.00 92.50 830 ALA A CA 1
ATOM 6569 C C . ALA A 1 830 ? -33.340 39.804 5.333 1.00 92.50 830 ALA A C 1
ATOM 6571 O O . ALA A 1 830 ? -33.215 40.058 6.534 1.00 92.50 830 ALA A O 1
ATOM 6572 N N . ILE A 1 831 ? -34.535 39.842 4.725 1.00 92.12 831 ILE A N 1
ATOM 6573 C CA . ILE A 1 831 ? -35.802 40.140 5.424 1.00 92.12 831 ILE A CA 1
ATOM 6574 C C . ILE A 1 831 ? -36.167 39.017 6.403 1.00 92.12 831 ILE A C 1
ATOM 6576 O O . ILE A 1 831 ? -36.622 39.273 7.520 1.00 92.12 831 ILE A O 1
ATOM 6580 N N . GLN A 1 832 ? -35.971 37.759 6.011 1.00 89.19 832 GLN A N 1
ATOM 6581 C CA . GLN A 1 832 ? -36.214 36.618 6.889 1.00 89.19 832 GLN A CA 1
ATOM 6582 C C . GLN A 1 832 ? -35.291 36.652 8.115 1.00 89.19 832 GLN A C 1
ATOM 6584 O O . GLN A 1 832 ? -35.754 36.429 9.238 1.00 89.19 832 GLN A O 1
ATOM 6589 N N . LEU A 1 833 ? -34.010 36.969 7.915 1.00 92.44 833 LEU A N 1
ATOM 6590 C CA . LEU A 1 833 ? -33.018 37.095 8.981 1.00 92.44 833 LEU A CA 1
ATOM 6591 C C . LEU A 1 833 ? -33.379 38.210 9.970 1.00 92.44 833 LEU A C 1
ATOM 6593 O O . LEU A 1 833 ? -33.173 38.035 11.169 1.00 92.44 833 LEU A O 1
ATOM 6597 N N . ASP A 1 834 ? -34.013 39.300 9.527 1.00 92.06 834 ASP A N 1
ATOM 6598 C CA . ASP A 1 834 ? -34.530 40.335 10.435 1.00 92.06 834 ASP A CA 1
ATOM 6599 C C . ASP A 1 834 ? -35.579 39.802 11.419 1.00 92.06 834 ASP A C 1
ATOM 6601 O O . ASP A 1 834 ? -35.500 40.056 12.626 1.00 92.06 834 ASP A O 1
ATOM 6605 N N . TYR A 1 835 ? -36.538 39.008 10.937 1.00 90.94 835 TYR A N 1
ATOM 6606 C CA . TYR A 1 835 ? -37.516 38.363 11.815 1.00 90.94 835 TYR A CA 1
ATOM 6607 C C . TYR A 1 835 ? -36.863 37.346 12.759 1.00 90.94 835 TYR A C 1
ATOM 6609 O O . TYR A 1 835 ? -37.267 37.240 13.921 1.00 90.94 835 TYR A O 1
ATOM 6617 N N . GLN A 1 836 ? -35.840 36.621 12.295 1.00 86.75 836 GLN A N 1
ATOM 6618 C CA . GLN A 1 836 ? -35.099 35.670 13.128 1.00 86.75 836 GLN A CA 1
ATOM 6619 C C . GLN A 1 836 ? -34.294 36.367 14.229 1.00 86.75 836 GLN A C 1
ATOM 6621 O O . GLN A 1 836 ? -34.310 35.905 15.369 1.00 86.75 836 GLN A O 1
ATOM 6626 N N . ILE A 1 837 ? -33.651 37.501 13.931 1.00 93.69 837 ILE A N 1
ATOM 6627 C CA . ILE A 1 837 ? -32.940 38.315 14.926 1.00 93.69 837 ILE A CA 1
ATOM 6628 C C . ILE A 1 837 ? -33.915 38.768 16.020 1.00 93.69 837 ILE A C 1
ATOM 6630 O O . ILE A 1 837 ? -33.644 38.556 17.202 1.00 93.69 837 ILE A O 1
ATOM 6634 N N . ALA A 1 838 ? -35.079 39.312 15.648 1.00 90.94 838 ALA A N 1
ATOM 6635 C CA . ALA A 1 838 ? -36.094 39.732 16.616 1.00 90.94 838 ALA A CA 1
ATOM 6636 C C . ALA A 1 838 ? -36.606 38.561 17.481 1.00 90.94 838 ALA A C 1
ATOM 6638 O O . ALA A 1 838 ? -36.750 38.690 18.699 1.00 90.94 838 ALA A O 1
ATOM 6639 N N . ALA A 1 839 ? -36.841 37.389 16.883 1.00 87.12 839 ALA A N 1
ATOM 6640 C CA . ALA A 1 839 ? -37.227 36.184 17.620 1.00 87.12 839 ALA A CA 1
ATOM 6641 C C . ALA A 1 839 ? -36.129 35.721 18.596 1.00 87.12 839 ALA A C 1
ATOM 6643 O O . ALA A 1 839 ? -36.422 35.323 19.728 1.00 87.12 839 ALA A O 1
ATOM 6644 N N . GLN A 1 840 ? -34.863 35.821 18.191 1.00 88.88 840 GLN A N 1
ATOM 6645 C CA . GLN A 1 840 ? -33.720 35.431 19.007 1.00 88.88 840 GLN A CA 1
ATOM 6646 C C . GLN A 1 840 ? -33.542 36.355 20.226 1.00 88.88 840 GLN A C 1
ATOM 6648 O O . GLN A 1 840 ? -33.224 35.873 21.314 1.00 88.88 840 GLN A O 1
ATOM 6653 N N . GLU A 1 841 ? -33.844 37.653 20.108 1.00 91.38 841 GLU A N 1
ATOM 6654 C CA . GLU A 1 841 ? -33.880 38.569 21.263 1.00 91.38 841 GLU A CA 1
ATOM 6655 C C . GLU A 1 841 ? -34.927 38.156 22.310 1.00 91.38 841 GLU A C 1
ATOM 6657 O O . GLU A 1 841 ? -34.675 38.223 23.517 1.00 91.38 841 GLU A O 1
ATOM 6662 N N . HIS A 1 842 ? -36.097 37.684 21.873 1.00 88.38 842 HIS A N 1
ATOM 6663 C CA . HIS A 1 842 ? -37.108 37.132 22.777 1.00 88.38 842 HIS A CA 1
ATOM 6664 C C . HIS A 1 842 ? -36.660 35.811 23.415 1.00 88.38 842 HIS A C 1
ATOM 6666 O O . HIS A 1 842 ? -36.913 35.591 24.602 1.00 88.38 842 HIS A O 1
ATOM 6672 N N . ARG A 1 843 ? -35.949 34.961 22.666 1.00 83.62 843 ARG A N 1
ATOM 6673 C CA . ARG A 1 843 ? -35.401 33.693 23.166 1.00 83.62 843 ARG A CA 1
ATOM 6674 C C . ARG A 1 843 ? -34.390 33.905 24.292 1.00 83.62 843 ARG A C 1
ATOM 6676 O O . ARG A 1 843 ? -34.452 33.189 25.284 1.00 83.62 843 ARG A O 1
ATOM 6683 N N . ILE A 1 844 ? -33.528 34.921 24.190 1.00 91.62 844 ILE A N 1
ATOM 6684 C CA . ILE A 1 844 ? -32.589 35.285 25.267 1.00 91.62 844 ILE A CA 1
ATOM 6685 C C . ILE A 1 844 ? -33.349 35.575 26.572 1.00 91.62 844 ILE A C 1
ATOM 6687 O O . ILE A 1 844 ? -33.021 35.002 27.610 1.00 91.62 844 ILE A O 1
ATOM 6691 N N . LYS A 1 845 ? -34.406 36.400 26.517 1.00 89.69 845 LYS A N 1
ATOM 6692 C CA . LYS A 1 845 ? -35.239 36.727 27.693 1.00 89.69 845 LYS A CA 1
ATOM 6693 C C . LYS A 1 845 ? -35.941 35.499 28.284 1.00 89.69 845 LYS A C 1
ATOM 6695 O O . LYS A 1 845 ? -36.113 35.415 29.495 1.00 89.69 845 LYS A O 1
ATOM 6700 N N . MET A 1 846 ? -36.360 34.552 27.446 1.00 84.81 846 MET A N 1
ATOM 6701 C CA . MET A 1 846 ? -36.982 33.302 27.892 1.00 84.81 846 MET A CA 1
ATOM 6702 C C . MET A 1 846 ? -35.982 32.405 28.635 1.00 84.81 846 MET A C 1
ATOM 6704 O O . MET A 1 846 ? -36.289 31.929 29.726 1.00 84.81 846 MET A O 1
ATOM 6708 N N . SER A 1 847 ? -34.766 32.246 28.103 1.00 83.38 847 SER A N 1
ATOM 6709 C CA . SER A 1 847 ? -33.702 31.453 28.735 1.00 83.38 847 SER A CA 1
ATOM 6710 C C . SER A 1 847 ? -33.293 31.994 30.112 1.00 83.38 847 SER A C 1
ATOM 6712 O O . SER A 1 847 ? -32.987 31.217 31.015 1.00 83.38 847 SER A O 1
ATOM 6714 N N . GLU A 1 848 ? -33.325 33.318 30.303 1.00 89.00 848 GLU A N 1
ATOM 6715 C CA . GLU A 1 848 ? -33.080 33.952 31.608 1.00 89.00 848 GLU A CA 1
ATOM 6716 C C . GLU A 1 848 ? -34.132 33.555 32.662 1.00 89.00 848 GLU A C 1
ATOM 6718 O O . GLU A 1 848 ? -33.786 33.325 33.821 1.00 89.00 848 GLU A O 1
ATOM 6723 N N . ILE A 1 849 ? -35.403 33.414 32.271 1.00 84.12 849 ILE A N 1
ATOM 6724 C CA . ILE A 1 849 ? -36.485 32.967 33.165 1.00 84.12 849 ILE A CA 1
ATOM 6725 C C . ILE A 1 849 ? -36.359 31.468 33.482 1.00 84.12 849 ILE A C 1
ATOM 6727 O O . ILE A 1 849 ? -36.563 31.063 34.627 1.00 84.12 849 ILE A O 1
ATOM 6731 N N . GLU A 1 850 ? -35.989 30.641 32.501 1.00 83.31 850 GLU A N 1
ATOM 6732 C CA . GLU A 1 850 ? -35.781 29.199 32.700 1.00 83.31 850 GLU A CA 1
ATOM 6733 C C . GLU A 1 850 ? -34.656 28.891 33.698 1.00 83.31 850 GLU A C 1
ATOM 6735 O O . GLU A 1 850 ? -34.778 27.952 34.485 1.00 83.31 850 GLU A O 1
ATOM 6740 N N . LEU A 1 851 ? -33.580 29.689 33.704 1.00 89.62 851 LEU A N 1
ATOM 6741 C CA . LEU A 1 851 ? -32.493 29.552 34.679 1.00 89.62 851 LEU A CA 1
ATOM 6742 C C . LEU A 1 851 ? -33.010 29.702 36.120 1.00 89.62 851 LEU A C 1
ATOM 6744 O O . LEU A 1 851 ? -32.658 28.905 36.984 1.00 89.62 851 LEU A O 1
ATOM 6748 N N . LEU A 1 852 ? -33.889 30.679 36.363 1.00 87.19 852 LEU A N 1
ATOM 6749 C CA . LEU A 1 852 ? -34.474 30.918 37.686 1.00 87.19 852 LEU A CA 1
ATOM 6750 C C . LEU A 1 852 ? -35.382 29.762 38.131 1.00 87.19 852 LEU A C 1
ATOM 6752 O O . LEU A 1 852 ? -35.365 29.377 39.299 1.00 87.19 852 LEU A O 1
ATOM 6756 N N . GLN A 1 853 ? -36.173 29.196 37.216 1.00 82.94 853 GLN A N 1
ATOM 6757 C CA . GLN A 1 853 ? -37.005 28.027 37.517 1.00 82.94 853 GLN A CA 1
ATOM 6758 C C . GLN A 1 853 ? -36.145 26.812 37.900 1.00 82.94 853 GLN A C 1
ATOM 6760 O O . GLN A 1 853 ? -36.443 26.121 38.871 1.00 82.94 853 GLN A O 1
ATOM 6765 N N . HIS A 1 854 ? -35.056 26.589 37.170 1.00 85.06 854 HIS A N 1
ATOM 6766 C CA . HIS A 1 854 ? -34.157 25.455 37.357 1.00 85.06 854 HIS A CA 1
ATOM 6767 C C . HIS A 1 854 ? -33.423 25.461 38.709 1.00 85.06 854 HIS A C 1
ATOM 6769 O O . HIS A 1 854 ? -33.254 24.414 39.336 1.00 85.06 854 HIS A O 1
ATOM 6775 N N . GLU A 1 855 ? -33.057 26.640 39.222 1.00 85.25 855 GLU A N 1
ATOM 6776 C CA . GLU A 1 855 ? -32.470 26.778 40.565 1.00 85.25 855 GLU A CA 1
ATOM 6777 C C . GLU A 1 855 ? -33.384 26.209 41.669 1.00 85.25 855 GLU A C 1
ATOM 6779 O O . GLU A 1 855 ? -32.897 25.693 42.677 1.00 85.25 855 GLU A O 1
ATOM 6784 N N . LYS A 1 856 ? -34.710 26.234 41.474 1.00 80.25 856 LYS A N 1
ATOM 6785 C CA . LYS A 1 856 ? -35.672 25.635 42.412 1.00 80.25 856 LYS A CA 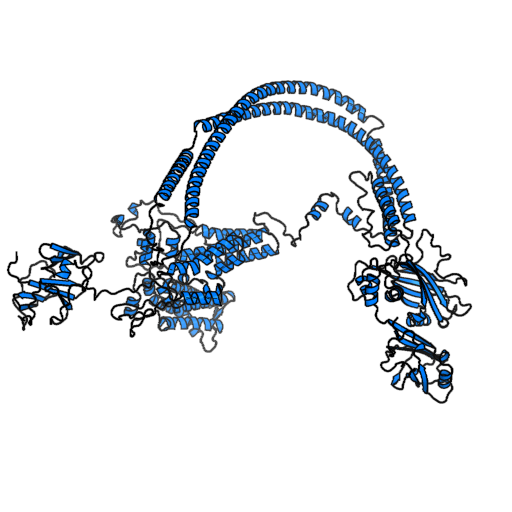1
ATOM 6786 C C . LYS A 1 856 ? -35.766 24.110 42.318 1.00 80.25 856 LYS A C 1
ATOM 6788 O O . LYS A 1 856 ? -36.101 23.474 43.317 1.00 80.25 856 LYS A O 1
ATOM 6793 N N . ASP A 1 857 ? -35.434 23.513 41.178 1.00 79.75 857 ASP A N 1
ATOM 6794 C CA . ASP A 1 857 ? -35.438 22.056 40.998 1.00 79.75 857 ASP A CA 1
ATOM 6795 C C . ASP A 1 857 ? -34.237 21.378 41.685 1.00 79.75 857 ASP A C 1
ATOM 6797 O O . ASP A 1 857 ? -34.368 20.261 42.199 1.00 79.75 857 ASP A O 1
ATOM 6801 N N . ILE A 1 858 ? -33.098 22.077 41.788 1.00 86.25 858 ILE A N 1
ATOM 6802 C CA . ILE A 1 858 ? -31.911 21.629 42.546 1.00 86.25 858 ILE A CA 1
ATOM 6803 C C . ILE A 1 858 ? -32.263 21.366 44.015 1.00 86.25 858 ILE A C 1
ATOM 6805 O O . ILE A 1 858 ? -31.959 20.295 44.542 1.00 86.25 858 ILE A O 1
ATOM 6809 N N . GLU A 1 859 ? -32.972 22.305 44.650 1.00 82.12 859 GLU A N 1
ATOM 6810 C CA . GLU A 1 859 ? -33.369 22.238 46.065 1.00 82.12 859 GLU A CA 1
ATOM 6811 C C . GLU A 1 859 ? -34.198 20.971 46.380 1.00 82.12 859 GLU A C 1
ATOM 6813 O O . GLU A 1 859 ? -34.018 20.329 47.417 1.00 82.12 859 GLU A O 1
ATOM 6818 N N . ASN A 1 860 ? -35.064 20.542 45.454 1.00 77.50 860 ASN A N 1
ATOM 6819 C CA . ASN A 1 860 ? -35.898 19.346 45.616 1.00 77.50 860 ASN A CA 1
ATOM 6820 C C . ASN A 1 860 ? -35.117 18.026 45.447 1.00 77.50 860 ASN A C 1
ATOM 6822 O O . ASN A 1 860 ? -35.437 17.023 46.095 1.00 77.50 860 ASN A O 1
ATOM 6826 N N . ASN A 1 861 ? -34.091 17.998 44.590 1.00 83.06 861 ASN A N 1
ATOM 6827 C CA . ASN A 1 861 ? -33.335 16.783 44.271 1.00 83.06 861 ASN A CA 1
ATOM 6828 C C . ASN A 1 861 ? -32.475 16.270 45.446 1.00 83.06 861 ASN A C 1
ATOM 6830 O O . ASN A 1 861 ? -32.351 15.056 45.664 1.00 83.06 861 ASN A O 1
ATOM 6834 N N . GLU A 1 862 ? -31.931 17.180 46.256 1.00 82.88 862 GLU A N 1
ATOM 6835 C CA . GLU A 1 862 ? -31.097 16.833 47.413 1.00 82.88 862 GLU A CA 1
ATOM 6836 C C . GLU A 1 862 ? -31.849 15.977 48.448 1.00 82.88 862 GLU A C 1
ATOM 6838 O O . GLU A 1 862 ? -31.295 15.035 49.030 1.00 82.88 862 GLU A O 1
ATOM 6843 N N . VAL A 1 863 ? -33.145 16.249 48.631 1.00 80.69 863 VAL A N 1
ATOM 6844 C CA . VAL A 1 863 ? -34.019 15.520 49.561 1.00 80.69 863 VAL A CA 1
ATOM 6845 C C . VAL A 1 863 ? -34.208 14.058 49.126 1.00 80.69 863 VAL A C 1
ATOM 6847 O O . VAL A 1 863 ? -34.143 13.152 49.964 1.00 80.69 863 VAL A O 1
ATOM 6850 N N . ILE A 1 864 ? -34.371 13.801 47.823 1.00 81.25 864 ILE A N 1
ATOM 6851 C CA . ILE A 1 864 ? -34.577 12.455 47.250 1.00 81.25 864 ILE A CA 1
ATOM 6852 C C . ILE A 1 864 ? -33.312 11.595 47.401 1.00 81.25 864 ILE A C 1
ATOM 6854 O O . ILE A 1 864 ? -33.380 10.426 47.804 1.00 81.25 864 ILE A O 1
ATOM 6858 N N . THR A 1 865 ? -32.139 12.188 47.163 1.00 82.25 865 THR A N 1
ATOM 6859 C CA . THR A 1 865 ? -30.838 11.503 47.253 1.00 82.25 865 THR A CA 1
ATOM 6860 C C . THR A 1 865 ? -30.581 10.909 48.644 1.00 82.25 865 THR A C 1
ATOM 6862 O O . THR A 1 865 ? -30.032 9.808 48.771 1.00 82.25 865 THR A O 1
ATOM 6865 N N . LYS A 1 866 ? -30.993 11.605 49.709 1.00 82.62 866 LYS A N 1
ATOM 6866 C CA . LYS A 1 866 ? -30.790 11.159 51.096 1.00 82.62 866 LYS A CA 1
ATOM 6867 C C . LYS A 1 866 ? -31.574 9.884 51.429 1.00 82.62 866 LYS A C 1
ATOM 6869 O O . LYS A 1 866 ? -31.053 9.017 52.129 1.00 82.62 866 LYS A O 1
ATOM 6874 N N . PHE A 1 867 ? -32.791 9.740 50.906 1.00 82.00 867 PHE A N 1
ATOM 6875 C CA . PHE A 1 867 ? -33.632 8.559 51.117 1.00 82.00 867 PHE A CA 1
ATOM 6876 C C . PHE A 1 867 ? -33.071 7.316 50.407 1.00 82.00 867 PHE A C 1
ATOM 6878 O O . PHE A 1 867 ? -32.921 6.266 51.041 1.00 82.00 867 PHE A O 1
ATOM 6885 N N . MET A 1 868 ? -32.669 7.450 49.135 1.00 80.38 868 MET A N 1
ATOM 6886 C CA . MET A 1 868 ? -32.162 6.345 48.301 1.00 80.38 868 MET A CA 1
ATOM 6887 C C . MET A 1 868 ? -30.946 5.625 48.902 1.00 80.38 868 MET A C 1
ATOM 6889 O O . MET A 1 868 ? -30.809 4.413 48.749 1.00 80.38 868 MET A O 1
ATOM 6893 N N . LYS A 1 869 ? -30.088 6.341 49.641 1.00 82.19 869 LYS A N 1
ATOM 6894 C CA . LYS A 1 869 ? -28.907 5.762 50.306 1.00 82.19 869 LYS A CA 1
ATOM 6895 C C . LYS A 1 869 ? -29.230 4.902 51.538 1.00 82.19 869 LYS A C 1
ATOM 6897 O O . LYS A 1 869 ? -28.377 4.132 51.960 1.00 82.19 869 LYS A O 1
ATOM 6902 N N . SER A 1 870 ? -30.418 5.031 52.131 1.00 82.31 870 SER A N 1
ATOM 6903 C CA . SER A 1 870 ? -30.736 4.458 53.454 1.00 82.31 870 SER A CA 1
ATOM 6904 C C . SER A 1 870 ? -31.561 3.157 53.441 1.00 82.31 870 SER A C 1
ATOM 6906 O O . SER A 1 870 ? -31.713 2.528 54.487 1.00 82.31 870 SER A O 1
ATOM 6908 N N . LYS A 1 871 ? -32.093 2.723 52.288 1.00 86.38 871 LYS A N 1
ATOM 6909 C CA . LYS A 1 871 ? -32.964 1.530 52.175 1.00 86.38 871 LYS A CA 1
ATOM 6910 C C . LYS A 1 871 ? -32.192 0.191 52.222 1.00 86.38 871 LYS A C 1
ATOM 6912 O O . LYS A 1 871 ? -31.011 0.153 51.891 1.00 86.38 871 LYS A O 1
ATOM 6917 N N . PHE A 1 872 ? -32.854 -0.916 52.603 1.00 77.75 872 PHE A N 1
ATOM 6918 C CA . PHE A 1 872 ? -32.248 -2.266 52.729 1.00 77.75 872 PHE A CA 1
ATOM 6919 C C . PHE A 1 872 ? -31.928 -2.930 51.379 1.00 77.75 872 PHE A C 1
ATOM 6921 O O . PHE A 1 872 ? -30.829 -3.442 51.188 1.00 77.75 872 PHE A O 1
ATOM 6928 N N . SER A 1 873 ? -32.865 -2.896 50.424 1.00 85.75 873 SER A N 1
ATOM 6929 C CA . SER A 1 873 ? -32.673 -3.371 49.045 1.00 85.75 873 SER A CA 1
ATOM 6930 C C . SER A 1 873 ? -31.881 -2.348 48.224 1.00 85.75 873 SER A C 1
ATOM 6932 O O . SER A 1 873 ? -32.364 -1.808 47.232 1.00 85.75 873 SER A O 1
ATOM 6934 N N . ASN A 1 874 ? -30.699 -1.995 48.712 1.00 83.62 874 ASN A N 1
ATOM 6935 C CA . ASN A 1 874 ? -29.809 -1.040 48.073 1.00 83.62 874 ASN A CA 1
ATOM 6936 C C . ASN A 1 874 ? -28.834 -1.746 47.117 1.00 83.62 874 ASN A C 1
ATOM 6938 O O . ASN A 1 874 ? -28.743 -2.974 47.061 1.00 83.62 874 ASN A O 1
ATOM 6942 N N . MET A 1 875 ? -28.061 -0.943 46.392 1.00 86.69 875 MET A N 1
ATOM 6943 C CA . MET A 1 875 ? -27.031 -1.400 45.456 1.00 86.69 875 MET A CA 1
ATOM 6944 C C . MET A 1 875 ? -26.042 -2.419 46.064 1.00 86.69 875 MET A C 1
ATOM 6946 O O . MET A 1 875 ? -25.586 -3.324 45.365 1.00 86.69 875 MET A O 1
ATOM 6950 N N . GLN A 1 876 ? -25.711 -2.314 47.359 1.00 84.50 876 GLN A N 1
ATOM 6951 C CA . GLN A 1 876 ? -24.707 -3.181 47.992 1.00 84.50 876 GLN A CA 1
ATOM 6952 C C . GLN A 1 876 ? -25.165 -4.648 48.045 1.00 84.50 876 GLN A C 1
ATOM 6954 O O . GLN A 1 876 ? -24.361 -5.546 47.792 1.00 84.50 876 GLN A O 1
ATOM 6959 N N . LEU A 1 877 ? -26.454 -4.899 48.304 1.00 88.12 877 LEU A N 1
ATOM 6960 C CA . LEU A 1 877 ? -27.027 -6.249 48.333 1.00 88.12 877 LEU A CA 1
ATOM 6961 C C . LEU A 1 877 ? -26.972 -6.926 46.953 1.00 88.12 877 LEU A C 1
ATOM 6963 O O . LEU A 1 877 ? -26.494 -8.056 46.834 1.00 88.12 877 LEU A O 1
ATOM 6967 N N . TYR A 1 878 ? -27.425 -6.233 45.903 1.00 88.56 878 TYR A N 1
ATOM 6968 C CA . TYR A 1 878 ? -27.442 -6.791 44.546 1.00 88.56 878 TYR A CA 1
ATOM 6969 C C . TYR A 1 878 ? -26.034 -6.956 43.954 1.00 88.56 878 TYR A C 1
ATOM 6971 O O . TYR A 1 878 ? -25.786 -7.921 43.232 1.00 88.56 878 TYR A O 1
ATOM 6979 N N . SER A 1 879 ? -25.081 -6.093 44.325 1.00 86.44 879 SER A N 1
ATOM 6980 C CA . SER A 1 879 ? -23.664 -6.254 43.968 1.00 86.44 879 SER A CA 1
ATOM 6981 C C . SER A 1 879 ? -23.070 -7.562 44.516 1.00 86.44 879 SER A C 1
ATOM 6983 O O . SER A 1 879 ? -22.419 -8.313 43.786 1.00 86.44 879 SER A O 1
ATOM 6985 N N . TRP A 1 880 ? -23.365 -7.900 45.777 1.00 87.19 880 TRP A N 1
ATOM 6986 C CA . TRP A 1 880 ? -22.938 -9.168 46.379 1.00 87.19 880 TRP A CA 1
ATOM 6987 C C . TRP A 1 880 ? -23.551 -10.392 45.676 1.00 87.19 880 TRP A C 1
ATOM 6989 O O . TRP A 1 880 ? -22.836 -11.354 45.381 1.00 87.19 880 TRP A O 1
ATOM 6999 N N . MET A 1 881 ? -24.852 -10.350 45.360 1.00 84.44 881 MET A N 1
ATOM 7000 C CA . MET A 1 881 ? -25.536 -11.437 44.646 1.00 84.44 881 MET A CA 1
ATOM 7001 C C . MET A 1 881 ? -24.978 -11.642 43.228 1.00 84.44 881 MET A C 1
ATOM 7003 O O . MET A 1 881 ? -24.697 -12.779 42.847 1.00 84.44 881 MET A O 1
ATOM 7007 N N . SER A 1 882 ? -24.768 -10.553 42.475 1.00 87.25 882 SER A N 1
ATOM 7008 C CA . SER A 1 882 ? -24.211 -10.579 41.114 1.00 87.25 882 SER A CA 1
ATOM 7009 C C . SER A 1 882 ? -22.845 -11.274 41.085 1.00 87.25 882 SER A C 1
ATOM 7011 O O . SER A 1 882 ? -22.635 -12.194 40.294 1.00 87.25 882 SER A O 1
ATOM 7013 N N . SER A 1 883 ? -21.955 -10.935 42.026 1.00 83.56 883 SER A N 1
ATOM 7014 C CA . SER A 1 883 ? -20.628 -11.554 42.136 1.00 83.56 883 SER A CA 1
ATOM 7015 C C . SER A 1 883 ? -20.689 -13.072 42.368 1.00 83.56 883 SER A C 1
ATOM 7017 O O . SER A 1 883 ? -19.943 -13.829 41.743 1.00 83.56 883 SER A O 1
ATOM 7019 N N . LYS A 1 884 ? -21.592 -13.549 43.237 1.00 83.56 884 LYS A N 1
ATOM 7020 C CA . LYS A 1 884 ? -21.723 -14.986 43.531 1.00 83.56 884 LYS A CA 1
ATOM 7021 C C . LYS A 1 884 ? -22.322 -15.781 42.371 1.00 83.56 884 LYS A C 1
ATOM 7023 O O . LYS A 1 884 ? -21.822 -16.865 42.075 1.00 83.56 884 LYS A O 1
ATOM 7028 N N . ILE A 1 885 ? -23.357 -15.255 41.716 1.00 87.81 885 ILE A N 1
ATOM 7029 C CA . ILE A 1 885 ? -24.026 -15.939 40.598 1.00 87.81 885 ILE A CA 1
ATOM 7030 C C . ILE A 1 885 ? -23.121 -15.966 39.359 1.00 87.81 885 ILE A C 1
ATOM 7032 O O . ILE A 1 885 ? -23.005 -17.013 38.727 1.00 87.81 885 ILE A O 1
ATOM 7036 N N . SER A 1 886 ? -22.411 -14.872 39.064 1.00 84.88 886 SER A N 1
ATOM 7037 C CA . SER A 1 886 ? -21.472 -14.792 37.934 1.00 84.88 886 SER A CA 1
ATOM 7038 C C . SER A 1 886 ? -20.371 -15.864 38.012 1.00 84.88 886 SER A C 1
ATOM 7040 O O . SER A 1 886 ? -20.072 -16.535 37.023 1.00 84.88 886 SER A O 1
ATOM 7042 N N . GLY A 1 887 ? -19.836 -16.124 39.212 1.00 82.94 887 GLY A N 1
ATOM 7043 C CA . GLY A 1 887 ? -18.846 -17.186 39.421 1.00 82.94 887 GLY A CA 1
ATOM 7044 C C . GLY A 1 887 ? -19.370 -18.595 39.108 1.00 82.94 887 GLY A C 1
ATOM 7045 O O . GLY A 1 887 ? -18.687 -19.373 38.441 1.00 82.94 887 GLY A O 1
ATOM 7046 N N . LEU A 1 888 ? -20.588 -18.926 39.552 1.00 85.31 888 LEU A N 1
ATOM 7047 C CA . LEU A 1 888 ? -21.224 -20.223 39.271 1.00 85.31 888 LEU A CA 1
ATOM 7048 C C . LEU A 1 888 ? -21.590 -20.375 37.788 1.00 85.31 888 LEU A C 1
ATOM 7050 O O . LEU A 1 888 ? -21.435 -21.457 37.213 1.00 85.31 888 LEU A O 1
ATOM 7054 N N . PHE A 1 889 ? -22.036 -19.283 37.167 1.00 90.12 889 PHE A N 1
ATOM 7055 C CA . PHE A 1 889 ? -22.379 -19.220 35.752 1.00 90.12 889 PHE A CA 1
ATOM 7056 C C . PHE A 1 889 ? -21.169 -19.553 34.867 1.00 90.12 889 PHE A C 1
ATOM 7058 O O . PHE A 1 889 ? -21.231 -20.484 34.062 1.00 90.12 889 PHE A O 1
ATOM 7065 N N . PHE A 1 890 ? -20.027 -18.898 35.099 1.00 85.81 890 PHE A N 1
ATOM 7066 C CA . PHE A 1 890 ? -18.805 -19.136 34.323 1.00 85.81 890 PHE A CA 1
ATOM 7067 C C . PHE A 1 890 ? -18.235 -20.550 34.489 1.00 85.81 890 PHE A C 1
ATOM 7069 O O . PHE A 1 890 ? -17.793 -21.173 33.522 1.00 85.81 890 PHE A O 1
ATOM 7076 N N . GLN A 1 891 ? -18.253 -21.093 35.710 1.00 85.12 891 GLN A N 1
ATOM 7077 C CA . GLN A 1 891 ? -17.792 -22.465 35.953 1.00 85.12 891 GLN A CA 1
ATOM 7078 C C . GLN A 1 891 ? -18.668 -23.493 35.225 1.00 85.12 891 GLN A C 1
ATOM 7080 O O . GLN A 1 891 ? -18.146 -24.440 34.635 1.00 85.12 891 GLN A O 1
ATOM 7085 N N . THR A 1 892 ? -19.986 -23.281 35.215 1.00 88.88 892 THR A N 1
ATOM 7086 C CA . THR A 1 892 ? -20.933 -24.144 34.494 1.00 88.88 892 THR A CA 1
ATOM 7087 C C . THR A 1 892 ? -20.737 -24.040 32.981 1.00 88.88 892 THR A C 1
ATOM 7089 O O . THR A 1 892 ? -20.768 -25.063 32.299 1.00 88.88 892 THR A O 1
ATOM 7092 N N . PHE A 1 893 ? -20.459 -22.838 32.462 1.00 89.81 893 PHE A N 1
ATOM 7093 C CA . PHE A 1 893 ? -20.154 -22.620 31.046 1.00 89.81 893 PHE A CA 1
ATOM 7094 C C . PHE A 1 893 ? -18.942 -23.432 30.589 1.00 89.81 893 PHE A C 1
ATOM 7096 O O . PHE A 1 893 ? -19.036 -24.164 29.608 1.00 89.81 893 PHE A O 1
ATOM 7103 N N . LYS A 1 894 ? -17.825 -23.365 31.327 1.00 85.75 894 LYS A N 1
ATOM 7104 C CA . LYS A 1 894 ? -16.613 -24.128 30.987 1.00 85.75 894 LYS A CA 1
ATOM 7105 C C . LYS A 1 894 ? -16.880 -25.626 30.893 1.00 85.75 894 LYS A C 1
ATOM 7107 O O . LYS A 1 894 ? -16.396 -26.276 29.973 1.00 85.75 894 LYS A O 1
ATOM 7112 N N . LEU A 1 895 ? -17.663 -26.164 31.829 1.00 88.19 895 LEU A N 1
ATOM 7113 C CA . LEU A 1 895 ? -18.052 -27.572 31.805 1.00 88.19 895 LEU A CA 1
ATOM 7114 C C . LEU A 1 895 ? -18.937 -27.883 30.591 1.00 88.19 895 LEU A C 1
ATOM 7116 O O . LEU A 1 895 ? -18.697 -28.873 29.907 1.00 88.19 895 LEU A O 1
ATOM 7120 N N . ALA A 1 896 ? -19.943 -27.051 30.308 1.00 89.56 896 ALA A N 1
ATOM 7121 C CA . ALA A 1 896 ? -20.830 -27.242 29.162 1.00 89.56 896 ALA A CA 1
ATOM 7122 C C . ALA A 1 896 ? -20.059 -27.220 27.832 1.00 89.56 896 ALA A C 1
ATOM 7124 O O . ALA A 1 896 ? -20.257 -28.096 26.992 1.00 89.56 896 ALA A O 1
ATOM 7125 N N . HIS A 1 897 ? -19.148 -26.258 27.672 1.00 89.12 897 HIS A N 1
ATOM 7126 C CA . HIS A 1 897 ? -18.316 -26.099 26.480 1.00 89.12 897 HIS A CA 1
ATOM 7127 C C . HIS A 1 897 ? -17.350 -27.271 26.275 1.00 89.12 897 HIS A C 1
ATOM 7129 O O . HIS A 1 897 ? -17.282 -27.805 25.172 1.00 89.12 897 HIS A O 1
ATOM 7135 N N . ASP A 1 898 ? -16.682 -27.743 27.333 1.00 86.75 898 ASP A N 1
ATOM 7136 C CA . ASP A 1 898 ? -15.791 -28.911 27.259 1.00 86.75 898 ASP A CA 1
ATOM 7137 C C . ASP A 1 898 ? -16.545 -30.178 26.812 1.00 86.75 898 ASP A C 1
ATOM 7139 O O . ASP A 1 898 ? -16.103 -30.895 25.913 1.00 86.75 898 ASP A O 1
ATOM 7143 N N . TYR A 1 899 ? -17.736 -30.436 27.367 1.00 90.75 899 TYR A N 1
ATOM 7144 C CA . TYR A 1 899 ? -18.568 -31.562 26.923 1.00 90.75 899 TYR A CA 1
ATOM 7145 C C . TYR A 1 899 ? -19.101 -31.386 25.494 1.00 90.75 899 TYR A C 1
ATOM 7147 O O . TYR A 1 899 ? -19.178 -32.370 24.758 1.00 90.75 899 TYR A O 1
ATOM 7155 N N . ALA A 1 900 ? -19.421 -30.160 25.074 1.00 89.94 900 ALA A N 1
ATOM 7156 C CA . ALA A 1 900 ? -19.809 -29.871 23.696 1.00 89.94 900 ALA A CA 1
ATOM 7157 C C . ALA A 1 900 ? -18.650 -30.124 22.717 1.00 89.94 900 ALA A C 1
ATOM 7159 O O . ALA A 1 900 ? -18.842 -30.776 21.692 1.00 89.94 900 ALA A O 1
ATOM 7160 N N . LYS A 1 901 ? -17.425 -29.705 23.063 1.00 88.19 901 LYS A N 1
ATOM 7161 C CA . LYS A 1 901 ? -16.217 -29.992 22.277 1.00 88.19 901 LYS A CA 1
ATOM 7162 C C . LYS A 1 901 ? -15.900 -31.483 22.214 1.00 88.19 901 LYS A C 1
ATOM 7164 O O . LYS A 1 901 ? -15.549 -31.987 21.150 1.00 88.19 901 LYS A O 1
ATOM 7169 N N . LYS A 1 902 ? -16.087 -32.220 23.312 1.00 89.12 902 LYS A N 1
ATOM 7170 C CA . LYS A 1 902 ? -15.988 -33.690 23.308 1.00 89.12 902 LYS A CA 1
ATOM 7171 C C . LYS A 1 902 ? -17.036 -34.329 22.398 1.00 89.12 902 LYS A C 1
ATOM 7173 O O . LYS A 1 902 ? -16.697 -35.244 21.655 1.00 89.12 902 LYS A O 1
ATOM 7178 N N . ALA A 1 903 ? -18.278 -33.842 22.405 1.00 91.12 903 ALA A N 1
ATOM 7179 C CA . ALA A 1 903 ? -19.310 -34.313 21.482 1.00 91.12 903 ALA A CA 1
ATOM 7180 C C . ALA A 1 903 ? -18.927 -34.041 20.013 1.00 91.12 903 ALA A C 1
ATOM 7182 O O . ALA A 1 903 ? -19.023 -34.941 19.185 1.00 91.12 903 ALA A O 1
ATOM 7183 N N . GLU A 1 904 ? -18.396 -32.859 19.694 1.00 89.19 904 GLU A N 1
ATOM 7184 C CA . GLU A 1 904 ? -17.897 -32.535 18.350 1.00 89.19 904 GLU A CA 1
ATOM 7185 C C . GLU A 1 904 ? -16.772 -33.486 17.899 1.00 89.19 904 GLU A C 1
ATOM 7187 O O . GLU A 1 904 ? -16.813 -34.029 16.794 1.00 89.19 904 GLU A O 1
ATOM 7192 N N . GLN A 1 905 ? -15.808 -33.779 18.776 1.00 87.62 905 GLN A N 1
ATOM 7193 C CA . GLN A 1 905 ? -14.747 -34.747 18.474 1.00 87.62 905 GLN A CA 1
ATOM 7194 C C . GLN A 1 905 ? -15.273 -36.177 18.313 1.00 87.62 905 GLN A C 1
ATOM 7196 O O . GLN A 1 905 ? -14.817 -36.898 17.424 1.00 87.62 905 GLN A O 1
ATOM 7201 N N . ALA A 1 906 ? -16.255 -36.592 19.123 1.00 89.94 906 ALA A N 1
ATOM 7202 C CA . ALA A 1 906 ? -16.926 -37.880 18.954 1.00 89.94 906 ALA A CA 1
ATOM 7203 C C . ALA A 1 906 ? -17.609 -37.979 17.581 1.00 89.94 906 ALA A C 1
ATOM 7205 O O . ALA A 1 906 ? -17.487 -38.999 16.909 1.00 89.94 906 ALA A O 1
ATOM 7206 N N . PHE A 1 907 ? -18.260 -36.906 17.122 1.00 90.56 907 PHE A N 1
ATOM 7207 C CA . PHE A 1 907 ? -18.891 -36.855 15.803 1.00 90.56 907 PHE A CA 1
ATOM 7208 C C . PHE A 1 907 ? -17.866 -37.023 14.667 1.00 90.56 907 PHE A C 1
ATOM 7210 O O . PHE 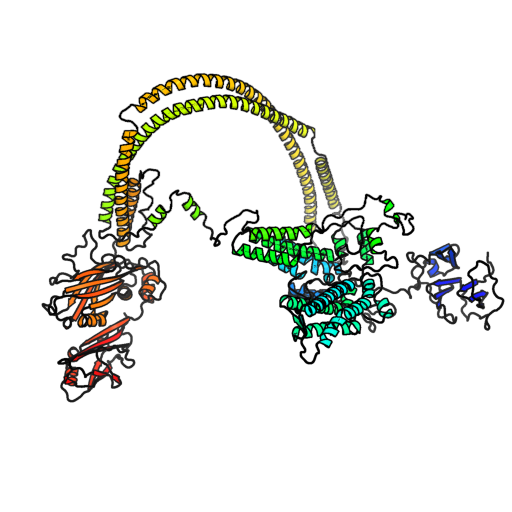A 1 907 ? -18.039 -37.886 13.799 1.00 90.56 907 PHE A O 1
ATOM 7217 N N . ILE A 1 908 ? -16.768 -36.260 14.704 1.00 89.25 908 ILE A N 1
ATOM 7218 C CA . ILE A 1 908 ? -15.679 -36.353 13.715 1.00 89.25 908 ILE A CA 1
ATOM 7219 C C . ILE A 1 908 ? -15.081 -37.767 13.696 1.00 89.25 908 ILE A C 1
ATOM 7221 O O . ILE A 1 908 ? -14.845 -38.361 12.633 1.00 89.25 908 ILE A O 1
ATOM 7225 N N . PHE A 1 909 ? -14.861 -38.336 14.881 1.00 89.50 909 PHE A N 1
ATOM 7226 C CA . PHE A 1 909 ? -14.314 -39.674 15.035 1.00 89.50 909 PHE A CA 1
ATOM 7227 C C . PHE A 1 909 ? -15.240 -40.747 14.444 1.00 89.50 909 PHE A C 1
ATOM 7229 O O . PHE A 1 909 ? -14.798 -41.516 13.581 1.00 89.50 909 PHE A O 1
ATOM 7236 N N . GLU A 1 910 ? -16.519 -40.751 14.833 1.00 89.44 910 GLU A N 1
ATOM 7237 C CA . GLU A 1 910 ? -17.523 -41.738 14.418 1.00 89.44 910 GLU A CA 1
ATOM 7238 C C . GLU A 1 910 ? -17.811 -41.720 12.917 1.00 89.44 910 GLU A C 1
ATOM 7240 O O . GLU A 1 910 ? -17.969 -42.784 12.314 1.00 89.44 910 GLU A O 1
ATOM 7245 N N . LYS A 1 911 ? -17.886 -40.538 12.289 1.00 87.94 911 LYS A N 1
ATOM 7246 C CA . LYS A 1 911 ? -18.202 -40.447 10.853 1.00 87.94 911 LYS A CA 1
ATOM 7247 C C . LYS A 1 911 ? -16.988 -40.544 9.933 1.00 87.94 911 LYS A C 1
ATOM 7249 O O . LYS A 1 911 ? -17.177 -40.725 8.728 1.00 87.94 911 LYS A O 1
ATOM 7254 N N . GLY A 1 912 ? -15.766 -40.484 10.465 1.00 84.50 912 GLY A N 1
ATOM 7255 C CA . GLY A 1 912 ? -14.556 -40.631 9.651 1.00 84.50 912 GLY A CA 1
ATOM 7256 C C . GLY A 1 912 ? -14.334 -39.457 8.694 1.00 84.50 912 GLY A C 1
ATOM 7257 O O . GLY A 1 912 ? -13.968 -39.683 7.545 1.00 84.50 912 GLY A O 1
ATOM 7258 N N . ILE A 1 913 ? -14.634 -38.238 9.140 1.00 83.88 913 ILE A N 1
ATOM 7259 C CA . ILE A 1 913 ? -14.597 -36.998 8.345 1.00 83.88 913 ILE A CA 1
ATOM 7260 C C . ILE A 1 913 ? -13.365 -36.149 8.680 1.00 83.88 913 ILE A C 1
ATOM 7262 O O . ILE A 1 913 ? -12.700 -36.393 9.693 1.00 83.88 913 ILE A O 1
ATOM 7266 N N . LYS A 1 914 ? -13.053 -35.164 7.829 1.00 81.06 914 LYS A N 1
ATOM 7267 C CA . LYS A 1 914 ? -11.868 -34.309 7.998 1.00 81.06 914 LYS A CA 1
ATOM 7268 C C . LYS A 1 914 ? -12.061 -33.365 9.184 1.00 81.06 914 LYS A C 1
ATOM 7270 O O . LYS A 1 914 ? -13.131 -32.783 9.366 1.00 81.06 914 LYS A O 1
ATOM 7275 N N . ALA A 1 915 ? -11.010 -33.191 9.985 1.00 65.75 915 ALA A N 1
ATOM 7276 C CA . ALA A 1 915 ? -11.005 -32.184 11.041 1.00 65.75 915 ALA A CA 1
ATOM 7277 C C . ALA A 1 915 ? -11.167 -30.793 10.397 1.00 65.75 915 ALA A C 1
ATOM 7279 O O . ALA A 1 915 ? -10.370 -30.424 9.539 1.00 65.75 915 ALA A O 1
ATOM 7280 N N . GLY A 1 916 ? -12.224 -30.064 10.766 1.00 65.75 916 GLY A N 1
ATOM 7281 C CA . GLY A 1 916 ? -12.583 -28.766 10.177 1.00 65.75 916 GLY A CA 1
ATOM 7282 C C . GLY A 1 916 ? -13.843 -28.767 9.301 1.00 65.75 916 GLY A C 1
ATOM 7283 O O . GLY A 1 916 ? -14.464 -27.719 9.170 1.00 65.75 916 GLY A O 1
ATOM 7284 N N . GLU A 1 917 ? -14.289 -29.915 8.772 1.00 68.75 917 GLU A N 1
ATOM 7285 C CA . GLU A 1 917 ? -15.596 -30.008 8.081 1.00 68.75 917 GLU A CA 1
ATOM 7286 C C . GLU A 1 917 ? -16.773 -29.867 9.056 1.00 68.75 917 GLU A C 1
ATOM 7288 O O . GLU A 1 917 ? -17.850 -29.392 8.700 1.00 68.75 917 GLU A O 1
ATOM 7293 N N . VAL A 1 918 ? -16.553 -30.274 10.305 1.00 67.81 918 VAL A N 1
ATOM 7294 C CA . VAL A 1 918 ? -17.488 -30.125 11.416 1.00 67.81 918 VAL A CA 1
ATOM 7295 C C . VAL A 1 918 ? -16.860 -29.156 12.402 1.00 67.81 918 VAL A C 1
ATOM 7297 O O . VAL A 1 918 ? -15.921 -29.501 13.117 1.00 67.81 918 VAL A O 1
ATOM 7300 N N . ASN A 1 919 ? -17.369 -27.930 12.381 1.00 77.38 919 ASN A N 1
ATOM 7301 C CA . ASN A 1 919 ? -17.014 -26.861 13.304 1.00 77.38 919 ASN A CA 1
ATOM 7302 C C . ASN A 1 919 ? -18.304 -26.157 13.733 1.00 77.38 919 ASN A C 1
ATOM 7304 O O . ASN A 1 919 ? -18.632 -25.070 13.260 1.00 77.38 919 ASN A O 1
ATOM 7308 N N . TYR A 1 920 ? -19.097 -26.850 14.548 1.00 82.25 920 TYR A N 1
ATOM 7309 C CA . TYR A 1 920 ? -20.324 -26.287 15.108 1.00 82.25 920 TYR A CA 1
ATOM 7310 C C . TYR A 1 920 ? -20.029 -25.570 16.418 1.00 82.25 920 TYR A C 1
ATOM 7312 O O . TYR A 1 920 ? -20.647 -24.549 16.693 1.00 82.25 920 TYR A O 1
ATOM 7320 N N . ILE A 1 921 ? -19.087 -26.091 17.216 1.00 83.88 921 ILE A N 1
ATOM 7321 C CA . ILE A 1 921 ? -18.783 -25.555 18.539 1.00 83.88 921 ILE A CA 1
ATOM 7322 C C . ILE A 1 921 ? -17.670 -24.512 18.431 1.00 83.88 921 ILE A C 1
ATOM 7324 O O . ILE A 1 921 ? -16.489 -24.834 18.370 1.00 83.88 921 ILE A O 1
ATOM 7328 N N . ASN A 1 922 ? -18.018 -23.234 18.453 1.00 72.00 922 ASN A N 1
ATOM 7329 C CA . ASN A 1 922 ? -17.061 -22.133 18.358 1.00 72.00 922 ASN A CA 1
ATOM 7330 C C . ASN A 1 922 ? -16.332 -21.831 19.690 1.00 72.00 922 ASN A C 1
ATOM 7332 O O . ASN A 1 922 ? -16.679 -22.318 20.767 1.00 72.00 922 ASN A O 1
ATOM 7336 N N . GLY A 1 923 ? -15.271 -21.020 19.637 1.00 64.31 923 GLY A N 1
ATOM 7337 C CA . GLY A 1 923 ? -14.579 -20.524 20.841 1.00 64.31 923 GLY A CA 1
ATOM 7338 C C . GLY A 1 923 ? -15.267 -19.320 21.503 1.00 64.31 923 GLY A C 1
ATOM 7339 O O . GLY A 1 923 ? -14.987 -19.002 22.655 1.00 64.31 923 GLY A O 1
ATOM 7340 N N . MET A 1 924 ? -16.188 -18.669 20.788 1.00 67.50 924 MET A N 1
ATOM 7341 C CA . MET A 1 924 ? -16.699 -17.326 21.092 1.00 67.50 924 MET A CA 1
ATOM 7342 C C . MET A 1 924 ? -18.110 -17.333 21.701 1.00 67.50 924 MET A C 1
ATOM 7344 O O . MET A 1 924 ? -18.929 -16.485 21.379 1.00 67.50 924 MET A O 1
ATOM 7348 N N . TYR A 1 925 ? -18.435 -18.297 22.566 1.00 79.31 925 TYR A N 1
ATOM 7349 C CA . TYR A 1 925 ? -19.741 -18.308 23.249 1.00 79.31 925 TYR A CA 1
ATOM 7350 C C . TYR A 1 925 ? -19.790 -17.399 24.473 1.00 79.31 925 TYR A C 1
ATOM 7352 O O . TYR A 1 925 ? -20.862 -16.951 24.871 1.00 79.31 925 TYR A O 1
ATOM 7360 N N . TRP A 1 926 ? -18.639 -17.185 25.113 1.00 79.75 926 TRP A N 1
ATOM 7361 C CA . TRP A 1 926 ? -18.547 -16.396 26.330 1.00 79.75 926 TRP A CA 1
ATOM 7362 C C . TRP A 1 926 ? -18.049 -14.996 26.019 1.00 79.75 926 TRP A C 1
ATOM 7364 O O . TRP A 1 926 ? -16.854 -14.757 25.839 1.00 79.75 926 TRP A O 1
ATOM 7374 N N . GLU A 1 927 ? -18.979 -14.055 26.004 1.00 79.31 927 GLU A N 1
ATOM 7375 C CA . GLU A 1 927 ? -18.662 -12.650 25.820 1.00 79.31 927 GLU A CA 1
ATOM 7376 C C . GLU A 1 927 ? -18.395 -11.996 27.177 1.00 79.31 927 GLU A C 1
ATOM 7378 O O . GLU A 1 927 ? -19.306 -11.763 27.975 1.00 79.31 927 GLU A O 1
ATOM 7383 N N . ASN A 1 928 ? -17.124 -11.678 27.445 1.00 75.06 928 ASN A N 1
ATOM 7384 C CA . ASN A 1 928 ? -16.711 -11.040 28.701 1.00 75.06 928 ASN A CA 1
ATOM 7385 C C . ASN A 1 928 ? -17.434 -9.706 28.944 1.00 75.06 928 ASN A C 1
ATOM 7387 O O . ASN A 1 928 ? -17.736 -9.380 30.091 1.00 75.06 928 ASN A O 1
ATOM 7391 N N . GLN A 1 929 ? -17.733 -8.963 27.872 1.00 74.75 929 GLN A N 1
ATOM 7392 C CA . GLN A 1 929 ? -18.401 -7.660 27.940 1.00 74.75 929 GLN A CA 1
ATOM 7393 C C . GLN A 1 929 ? -19.817 -7.763 28.523 1.00 74.75 929 GLN A C 1
ATOM 7395 O O . GLN A 1 929 ? -20.214 -6.915 29.316 1.00 74.75 929 GLN A O 1
ATOM 7400 N N . TYR A 1 930 ? -20.542 -8.841 28.213 1.00 75.50 930 TYR A N 1
ATOM 7401 C CA . TYR A 1 930 ? -21.903 -9.083 28.703 1.00 75.50 930 TYR A CA 1
ATOM 7402 C C . TYR A 1 930 ? -21.950 -10.141 29.809 1.00 75.50 930 TYR A C 1
ATOM 7404 O O . TYR A 1 930 ? -22.974 -10.788 30.015 1.00 75.50 930 TYR A O 1
ATOM 7412 N N . GLN A 1 931 ? -20.831 -10.357 30.511 1.00 74.75 931 GLN A N 1
ATOM 7413 C CA . GLN A 1 931 ? -20.696 -11.365 31.572 1.00 74.75 931 GLN A CA 1
ATOM 7414 C C . GLN A 1 931 ? -21.110 -12.785 31.143 1.00 74.75 931 GLN A C 1
ATOM 7416 O O . GLN A 1 931 ? -21.524 -13.582 31.982 1.00 74.75 931 GLN A O 1
ATOM 7421 N N . GLY A 1 932 ? -21.004 -13.099 29.848 1.00 80.06 932 GLY A N 1
ATOM 7422 C CA . GLY A 1 932 ? -21.363 -14.389 29.264 1.00 80.06 932 GLY A CA 1
ATOM 7423 C C . GLY A 1 932 ? -22.862 -14.633 29.079 1.00 80.06 932 GLY A C 1
ATOM 7424 O O . GLY A 1 932 ? -23.239 -15.776 28.820 1.00 80.06 932 GLY A O 1
ATOM 7425 N N . LEU A 1 933 ? -23.728 -13.626 29.247 1.00 85.62 933 LEU A N 1
ATOM 7426 C CA . LEU A 1 933 ? -25.173 -13.769 29.022 1.00 85.62 933 LEU A CA 1
ATOM 7427 C C . LEU A 1 933 ? -25.459 -14.330 27.617 1.00 85.62 933 LEU A C 1
ATOM 7429 O O . LEU A 1 933 ? -24.696 -14.108 26.684 1.00 85.62 933 LEU A O 1
ATOM 7433 N N . LEU A 1 934 ? -26.544 -15.099 27.478 1.00 87.12 934 LEU A N 1
ATOM 7434 C CA . LEU A 1 934 ? -26.934 -15.823 26.251 1.00 87.12 934 LEU A CA 1
ATOM 7435 C C . LEU A 1 934 ? -25.989 -16.945 25.785 1.00 87.12 934 LEU A C 1
ATOM 7437 O O . LEU A 1 934 ? -26.396 -17.717 24.916 1.00 87.12 934 LEU A O 1
ATOM 7441 N N . SER A 1 935 ? -24.814 -17.126 26.402 1.00 86.44 935 SER A N 1
ATOM 7442 C CA . SER A 1 935 ? -23.876 -18.219 26.074 1.00 86.44 935 SER A CA 1
ATOM 7443 C C . SER A 1 935 ? -24.518 -19.609 26.106 1.00 86.44 935 SER A C 1
ATOM 7445 O O . SER A 1 935 ? -24.140 -20.491 25.342 1.00 86.44 935 SER A O 1
ATOM 7447 N N . GLY A 1 936 ? -25.520 -19.813 26.968 1.00 88.94 936 GLY A N 1
ATOM 7448 C CA . GLY A 1 936 ? -26.283 -21.057 27.015 1.00 88.94 936 GLY A CA 1
ATOM 7449 C C . GLY A 1 936 ? -27.187 -21.264 25.805 1.00 88.94 936 GLY A C 1
ATOM 7450 O O . GLY A 1 936 ? -27.200 -22.354 25.249 1.00 88.94 936 GLY A O 1
ATOM 7451 N N . SER A 1 937 ? -27.914 -20.236 25.368 1.00 88.94 937 SER A N 1
ATOM 7452 C CA . SER A 1 937 ? -28.843 -20.341 24.234 1.00 88.94 937 SER A CA 1
ATOM 7453 C C . SER A 1 937 ? -28.111 -20.482 22.898 1.00 88.94 937 SER A C 1
ATOM 7455 O O . SER A 1 937 ? -28.553 -21.223 22.025 1.00 88.94 937 SER A O 1
ATOM 7457 N N . THR A 1 938 ? -26.978 -19.795 22.734 1.00 89.19 938 THR A N 1
ATOM 7458 C CA . THR A 1 938 ? -26.146 -19.912 21.527 1.00 89.19 938 THR A CA 1
ATOM 7459 C C . THR A 1 938 ? -25.472 -21.276 21.451 1.00 89.19 938 THR A C 1
ATOM 7461 O O . THR A 1 938 ? -25.523 -21.923 20.406 1.00 89.19 938 THR A O 1
ATOM 7464 N N . LEU A 1 939 ? -24.928 -21.758 22.573 1.00 91.31 939 LEU A N 1
ATOM 7465 C CA . LEU A 1 939 ? -24.373 -23.105 22.653 1.00 91.31 939 LEU A CA 1
ATOM 7466 C C . LEU A 1 939 ? -25.449 -24.174 22.399 1.00 91.31 939 LEU A C 1
ATOM 7468 O O . LEU A 1 939 ? -25.183 -25.136 21.691 1.00 91.31 939 LEU A O 1
ATOM 7472 N N . GLU A 1 940 ? -26.671 -24.002 22.912 1.00 93.12 940 GLU A N 1
ATOM 7473 C CA . GLU A 1 940 ? -27.802 -24.907 22.645 1.00 93.12 940 GLU A CA 1
ATOM 7474 C C . GLU A 1 940 ? -28.150 -24.992 21.154 1.00 93.12 940 GLU A C 1
ATOM 7476 O O . GLU A 1 940 ? -28.316 -26.087 20.623 1.00 93.12 940 GLU A O 1
ATOM 7481 N N . LEU A 1 941 ? -28.208 -23.853 20.459 1.00 91.69 941 LEU A N 1
ATOM 7482 C CA . LEU A 1 941 ? -28.504 -23.820 19.028 1.00 91.69 941 LEU A CA 1
ATOM 7483 C C . LEU A 1 941 ? -27.439 -24.556 18.206 1.00 91.69 941 LEU A C 1
ATOM 7485 O O . LEU A 1 941 ? -27.769 -25.284 17.268 1.00 91.69 941 LEU A O 1
ATOM 7489 N N . ASP A 1 942 ? -26.164 -24.365 18.538 1.00 90.81 942 ASP A N 1
ATOM 7490 C CA . ASP A 1 942 ? -25.076 -25.039 17.832 1.00 90.81 942 ASP A CA 1
ATOM 7491 C C . ASP A 1 942 ? -25.024 -26.536 18.158 1.00 90.81 942 ASP A C 1
ATOM 7493 O O . ASP A 1 942 ? -24.766 -27.346 17.266 1.00 90.81 942 ASP A O 1
ATOM 7497 N N . LEU A 1 943 ? -25.382 -26.924 19.385 1.00 92.94 943 LEU A N 1
ATOM 7498 C CA . LEU A 1 943 ? -25.653 -28.317 19.732 1.00 92.94 943 LEU A CA 1
ATOM 7499 C C . LEU A 1 943 ? -26.781 -28.891 18.847 1.00 92.94 943 LEU A C 1
ATOM 7501 O O . LEU A 1 943 ? -26.603 -29.946 18.238 1.00 92.94 943 LEU A O 1
ATOM 7505 N N . ASP A 1 944 ? -27.910 -28.200 18.691 1.00 92.75 944 ASP A N 1
ATOM 7506 C CA . ASP A 1 944 ? -29.025 -28.672 17.855 1.00 92.75 944 ASP A CA 1
ATOM 7507 C C . ASP A 1 944 ? -28.650 -28.779 16.367 1.00 92.75 944 ASP A C 1
ATOM 7509 O O . ASP A 1 944 ? -29.031 -29.733 15.681 1.00 92.75 944 ASP A O 1
ATOM 7513 N N . ARG A 1 945 ? -27.852 -27.833 15.855 1.00 90.69 945 ARG A N 1
ATOM 7514 C CA . ARG A 1 945 ? -27.287 -27.899 14.497 1.00 90.69 945 ARG A CA 1
ATOM 7515 C C . ARG A 1 945 ? -26.367 -29.102 14.332 1.00 90.69 945 ARG A C 1
ATOM 7517 O O . ARG A 1 945 ? -26.475 -29.801 13.324 1.00 90.69 945 ARG A O 1
ATOM 7524 N N . MET A 1 946 ? -25.509 -29.355 15.317 1.00 92.06 946 MET A N 1
ATOM 7525 C CA . MET A 1 946 ? -24.605 -30.500 15.329 1.00 92.06 946 MET A CA 1
ATOM 7526 C C . MET A 1 946 ? -25.376 -31.825 15.371 1.00 92.06 946 MET A C 1
ATOM 7528 O O . MET A 1 946 ? -25.049 -32.736 14.616 1.00 92.06 946 MET A O 1
ATOM 7532 N N . GLU A 1 947 ? -26.434 -31.940 16.178 1.00 91.25 947 GLU A N 1
ATOM 7533 C CA . GLU A 1 947 ? -27.270 -33.149 16.216 1.00 91.25 947 GLU A CA 1
ATOM 7534 C C . GLU A 1 947 ? -28.015 -33.373 14.895 1.00 91.25 947 GLU A C 1
ATOM 7536 O O . GLU A 1 947 ? -28.030 -34.489 14.370 1.00 91.25 947 GLU A O 1
ATOM 7541 N N . LYS A 1 948 ? -28.582 -32.314 14.303 1.00 91.25 948 LYS A N 1
ATOM 7542 C CA . LYS A 1 948 ? -29.206 -32.394 12.975 1.00 91.25 948 LYS A CA 1
ATOM 7543 C C . LYS A 1 948 ? -28.202 -32.860 11.919 1.00 91.25 948 LYS A C 1
ATOM 7545 O O . LYS A 1 948 ? -28.530 -33.715 11.095 1.00 91.25 948 LYS A O 1
ATOM 7550 N N . ALA A 1 949 ? -26.992 -32.304 11.936 1.00 89.19 949 ALA A N 1
ATOM 7551 C CA . ALA A 1 949 ? -25.924 -32.676 11.018 1.00 89.19 949 ALA A CA 1
ATOM 7552 C C . ALA A 1 949 ? -25.521 -34.141 11.198 1.00 89.19 949 ALA A C 1
ATOM 7554 O O . ALA A 1 949 ? -25.475 -34.881 10.212 1.00 89.19 949 ALA A O 1
ATOM 7555 N N . TYR A 1 950 ? -25.340 -34.577 12.448 1.00 90.25 950 TYR A N 1
ATOM 7556 C CA . TYR A 1 950 ? -25.083 -35.970 12.787 1.00 90.25 950 TYR A CA 1
ATOM 7557 C C . TYR A 1 950 ? -26.154 -36.883 12.189 1.00 90.25 950 TYR A C 1
ATOM 7559 O O . TYR A 1 950 ? -25.814 -37.802 11.448 1.00 90.25 950 TYR A O 1
ATOM 7567 N N . GLY A 1 951 ? -27.436 -36.585 12.425 1.00 86.50 951 GLY A N 1
ATOM 7568 C CA . GLY A 1 951 ? -28.557 -37.368 11.901 1.00 86.50 951 GLY A CA 1
ATOM 7569 C C . GLY A 1 951 ? -28.641 -37.384 10.370 1.00 86.50 951 GLY A C 1
ATOM 7570 O O . GLY A 1 951 ? -29.006 -38.400 9.790 1.00 86.50 951 GLY A O 1
ATOM 7571 N N . SER A 1 952 ? -28.262 -36.294 9.695 1.00 86.00 952 SER A N 1
ATOM 7572 C CA . SER A 1 952 ? -28.249 -36.231 8.224 1.00 86.00 952 SER A CA 1
ATOM 7573 C C . SER A 1 952 ? -27.107 -37.028 7.584 1.00 86.00 952 SER A C 1
ATOM 7575 O O . SER A 1 952 ? -27.271 -37.592 6.504 1.00 86.00 952 SER A O 1
ATOM 7577 N N . MET A 1 953 ? -25.954 -37.091 8.254 1.00 83.94 953 MET A N 1
ATOM 7578 C CA . MET A 1 953 ? -24.787 -37.852 7.804 1.00 83.94 953 MET A CA 1
ATOM 7579 C C . MET A 1 953 ? -24.841 -39.320 8.237 1.00 83.94 953 MET A C 1
ATOM 7581 O O . MET A 1 953 ? -24.067 -40.141 7.732 1.00 83.94 953 MET A O 1
ATOM 7585 N N . ASP A 1 954 ? -25.727 -39.656 9.175 1.00 79.94 954 ASP A N 1
ATOM 7586 C CA . ASP A 1 954 ? -25.910 -41.005 9.687 1.00 79.94 954 ASP A CA 1
ATOM 7587 C C . ASP A 1 954 ? -26.632 -41.901 8.674 1.00 79.94 954 ASP A C 1
ATOM 7589 O O . ASP A 1 954 ? -27.832 -42.157 8.731 1.00 79.94 954 ASP A O 1
ATOM 7593 N N . SER A 1 955 ? -25.860 -42.364 7.696 1.00 83.25 955 SER A N 1
ATOM 7594 C CA . SER A 1 955 ? -26.275 -43.347 6.702 1.00 83.25 955 SER A CA 1
ATOM 7595 C C . SER A 1 955 ? -25.664 -44.712 7.006 1.00 83.25 955 SER A C 1
ATOM 7597 O O . SER A 1 955 ? -24.573 -44.822 7.574 1.00 83.25 955 SER A O 1
ATOM 7599 N N . ARG A 1 956 ? -26.362 -45.779 6.598 1.00 86.19 956 ARG A N 1
ATOM 7600 C CA . ARG A 1 956 ? -25.843 -47.145 6.735 1.00 86.19 956 ARG A CA 1
ATOM 7601 C C . ARG A 1 956 ? -24.591 -47.314 5.879 1.00 86.19 956 ARG A C 1
ATOM 7603 O O . ARG A 1 956 ? -24.639 -47.164 4.660 1.00 86.19 956 ARG A O 1
ATOM 7610 N N . ARG A 1 957 ? -23.482 -47.653 6.531 1.00 90.06 957 ARG A N 1
ATOM 7611 C CA . ARG A 1 957 ? -22.215 -47.993 5.876 1.00 90.06 957 ARG A CA 1
ATOM 7612 C C . ARG A 1 957 ? -22.213 -49.459 5.456 1.00 90.06 957 ARG A C 1
ATOM 7614 O O . ARG A 1 957 ? -23.020 -50.252 5.932 1.00 90.06 957 ARG A O 1
ATOM 7621 N N . LEU A 1 958 ? -21.288 -49.819 4.572 1.00 93.00 958 LEU A N 1
ATOM 7622 C CA . LEU A 1 958 ? -21.089 -51.201 4.151 1.00 93.00 958 LEU A CA 1
ATOM 7623 C C . LEU A 1 958 ? -20.352 -51.952 5.257 1.00 93.00 958 LEU A C 1
ATOM 7625 O O . LEU A 1 958 ? -19.174 -51.691 5.484 1.00 93.00 958 LEU A O 1
ATOM 7629 N N . GLU A 1 959 ? -21.043 -52.843 5.955 1.00 92.69 959 GLU A N 1
ATOM 7630 C CA . GLU A 1 959 ? -20.466 -53.698 6.994 1.00 92.69 959 GLU A CA 1
ATOM 7631 C C . GLU A 1 959 ? -19.813 -54.928 6.356 1.00 92.69 959 GLU A C 1
ATOM 7633 O O . GLU A 1 959 ? -20.457 -55.674 5.619 1.00 92.69 959 GLU A O 1
ATOM 7638 N N . ILE A 1 960 ? -18.521 -55.128 6.616 1.00 94.06 960 ILE A N 1
ATOM 7639 C CA . ILE A 1 960 ? -17.705 -56.171 5.991 1.00 94.06 960 ILE A CA 1
ATOM 7640 C C . ILE A 1 960 ? -16.965 -56.942 7.083 1.00 94.06 960 ILE A C 1
ATOM 7642 O O . ILE A 1 960 ? -16.415 -56.358 8.019 1.00 94.06 960 ILE A O 1
ATOM 7646 N N . THR A 1 961 ? -16.940 -58.268 6.951 1.00 94.38 961 THR A N 1
ATOM 7647 C CA . THR A 1 961 ? -16.131 -59.157 7.793 1.00 94.38 961 THR A CA 1
ATOM 7648 C C . THR A 1 961 ? -15.068 -59.817 6.926 1.00 94.38 961 THR A C 1
ATOM 7650 O O . THR A 1 961 ? -15.409 -60.551 6.001 1.00 94.38 961 THR A O 1
ATOM 7653 N N . LYS A 1 962 ? -13.791 -59.561 7.224 1.00 92.19 962 LYS A N 1
ATOM 7654 C CA . LYS A 1 962 ? -12.643 -60.171 6.544 1.00 92.19 962 LYS A CA 1
ATOM 7655 C C . LYS A 1 962 ? -11.899 -61.073 7.521 1.00 92.19 962 LYS A C 1
ATOM 7657 O O . LYS A 1 962 ? -11.559 -60.653 8.625 1.00 92.19 962 LYS A O 1
ATOM 7662 N N . THR A 1 963 ? -11.671 -62.314 7.110 1.00 92.44 963 THR A N 1
ATOM 7663 C CA . THR A 1 963 ? -10.888 -63.294 7.871 1.00 92.44 963 THR A CA 1
ATOM 7664 C C . THR A 1 963 ? -9.503 -63.372 7.244 1.00 92.44 963 THR A C 1
ATOM 7666 O O . THR A 1 963 ? -9.401 -63.542 6.034 1.00 92.44 963 THR A O 1
ATOM 7669 N N . ILE A 1 964 ? -8.457 -63.182 8.044 1.00 91.00 964 ILE A N 1
ATOM 7670 C CA . ILE A 1 964 ? -7.071 -63.046 7.589 1.00 91.00 964 ILE A CA 1
ATOM 7671 C C . ILE A 1 964 ? -6.231 -64.077 8.342 1.00 91.00 964 ILE A C 1
ATOM 7673 O O . ILE A 1 964 ? -6.166 -64.032 9.569 1.00 91.00 964 ILE A O 1
ATOM 7677 N N . SER A 1 965 ? -5.612 -65.011 7.623 1.00 89.12 965 SER A N 1
ATOM 7678 C CA . SER A 1 965 ? -4.640 -65.953 8.188 1.00 89.12 965 SER A CA 1
ATOM 7679 C C . SER A 1 965 ? -3.267 -65.283 8.271 1.00 89.12 965 SER A C 1
ATOM 7681 O O . SER A 1 965 ? -2.793 -64.718 7.282 1.00 89.12 965 SER A O 1
ATOM 7683 N N . LEU A 1 966 ? -2.626 -65.322 9.444 1.00 86.81 966 LEU A N 1
ATOM 7684 C CA . LEU A 1 966 ? -1.278 -64.777 9.609 1.00 86.81 966 LEU A CA 1
ATOM 7685 C C . LEU A 1 966 ? -0.253 -65.617 8.838 1.00 86.81 966 LEU A C 1
ATOM 7687 O O . LEU A 1 966 ? 0.679 -65.046 8.280 1.00 86.81 966 LEU A O 1
ATOM 7691 N N . LEU A 1 967 ? -0.456 -66.936 8.753 1.00 82.50 967 LEU A N 1
ATOM 7692 C CA . LEU A 1 967 ? 0.378 -67.840 7.960 1.00 82.50 967 LEU A CA 1
ATOM 7693 C C . LEU A 1 967 ? 0.389 -67.466 6.469 1.00 82.50 967 LEU A C 1
ATOM 7695 O O . LEU A 1 967 ? 1.450 -67.469 5.853 1.00 82.50 967 LEU A O 1
ATOM 7699 N N . GLU A 1 968 ? -0.771 -67.137 5.894 1.00 78.81 968 GLU A N 1
ATOM 7700 C CA . GLU A 1 968 ? -0.880 -66.768 4.473 1.00 78.81 968 GLU A CA 1
ATOM 7701 C C . GLU A 1 968 ? -0.397 -65.339 4.194 1.00 78.81 968 GLU A C 1
ATOM 7703 O O . GLU A 1 968 ? 0.215 -65.072 3.158 1.00 78.81 968 GLU A O 1
ATOM 7708 N N . MET A 1 969 ? -0.691 -64.409 5.108 1.00 82.31 969 MET A N 1
ATOM 7709 C CA . MET A 1 969 ? -0.385 -62.989 4.935 1.00 82.31 969 MET A CA 1
ATOM 7710 C C . MET A 1 969 ? 1.094 -62.674 5.188 1.00 82.31 969 MET A C 1
ATOM 7712 O O . MET A 1 969 ? 1.710 -61.958 4.400 1.00 82.31 969 MET A O 1
ATOM 7716 N N . ASP A 1 970 ? 1.648 -63.161 6.301 1.00 81.81 970 ASP A N 1
ATOM 7717 C CA . ASP A 1 970 ? 3.025 -62.899 6.724 1.00 81.81 970 ASP A CA 1
ATOM 7718 C C . ASP A 1 970 ? 3.580 -64.092 7.537 1.00 81.81 970 ASP A C 1
ATOM 7720 O O . ASP A 1 970 ? 3.601 -64.071 8.776 1.00 81.81 970 ASP A O 1
ATOM 7724 N N . PRO A 1 971 ? 4.061 -65.157 6.865 1.00 80.00 971 PRO A N 1
ATOM 7725 C CA . PRO A 1 971 ? 4.589 -66.339 7.547 1.00 80.00 971 PRO A CA 1
ATOM 7726 C C . PRO A 1 971 ? 5.864 -66.034 8.341 1.00 80.00 971 PRO A C 1
ATOM 7728 O O . PRO A 1 971 ? 6.181 -66.746 9.295 1.00 80.00 971 PRO A O 1
ATOM 7731 N N . LEU A 1 972 ? 6.602 -64.973 7.986 1.00 79.88 972 LEU A N 1
ATOM 7732 C CA . LEU A 1 972 ? 7.777 -64.547 8.744 1.00 79.88 972 LEU A CA 1
ATOM 7733 C C . LEU A 1 972 ? 7.361 -63.978 10.102 1.00 79.88 972 LEU A C 1
ATOM 7735 O O . LEU A 1 972 ? 8.009 -64.289 11.103 1.00 79.88 972 LEU A O 1
ATOM 7739 N N . ALA A 1 973 ? 6.270 -63.208 10.166 1.00 82.94 973 ALA A N 1
ATOM 7740 C CA . ALA A 1 973 ? 5.695 -62.764 11.433 1.00 82.94 973 ALA A CA 1
ATOM 7741 C C . ALA A 1 973 ? 5.249 -63.957 12.295 1.00 82.94 973 ALA A C 1
ATOM 7743 O O . ALA A 1 973 ? 5.560 -63.993 13.486 1.00 82.94 973 ALA A O 1
ATOM 7744 N N . LEU A 1 974 ? 4.617 -64.981 11.707 1.00 84.44 974 LEU A N 1
ATOM 7745 C CA . LEU A 1 974 ? 4.248 -66.197 12.444 1.00 84.44 974 LEU A CA 1
ATOM 7746 C C . LEU A 1 974 ? 5.482 -66.951 12.980 1.00 84.44 974 LEU A C 1
ATOM 7748 O O . LEU A 1 974 ? 5.504 -67.360 14.140 1.00 84.44 974 LEU A O 1
ATOM 7752 N N . LEU A 1 975 ? 6.545 -67.087 12.183 1.00 81.44 975 LEU A N 1
ATOM 7753 C CA . LEU A 1 975 ? 7.807 -67.699 12.622 1.00 81.44 975 LEU A CA 1
ATOM 7754 C C . LEU A 1 975 ? 8.489 -66.895 13.743 1.00 81.44 975 LEU A C 1
ATOM 7756 O O . LEU A 1 975 ? 9.033 -67.469 14.693 1.00 81.44 975 LEU A O 1
ATOM 7760 N N . GLN A 1 976 ? 8.443 -65.562 13.678 1.00 83.69 976 GLN A N 1
ATOM 7761 C CA . GLN A 1 976 ? 8.908 -64.701 14.769 1.00 83.69 976 GLN A CA 1
ATOM 7762 C C . GLN A 1 976 ? 8.075 -64.909 16.035 1.00 83.69 976 GLN A C 1
ATOM 7764 O O . GLN A 1 976 ? 8.643 -65.024 17.120 1.00 83.69 976 GLN A O 1
ATOM 7769 N N . LEU A 1 977 ? 6.758 -65.055 15.897 1.00 86.62 977 LEU A N 1
ATOM 7770 C CA . LEU A 1 977 ? 5.860 -65.331 17.012 1.00 86.62 977 LEU A CA 1
ATOM 7771 C C . LEU A 1 977 ? 6.201 -66.667 17.691 1.00 86.62 977 LEU A C 1
ATOM 7773 O O . LEU A 1 977 ? 6.302 -66.716 18.916 1.00 86.62 977 LEU A O 1
ATOM 7777 N N . LYS A 1 978 ? 6.477 -67.723 16.910 1.00 83.75 978 LYS A N 1
ATOM 7778 C CA . LYS A 1 978 ? 6.910 -69.036 17.427 1.00 83.75 978 LYS A CA 1
ATOM 7779 C C . LYS A 1 978 ? 8.246 -68.987 18.170 1.00 83.75 978 LYS A C 1
ATOM 7781 O O . LYS A 1 978 ? 8.450 -69.729 19.127 1.00 83.75 978 LYS A O 1
ATOM 7786 N N . THR A 1 979 ? 9.186 -68.166 17.702 1.00 79.38 979 THR A N 1
ATOM 7787 C CA . THR A 1 979 ? 10.575 -68.171 18.196 1.00 79.38 979 THR A CA 1
ATOM 7788 C C . THR A 1 979 ? 10.814 -67.173 19.324 1.00 79.38 979 THR A C 1
ATOM 7790 O O . THR A 1 979 ? 11.433 -67.519 20.329 1.00 79.38 979 THR A O 1
ATOM 7793 N N . LYS A 1 980 ? 10.337 -65.936 19.160 1.00 82.06 980 LYS A N 1
ATOM 7794 C CA . LYS A 1 980 ? 10.542 -64.820 20.093 1.00 82.06 980 LYS A CA 1
ATOM 7795 C C . LYS A 1 980 ? 9.375 -64.617 21.057 1.00 82.06 980 LYS A C 1
ATOM 7797 O O . LYS A 1 980 ? 9.557 -63.944 22.064 1.00 82.06 980 LYS A O 1
ATOM 7802 N N . GLY A 1 981 ? 8.197 -65.169 20.758 1.00 83.12 981 GLY A N 1
ATOM 7803 C CA . GLY A 1 981 ? 6.972 -64.917 21.520 1.00 83.12 981 GLY A CA 1
ATOM 7804 C C . GLY A 1 981 ? 6.300 -63.579 21.193 1.00 83.12 981 GLY A C 1
ATOM 7805 O O . GLY A 1 981 ? 5.271 -63.266 21.774 1.00 83.12 981 GLY A O 1
ATOM 7806 N N . SER A 1 982 ? 6.824 -62.793 20.252 1.00 89.12 982 SER A N 1
ATOM 7807 C CA . SER A 1 982 ? 6.186 -61.566 19.770 1.00 89.12 982 SER A CA 1
ATOM 7808 C C . SER A 1 982 ? 6.435 -61.369 18.280 1.00 89.12 982 SER A C 1
ATOM 7810 O O . SER A 1 982 ? 7.465 -61.791 17.746 1.00 89.12 982 SER A O 1
ATOM 7812 N N . CYS A 1 983 ? 5.475 -60.751 17.597 1.00 91.25 983 CYS A N 1
ATOM 7813 C CA . CYS A 1 983 ? 5.584 -60.424 16.183 1.00 91.25 983 CYS A CA 1
ATOM 7814 C C . CYS A 1 983 ? 4.843 -59.131 15.851 1.00 91.25 983 CYS A C 1
ATOM 7816 O O . CYS A 1 983 ? 3.845 -58.778 16.481 1.00 91.25 983 CYS A O 1
ATOM 7818 N N . THR A 1 984 ? 5.313 -58.458 14.808 1.00 92.00 984 THR A N 1
ATOM 7819 C CA . THR A 1 984 ? 4.637 -57.300 14.228 1.00 92.00 984 THR A CA 1
ATOM 7820 C C . THR A 1 984 ? 4.153 -57.646 12.835 1.00 92.00 984 THR A C 1
ATOM 7822 O O . THR A 1 984 ? 4.921 -58.205 12.057 1.00 92.00 984 THR A O 1
ATOM 7825 N N . PHE A 1 985 ? 2.919 -57.275 12.513 1.00 91.75 985 PHE A N 1
ATOM 7826 C CA . PHE A 1 985 ? 2.329 -57.485 11.194 1.00 91.75 985 PHE A CA 1
ATOM 7827 C C . PHE A 1 985 ? 1.566 -56.237 10.742 1.00 91.75 985 PHE A C 1
ATOM 7829 O O . PHE A 1 985 ? 1.125 -55.418 11.556 1.00 91.75 985 PHE A O 1
ATOM 7836 N N . ARG A 1 986 ? 1.415 -56.074 9.425 1.00 90.62 986 ARG A N 1
ATOM 7837 C CA . ARG A 1 986 ? 0.763 -54.911 8.809 1.00 90.62 986 ARG A CA 1
ATOM 7838 C C . ARG A 1 986 ? -0.438 -55.340 7.980 1.00 90.62 986 ARG A C 1
ATOM 7840 O O . ARG A 1 986 ? -0.318 -56.189 7.107 1.00 90.62 986 ARG A O 1
ATOM 7847 N N . LEU A 1 987 ? -1.565 -54.670 8.193 1.00 91.25 987 LEU A N 1
ATOM 7848 C CA . LEU A 1 987 ? -2.720 -54.715 7.302 1.00 91.25 987 LEU A CA 1
ATOM 7849 C C . LEU A 1 987 ? -2.563 -53.587 6.276 1.00 91.25 987 LEU A C 1
ATOM 7851 O O . LEU A 1 987 ? -2.761 -52.413 6.599 1.00 91.25 987 LEU A O 1
ATOM 7855 N N . SER A 1 988 ? -2.109 -53.930 5.070 1.00 88.69 988 SER A N 1
ATOM 7856 C CA . SER A 1 988 ? -1.857 -52.969 3.990 1.00 88.69 988 SER A CA 1
ATOM 7857 C C . SER A 1 988 ? -3.154 -52.502 3.318 1.00 88.69 988 SER A C 1
ATOM 7859 O O . SER A 1 988 ? -4.184 -53.161 3.410 1.00 88.69 988 SER A O 1
ATOM 7861 N N . GLU A 1 989 ? -3.103 -51.361 2.624 1.00 87.25 989 GLU A N 1
ATOM 7862 C CA . GLU A 1 989 ? -4.241 -50.869 1.827 1.00 87.25 989 GLU A CA 1
ATOM 7863 C C . GLU A 1 989 ? -4.585 -51.846 0.687 1.00 87.25 989 GLU A C 1
ATOM 7865 O O . GLU A 1 989 ? -5.753 -52.155 0.453 1.00 87.25 989 GLU A O 1
ATOM 7870 N N . GLU A 1 990 ? -3.559 -52.449 0.078 1.00 84.88 990 GLU A N 1
ATOM 7871 C CA . GLU A 1 990 ? -3.697 -53.441 -0.995 1.00 84.88 990 GLU A CA 1
ATOM 7872 C C . GLU A 1 990 ? -4.579 -54.624 -0.571 1.00 84.88 990 GLU A C 1
ATOM 7874 O O . GLU A 1 990 ? -5.440 -55.060 -1.330 1.00 84.88 990 GLU A O 1
ATOM 7879 N N . LEU A 1 991 ? -4.419 -55.098 0.672 1.00 86.44 991 LEU A N 1
ATOM 7880 C CA . LEU A 1 991 ? -5.176 -56.222 1.230 1.00 86.44 991 LEU A CA 1
ATOM 7881 C C . LEU A 1 991 ? -6.698 -55.997 1.181 1.00 86.44 991 LEU A C 1
ATOM 7883 O O . LEU A 1 991 ? -7.458 -56.961 1.075 1.00 86.44 991 LEU A O 1
ATOM 7887 N N . PHE A 1 992 ? -7.145 -54.742 1.277 1.00 89.31 992 PHE A N 1
ATOM 7888 C CA . PHE A 1 992 ? -8.560 -54.369 1.229 1.00 89.31 992 PHE A CA 1
ATOM 7889 C C . PHE A 1 992 ? -9.021 -53.978 -0.178 1.00 89.31 992 PHE A C 1
ATOM 7891 O O . PHE A 1 992 ? -10.156 -54.283 -0.554 1.00 89.31 992 PHE A O 1
ATOM 7898 N N . ASP A 1 993 ? -8.161 -53.317 -0.955 1.00 86.69 993 ASP A N 1
ATOM 7899 C CA . ASP A 1 993 ? -8.453 -52.916 -2.336 1.00 86.69 993 ASP A CA 1
ATOM 7900 C C . ASP A 1 993 ? -8.589 -54.115 -3.277 1.00 86.69 993 ASP A C 1
ATOM 7902 O O . ASP A 1 993 ? -9.354 -54.058 -4.240 1.00 86.69 993 ASP A O 1
ATOM 7906 N N . TYR A 1 994 ? -7.899 -55.216 -2.982 1.00 83.69 994 TYR A N 1
ATOM 7907 C CA . TYR A 1 994 ? -8.033 -56.461 -3.728 1.00 83.69 994 TYR A CA 1
ATOM 7908 C C . TYR A 1 994 ? -9.420 -57.104 -3.609 1.00 83.69 994 TYR A C 1
ATOM 7910 O O . TYR A 1 994 ? -9.930 -57.624 -4.601 1.00 83.69 994 TYR A O 1
ATOM 7918 N N . ASP A 1 995 ? -10.059 -57.019 -2.438 1.00 84.81 995 ASP A N 1
ATOM 7919 C CA . ASP A 1 995 ? -11.441 -57.478 -2.266 1.00 84.81 995 ASP A CA 1
ATOM 7920 C C . ASP A 1 995 ? -12.427 -56.469 -2.874 1.00 84.81 995 ASP A C 1
ATOM 7922 O O . ASP A 1 995 ? -13.357 -56.830 -3.598 1.00 84.81 995 ASP A O 1
ATOM 7926 N N . PHE A 1 996 ? -12.236 -55.183 -2.551 1.00 89.62 996 PHE A N 1
ATOM 7927 C CA . PHE A 1 996 ? -13.165 -54.110 -2.895 1.00 89.62 996 PHE A CA 1
ATOM 7928 C C . PHE A 1 996 ? -12.431 -52.810 -3.272 1.00 89.62 996 PHE A C 1
ATOM 7930 O O . PHE A 1 996 ? -12.297 -51.909 -2.434 1.00 89.62 996 PHE A O 1
ATOM 7937 N N . PRO A 1 997 ? -12.045 -52.638 -4.550 1.00 84.69 997 PRO A N 1
ATOM 7938 C CA . PRO A 1 997 ? -11.237 -51.495 -4.992 1.00 84.69 997 PRO A CA 1
ATOM 7939 C C . PRO A 1 997 ? -12.001 -50.164 -5.007 1.00 84.69 997 PRO A C 1
ATOM 7941 O O . PRO A 1 997 ? -11.402 -49.102 -5.084 1.00 84.69 997 PRO A O 1
ATOM 7944 N N . GLY A 1 998 ? -13.337 -50.192 -4.958 1.00 84.38 998 GLY A N 1
ATOM 7945 C CA . GLY A 1 998 ? -14.168 -48.982 -4.897 1.00 84.38 998 GLY A CA 1
ATOM 7946 C C . GLY A 1 998 ? -14.451 -48.479 -3.483 1.00 84.38 998 GLY A C 1
ATOM 7947 O O . GLY A 1 998 ? -15.087 -47.439 -3.323 1.00 84.38 998 GLY A O 1
ATOM 7948 N N . HIS A 1 999 ? -14.051 -49.220 -2.448 1.00 93.12 999 HIS A N 1
ATOM 7949 C CA . HIS A 1 999 ? -14.383 -48.873 -1.070 1.00 93.12 999 HIS A CA 1
ATOM 7950 C C . HIS A 1 999 ? -13.355 -47.910 -0.480 1.00 93.12 999 HIS A C 1
ATOM 7952 O O . HIS A 1 999 ? -12.159 -48.115 -0.611 1.00 93.12 999 HIS A O 1
ATOM 7958 N N . TYR A 1 1000 ? -13.823 -46.894 0.234 1.00 91.38 1000 TYR A N 1
ATOM 7959 C CA . TYR A 1 1000 ? -12.978 -45.952 0.968 1.00 91.38 1000 TYR A CA 1
ATOM 7960 C C . TYR A 1 1000 ? -13.556 -45.723 2.368 1.00 91.38 1000 TYR A C 1
ATOM 7962 O O . TYR A 1 1000 ? -14.617 -46.260 2.708 1.00 91.38 1000 TYR A O 1
ATOM 7970 N N . ASN A 1 1001 ? -12.861 -44.954 3.209 1.00 92.44 1001 ASN A N 1
ATOM 7971 C CA . ASN A 1 1001 ? -13.280 -44.662 4.580 1.00 92.44 1001 ASN A CA 1
ATOM 7972 C C . ASN A 1 1001 ? -13.566 -45.958 5.368 1.00 92.44 1001 ASN A C 1
ATOM 7974 O O . ASN A 1 1001 ? -14.679 -46.217 5.823 1.00 92.44 1001 ASN A O 1
ATOM 7978 N N . ARG A 1 1002 ? -12.551 -46.825 5.460 1.00 92.81 1002 ARG A N 1
ATOM 7979 C CA . ARG A 1 1002 ? -12.615 -48.136 6.121 1.00 92.81 1002 ARG A CA 1
ATOM 7980 C C . ARG A 1 1002 ? -12.348 -48.008 7.625 1.00 92.81 1002 ARG A C 1
ATOM 7982 O O . ARG A 1 1002 ? -11.192 -47.919 8.035 1.00 92.81 1002 ARG A O 1
ATOM 7989 N N . GLN A 1 1003 ? -13.400 -47.998 8.441 1.00 93.50 1003 GLN A N 1
ATOM 7990 C CA . GLN A 1 1003 ? -13.301 -47.891 9.902 1.00 93.50 1003 GLN A CA 1
ATOM 7991 C C . GLN A 1 1003 ? -13.557 -49.232 10.583 1.00 93.50 1003 GLN A C 1
ATOM 7993 O O . GLN A 1 1003 ? -14.580 -49.871 10.326 1.00 93.50 1003 GLN A O 1
ATOM 7998 N N . ILE A 1 1004 ? -12.661 -49.635 11.480 1.00 94.56 1004 ILE A N 1
ATOM 7999 C CA . ILE A 1 1004 ? -12.787 -50.864 12.264 1.00 94.56 1004 ILE A CA 1
ATOM 8000 C C . ILE A 1 1004 ? -14.016 -50.774 13.179 1.00 94.56 1004 ILE A C 1
ATOM 8002 O O . ILE A 1 1004 ? -14.320 -49.727 13.749 1.00 94.56 1004 ILE A O 1
ATOM 8006 N N . LYS A 1 1005 ? -14.743 -51.885 13.303 1.00 92.88 1005 LYS A N 1
ATOM 8007 C CA . LYS A 1 1005 ? -15.858 -52.065 14.242 1.00 92.88 1005 LYS A CA 1
ATOM 8008 C C . LYS A 1 1005 ? -15.513 -53.020 15.371 1.00 92.88 1005 LYS A C 1
ATOM 8010 O O . LYS A 1 1005 ? -15.880 -52.756 16.507 1.00 92.88 1005 LYS A O 1
ATOM 8015 N N . ALA A 1 1006 ? -14.825 -54.112 15.059 1.00 93.25 1006 ALA A N 1
ATOM 8016 C CA . ALA A 1 1006 ? -14.305 -55.045 16.049 1.00 93.25 1006 ALA A CA 1
ATOM 8017 C C . ALA A 1 1006 ? -13.173 -55.878 15.440 1.00 93.25 1006 ALA A C 1
ATOM 8019 O O . ALA A 1 1006 ? -13.177 -56.167 14.240 1.00 93.25 1006 ALA A O 1
ATOM 8020 N N . VAL A 1 1007 ? -12.241 -56.304 16.287 1.00 93.19 1007 VAL A N 1
ATOM 8021 C CA . VAL A 1 1007 ? -11.185 -57.261 15.944 1.00 93.19 1007 VAL A CA 1
ATOM 8022 C C . VAL A 1 1007 ? -11.307 -58.453 16.878 1.00 93.19 1007 VAL A C 1
ATOM 8024 O O . VAL A 1 1007 ? -11.580 -58.296 18.068 1.00 93.19 1007 VAL A O 1
ATOM 8027 N N . SER A 1 1008 ? -11.138 -59.658 16.352 1.00 92.00 1008 SER A N 1
ATOM 8028 C CA . SER A 1 1008 ? -11.078 -60.877 17.157 1.00 92.00 1008 SER A CA 1
ATOM 8029 C C . SER A 1 1008 ? -10.024 -61.822 16.606 1.00 92.00 1008 SER A C 1
ATOM 8031 O O . SER A 1 1008 ? -9.826 -61.875 15.394 1.00 92.00 1008 SER A O 1
ATOM 8033 N N . LEU A 1 1009 ? -9.350 -62.567 17.478 1.00 91.44 1009 LEU A N 1
ATOM 8034 C CA . LEU A 1 1009 ? -8.326 -63.531 17.075 1.00 91.44 1009 LEU A CA 1
ATOM 8035 C C . LEU A 1 1009 ? -8.729 -64.956 17.437 1.00 91.44 1009 LEU A C 1
ATOM 8037 O O . LEU A 1 1009 ? -9.364 -65.203 18.457 1.00 91.44 1009 LEU A O 1
ATOM 8041 N N . ALA A 1 1010 ? -8.333 -65.904 16.600 1.00 89.06 1010 ALA A N 1
ATOM 8042 C CA . ALA A 1 1010 ? -8.395 -67.324 16.892 1.00 89.06 1010 ALA A CA 1
ATOM 8043 C C . ALA A 1 1010 ? -6.987 -67.908 16.764 1.00 89.06 1010 ALA A C 1
ATOM 8045 O O . ALA A 1 1010 ? -6.328 -67.739 15.739 1.00 89.06 1010 ALA A O 1
ATOM 8046 N N . PHE A 1 1011 ? -6.524 -68.575 17.818 1.00 87.81 1011 PHE A N 1
ATOM 8047 C CA . PHE A 1 1011 ? -5.227 -69.243 17.844 1.00 87.81 1011 PHE A CA 1
ATOM 8048 C C . PHE A 1 1011 ? -5.436 -70.715 17.507 1.00 87.81 1011 PHE A C 1
ATOM 8050 O O . PHE A 1 1011 ? -6.130 -71.416 18.243 1.00 87.81 1011 PHE A O 1
ATOM 8057 N N . ASN A 1 1012 ? -4.850 -71.181 16.407 1.00 84.81 1012 ASN A N 1
ATOM 8058 C CA . ASN A 1 1012 ? -4.899 -72.585 16.026 1.00 84.81 1012 ASN A CA 1
ATOM 8059 C C . ASN A 1 1012 ? -3.712 -73.320 16.661 1.00 84.81 1012 ASN A C 1
ATOM 8061 O O . ASN A 1 1012 ? -2.659 -73.487 16.050 1.00 84.81 1012 ASN A O 1
ATOM 8065 N N . VAL A 1 1013 ? -3.872 -73.688 17.928 1.00 76.88 1013 VAL A N 1
ATOM 8066 C CA . VAL A 1 1013 ? -2.944 -74.522 18.700 1.00 76.88 1013 VAL A CA 1
ATOM 8067 C C . VAL A 1 1013 ? -3.746 -75.757 19.098 1.00 76.88 1013 VAL A C 1
ATOM 8069 O O . VAL A 1 1013 ? -4.887 -75.592 19.522 1.00 76.88 1013 VAL A O 1
ATOM 8072 N N . GLY A 1 1014 ? -3.211 -76.966 18.900 1.00 68.62 1014 GLY A N 1
ATOM 8073 C CA . GLY A 1 1014 ? -3.951 -78.236 19.033 1.00 68.62 1014 GLY A CA 1
ATOM 8074 C C . GLY A 1 1014 ? -4.856 -78.372 20.276 1.00 68.62 1014 GLY A C 1
ATOM 8075 O O . GLY A 1 1014 ? -4.701 -77.659 21.270 1.00 68.62 1014 GLY A O 1
ATOM 8076 N N . GLU A 1 1015 ? -5.819 -79.303 20.222 1.00 65.31 1015 GLU A N 1
ATOM 8077 C CA . GLU A 1 1015 ? -6.901 -79.435 21.216 1.00 65.31 1015 GLU A CA 1
ATOM 8078 C C . GLU A 1 1015 ? -6.418 -79.349 22.682 1.00 65.31 1015 GLU A C 1
ATOM 8080 O O . GLU A 1 1015 ? -5.562 -80.112 23.128 1.00 65.31 1015 GLU A O 1
ATOM 8085 N N . GLY A 1 1016 ? -7.006 -78.422 23.452 1.00 66.06 1016 GLY A N 1
ATOM 8086 C CA . GLY A 1 1016 ? -6.803 -78.291 24.902 1.00 66.06 1016 GLY A CA 1
ATOM 8087 C C . GLY A 1 1016 ? -5.779 -77.245 25.368 1.00 66.06 1016 GLY A C 1
ATOM 8088 O O . GLY A 1 1016 ? -5.695 -77.006 26.575 1.00 66.06 1016 GLY A O 1
ATOM 8089 N N . GLN A 1 1017 ? -5.041 -76.582 24.469 1.00 72.62 1017 GLN A N 1
ATOM 8090 C CA . GLN A 1 1017 ? -4.074 -75.538 24.846 1.00 72.62 1017 GLN A CA 1
ATOM 8091 C C . GLN A 1 1017 ? -4.734 -74.152 25.008 1.00 72.62 1017 GLN A C 1
ATOM 8093 O O . GLN A 1 1017 ? -5.580 -73.747 24.210 1.00 72.62 1017 GLN A O 1
ATOM 8098 N N . LYS A 1 1018 ? -4.358 -73.403 26.057 1.00 78.50 1018 LYS A N 1
ATOM 8099 C CA . LYS A 1 1018 ? -4.889 -72.056 26.347 1.00 78.50 1018 LYS A CA 1
ATOM 8100 C C . LYS A 1 1018 ? -3.829 -70.995 26.082 1.00 78.50 1018 LYS A C 1
ATOM 8102 O O . LYS A 1 1018 ? -2.871 -70.878 26.841 1.00 78.50 1018 LYS A O 1
ATOM 8107 N N . VAL A 1 1019 ? -4.036 -70.196 25.042 1.00 81.88 1019 VAL A N 1
ATOM 8108 C CA . VAL A 1 1019 ? -3.141 -69.093 24.680 1.00 81.88 1019 VAL A CA 1
ATOM 8109 C C . VAL A 1 1019 ? -3.631 -67.800 25.324 1.00 81.88 1019 VAL A C 1
ATOM 8111 O O . VAL A 1 1019 ? -4.786 -67.417 25.136 1.00 81.88 1019 VAL A O 1
ATOM 8114 N N . ASN A 1 1020 ? -2.751 -67.119 26.059 1.00 88.56 1020 ASN A N 1
ATOM 8115 C CA . ASN A 1 1020 ? -2.958 -65.722 26.429 1.00 88.56 1020 ASN A CA 1
ATOM 8116 C C . ASN A 1 1020 ? -2.075 -64.855 25.532 1.00 88.56 1020 ASN A C 1
ATOM 8118 O O . ASN A 1 1020 ? -0.947 -65.228 25.217 1.00 88.56 1020 ASN A O 1
ATOM 8122 N N . ALA A 1 1021 ? -2.566 -63.698 25.118 1.00 89.62 1021 ALA A N 1
ATOM 8123 C CA . ALA A 1 1021 ? -1.803 -62.792 24.273 1.00 89.62 1021 ALA A CA 1
ATOM 8124 C C . ALA A 1 1021 ? -2.238 -61.345 24.491 1.00 89.62 1021 ALA A C 1
ATOM 8126 O O . ALA A 1 1021 ? -3.336 -61.089 24.976 1.00 89.62 1021 ALA A O 1
ATOM 8127 N N . THR A 1 1022 ? -1.391 -60.394 24.124 1.00 93.00 1022 THR A N 1
ATOM 8128 C CA . THR A 1 1022 ? -1.759 -58.979 24.035 1.00 93.00 1022 THR A CA 1
ATOM 8129 C C . THR A 1 1022 ? -1.664 -58.549 22.584 1.00 93.00 1022 THR A C 1
ATOM 8131 O O . THR A 1 1022 ? -0.654 -58.789 21.924 1.00 93.00 1022 THR A O 1
ATOM 8134 N N . LEU A 1 1023 ? -2.726 -57.915 22.094 1.00 93.56 1023 LEU A N 1
ATOM 8135 C CA . LEU A 1 1023 ? -2.760 -57.304 20.774 1.00 93.56 1023 LEU A CA 1
ATOM 8136 C C . LEU A 1 1023 ? -2.744 -55.784 20.927 1.00 93.56 1023 LEU A C 1
ATOM 8138 O O . LEU A 1 1023 ? -3.609 -55.217 21.594 1.00 93.56 1023 LEU A O 1
ATOM 8142 N N . THR A 1 1024 ? -1.799 -55.138 20.254 1.00 94.25 1024 THR A N 1
ATOM 8143 C CA . THR A 1 1024 ? -1.604 -53.687 20.280 1.00 94.25 1024 THR A CA 1
ATOM 8144 C C . THR A 1 1024 ? -1.679 -53.118 18.869 1.00 94.25 1024 THR A C 1
ATOM 8146 O O . THR A 1 1024 ? -0.973 -53.594 17.981 1.00 94.25 1024 THR A O 1
ATOM 8149 N N . GLN A 1 1025 ? -2.486 -52.074 18.660 1.00 93.44 1025 GLN A N 1
ATOM 8150 C CA . GLN A 1 1025 ? -2.513 -51.319 17.402 1.00 93.44 1025 GLN A CA 1
ATOM 8151 C C . GLN A 1 1025 ? -1.477 -50.191 17.468 1.00 93.44 1025 GLN A C 1
ATOM 8153 O O . GLN A 1 1025 ? -1.677 -49.203 18.171 1.00 93.44 1025 GLN A O 1
ATOM 8158 N N . LEU A 1 1026 ? -0.364 -50.338 16.750 1.00 91.69 1026 LEU A N 1
ATOM 8159 C CA . LEU A 1 1026 ? 0.746 -49.379 16.746 1.00 91.69 1026 LEU A CA 1
ATOM 8160 C C . LEU A 1 1026 ? 0.404 -48.116 15.951 1.00 91.69 1026 LEU A C 1
ATOM 8162 O O . LEU A 1 1026 ? 0.697 -47.006 16.383 1.00 91.69 1026 LEU A O 1
ATOM 8166 N N . SER A 1 1027 ? -0.223 -48.291 14.790 1.00 90.88 1027 SER A N 1
ATOM 8167 C CA . SER A 1 1027 ? -0.672 -47.186 13.945 1.00 90.88 1027 SER A CA 1
ATOM 8168 C C . SER A 1 1027 ? -1.933 -47.562 13.181 1.00 90.88 1027 SER A C 1
ATOM 8170 O O . SER A 1 1027 ? -2.190 -48.741 12.922 1.00 90.88 1027 SER A O 1
ATOM 8172 N N . SER A 1 1028 ? -2.729 -46.563 12.812 1.00 90.56 1028 SER A N 1
ATOM 8173 C CA . SER A 1 1028 ? -3.923 -46.753 11.984 1.00 90.56 1028 SER A CA 1
ATOM 8174 C C . SER A 1 1028 ? -4.093 -45.601 11.006 1.00 90.56 1028 SER A C 1
ATOM 8176 O O . SER A 1 1028 ? -3.842 -44.450 11.343 1.00 90.56 1028 SER A O 1
ATOM 8178 N N . LYS A 1 1029 ? -4.519 -45.899 9.781 1.00 90.69 1029 LYS A N 1
ATOM 8179 C CA . LYS A 1 1029 ? -4.710 -44.927 8.707 1.00 90.69 1029 LYS A CA 1
ATOM 8180 C C . LYS A 1 1029 ? -6.064 -45.134 8.039 1.00 90.69 1029 LYS A C 1
ATOM 8182 O O . LYS A 1 1029 ? -6.501 -46.260 7.808 1.00 90.69 1029 LYS A O 1
ATOM 8187 N N . LEU A 1 1030 ? -6.734 -44.029 7.740 1.00 89.62 1030 LEU A N 1
ATOM 8188 C CA . LEU A 1 1030 ? -8.068 -43.983 7.155 1.00 89.62 1030 LEU A CA 1
ATOM 8189 C C . LEU A 1 1030 ? -8.089 -42.983 5.997 1.00 89.62 1030 LEU A C 1
ATOM 8191 O O . LEU A 1 1030 ? -7.801 -41.806 6.196 1.00 89.62 1030 LEU A O 1
ATOM 8195 N N . VAL A 1 1031 ? -8.498 -43.432 4.812 1.00 90.12 1031 VAL A N 1
ATOM 8196 C CA . VAL A 1 1031 ? -8.777 -42.556 3.665 1.00 90.12 1031 VAL A CA 1
ATOM 8197 C C . VAL A 1 1031 ? -10.172 -41.955 3.827 1.00 90.12 1031 VAL A C 1
ATOM 8199 O O . VAL A 1 1031 ? -11.163 -42.679 3.778 1.00 90.12 1031 VAL A O 1
ATOM 8202 N N . MET A 1 1032 ? -10.267 -40.648 4.061 1.00 88.69 1032 MET A N 1
ATOM 8203 C CA . MET A 1 1032 ? -11.532 -39.982 4.402 1.00 88.69 1032 MET A CA 1
ATOM 8204 C C . MET A 1 1032 ? -12.429 -39.721 3.182 1.00 88.69 1032 MET A C 1
ATOM 8206 O O . MET A 1 1032 ? -13.653 -39.709 3.329 1.00 88.69 1032 MET A O 1
ATOM 8210 N N . ASP A 1 1033 ? -11.831 -39.570 1.996 1.00 87.81 1033 ASP A N 1
ATOM 8211 C CA . ASP A 1 1033 ? -12.474 -39.108 0.755 1.00 87.81 1033 ASP A CA 1
ATOM 8212 C C . ASP A 1 1033 ? -12.011 -39.914 -0.479 1.00 87.81 1033 ASP A C 1
ATOM 8214 O O . ASP A 1 1033 ? -10.998 -40.608 -0.399 1.00 87.81 1033 ASP A O 1
ATOM 8218 N N . THR A 1 1034 ? -12.715 -39.842 -1.616 1.00 86.94 1034 THR A N 1
ATOM 8219 C CA . THR A 1 1034 ? -12.369 -40.594 -2.845 1.00 86.94 1034 THR A CA 1
ATOM 8220 C C . THR A 1 1034 ? -11.167 -39.981 -3.568 1.00 86.94 1034 THR A C 1
ATOM 8222 O O . THR A 1 1034 ? -11.305 -39.359 -4.621 1.00 86.94 1034 THR A O 1
ATOM 8225 N N . ASP A 1 1035 ? -9.981 -40.134 -2.988 1.00 86.56 1035 ASP A N 1
ATOM 8226 C CA . ASP A 1 1035 ? -8.736 -39.568 -3.500 1.00 86.56 1035 ASP A CA 1
ATOM 8227 C C . ASP A 1 1035 ? -7.720 -40.665 -3.831 1.00 86.56 1035 ASP A C 1
ATOM 8229 O O . ASP A 1 1035 ? -7.192 -41.350 -2.953 1.00 86.56 1035 ASP A O 1
ATOM 8233 N N . ILE A 1 1036 ? -7.410 -40.814 -5.120 1.00 85.88 1036 ILE A N 1
ATOM 8234 C CA . ILE A 1 1036 ? -6.424 -41.788 -5.592 1.00 85.88 1036 ILE A CA 1
ATOM 8235 C C . ILE A 1 1036 ? -5.003 -41.459 -5.113 1.00 85.88 1036 ILE A C 1
ATOM 8237 O O . ILE A 1 1036 ? -4.182 -42.366 -4.968 1.00 85.88 1036 ILE A O 1
ATOM 8241 N N . LYS A 1 1037 ? -4.688 -40.184 -4.839 1.00 86.38 1037 LYS A N 1
ATOM 8242 C CA . LYS A 1 1037 ? -3.383 -39.792 -4.289 1.00 86.38 1037 LYS A CA 1
ATOM 8243 C C . LYS A 1 1037 ? -3.215 -40.332 -2.870 1.00 86.38 1037 LYS A C 1
ATOM 8245 O O . LYS A 1 1037 ? -2.155 -40.865 -2.553 1.00 86.38 1037 LYS A O 1
ATOM 8250 N N . ALA A 1 1038 ? -4.278 -40.286 -2.064 1.00 84.25 1038 ALA A N 1
ATOM 8251 C CA . ALA A 1 1038 ? -4.290 -40.857 -0.721 1.00 84.25 1038 ALA A CA 1
ATOM 8252 C C . ALA A 1 1038 ? -4.023 -42.371 -0.752 1.00 84.25 1038 ALA A C 1
ATOM 8254 O O . ALA A 1 1038 ? -3.181 -42.861 -0.002 1.00 84.25 1038 ALA A O 1
ATOM 8255 N N . VAL A 1 1039 ? -4.668 -43.098 -1.671 1.00 84.56 1039 VAL A N 1
ATOM 8256 C CA . VAL A 1 1039 ? -4.439 -44.542 -1.864 1.00 84.56 1039 VAL A CA 1
ATOM 8257 C C . VAL A 1 1039 ? -2.990 -44.817 -2.287 1.00 84.56 1039 VAL A C 1
ATOM 8259 O O . VAL A 1 1039 ? -2.306 -45.624 -1.658 1.00 84.56 1039 VAL A O 1
ATOM 8262 N N . LYS A 1 1040 ? -2.464 -44.085 -3.281 1.00 84.81 1040 LYS A N 1
ATOM 8263 C CA . LYS A 1 1040 ? -1.061 -44.208 -3.728 1.00 84.81 1040 LYS A CA 1
ATOM 8264 C C . LYS A 1 1040 ? -0.055 -43.950 -2.604 1.00 84.81 1040 LYS A C 1
ATOM 8266 O O . LYS A 1 1040 ? 0.926 -44.681 -2.501 1.00 84.81 1040 LYS A O 1
ATOM 8271 N N . HIS A 1 1041 ? -0.309 -42.956 -1.753 1.00 84.38 1041 HIS A N 1
ATOM 8272 C CA . HIS A 1 1041 ? 0.517 -42.653 -0.583 1.00 84.38 1041 HIS A CA 1
ATOM 8273 C C . HIS A 1 1041 ? 0.475 -43.767 0.478 1.00 84.38 1041 HIS A C 1
ATOM 8275 O O . HIS A 1 1041 ? 1.481 -44.061 1.124 1.00 84.38 1041 HIS A O 1
ATOM 8281 N N . LEU A 1 1042 ? -0.674 -44.425 0.670 1.00 82.81 1042 LEU A N 1
ATOM 8282 C CA . LEU A 1 1042 ? -0.781 -45.553 1.602 1.00 82.81 1042 LEU A CA 1
ATOM 8283 C C . LEU A 1 1042 ? -0.104 -46.830 1.091 1.00 82.81 1042 LEU A C 1
ATOM 8285 O O . LEU A 1 1042 ? 0.423 -47.599 1.907 1.00 82.81 1042 LEU A O 1
ATOM 8289 N N . MET A 1 1043 ? -0.111 -47.050 -0.226 1.00 80.88 1043 MET A N 1
ATOM 8290 C CA . MET A 1 1043 ? 0.595 -48.161 -0.872 1.00 80.88 1043 MET A CA 1
ATOM 8291 C C . MET A 1 1043 ? 2.111 -47.936 -0.863 1.00 80.88 1043 MET A C 1
ATOM 8293 O O . MET A 1 1043 ? 2.860 -48.818 -0.449 1.00 80.88 1043 MET A O 1
ATOM 8297 N N . ASP A 1 1044 ? 2.556 -46.738 -1.246 1.00 77.94 1044 ASP A N 1
ATOM 8298 C CA . ASP A 1 1044 ? 3.963 -46.346 -1.259 1.00 77.94 1044 ASP A CA 1
ATOM 8299 C C . ASP A 1 1044 ? 4.138 -44.956 -0.613 1.00 77.94 1044 ASP A C 1
ATOM 8301 O O . ASP A 1 1044 ? 3.791 -43.939 -1.229 1.00 77.94 1044 ASP A O 1
ATOM 8305 N N . PRO A 1 1045 ? 4.679 -44.904 0.625 1.00 73.31 1045 PRO A N 1
ATOM 8306 C CA . PRO A 1 1045 ? 4.896 -43.665 1.371 1.00 73.31 1045 PRO A CA 1
ATOM 8307 C C . PRO A 1 1045 ? 5.832 -42.653 0.700 1.00 73.31 1045 PRO A C 1
ATOM 8309 O O . PRO A 1 1045 ? 5.891 -41.520 1.169 1.00 73.31 1045 PRO A O 1
ATOM 8312 N N . ALA A 1 1046 ? 6.566 -43.036 -0.355 1.00 74.81 1046 ALA A N 1
ATOM 8313 C CA . ALA A 1 1046 ? 7.376 -42.109 -1.145 1.00 74.81 1046 ALA A CA 1
ATOM 8314 C C . ALA A 1 1046 ? 6.528 -41.140 -1.992 1.00 74.81 1046 ALA A C 1
ATOM 8316 O O . ALA A 1 1046 ? 7.028 -40.105 -2.427 1.00 74.81 1046 ALA A O 1
ATOM 8317 N N . ASN A 1 1047 ? 5.251 -41.456 -2.231 1.00 74.19 1047 ASN A N 1
ATOM 8318 C CA . ASN A 1 1047 ? 4.331 -40.556 -2.924 1.00 74.19 1047 ASN A CA 1
ATOM 8319 C C . ASN A 1 1047 ? 3.881 -39.399 -2.017 1.00 74.19 1047 ASN A C 1
ATOM 8321 O O . ASN A 1 1047 ? 3.844 -39.534 -0.794 1.00 74.19 1047 ASN A O 1
ATOM 8325 N N . GLU A 1 1048 ? 3.484 -38.278 -2.621 1.00 72.31 1048 GLU A N 1
ATOM 8326 C CA . GLU A 1 1048 ? 3.071 -37.055 -1.918 1.00 72.31 1048 GLU A CA 1
ATOM 8327 C C . GLU A 1 1048 ? 2.019 -37.305 -0.825 1.00 72.31 1048 GLU A C 1
ATOM 8329 O O . GLU A 1 1048 ? 1.002 -37.969 -1.045 1.00 72.31 1048 GLU A O 1
ATOM 8334 N N . ALA A 1 1049 ? 2.255 -36.736 0.361 1.00 70.56 1049 ALA A N 1
ATOM 8335 C CA . ALA A 1 1049 ? 1.309 -36.785 1.467 1.00 70.56 1049 ALA A CA 1
ATOM 8336 C C . ALA A 1 1049 ? 0.044 -35.975 1.140 1.00 70.56 1049 ALA A C 1
ATOM 8338 O O . ALA A 1 1049 ? 0.108 -34.870 0.603 1.00 70.56 1049 ALA A O 1
ATOM 8339 N N . THR A 1 1050 ? -1.122 -36.508 1.506 1.00 76.00 1050 THR A N 1
ATOM 8340 C CA . THR A 1 1050 ? -2.423 -35.882 1.225 1.00 76.00 1050 THR A CA 1
ATOM 8341 C C . THR A 1 1050 ? -3.182 -35.561 2.506 1.00 76.00 1050 THR A C 1
ATOM 8343 O O . THR A 1 1050 ? -3.235 -36.395 3.411 1.00 76.00 1050 THR A O 1
ATOM 8346 N N . ALA A 1 1051 ? -3.896 -34.433 2.535 1.00 76.88 1051 ALA A N 1
ATOM 8347 C CA . ALA A 1 1051 ? -4.785 -34.055 3.642 1.00 76.88 1051 ALA A CA 1
ATOM 8348 C C . ALA A 1 1051 ? -5.991 -35.005 3.835 1.00 76.88 1051 ALA A C 1
ATOM 8350 O O . ALA A 1 1051 ? -6.682 -34.951 4.850 1.00 76.88 1051 ALA A O 1
ATOM 8351 N N . ASN A 1 1052 ? -6.245 -35.897 2.873 1.00 84.06 1052 ASN A N 1
ATOM 8352 C CA . ASN A 1 1052 ? -7.368 -36.836 2.879 1.00 84.06 1052 ASN A CA 1
ATOM 8353 C C . ASN A 1 1052 ? -7.088 -38.136 3.656 1.00 84.06 1052 ASN A C 1
ATOM 8355 O O . ASN A 1 1052 ? -7.954 -39.011 3.709 1.00 84.06 1052 ASN A O 1
ATOM 8359 N N . VAL A 1 1053 ? -5.912 -38.267 4.280 1.00 84.50 1053 VAL A N 1
ATOM 8360 C CA . VAL A 1 1053 ? -5.545 -39.410 5.129 1.00 84.50 1053 VAL A CA 1
ATOM 8361 C C . VAL A 1 1053 ? -5.562 -38.992 6.596 1.00 84.50 1053 VAL A C 1
ATOM 8363 O O . VAL A 1 1053 ? -4.823 -38.106 7.013 1.00 84.50 1053 VAL A O 1
ATOM 8366 N N . ARG A 1 1054 ? -6.378 -39.674 7.402 1.00 86.81 1054 ARG A N 1
ATOM 8367 C CA . ARG A 1 1054 ? -6.386 -39.552 8.864 1.00 86.81 1054 ARG A CA 1
ATOM 8368 C C . ARG A 1 1054 ? -5.517 -40.648 9.460 1.00 86.81 1054 ARG A C 1
ATOM 8370 O O . ARG A 1 1054 ? -5.790 -41.821 9.214 1.00 86.81 1054 ARG A O 1
ATOM 8377 N N . ALA A 1 1055 ? -4.518 -40.277 10.254 1.00 86.06 1055 ALA A N 1
ATOM 8378 C CA . ALA A 1 1055 ? -3.601 -41.216 10.891 1.00 86.06 1055 ALA A CA 1
ATOM 8379 C C . ALA A 1 1055 ? -3.666 -41.128 12.423 1.00 86.06 1055 ALA A C 1
ATOM 8381 O O . ALA A 1 1055 ? -3.765 -40.038 12.978 1.00 86.06 1055 ALA A O 1
ATOM 8382 N N . ASP A 1 1056 ? -3.598 -42.280 13.085 1.00 84.94 1056 ASP A N 1
ATOM 8383 C CA . ASP A 1 1056 ? -3.230 -42.444 14.498 1.00 84.94 1056 ASP A CA 1
ATOM 8384 C C . ASP A 1 1056 ? -4.184 -41.824 15.531 1.00 84.94 1056 ASP A C 1
ATOM 8386 O O . ASP A 1 1056 ? -3.824 -41.536 16.674 1.00 84.94 1056 ASP A O 1
ATOM 8390 N N . TRP A 1 1057 ? -5.462 -41.717 15.168 1.00 84.50 1057 TRP A N 1
ATOM 8391 C CA . TRP A 1 1057 ? -6.518 -41.384 16.122 1.00 84.50 1057 TRP A CA 1
ATOM 8392 C C . TRP A 1 1057 ? -6.742 -42.568 17.064 1.00 84.50 1057 TRP A C 1
ATOM 8394 O O . TRP A 1 1057 ? -7.082 -43.659 16.612 1.00 84.50 1057 TRP A O 1
ATOM 8404 N N . ARG A 1 1058 ? -6.557 -42.338 18.371 1.00 83.94 1058 ARG A N 1
ATOM 8405 C CA . ARG A 1 1058 ? -6.537 -43.383 19.413 1.00 83.94 1058 ARG A CA 1
ATOM 8406 C C . ARG A 1 1058 ? -5.455 -44.454 19.176 1.00 83.94 1058 ARG A C 1
ATOM 8408 O O . ARG A 1 1058 ? -5.703 -45.638 19.379 1.00 83.94 1058 ARG A O 1
ATOM 8415 N N . ALA A 1 1059 ? -4.258 -44.044 18.750 1.00 79.50 1059 ALA A N 1
ATOM 8416 C CA . ALA A 1 1059 ? -3.123 -44.953 18.581 1.00 79.50 1059 ALA A CA 1
ATOM 8417 C C . ALA A 1 1059 ? -2.686 -45.628 19.895 1.00 79.50 1059 ALA A C 1
ATOM 8419 O O . ALA A 1 1059 ? -2.938 -45.121 20.989 1.00 79.50 1059 ALA A O 1
ATOM 8420 N N . ASN A 1 1060 ? -1.992 -46.762 19.769 1.00 85.38 1060 ASN A N 1
ATOM 8421 C CA . ASN A 1 1060 ? -1.466 -47.571 20.874 1.00 85.38 1060 ASN A CA 1
ATOM 8422 C C . ASN A 1 1060 ? -2.534 -48.166 21.803 1.00 85.38 1060 ASN A C 1
ATOM 8424 O O . ASN A 1 1060 ? -2.245 -48.488 22.956 1.00 85.38 1060 ASN A O 1
ATOM 8428 N N . GLN A 1 1061 ? -3.760 -48.356 21.309 1.00 89.19 1061 GLN A N 1
ATOM 8429 C CA . GLN A 1 1061 ? -4.743 -49.174 22.013 1.00 89.19 1061 GLN A CA 1
ATOM 8430 C C . GLN A 1 1061 ? -4.245 -50.614 22.145 1.00 89.19 1061 GLN A C 1
ATOM 8432 O O . GLN A 1 1061 ? -3.574 -51.140 21.254 1.00 89.19 1061 GLN A O 1
ATOM 8437 N N . GLN A 1 1062 ? -4.591 -51.246 23.263 1.00 91.81 1062 GLN A N 1
ATOM 8438 C CA . GLN A 1 1062 ? -4.210 -52.618 23.572 1.00 91.81 1062 GLN A CA 1
ATOM 8439 C C . GLN A 1 1062 ? -5.423 -53.390 24.060 1.00 91.81 1062 GLN A C 1
ATOM 8441 O O . GLN A 1 1062 ? -6.272 -52.844 24.768 1.00 91.81 1062 GLN A O 1
ATOM 8446 N N . VAL A 1 1063 ? -5.477 -54.670 23.716 1.00 92.62 1063 VAL A N 1
ATOM 8447 C CA . VAL A 1 1063 ? -6.454 -55.597 24.269 1.00 92.62 1063 VAL A CA 1
ATOM 8448 C C . VAL A 1 1063 ? -5.759 -56.874 24.728 1.00 92.62 1063 VAL A C 1
ATOM 8450 O O . VAL A 1 1063 ? -4.839 -57.369 24.074 1.00 92.62 1063 VAL A O 1
ATOM 8453 N N . ALA A 1 1064 ? -6.197 -57.400 25.869 1.00 90.88 1064 ALA A N 1
ATOM 8454 C CA . ALA A 1 1064 ? -5.750 -58.687 26.375 1.00 90.88 1064 ALA A CA 1
ATOM 8455 C C . ALA A 1 1064 ? -6.659 -59.796 25.833 1.00 90.88 1064 ALA A C 1
ATOM 8457 O O . ALA A 1 1064 ? -7.874 -59.767 26.012 1.00 90.88 1064 ALA A O 1
ATOM 8458 N N . LEU A 1 1065 ? -6.056 -60.784 25.187 1.00 89.00 1065 LEU A N 1
ATOM 8459 C CA . LEU A 1 1065 ? -6.700 -61.970 24.645 1.00 89.00 1065 LEU A CA 1
ATOM 8460 C C . LEU A 1 1065 ? -6.495 -63.109 25.635 1.00 89.00 1065 LEU A C 1
ATOM 8462 O O . LEU A 1 1065 ? -5.365 -63.449 25.990 1.00 89.00 1065 LEU A O 1
ATOM 8466 N N . SER A 1 1066 ? -7.599 -63.687 26.090 1.00 83.81 1066 SER A N 1
ATOM 8467 C CA . SER A 1 1066 ? -7.607 -64.779 27.066 1.00 83.81 1066 SER A CA 1
ATOM 8468 C C . SER A 1 1066 ? -8.465 -65.934 26.558 1.00 83.81 1066 SER A C 1
ATOM 8470 O O . SER A 1 1066 ? -9.024 -65.858 25.468 1.00 83.81 1066 SER A O 1
ATOM 8472 N N . HIS A 1 1067 ? -8.541 -67.033 27.302 1.00 78.19 1067 HIS A N 1
ATOM 8473 C CA . HIS A 1 1067 ? -9.319 -68.194 26.877 1.00 78.19 1067 HIS A CA 1
ATOM 8474 C C . HIS A 1 1067 ? -10.813 -67.865 26.697 1.00 78.19 1067 HIS A C 1
ATOM 8476 O O . HIS A 1 1067 ? -11.431 -67.281 27.586 1.00 78.19 1067 HIS A O 1
ATOM 8482 N N . VAL A 1 1068 ? -11.378 -68.303 25.571 1.00 76.00 1068 VAL A N 1
ATOM 8483 C CA . VAL A 1 1068 ? -12.801 -68.190 25.224 1.00 76.00 1068 VAL A CA 1
ATOM 8484 C C . VAL A 1 1068 ? -13.386 -69.570 24.906 1.00 76.00 1068 VAL A C 1
ATOM 8486 O O . VAL A 1 1068 ? -12.654 -70.479 24.505 1.00 76.00 1068 VAL A O 1
ATOM 8489 N N . ASP A 1 1069 ? -14.695 -69.724 25.104 1.00 75.12 1069 ASP A N 1
ATOM 8490 C CA . ASP A 1 1069 ? -15.433 -70.949 24.783 1.00 75.12 1069 ASP A CA 1
ATOM 8491 C C . ASP A 1 1069 ? -15.483 -71.198 23.263 1.00 75.12 1069 ASP A C 1
ATOM 8493 O O . ASP A 1 1069 ? -15.349 -70.288 22.450 1.00 75.12 1069 ASP A O 1
ATOM 8497 N N . GLN A 1 1070 ? -15.741 -72.444 22.856 1.00 63.88 1070 GLN A N 1
ATOM 8498 C CA . GLN A 1 1070 ? -15.640 -72.909 21.461 1.00 63.88 1070 GLN A CA 1
ATOM 8499 C C . GLN A 1 1070 ? -16.524 -72.152 20.439 1.00 63.88 1070 GLN A C 1
ATOM 8501 O O . GLN A 1 1070 ? -16.293 -72.252 19.236 1.00 63.88 1070 GLN A O 1
ATOM 8506 N N . TYR A 1 1071 ? -17.518 -71.385 20.897 1.00 68.31 1071 TYR A N 1
ATOM 8507 C CA . TYR A 1 1071 ? -18.440 -70.614 20.051 1.00 68.31 1071 TYR A CA 1
ATOM 8508 C C . TYR A 1 1071 ? -18.361 -69.097 20.274 1.00 68.31 1071 TYR A C 1
ATOM 8510 O O . TYR A 1 1071 ? -19.173 -68.360 19.711 1.00 68.31 1071 TYR A O 1
ATOM 8518 N N . THR A 1 1072 ? -17.415 -68.618 21.086 1.00 78.25 1072 THR A N 1
ATOM 8519 C CA . THR A 1 1072 ? -17.211 -67.190 21.344 1.00 78.25 1072 THR A CA 1
ATOM 8520 C C . THR A 1 1072 ? -15.920 -66.701 20.696 1.00 78.25 1072 THR A C 1
ATOM 8522 O O . THR A 1 1072 ? -14.914 -67.402 20.615 1.00 78.25 1072 THR A O 1
ATOM 8525 N N . GLU A 1 1073 ? -15.962 -65.487 20.152 1.00 81.06 1073 GLU A N 1
ATOM 8526 C CA . GLU A 1 1073 ? -14.802 -64.888 19.498 1.00 81.06 1073 GLU A CA 1
ATOM 8527 C C . GLU A 1 1073 ? -13.928 -64.174 20.531 1.00 81.06 1073 GLU A C 1
ATOM 8529 O O . GLU A 1 1073 ? -14.431 -63.456 21.395 1.00 81.06 1073 GLU A O 1
ATOM 8534 N N . ASN A 1 1074 ? -12.608 -64.341 20.436 1.00 86.56 1074 ASN A N 1
ATOM 8535 C CA . ASN A 1 1074 ? -11.675 -63.685 21.345 1.00 86.56 1074 ASN A CA 1
ATOM 8536 C C . ASN A 1 1074 ? -11.420 -62.242 20.897 1.00 86.56 1074 ASN A C 1
ATOM 8538 O O . ASN A 1 1074 ? -10.470 -61.961 20.165 1.00 86.56 1074 ASN A O 1
ATOM 8542 N N . SER A 1 1075 ? -12.301 -61.329 21.305 1.00 85.25 1075 SER A N 1
ATOM 8543 C CA . SER A 1 1075 ? -12.159 -59.885 21.074 1.00 85.25 1075 SER A CA 1
ATOM 8544 C C . SER A 1 1075 ? -11.486 -59.153 22.239 1.00 85.25 1075 SER A C 1
ATOM 8546 O O . SER A 1 1075 ? -11.388 -57.929 22.214 1.00 85.25 1075 SER A O 1
ATOM 8548 N N . GLY A 1 1076 ? -11.108 -59.882 23.296 1.00 85.38 1076 GLY A N 1
ATOM 8549 C CA . GLY A 1 1076 ? -10.560 -59.340 24.540 1.00 85.38 1076 GLY A CA 1
ATOM 8550 C C . GLY A 1 1076 ? -11.542 -58.520 25.393 1.00 85.38 1076 GLY A C 1
ATOM 8551 O O . GLY A 1 1076 ? -11.137 -57.786 26.291 1.00 85.38 1076 GLY A O 1
ATOM 8552 N N . MET A 1 1077 ? -12.843 -58.670 25.133 1.00 86.25 1077 MET A N 1
ATOM 8553 C CA . MET A 1 1077 ? -13.930 -58.243 26.018 1.00 86.25 1077 MET A CA 1
ATOM 8554 C C . MET A 1 1077 ? -14.670 -59.475 26.536 1.00 86.25 1077 MET A C 1
ATOM 8556 O O . MET A 1 1077 ? -14.670 -60.514 25.881 1.00 86.25 1077 MET A O 1
ATOM 8560 N N . PHE A 1 1078 ? -15.327 -59.353 27.691 1.00 84.25 1078 PHE A N 1
ATOM 8561 C CA . PHE A 1 1078 ? -16.152 -60.438 28.236 1.00 84.25 1078 PHE A CA 1
ATOM 8562 C C . PHE A 1 1078 ? -17.404 -60.699 27.387 1.00 84.25 1078 PHE A C 1
ATOM 8564 O O . PHE A 1 1078 ? -17.782 -61.848 27.188 1.00 84.25 1078 PHE A O 1
ATOM 8571 N N . GLU A 1 1079 ? -18.027 -59.636 26.871 1.00 83.81 1079 GLU A N 1
ATOM 8572 C CA . GLU A 1 1079 ? -19.176 -59.695 25.969 1.00 83.81 1079 GLU A CA 1
ATOM 8573 C C . GLU A 1 1079 ? -19.023 -58.624 24.881 1.00 83.81 1079 GLU A C 1
ATOM 8575 O O . GLU A 1 1079 ? -18.716 -57.466 25.168 1.00 83.81 1079 GLU A O 1
ATOM 8580 N N . LEU A 1 1080 ? -19.227 -59.008 23.621 1.00 84.44 1080 LEU A N 1
ATOM 8581 C CA . LEU A 1 1080 ? -19.151 -58.102 22.477 1.00 84.44 1080 LEU A CA 1
ATOM 8582 C C . LEU A 1 1080 ? -20.518 -57.435 22.245 1.00 84.44 1080 LEU A C 1
ATOM 8584 O O . LEU A 1 1080 ? -21.345 -57.958 21.497 1.00 84.44 1080 LEU A O 1
ATOM 8588 N N . ASN A 1 1081 ? -20.753 -56.278 22.874 1.00 88.12 1081 ASN A N 1
ATOM 8589 C CA . ASN A 1 1081 ? -22.004 -55.521 22.746 1.00 88.12 1081 ASN A CA 1
ATOM 8590 C C . ASN A 1 1081 ? -21.844 -54.267 21.868 1.00 88.12 1081 ASN A C 1
ATOM 8592 O O . ASN A 1 1081 ? -21.327 -53.242 22.303 1.00 88.12 1081 ASN A O 1
ATOM 8596 N N . PHE A 1 1082 ? -22.377 -54.302 20.645 1.00 85.88 1082 PHE A N 1
ATOM 8597 C CA . PHE A 1 1082 ? -22.339 -53.154 19.730 1.00 85.88 1082 PHE A CA 1
ATOM 8598 C C . PHE A 1 1082 ? -23.188 -51.952 20.184 1.00 85.88 1082 PHE A C 1
ATOM 8600 O O . PHE A 1 1082 ? -23.025 -50.862 19.633 1.00 85.88 1082 PHE A O 1
ATOM 8607 N N . GLY A 1 1083 ? -24.077 -52.123 21.166 1.00 85.50 1083 GLY A N 1
ATOM 8608 C CA . GLY A 1 1083 ? -24.942 -51.081 21.723 1.00 85.50 1083 GLY A CA 1
ATOM 8609 C C . GLY A 1 1083 ? -24.389 -50.351 22.952 1.00 85.50 1083 GLY A C 1
ATOM 8610 O O . GLY A 1 1083 ? -25.117 -49.541 23.516 1.00 85.50 1083 GLY A O 1
ATOM 8611 N N . ASP A 1 1084 ? -23.153 -50.627 23.382 1.00 88.81 1084 ASP A N 1
ATOM 8612 C CA . ASP A 1 1084 ? -22.526 -49.921 24.510 1.00 88.81 1084 ASP A CA 1
ATOM 8613 C C . ASP A 1 1084 ? -22.425 -48.404 24.232 1.00 88.81 1084 ASP A C 1
ATOM 8615 O O . ASP A 1 1084 ? -22.323 -47.958 23.087 1.00 88.81 1084 ASP A O 1
ATOM 8619 N N . GLU A 1 1085 ? -22.473 -47.592 25.285 1.00 89.88 1085 GLU A N 1
ATOM 8620 C CA . GLU A 1 1085 ? -22.217 -46.154 25.210 1.00 89.88 1085 GLU A CA 1
ATOM 8621 C C . GLU A 1 1085 ? -20.731 -45.843 24.984 1.00 89.88 1085 GLU A C 1
ATOM 8623 O O . GLU A 1 1085 ? -20.391 -44.748 24.531 1.00 89.88 1085 GLU A O 1
ATOM 8628 N N . ARG A 1 1086 ? -19.837 -46.785 25.304 1.00 90.94 1086 ARG A N 1
ATOM 8629 C CA . ARG A 1 1086 ? -18.398 -46.682 25.039 1.00 90.94 1086 ARG A CA 1
ATOM 8630 C C . ARG A 1 1086 ? -18.028 -47.292 23.694 1.00 90.94 1086 ARG A C 1
ATOM 8632 O O . ARG A 1 1086 ? -18.706 -48.175 23.175 1.00 90.94 1086 ARG A O 1
ATOM 8639 N N . TYR A 1 1087 ? -16.920 -46.823 23.134 1.00 91.19 1087 TYR A N 1
ATOM 8640 C CA . TYR A 1 1087 ? -16.336 -47.456 21.952 1.00 91.19 1087 TYR A CA 1
ATOM 8641 C C . TYR A 1 1087 ? -15.753 -48.827 22.295 1.00 91.19 1087 TYR A C 1
ATOM 8643 O O . TYR A 1 1087 ? -15.097 -48.985 23.329 1.00 91.19 1087 TYR A O 1
ATOM 8651 N N . LEU A 1 1088 ? -15.938 -49.796 21.398 1.00 92.44 1088 LEU A N 1
ATOM 8652 C CA . LEU A 1 1088 ? -15.244 -51.081 21.484 1.00 92.44 1088 LEU A CA 1
ATOM 8653 C C . LEU A 1 1088 ? -13.732 -50.889 21.228 1.00 92.44 1088 LEU A C 1
ATOM 8655 O O . LEU A 1 1088 ? -13.328 -49.891 20.620 1.00 92.44 1088 LEU A O 1
ATOM 8659 N N . PRO A 1 1089 ? -12.864 -51.828 21.655 1.00 91.06 1089 PRO A N 1
ATOM 8660 C CA . PRO A 1 1089 ? -11.443 -51.787 21.328 1.00 91.06 1089 PRO A CA 1
ATOM 8661 C C . PRO A 1 1089 ? -11.225 -51.655 19.818 1.00 91.06 1089 PRO A C 1
ATOM 8663 O O . PRO A 1 1089 ? -11.791 -52.422 19.035 1.00 91.06 1089 PRO A O 1
ATOM 8666 N N . PHE A 1 1090 ? -10.406 -50.679 19.421 1.00 92.19 1090 PHE A N 1
ATOM 8667 C CA . PHE A 1 1090 ? -10.093 -50.344 18.028 1.00 92.19 1090 PHE A CA 1
ATOM 8668 C C . PHE A 1 1090 ? -11.284 -49.842 17.196 1.00 92.19 1090 PHE A C 1
ATOM 8670 O O . PHE A 1 1090 ? -11.138 -49.607 16.000 1.00 92.19 1090 PHE A O 1
ATOM 8677 N N . GLU A 1 1091 ? -12.465 -49.638 17.786 1.00 92.56 1091 GLU A N 1
ATOM 8678 C CA . GLU A 1 1091 ? -13.619 -49.116 17.056 1.00 92.56 1091 GLU A CA 1
ATOM 8679 C C . GLU A 1 1091 ? -13.346 -47.694 16.549 1.00 92.56 1091 GLU A C 1
ATOM 8681 O O . GLU A 1 1091 ? -12.901 -46.827 17.295 1.00 92.56 1091 GLU A O 1
ATOM 8686 N N . GLY A 1 1092 ? -13.640 -47.441 15.272 1.00 89.69 1092 GLY A N 1
ATOM 8687 C CA . GLY A 1 1092 ? -13.502 -46.133 14.631 1.00 89.69 1092 GLY A CA 1
ATOM 8688 C C . GLY A 1 1092 ? -12.104 -45.830 14.081 1.00 89.69 1092 GLY A C 1
ATOM 8689 O O . GLY A 1 1092 ? -11.970 -44.889 13.284 1.00 89.69 1092 GLY A O 1
ATOM 8690 N N . THR A 1 1093 ? -11.090 -46.630 14.433 1.00 92.00 1093 THR A N 1
ATOM 8691 C CA . THR A 1 1093 ? -9.733 -46.511 13.879 1.00 92.00 1093 THR A CA 1
ATOM 8692 C C . THR A 1 1093 ? -9.675 -47.023 12.436 1.00 92.00 1093 THR A C 1
ATOM 8694 O O . THR A 1 1093 ? -10.607 -47.663 11.937 1.00 92.00 1093 THR A O 1
ATOM 8697 N N . GLY A 1 1094 ? -8.617 -46.659 11.710 1.00 91.19 1094 GLY A N 1
ATOM 8698 C CA . GLY A 1 1094 ? -8.458 -47.038 10.306 1.00 91.19 1094 GLY A CA 1
ATOM 8699 C C . GLY A 1 1094 ? -8.149 -48.525 10.124 1.00 91.19 1094 GLY A C 1
ATOM 8700 O O . GLY A 1 1094 ? -7.353 -49.086 10.875 1.00 91.19 1094 GLY A O 1
ATOM 8701 N N . ALA A 1 1095 ? -8.754 -49.163 9.117 1.00 90.88 1095 ALA A N 1
ATOM 8702 C CA . ALA A 1 1095 ? -8.502 -50.574 8.809 1.00 90.88 1095 ALA A CA 1
ATOM 8703 C C . ALA A 1 1095 ? -7.046 -50.830 8.376 1.00 90.88 1095 ALA A C 1
ATOM 8705 O O . ALA A 1 1095 ? -6.447 -51.826 8.784 1.00 90.88 1095 ALA A O 1
ATOM 8706 N N . VAL A 1 1096 ? -6.447 -49.904 7.619 1.00 91.50 1096 VAL A N 1
ATOM 8707 C CA . VAL A 1 1096 ? -5.016 -49.941 7.283 1.00 91.50 1096 VAL A CA 1
ATOM 8708 C C . VAL A 1 1096 ? -4.226 -49.636 8.539 1.00 91.50 1096 VAL A C 1
ATOM 8710 O O . VAL A 1 1096 ? -4.309 -48.533 9.073 1.00 91.50 1096 VAL A O 1
ATOM 8713 N N . SER A 1 1097 ? -3.490 -50.610 9.055 1.00 92.75 1097 SER A N 1
ATOM 8714 C CA . SER A 1 1097 ? -2.937 -50.502 10.404 1.00 92.75 1097 SER A CA 1
ATOM 8715 C C . SER A 1 1097 ? -1.745 -51.423 10.634 1.00 92.75 1097 SER A C 1
ATOM 8717 O O . SER A 1 1097 ? -1.603 -52.457 9.979 1.00 92.75 1097 SER A O 1
ATOM 8719 N N . ASN A 1 1098 ? -0.886 -51.037 11.577 1.00 92.25 1098 ASN A N 1
ATOM 8720 C CA . ASN A 1 1098 ? 0.232 -51.849 12.051 1.00 92.25 1098 ASN A CA 1
ATOM 8721 C C . ASN A 1 1098 ? -0.094 -52.403 13.437 1.00 92.25 1098 ASN A C 1
ATOM 8723 O O . ASN A 1 1098 ? -0.564 -51.665 14.304 1.00 92.25 1098 ASN A O 1
ATOM 8727 N N . TRP A 1 1099 ? 0.201 -53.679 13.657 1.00 93.75 1099 TRP A N 1
ATOM 8728 C CA . TRP A 1 1099 ? -0.143 -54.394 14.880 1.00 93.75 1099 TRP A CA 1
ATOM 8729 C C . TRP A 1 1099 ? 1.076 -55.086 15.477 1.00 93.75 1099 TRP A C 1
ATOM 8731 O O . TRP A 1 1099 ? 1.959 -55.544 14.754 1.00 93.75 1099 TRP A O 1
ATOM 8741 N N . ASN A 1 1100 ? 1.097 -55.179 16.802 1.00 94.31 1100 ASN A N 1
ATOM 8742 C CA . ASN A 1 1100 ? 2.010 -56.026 17.555 1.00 94.31 1100 ASN A CA 1
ATOM 8743 C C . ASN A 1 1100 ? 1.192 -57.079 18.305 1.00 94.31 1100 ASN A C 1
ATOM 8745 O O . ASN A 1 1100 ? 0.257 -56.729 19.029 1.00 94.31 1100 ASN A O 1
ATOM 8749 N N . LEU A 1 1101 ? 1.546 -58.347 18.129 1.00 93.50 1101 LEU A N 1
ATOM 8750 C CA . LEU A 1 1101 ? 0.952 -59.474 18.833 1.00 93.50 1101 LEU A CA 1
ATOM 8751 C C . LEU A 1 1101 ? 2.023 -60.137 19.691 1.00 93.50 1101 LEU A C 1
ATOM 8753 O O . LEU A 1 1101 ? 3.032 -60.622 19.179 1.00 93.50 1101 LEU A O 1
ATOM 8757 N N . GLU A 1 1102 ? 1.781 -60.164 20.995 1.00 92.31 1102 GLU A N 1
ATOM 8758 C CA . GLU A 1 1102 ? 2.688 -60.719 21.993 1.00 92.31 1102 GLU A CA 1
ATOM 8759 C C . GLU A 1 1102 ? 2.015 -61.878 22.726 1.00 92.31 1102 GLU A C 1
ATOM 8761 O O . GLU A 1 1102 ? 0.934 -61.727 23.294 1.00 92.31 1102 GLU A O 1
ATOM 8766 N N . LEU A 1 1103 ? 2.652 -63.044 22.695 1.00 88.69 1103 LEU A N 1
ATOM 8767 C CA . LEU A 1 1103 ? 2.241 -64.249 23.400 1.00 88.69 1103 LEU A CA 1
ATOM 8768 C C . LEU A 1 1103 ? 2.628 -64.136 24.875 1.00 88.69 1103 LEU A C 1
ATOM 8770 O O . LEU A 1 1103 ? 3.800 -64.040 25.231 1.00 88.69 1103 LEU A O 1
ATOM 8774 N N . ASN A 1 1104 ? 1.617 -64.186 25.736 1.00 79.38 1104 ASN A N 1
ATOM 8775 C CA . ASN A 1 1104 ? 1.737 -64.052 27.180 1.00 79.38 1104 ASN A CA 1
ATOM 8776 C C . ASN A 1 1104 ? 1.359 -65.375 27.870 1.00 79.38 1104 ASN A C 1
ATOM 8778 O O . ASN A 1 1104 ? 0.586 -66.178 27.348 1.00 79.38 1104 ASN A O 1
ATOM 8782 N N . GLY A 1 1105 ? 1.901 -65.643 29.059 1.00 73.12 1105 GLY A N 1
ATOM 8783 C CA . GLY A 1 1105 ? 1.610 -66.874 29.810 1.00 73.12 1105 GLY A CA 1
ATOM 8784 C C . GLY A 1 1105 ? 2.752 -67.300 30.727 1.00 73.12 1105 GLY A C 1
ATOM 8785 O O . GLY A 1 1105 ? 3.860 -66.767 30.638 1.00 73.12 1105 GLY A O 1
ATOM 8786 N N . LYS A 1 1106 ? 2.508 -68.257 31.634 1.00 73.75 1106 LYS A N 1
ATOM 8787 C CA . LYS A 1 1106 ? 3.609 -68.859 32.395 1.00 73.75 1106 LYS A CA 1
ATOM 8788 C C . LYS A 1 1106 ? 4.403 -69.759 31.456 1.00 73.75 1106 LYS A C 1
ATOM 8790 O O . LYS A 1 1106 ? 3.847 -70.458 30.612 1.00 73.75 1106 LYS A O 1
ATOM 8795 N N . LYS A 1 1107 ? 5.727 -69.751 31.614 1.00 67.38 1107 LYS A N 1
ATOM 8796 C CA . LYS A 1 1107 ? 6.636 -70.582 30.819 1.00 67.38 1107 LYS A CA 1
ATOM 8797 C C . LYS A 1 1107 ? 6.229 -72.060 30.953 1.00 67.38 1107 LYS A C 1
ATOM 8799 O O . LYS A 1 1107 ? 6.393 -72.629 32.029 1.00 67.38 1107 LYS A O 1
ATOM 8804 N N . GLY A 1 1108 ? 5.707 -72.647 29.873 1.00 65.56 1108 GLY A N 1
ATOM 8805 C CA . GLY A 1 1108 ? 5.223 -74.033 29.817 1.00 65.56 1108 GLY A CA 1
ATOM 8806 C C . GLY A 1 1108 ? 3.700 -74.223 29.716 1.00 65.56 1108 GLY A C 1
ATOM 8807 O O . GLY A 1 1108 ? 3.283 -75.362 29.546 1.00 65.56 1108 GLY A O 1
ATOM 8808 N N . ASP A 1 1109 ? 2.878 -73.164 29.788 1.00 68.88 1109 ASP A N 1
ATOM 8809 C CA . ASP A 1 1109 ? 1.404 -73.266 29.669 1.00 68.88 1109 ASP A CA 1
ATOM 8810 C C . ASP A 1 1109 ? 0.940 -73.735 28.274 1.00 68.88 1109 ASP A C 1
ATOM 8812 O O . ASP A 1 1109 ? -0.076 -74.412 28.135 1.00 68.88 1109 ASP A O 1
ATOM 8816 N N . TYR A 1 1110 ? 1.696 -73.375 27.242 1.00 73.44 1110 TYR A N 1
ATOM 8817 C CA . TYR A 1 1110 ? 1.589 -73.877 25.876 1.00 73.44 1110 TYR A CA 1
ATOM 8818 C C . TYR A 1 1110 ? 2.970 -73.776 25.230 1.00 73.44 1110 TYR A C 1
ATOM 8820 O O . TYR A 1 1110 ? 3.823 -72.999 25.677 1.00 73.44 1110 TYR A O 1
ATOM 8828 N N . ASN A 1 1111 ? 3.212 -74.573 24.195 1.00 76.50 1111 ASN A N 1
ATOM 8829 C CA . ASN A 1 1111 ? 4.454 -74.512 23.441 1.00 76.50 1111 ASN A CA 1
ATOM 8830 C C . ASN A 1 1111 ? 4.227 -73.640 22.198 1.00 76.50 1111 ASN A C 1
ATOM 8832 O O . ASN A 1 1111 ? 3.465 -74.043 21.323 1.00 76.50 1111 ASN A O 1
ATOM 8836 N N . PRO A 1 1112 ? 4.886 -72.471 22.069 1.00 77.00 1112 PRO A N 1
ATOM 8837 C CA . PRO A 1 1112 ? 4.737 -71.618 20.890 1.00 77.00 1112 PRO A CA 1
ATOM 8838 C C . PRO A 1 1112 ? 5.035 -72.335 19.565 1.00 77.00 1112 PRO A C 1
ATOM 8840 O O . PRO A 1 1112 ? 4.533 -71.917 18.528 1.00 77.00 1112 PRO A O 1
ATOM 8843 N N . LYS A 1 1113 ? 5.814 -73.429 19.581 1.00 73.44 1113 LYS A N 1
ATOM 8844 C CA . LYS A 1 1113 ? 6.075 -74.247 18.387 1.00 73.44 1113 LYS A CA 1
ATOM 8845 C C . LYS A 1 1113 ? 4.820 -74.932 17.829 1.00 73.44 1113 LYS A C 1
ATOM 8847 O O . LYS A 1 1113 ? 4.725 -75.077 16.611 1.00 73.44 1113 LYS A O 1
ATOM 8852 N N . ASP A 1 1114 ? 3.865 -75.275 18.695 1.00 80.19 1114 ASP A N 1
ATOM 8853 C CA . ASP A 1 1114 ? 2.632 -76.003 18.357 1.00 80.19 1114 ASP A CA 1
ATOM 8854 C C . ASP A 1 1114 ? 1.580 -75.097 17.683 1.00 80.19 1114 ASP A C 1
ATOM 8856 O O . ASP A 1 1114 ? 0.517 -75.564 17.274 1.00 80.19 1114 ASP A O 1
ATOM 8860 N N . LEU A 1 1115 ? 1.850 -73.789 17.580 1.00 82.31 1115 LEU A N 1
ATOM 8861 C CA . LEU A 1 1115 ? 0.977 -72.823 16.919 1.00 82.31 1115 LEU A CA 1
ATOM 8862 C C . LEU A 1 1115 ? 0.983 -73.045 15.403 1.00 82.31 1115 LEU A C 1
ATOM 8864 O O . LEU A 1 1115 ? 1.977 -72.780 14.740 1.00 82.31 1115 LEU A O 1
ATOM 8868 N N . LEU A 1 1116 ? -0.121 -73.513 14.833 1.00 82.38 1116 LEU A N 1
ATOM 8869 C CA . LEU A 1 1116 ? -0.227 -73.741 13.391 1.00 82.38 1116 LEU A CA 1
ATOM 8870 C C . LEU A 1 1116 ? -0.506 -72.440 12.634 1.00 82.38 1116 LEU A C 1
ATOM 8872 O O . LEU A 1 1116 ? 0.144 -72.164 11.632 1.00 82.38 1116 LEU A O 1
ATOM 8876 N N . ASP A 1 1117 ? -1.451 -71.637 13.126 1.00 85.75 1117 ASP A N 1
ATOM 8877 C CA . ASP A 1 1117 ? -1.837 -70.356 12.526 1.00 85.75 1117 ASP A CA 1
ATOM 8878 C C . ASP A 1 1117 ? -2.508 -69.436 13.563 1.00 85.75 1117 ASP A C 1
ATOM 8880 O O . ASP A 1 1117 ? -3.016 -69.886 14.597 1.00 85.75 1117 ASP A O 1
ATOM 8884 N N . VAL A 1 1118 ? -2.537 -68.139 13.267 1.00 89.50 1118 VAL A N 1
ATOM 8885 C CA . VAL A 1 1118 ? -3.339 -67.136 13.967 1.00 89.50 1118 VAL A CA 1
ATOM 8886 C C . VAL A 1 1118 ? -4.307 -66.513 12.970 1.00 89.50 1118 VAL A C 1
ATOM 8888 O O . VAL A 1 1118 ? -3.906 -65.792 12.059 1.00 89.50 1118 VAL A O 1
ATOM 8891 N N . THR A 1 1119 ? -5.600 -66.749 13.166 1.00 90.75 1119 THR A N 1
ATOM 8892 C CA . THR A 1 1119 ? -6.647 -66.191 12.311 1.00 90.75 1119 THR A CA 1
ATOM 8893 C C . THR A 1 1119 ? -7.197 -64.902 12.914 1.00 90.75 1119 THR A C 1
ATOM 8895 O O . THR A 1 1119 ? -7.739 -64.896 14.019 1.00 90.75 1119 THR A O 1
ATOM 8898 N N . ILE A 1 1120 ? -7.108 -63.806 12.169 1.00 93.50 1120 ILE A N 1
ATOM 8899 C CA . ILE A 1 1120 ? -7.628 -62.490 12.538 1.00 93.50 1120 ILE A CA 1
ATOM 8900 C C . ILE A 1 1120 ? -8.976 -62.291 11.847 1.00 93.50 1120 ILE A C 1
ATOM 8902 O O . ILE A 1 1120 ? -9.068 -62.240 10.621 1.00 93.50 1120 ILE A O 1
ATOM 8906 N N . LYS A 1 1121 ? -10.040 -62.147 12.632 1.00 93.56 1121 LYS A N 1
ATOM 8907 C CA . LYS A 1 1121 ? -11.365 -61.746 12.158 1.00 93.56 1121 LYS A CA 1
ATOM 8908 C C . LYS A 1 1121 ? -11.526 -60.242 12.342 1.00 93.56 1121 LYS A C 1
ATOM 8910 O O . LYS A 1 1121 ? -11.707 -59.757 13.459 1.00 93.56 1121 LYS A O 1
ATOM 8915 N N . LEU A 1 1122 ? -11.469 -59.508 11.237 1.00 94.50 1122 LEU A N 1
ATOM 8916 C CA . LEU A 1 1122 ? -11.616 -58.060 11.201 1.00 94.50 1122 LEU A CA 1
ATOM 8917 C C . LEU A 1 1122 ? -13.015 -57.682 10.709 1.00 94.50 1122 LEU A C 1
ATOM 8919 O O . LEU A 1 1122 ? -13.372 -57.941 9.558 1.00 94.50 1122 LEU A O 1
ATOM 8923 N N . ARG A 1 1123 ? -13.799 -57.024 11.566 1.00 95.00 1123 ARG A N 1
ATOM 8924 C CA . ARG A 1 1123 ? -15.076 -56.407 11.193 1.00 95.00 1123 ARG A CA 1
ATOM 8925 C C . ARG A 1 1123 ? -14.852 -54.919 10.993 1.00 95.00 1123 ARG A C 1
ATOM 8927 O O . ARG A 1 1123 ? -14.384 -54.243 11.909 1.00 95.00 1123 ARG A O 1
ATOM 8934 N N . TYR A 1 1124 ? -15.195 -54.398 9.825 1.00 95.00 1124 TYR A N 1
ATOM 8935 C CA . TYR A 1 1124 ? -15.035 -52.984 9.503 1.00 95.00 1124 TYR A CA 1
ATOM 8936 C C . TYR A 1 1124 ? -16.211 -52.467 8.675 1.00 95.00 1124 TYR A C 1
ATOM 8938 O O . TYR A 1 1124 ? -17.013 -53.227 8.139 1.00 95.00 1124 TYR A O 1
ATOM 8946 N N . THR A 1 1125 ? -16.322 -51.147 8.595 1.00 94.38 1125 THR A N 1
ATOM 8947 C CA . THR A 1 1125 ? -17.324 -50.445 7.794 1.00 94.38 1125 THR A CA 1
ATOM 8948 C C . THR A 1 1125 ? -16.653 -49.613 6.720 1.00 94.38 1125 THR A C 1
ATOM 8950 O O . THR A 1 1125 ? -15.617 -49.013 6.983 1.00 94.38 1125 THR A O 1
ATOM 8953 N N . ALA A 1 1126 ? -17.242 -49.538 5.529 1.00 93.56 1126 ALA A N 1
ATOM 8954 C CA . ALA A 1 1126 ? -16.714 -48.756 4.411 1.00 93.56 1126 ALA A CA 1
ATOM 8955 C C . ALA A 1 1126 ? -17.803 -47.934 3.701 1.00 93.56 1126 ALA A C 1
ATOM 8957 O O . ALA A 1 1126 ? -19.000 -48.181 3.874 1.00 93.56 1126 ALA A O 1
ATOM 8958 N N . LYS A 1 1127 ? -17.388 -46.947 2.902 1.00 91.69 1127 LYS A N 1
ATOM 8959 C CA . LYS A 1 1127 ? -18.240 -46.195 1.967 1.00 91.69 1127 LYS A CA 1
ATOM 8960 C C . LYS A 1 1127 ? -17.890 -46.566 0.522 1.00 91.69 1127 LYS A C 1
ATOM 8962 O O . LYS A 1 1127 ? -16.760 -46.953 0.239 1.00 91.69 1127 LYS A O 1
ATOM 8967 N N . GLN A 1 1128 ? -18.861 -46.456 -0.384 1.00 88.62 1128 GLN A N 1
ATOM 8968 C CA . GLN A 1 1128 ? -18.685 -46.744 -1.812 1.00 88.62 1128 GLN A CA 1
ATOM 8969 C C . GLN A 1 1128 ? -18.277 -45.473 -2.570 1.00 88.62 1128 GLN A C 1
ATOM 8971 O O . GLN A 1 1128 ? -19.028 -44.502 -2.562 1.00 88.62 1128 GLN A O 1
ATOM 8976 N N . GLY A 1 1129 ? -17.119 -45.491 -3.235 1.00 84.44 1129 GLY A N 1
ATOM 8977 C CA . GLY A 1 1129 ? -16.557 -44.368 -4.002 1.00 84.44 1129 GLY A CA 1
ATOM 8978 C C . GLY A 1 1129 ? -16.960 -44.330 -5.483 1.00 84.44 1129 GLY A C 1
ATOM 8979 O O . GLY A 1 1129 ? -16.567 -43.428 -6.218 1.00 84.44 1129 GLY A O 1
ATOM 8980 N N . GLY A 1 1130 ? -17.752 -45.305 -5.937 1.00 88.69 1130 GLY A N 1
ATOM 8981 C CA . GLY A 1 1130 ? -18.258 -45.383 -7.309 1.00 88.69 1130 GLY A CA 1
ATOM 8982 C C . GLY A 1 1130 ? -17.312 -46.091 -8.285 1.00 88.69 1130 GLY A C 1
ATOM 8983 O O . GLY A 1 1130 ? -16.171 -46.426 -7.969 1.00 88.69 1130 GLY A O 1
ATOM 8984 N N . SER A 1 1131 ? -17.804 -46.346 -9.502 1.00 87.62 1131 SER A N 1
ATOM 8985 C CA . SER A 1 1131 ? -17.085 -47.137 -10.516 1.00 87.62 1131 SER A CA 1
ATOM 8986 C C . SER A 1 1131 ? -15.811 -46.460 -11.022 1.00 87.62 1131 SER A C 1
ATOM 8988 O O . SER A 1 1131 ? -14.835 -47.147 -11.315 1.00 87.62 1131 SER A O 1
ATOM 8990 N N . ARG A 1 1132 ? -15.796 -45.122 -11.094 1.00 89.38 1132 ARG A N 1
ATOM 8991 C CA . ARG A 1 1132 ? -14.613 -44.348 -11.490 1.00 89.38 1132 ARG A CA 1
ATOM 8992 C C . ARG A 1 1132 ? -13.455 -44.576 -10.521 1.00 89.38 1132 ARG A C 1
ATOM 8994 O O . ARG A 1 1132 ? -12.400 -45.027 -10.953 1.00 89.38 1132 ARG A O 1
ATOM 9001 N N . PHE A 1 1133 ? -13.681 -44.320 -9.233 1.00 89.38 1133 PHE A N 1
ATOM 9002 C CA . PHE A 1 1133 ? -12.673 -44.515 -8.192 1.00 89.38 1133 PHE A CA 1
ATOM 9003 C C . PHE A 1 1133 ? -12.184 -45.971 -8.167 1.00 89.38 1133 PHE A C 1
ATOM 9005 O O . PHE A 1 1133 ? -10.985 -46.223 -8.183 1.00 89.38 1133 PHE A O 1
ATOM 9012 N N . ALA A 1 1134 ? -13.106 -46.934 -8.278 1.00 87.44 1134 ALA A N 1
ATOM 9013 C CA . ALA A 1 1134 ? -12.758 -48.352 -8.351 1.00 87.44 1134 ALA A CA 1
ATOM 9014 C C . ALA A 1 1134 ? -11.834 -48.703 -9.535 1.00 87.44 1134 ALA A C 1
ATOM 9016 O O . ALA A 1 1134 ? -10.942 -49.537 -9.391 1.00 87.44 1134 ALA A O 1
ATOM 9017 N N . ASN A 1 1135 ? -12.038 -48.100 -10.711 1.00 87.00 1135 ASN A N 1
ATOM 9018 C CA . ASN A 1 1135 ? -11.187 -48.332 -11.882 1.00 87.00 1135 ASN A CA 1
ATOM 9019 C C . ASN A 1 1135 ? -9.807 -47.677 -11.730 1.00 87.00 1135 ASN A C 1
ATOM 9021 O O . ASN A 1 1135 ? -8.809 -48.273 -12.134 1.00 87.00 1135 ASN A O 1
ATOM 9025 N N . GLU A 1 1136 ? -9.743 -46.486 -11.129 1.00 87.69 1136 GLU A N 1
ATOM 9026 C CA . GLU A 1 1136 ? -8.483 -45.795 -10.833 1.00 87.69 1136 GLU A CA 1
ATOM 9027 C C . GLU A 1 1136 ? -7.630 -46.604 -9.842 1.00 87.69 1136 GLU A C 1
ATOM 9029 O O . GLU A 1 1136 ? -6.447 -46.816 -10.101 1.00 87.69 1136 GLU A O 1
ATOM 9034 N N . VAL A 1 1137 ? -8.234 -47.140 -8.774 1.00 86.06 1137 VAL A N 1
ATOM 9035 C CA . VAL A 1 1137 ? -7.552 -48.013 -7.799 1.00 86.06 1137 VAL A CA 1
ATOM 9036 C C . VAL A 1 1137 ? -7.059 -49.301 -8.463 1.00 86.06 1137 VAL A C 1
ATOM 9038 O O . VAL A 1 1137 ? -5.886 -49.649 -8.329 1.00 86.06 1137 VAL A O 1
ATOM 9041 N N . LYS A 1 1138 ? -7.897 -49.971 -9.271 1.00 83.62 1138 LYS A N 1
ATOM 9042 C CA . LYS A 1 1138 ? -7.491 -51.177 -10.023 1.00 83.62 1138 LYS A CA 1
ATOM 9043 C C . LYS A 1 1138 ? -6.272 -50.949 -10.917 1.00 83.62 1138 LYS A C 1
ATOM 9045 O O . LYS A 1 1138 ? -5.456 -51.853 -11.052 1.00 83.62 1138 LYS A O 1
ATOM 9050 N N . GLY A 1 1139 ? -6.137 -49.763 -11.513 1.00 80.44 1139 GLY A N 1
ATOM 9051 C CA . GLY A 1 1139 ? -4.984 -49.413 -12.347 1.00 80.44 1139 GLY A CA 1
ATOM 9052 C C . GLY A 1 1139 ? -3.659 -49.304 -11.582 1.00 80.44 1139 GLY A C 1
ATOM 9053 O O . GLY A 1 1139 ? -2.599 -49.364 -12.202 1.00 80.44 1139 GLY A O 1
ATOM 9054 N N . VAL A 1 1140 ? -3.702 -49.151 -10.254 1.00 80.88 1140 VAL A N 1
ATOM 9055 C CA . VAL A 1 1140 ? -2.519 -48.991 -9.389 1.00 80.88 1140 VAL A CA 1
ATOM 9056 C C . VAL A 1 1140 ? -2.108 -50.309 -8.711 1.00 80.88 1140 VAL A C 1
ATOM 9058 O O . VAL A 1 1140 ? -0.953 -50.446 -8.304 1.00 80.88 1140 VAL A O 1
ATOM 9061 N N . LEU A 1 1141 ? -2.998 -51.306 -8.636 1.00 78.62 1141 LEU A N 1
ATOM 9062 C CA . LEU A 1 1141 ? -2.716 -52.606 -8.014 1.00 78.62 1141 LEU A CA 1
ATOM 9063 C C . LEU A 1 1141 ? -1.637 -53.387 -8.795 1.00 78.62 1141 LEU A C 1
ATOM 9065 O O . LEU A 1 1141 ? -1.836 -53.797 -9.940 1.00 78.62 1141 LEU A O 1
ATOM 9069 N N . LYS A 1 1142 ? -0.473 -53.607 -8.168 1.00 70.88 1142 LYS A N 1
ATOM 9070 C CA . LYS A 1 1142 ? 0.658 -54.377 -8.726 1.00 70.88 1142 LYS A CA 1
ATOM 9071 C C . LYS A 1 1142 ? 0.607 -55.836 -8.266 1.00 70.88 1142 LYS A C 1
ATOM 9073 O O . LYS A 1 1142 ? 0.219 -56.058 -7.131 1.00 70.88 1142 LYS A O 1
ATOM 9078 N N . PRO A 1 1143 ? 1.108 -56.816 -9.049 1.00 71.38 1143 PRO A N 1
ATOM 9079 C CA . PRO A 1 1143 ? 1.259 -58.201 -8.583 1.00 71.38 1143 PRO A CA 1
ATOM 9080 C C . PRO A 1 1143 ? 1.957 -58.254 -7.220 1.00 71.38 1143 PRO A C 1
ATOM 9082 O O . PRO A 1 1143 ? 3.050 -57.696 -7.082 1.00 71.38 1143 PRO A O 1
ATOM 9085 N N . TYR A 1 1144 ? 1.332 -58.898 -6.236 1.00 67.56 1144 TYR A N 1
ATOM 9086 C CA . TYR A 1 1144 ? 1.813 -58.924 -4.856 1.00 67.56 1144 TYR A CA 1
ATOM 9087 C C . TYR A 1 1144 ? 2.753 -60.111 -4.618 1.00 67.56 1144 TYR A C 1
ATOM 9089 O O . TYR A 1 1144 ? 2.733 -61.105 -5.349 1.00 67.56 1144 TYR A O 1
ATOM 9097 N N . ASN A 1 1145 ? 3.611 -60.004 -3.603 1.00 73.69 1145 ASN A N 1
ATOM 9098 C CA . ASN A 1 1145 ? 4.430 -61.131 -3.170 1.00 73.69 1145 ASN A CA 1
ATOM 9099 C C . ASN A 1 1145 ? 3.555 -62.052 -2.318 1.00 73.69 1145 ASN A C 1
ATOM 9101 O O . ASN A 1 1145 ? 3.064 -61.639 -1.272 1.00 73.69 1145 ASN A O 1
ATOM 9105 N N . ALA A 1 1146 ? 3.359 -63.279 -2.778 1.00 73.62 1146 ALA A N 1
ATOM 9106 C CA . ALA A 1 1146 ? 2.721 -64.337 -2.019 1.00 73.62 1146 ALA A CA 1
ATOM 9107 C C . ALA A 1 1146 ? 3.789 -65.275 -1.457 1.00 73.62 1146 ALA A C 1
ATOM 9109 O O . ALA A 1 1146 ? 4.925 -65.332 -1.944 1.00 73.62 1146 ALA A O 1
ATOM 9110 N N . THR A 1 1147 ? 3.418 -66.011 -0.419 1.00 80.81 1147 THR A N 1
ATOM 9111 C CA . THR A 1 1147 ? 4.301 -66.978 0.224 1.00 80.81 1147 THR A CA 1
ATOM 9112 C C . THR A 1 1147 ? 3.619 -68.332 0.302 1.00 80.81 1147 THR A C 1
ATOM 9114 O O . THR A 1 1147 ? 2.403 -68.407 0.454 1.00 80.81 1147 THR A O 1
ATOM 9117 N N . SER A 1 1148 ? 4.401 -69.394 0.151 1.00 82.69 1148 SER A N 1
ATOM 9118 C CA . SER A 1 1148 ? 3.967 -70.765 0.403 1.00 82.69 1148 SER A CA 1
ATOM 9119 C C . SER A 1 1148 ? 4.887 -71.359 1.462 1.00 82.69 1148 SER A C 1
ATOM 9121 O O . SER A 1 1148 ? 6.113 -71.278 1.343 1.00 82.69 1148 SER A O 1
ATOM 9123 N N . PHE A 1 1149 ? 4.288 -71.931 2.501 1.00 82.94 1149 PHE A N 1
ATOM 9124 C CA . PHE A 1 1149 ? 4.981 -72.639 3.570 1.00 82.94 1149 PHE A CA 1
ATOM 9125 C C . PHE A 1 1149 ? 4.928 -74.147 3.309 1.00 82.94 1149 PHE A C 1
ATOM 9127 O O . PHE A 1 1149 ? 3.865 -74.679 2.995 1.00 82.94 1149 PHE A O 1
ATOM 9134 N N . PHE A 1 1150 ? 6.064 -74.821 3.464 1.00 84.06 1150 PHE A N 1
ATOM 9135 C CA . PHE A 1 1150 ? 6.213 -76.267 3.351 1.00 84.06 1150 PHE A CA 1
ATOM 9136 C C . PHE A 1 1150 ? 6.994 -76.783 4.557 1.00 84.06 1150 PHE A C 1
ATOM 9138 O O . PHE A 1 1150 ? 8.134 -76.390 4.781 1.00 84.06 1150 PHE A O 1
ATOM 9145 N N . ASP A 1 1151 ? 6.407 -77.693 5.312 1.00 82.94 1151 ASP A N 1
ATOM 9146 C CA . ASP A 1 1151 ? 7.110 -78.508 6.292 1.00 82.94 1151 ASP A CA 1
ATOM 9147 C C . ASP A 1 1151 ? 7.673 -79.725 5.547 1.00 82.94 1151 ASP A C 1
ATOM 9149 O O . ASP A 1 1151 ? 6.907 -80.553 5.063 1.00 82.94 1151 ASP A O 1
ATOM 9153 N N . LEU A 1 1152 ? 8.993 -79.817 5.365 1.00 84.81 1152 LEU A N 1
ATOM 9154 C CA . LEU A 1 1152 ? 9.565 -80.828 4.473 1.00 84.81 1152 LEU A CA 1
ATOM 9155 C C . LEU A 1 1152 ? 9.378 -82.258 4.993 1.00 84.81 1152 LEU A C 1
ATOM 9157 O O . LEU A 1 1152 ? 9.138 -83.149 4.180 1.00 84.81 1152 LEU A O 1
ATOM 9161 N N . ALA A 1 1153 ? 9.418 -82.487 6.310 1.00 80.94 1153 ALA A N 1
ATOM 9162 C CA . ALA A 1 1153 ? 9.172 -83.817 6.867 1.00 80.94 1153 ALA A CA 1
ATOM 9163 C C . ALA A 1 1153 ? 7.702 -84.238 6.730 1.00 80.94 1153 ALA A C 1
ATOM 9165 O O . ALA A 1 1153 ? 7.401 -85.415 6.511 1.00 80.94 1153 ALA A O 1
ATOM 9166 N N . TYR A 1 1154 ? 6.779 -83.279 6.844 1.00 82.00 1154 TYR A N 1
ATOM 9167 C CA . TYR A 1 1154 ? 5.346 -83.546 6.754 1.00 82.00 1154 TYR A CA 1
ATOM 9168 C C . TYR A 1 1154 ? 4.820 -83.582 5.312 1.00 82.00 1154 TYR A C 1
ATOM 9170 O O . TYR A 1 1154 ? 4.031 -84.455 4.961 1.00 82.00 1154 TYR A O 1
ATOM 9178 N N . ASN A 1 1155 ? 5.229 -82.635 4.467 1.00 84.94 1155 ASN A N 1
ATOM 9179 C CA . ASN A 1 1155 ? 4.735 -82.498 3.098 1.00 84.94 1155 ASN A CA 1
ATOM 9180 C C . ASN A 1 1155 ? 5.399 -83.474 2.113 1.00 84.94 1155 ASN A C 1
ATOM 9182 O O . ASN A 1 1155 ? 4.766 -83.808 1.114 1.00 84.94 1155 ASN A O 1
ATOM 9186 N N . PHE A 1 1156 ? 6.626 -83.934 2.388 1.00 85.88 1156 PHE A N 1
ATOM 9187 C CA . PHE A 1 1156 ? 7.415 -84.816 1.513 1.00 85.88 1156 PHE A CA 1
ATOM 9188 C C . PHE A 1 1156 ? 8.005 -85.993 2.308 1.00 85.88 1156 PHE A C 1
ATOM 9190 O O . PHE A 1 1156 ? 9.218 -86.148 2.431 1.00 85.88 1156 PHE A O 1
ATOM 9197 N N . THR A 1 1157 ? 7.136 -86.794 2.932 1.00 82.38 1157 THR A N 1
ATOM 9198 C CA . THR A 1 1157 ? 7.537 -87.815 3.916 1.00 82.38 1157 THR A CA 1
ATOM 9199 C C . THR A 1 1157 ? 8.445 -88.905 3.338 1.00 82.38 1157 THR A C 1
ATOM 9201 O O . THR A 1 1157 ? 9.405 -89.302 4.000 1.00 82.38 1157 THR A O 1
ATOM 9204 N N . ASP A 1 1158 ? 8.182 -89.371 2.114 1.00 81.75 1158 ASP A N 1
ATOM 9205 C CA . ASP A 1 1158 ? 8.971 -90.435 1.476 1.00 81.75 1158 ASP A CA 1
ATOM 9206 C C . ASP A 1 1158 ? 10.377 -89.930 1.102 1.00 81.75 1158 ASP A C 1
ATOM 9208 O O . ASP A 1 1158 ? 11.382 -90.599 1.359 1.00 81.75 1158 ASP A O 1
ATOM 9212 N N . GLU A 1 1159 ? 10.466 -88.714 0.557 1.00 82.94 1159 GLU A N 1
ATOM 9213 C CA . GLU A 1 1159 ? 11.724 -88.047 0.219 1.00 82.94 1159 GLU A CA 1
ATOM 9214 C C . GLU A 1 1159 ? 12.530 -87.680 1.474 1.00 82.94 1159 GLU A C 1
ATOM 9216 O O . GLU A 1 1159 ? 13.755 -87.826 1.494 1.00 82.94 1159 GLU A O 1
ATOM 9221 N N . TRP A 1 1160 ? 11.853 -87.249 2.544 1.00 82.88 1160 TRP A N 1
ATOM 9222 C CA . TRP A 1 1160 ? 12.478 -86.939 3.831 1.00 82.88 1160 TRP A CA 1
ATOM 9223 C C . TRP A 1 1160 ? 13.068 -88.185 4.503 1.00 82.88 1160 TRP A C 1
ATOM 9225 O O . TRP A 1 1160 ? 14.197 -88.144 5.002 1.00 82.88 1160 TRP A O 1
ATOM 9235 N N . ALA A 1 1161 ? 12.349 -89.313 4.473 1.00 77.88 1161 ALA A N 1
ATOM 9236 C CA . ALA A 1 1161 ? 12.843 -90.592 4.981 1.00 77.88 1161 ALA A CA 1
ATOM 9237 C C . ALA A 1 1161 ? 14.050 -91.096 4.170 1.00 77.88 1161 ALA A C 1
ATOM 9239 O O . ALA A 1 1161 ? 15.057 -91.503 4.749 1.00 77.88 1161 ALA A O 1
ATOM 9240 N N . ALA A 1 1162 ? 14.007 -90.992 2.835 1.00 77.44 1162 ALA A N 1
ATOM 9241 C CA . ALA A 1 1162 ? 15.125 -91.378 1.969 1.00 77.44 1162 ALA A CA 1
ATOM 9242 C C . ALA A 1 1162 ? 16.410 -90.576 2.253 1.00 77.44 1162 ALA A C 1
ATOM 9244 O O . ALA A 1 1162 ? 17.509 -91.126 2.187 1.00 77.44 1162 ALA A O 1
ATOM 9245 N N . LEU A 1 1163 ? 16.271 -89.294 2.601 1.00 75.19 1163 LEU A N 1
ATOM 9246 C CA . LEU A 1 1163 ? 17.380 -88.382 2.883 1.00 75.19 1163 LEU A CA 1
ATOM 9247 C C . LEU A 1 1163 ? 17.968 -88.539 4.299 1.00 75.19 1163 LEU A C 1
ATOM 9249 O O . LEU A 1 1163 ? 19.139 -88.230 4.515 1.00 75.19 1163 LEU A O 1
ATOM 9253 N N . THR A 1 1164 ? 17.176 -89.008 5.267 1.00 71.12 1164 THR A N 1
ATOM 9254 C CA . THR A 1 1164 ? 17.602 -89.146 6.674 1.00 71.12 1164 THR A CA 1
ATOM 9255 C C . THR A 1 1164 ? 17.960 -90.582 7.081 1.00 71.12 1164 THR A C 1
ATOM 9257 O O . THR A 1 1164 ? 18.760 -90.755 8.003 1.00 71.12 1164 THR A O 1
ATOM 9260 N N . GLU A 1 1165 ? 17.433 -91.605 6.395 1.00 70.44 1165 GLU A N 1
ATOM 9261 C CA . GLU A 1 1165 ? 17.658 -93.032 6.698 1.00 70.44 1165 GLU A CA 1
ATOM 9262 C C . GLU A 1 1165 ? 18.420 -93.810 5.593 1.00 70.44 1165 GLU A C 1
ATOM 9264 O O . GLU A 1 1165 ? 18.836 -94.947 5.829 1.00 70.44 1165 GLU A O 1
ATOM 9269 N N . GLY A 1 1166 ? 18.631 -93.232 4.399 1.00 62.59 1166 GLY A N 1
ATOM 9270 C CA . GLY A 1 1166 ? 19.317 -93.870 3.258 1.00 62.59 1166 GLY A CA 1
ATOM 9271 C C . GLY A 1 1166 ? 20.841 -93.643 3.182 1.00 62.59 1166 GLY A C 1
ATOM 9272 O O . GLY A 1 1166 ? 21.379 -92.723 3.786 1.00 62.59 1166 GLY A O 1
ATOM 9273 N N . GLU A 1 1167 ? 21.565 -94.456 2.389 1.00 58.97 1167 GLU A N 1
ATOM 9274 C CA . GLU A 1 1167 ? 23.021 -94.291 2.127 1.00 58.97 1167 GLU A CA 1
ATOM 9275 C C . GLU A 1 1167 ? 23.358 -93.113 1.176 1.00 58.97 1167 GLU A C 1
ATOM 9277 O O . GLU A 1 1167 ? 24.527 -92.880 0.855 1.00 58.97 1167 GLU A O 1
ATOM 9282 N N . THR A 1 1168 ? 22.358 -92.365 0.696 1.00 65.50 1168 THR A N 1
ATOM 9283 C CA . THR A 1 1168 ? 22.520 -91.265 -0.270 1.00 65.50 1168 THR A CA 1
ATOM 9284 C C . THR A 1 1168 ? 22.264 -89.902 0.370 1.00 65.50 1168 THR A C 1
ATOM 9286 O O . THR A 1 1168 ? 21.221 -89.695 0.976 1.00 65.50 1168 THR A O 1
ATOM 9289 N N . ASN A 1 1169 ? 23.164 -88.939 0.148 1.00 71.75 1169 ASN A N 1
ATOM 9290 C CA . ASN A 1 1169 ? 23.048 -87.571 0.683 1.00 71.75 1169 ASN A CA 1
ATOM 9291 C C . ASN A 1 1169 ? 22.204 -86.618 -0.188 1.00 71.75 1169 ASN A C 1
ATOM 9293 O O . ASN A 1 1169 ? 22.109 -85.433 0.136 1.00 71.75 1169 ASN A O 1
ATOM 9297 N N . ASP A 1 1170 ? 21.610 -87.117 -1.275 1.00 79.56 1170 ASP A N 1
ATOM 9298 C CA . ASP A 1 1170 ? 20.934 -86.321 -2.300 1.00 79.56 1170 ASP A CA 1
ATOM 9299 C C . ASP A 1 1170 ? 19.510 -86.863 -2.521 1.00 79.56 1170 ASP A C 1
ATOM 9301 O O . ASP A 1 1170 ? 19.341 -88.058 -2.766 1.00 79.56 1170 ASP A O 1
ATOM 9305 N N . VAL A 1 1171 ? 18.497 -85.992 -2.505 1.00 84.19 1171 VAL A N 1
ATOM 9306 C CA . VAL A 1 1171 ? 17.108 -86.315 -2.883 1.00 84.19 1171 VAL A CA 1
ATOM 9307 C C . VAL A 1 1171 ? 16.563 -85.254 -3.831 1.00 84.19 1171 VAL A C 1
ATOM 9309 O O . VAL A 1 1171 ? 16.966 -84.098 -3.759 1.00 84.19 1171 VAL A O 1
ATOM 9312 N N . SER A 1 1172 ? 15.646 -85.615 -4.722 1.00 85.75 1172 SER A N 1
ATOM 9313 C CA . SER A 1 1172 ? 15.003 -84.649 -5.617 1.00 85.75 1172 SER A CA 1
ATOM 9314 C C . SER A 1 1172 ? 13.529 -84.497 -5.255 1.00 85.75 1172 SER A C 1
ATOM 9316 O O . SER A 1 1172 ? 12.813 -85.489 -5.185 1.00 85.75 1172 SER A O 1
ATOM 9318 N N . ILE A 1 1173 ? 13.091 -83.260 -5.002 1.00 87.75 1173 ILE A N 1
ATOM 9319 C CA . ILE A 1 1173 ? 11.711 -82.921 -4.629 1.00 87.75 1173 ILE A CA 1
ATOM 9320 C C . ILE A 1 1173 ? 11.060 -82.172 -5.791 1.00 87.75 1173 ILE A C 1
ATOM 9322 O O . ILE A 1 1173 ? 11.635 -81.222 -6.330 1.00 87.75 1173 ILE A O 1
ATOM 9326 N N . THR A 1 1174 ? 9.850 -82.584 -6.172 1.00 88.25 1174 THR A N 1
ATOM 9327 C CA . THR A 1 1174 ? 9.097 -81.949 -7.261 1.00 88.25 1174 THR A CA 1
ATOM 9328 C C . THR A 1 1174 ? 8.096 -80.935 -6.717 1.00 88.25 1174 THR A C 1
ATOM 9330 O O . THR A 1 1174 ? 7.173 -81.294 -5.993 1.00 88.25 1174 THR A O 1
ATOM 9333 N N . PHE A 1 1175 ? 8.242 -79.674 -7.126 1.00 88.75 1175 PHE A N 1
ATOM 9334 C CA . PHE A 1 1175 ? 7.295 -78.599 -6.830 1.00 88.75 1175 PHE A CA 1
ATOM 9335 C C . PHE A 1 1175 ? 6.402 -78.333 -8.037 1.00 88.75 1175 PHE A C 1
ATOM 9337 O O . PHE A 1 1175 ? 6.897 -78.097 -9.142 1.00 88.75 1175 PHE A O 1
ATOM 9344 N N . THR A 1 1176 ? 5.088 -78.334 -7.835 1.00 87.12 1176 THR A N 1
ATOM 9345 C CA . THR A 1 1176 ? 4.081 -78.101 -8.879 1.00 87.12 1176 THR A CA 1
ATOM 9346 C C . THR A 1 1176 ? 3.372 -76.759 -8.682 1.00 87.12 1176 THR A C 1
ATOM 9348 O O . THR A 1 1176 ? 3.366 -76.189 -7.594 1.00 87.12 1176 THR A O 1
ATOM 9351 N N . GLN A 1 1177 ? 2.818 -76.187 -9.757 1.00 82.25 1177 GLN A N 1
ATOM 9352 C CA . GLN A 1 1177 ? 2.268 -74.823 -9.732 1.00 82.25 1177 GLN A CA 1
ATOM 9353 C C . GLN A 1 1177 ? 0.998 -74.689 -8.866 1.00 82.25 1177 GLN A C 1
ATOM 9355 O O . GLN A 1 1177 ? 0.725 -73.613 -8.348 1.00 82.25 1177 GLN A O 1
ATOM 9360 N N . ASP A 1 1178 ? 0.243 -75.767 -8.664 1.00 82.69 1178 ASP A N 1
ATOM 9361 C CA . ASP A 1 1178 ? -0.900 -75.845 -7.740 1.00 82.69 1178 ASP A CA 1
ATOM 9362 C C . ASP A 1 1178 ? -0.505 -75.642 -6.270 1.00 82.69 1178 ASP A C 1
ATOM 9364 O O . ASP A 1 1178 ? -1.324 -75.185 -5.477 1.00 82.69 1178 ASP A O 1
ATOM 9368 N N . MET A 1 1179 ? 0.763 -75.880 -5.923 1.00 84.19 1179 MET A N 1
ATOM 9369 C CA . MET A 1 1179 ? 1.319 -75.559 -4.604 1.00 84.19 1179 MET A CA 1
ATOM 9370 C C . MET A 1 1179 ? 1.576 -74.046 -4.408 1.00 84.19 1179 MET A C 1
ATOM 9372 O O . MET A 1 1179 ? 1.928 -73.606 -3.310 1.00 84.19 1179 MET A O 1
ATOM 9376 N N . PHE A 1 1180 ? 1.397 -73.233 -5.459 1.00 85.31 1180 PHE A N 1
ATOM 9377 C CA . PHE A 1 1180 ? 1.567 -71.775 -5.456 1.00 85.31 1180 PHE A CA 1
ATOM 9378 C C . PHE A 1 1180 ? 0.309 -71.080 -6.011 1.00 85.31 1180 PHE A C 1
ATOM 9380 O O . PHE A 1 1180 ? 0.251 -70.741 -7.202 1.00 85.31 1180 PHE A O 1
ATOM 9387 N N . PRO A 1 1181 ? -0.719 -70.853 -5.171 1.00 78.25 1181 PRO A N 1
ATOM 9388 C CA . PRO A 1 1181 ? -1.953 -70.191 -5.582 1.00 78.25 1181 PRO A CA 1
ATOM 9389 C C . PRO A 1 1181 ? -1.706 -68.874 -6.325 1.00 78.25 1181 PRO A C 1
ATOM 9391 O O . PRO A 1 1181 ? -0.975 -68.002 -5.861 1.00 78.25 1181 PRO A O 1
ATOM 9394 N N . ASN A 1 1182 ? -2.344 -68.704 -7.486 1.00 76.31 1182 ASN A N 1
ATOM 9395 C CA . ASN A 1 1182 ? -2.317 -67.456 -8.257 1.00 76.31 1182 ASN A CA 1
ATOM 9396 C C . ASN A 1 1182 ? -0.920 -67.002 -8.730 1.00 76.31 1182 ASN A C 1
ATOM 9398 O O . ASN A 1 1182 ? -0.712 -65.824 -9.042 1.00 76.31 1182 ASN A O 1
ATOM 9402 N N . MET A 1 1183 ? 0.046 -67.926 -8.818 1.00 82.44 1183 MET A N 1
ATOM 9403 C CA . MET A 1 1183 ? 1.409 -67.639 -9.266 1.00 82.44 1183 MET A CA 1
ATOM 9404 C C . MET A 1 1183 ? 1.422 -66.996 -10.664 1.00 82.44 1183 MET A C 1
ATOM 9406 O O . MET A 1 1183 ? 1.050 -67.599 -11.669 1.00 82.44 1183 MET A O 1
ATOM 9410 N N . SER A 1 1184 ? 1.901 -65.755 -10.723 1.00 81.25 1184 SER A N 1
ATOM 9411 C CA . SER A 1 1184 ? 1.956 -64.923 -11.932 1.00 81.25 1184 SER A CA 1
ATOM 9412 C C . SER A 1 1184 ? 3.288 -64.994 -12.684 1.00 81.25 1184 SER A C 1
ATOM 9414 O O . SER A 1 1184 ? 3.376 -64.579 -13.839 1.00 81.25 1184 SER A O 1
ATOM 9416 N N . SER A 1 1185 ? 4.332 -65.493 -12.022 1.00 80.75 1185 SER A N 1
ATOM 9417 C CA . SER A 1 1185 ? 5.687 -65.666 -12.543 1.00 80.75 1185 SER A CA 1
ATOM 9418 C C . SER A 1 1185 ? 6.219 -66.994 -12.035 1.00 80.75 1185 SER A C 1
ATOM 9420 O O . SER A 1 1185 ? 6.159 -67.222 -10.836 1.00 80.75 1185 SER A O 1
ATOM 9422 N N . SER A 1 1186 ? 6.813 -67.813 -12.904 1.00 82.25 1186 SER A N 1
ATOM 9423 C CA . SER A 1 1186 ? 7.428 -69.097 -12.529 1.00 82.25 1186 SER A CA 1
ATOM 9424 C C . SER A 1 1186 ? 8.633 -68.960 -11.593 1.00 82.25 1186 SER A C 1
ATOM 9426 O O . SER A 1 1186 ? 9.076 -69.945 -11.014 1.00 82.25 1186 SER A O 1
ATOM 9428 N N . LYS A 1 1187 ? 9.206 -67.761 -11.439 1.00 86.19 1187 LYS A N 1
ATOM 9429 C CA . LYS A 1 1187 ? 10.356 -67.533 -10.554 1.00 86.19 1187 LYS A CA 1
ATOM 9430 C C . LYS A 1 1187 ? 9.966 -67.526 -9.080 1.00 86.19 1187 LYS A C 1
ATOM 9432 O O . LYS A 1 1187 ? 9.033 -66.826 -8.686 1.00 86.19 1187 LYS A O 1
ATOM 9437 N N . ILE A 1 1188 ? 10.784 -68.199 -8.282 1.00 87.75 1188 ILE A N 1
ATOM 9438 C CA . ILE A 1 1188 ? 10.815 -68.047 -6.831 1.00 87.75 1188 ILE A CA 1
ATOM 9439 C C . ILE A 1 1188 ? 11.753 -66.888 -6.517 1.00 87.75 1188 ILE A C 1
ATOM 9441 O O . ILE A 1 1188 ? 12.892 -66.868 -6.969 1.00 87.75 1188 ILE A O 1
ATOM 9445 N N . ILE A 1 1189 ? 11.257 -65.894 -5.789 1.00 85.62 1189 ILE A N 1
ATOM 9446 C CA . ILE A 1 1189 ? 11.981 -64.651 -5.484 1.00 85.62 1189 ILE A CA 1
ATOM 9447 C C . ILE A 1 1189 ? 12.549 -64.633 -4.061 1.00 85.62 1189 ILE A C 1
ATOM 9449 O O . ILE A 1 1189 ? 13.336 -63.749 -3.729 1.00 85.62 1189 ILE A O 1
ATOM 9453 N N . GLY A 1 1190 ? 12.175 -65.609 -3.232 1.00 84.00 1190 GLY A N 1
ATOM 9454 C CA . GLY A 1 1190 ? 12.667 -65.760 -1.868 1.00 84.00 1190 GLY A CA 1
ATOM 9455 C C . GLY A 1 1190 ? 12.593 -67.205 -1.392 1.00 84.00 1190 GLY A C 1
ATOM 9456 O O . GLY A 1 1190 ? 11.667 -67.929 -1.748 1.00 84.00 1190 GLY A O 1
ATOM 9457 N N . LEU A 1 1191 ? 13.571 -67.610 -0.594 1.00 87.06 1191 LEU A N 1
ATOM 9458 C CA . LEU A 1 1191 ? 13.684 -68.923 0.028 1.00 87.06 1191 LEU A CA 1
ATOM 9459 C C . LEU A 1 1191 ? 14.222 -68.737 1.446 1.00 87.06 1191 LEU A C 1
ATOM 9461 O O . LEU A 1 1191 ? 15.257 -68.104 1.634 1.00 87.06 1191 LEU A O 1
ATOM 9465 N N . LEU A 1 1192 ? 13.563 -69.329 2.431 1.00 84.62 1192 LEU A N 1
ATOM 9466 C CA . LEU A 1 1192 ? 14.074 -69.438 3.793 1.00 84.62 1192 LEU A CA 1
ATOM 9467 C C . LEU A 1 1192 ? 13.813 -70.853 4.294 1.00 84.62 1192 LEU A C 1
ATOM 9469 O O . LEU A 1 1192 ? 12.693 -71.334 4.173 1.00 84.62 1192 LEU A O 1
ATOM 9473 N N . ILE A 1 1193 ? 14.834 -71.513 4.846 1.00 86.88 1193 ILE A N 1
ATOM 9474 C CA . ILE A 1 1193 ? 14.683 -72.826 5.482 1.00 86.88 1193 ILE A CA 1
ATOM 9475 C C . ILE A 1 1193 ? 15.147 -72.738 6.928 1.00 86.88 1193 ILE A C 1
ATOM 9477 O O . ILE A 1 1193 ? 16.255 -72.274 7.213 1.00 86.88 1193 ILE A O 1
ATOM 9481 N N . ARG A 1 1194 ? 14.307 -73.213 7.841 1.00 82.38 1194 ARG A N 1
ATOM 9482 C CA . ARG A 1 1194 ? 14.631 -73.414 9.246 1.00 82.38 1194 ARG A CA 1
ATOM 9483 C C . ARG A 1 1194 ? 14.776 -74.906 9.514 1.00 82.38 1194 ARG A C 1
ATOM 9485 O O . ARG A 1 1194 ? 13.828 -75.658 9.352 1.00 82.38 1194 ARG A O 1
ATOM 9492 N N . TYR A 1 1195 ? 15.951 -75.309 9.972 1.00 84.00 1195 TYR A N 1
ATOM 9493 C CA . TYR A 1 1195 ? 16.256 -76.690 10.332 1.00 84.00 1195 TYR A CA 1
ATOM 9494 C C . TYR A 1 1195 ? 16.012 -76.913 11.822 1.00 84.00 1195 TYR A C 1
ATOM 9496 O O . TYR A 1 1195 ? 16.437 -76.110 12.664 1.00 84.00 1195 TYR A O 1
ATOM 9504 N N . GLU A 1 1196 ? 15.367 -78.024 12.148 1.00 79.69 1196 GLU A N 1
ATOM 9505 C CA . GLU A 1 1196 ? 15.225 -78.536 13.504 1.00 79.69 1196 GLU A CA 1
ATOM 9506 C C . GLU A 1 1196 ? 16.202 -79.699 13.694 1.00 79.69 1196 GLU A C 1
ATOM 9508 O O . GLU A 1 1196 ? 16.232 -80.616 12.878 1.00 79.69 1196 GLU A O 1
ATOM 9513 N N . TYR A 1 1197 ? 17.035 -79.638 14.740 1.00 80.94 1197 TYR A N 1
ATOM 9514 C CA . TYR A 1 1197 ? 18.099 -80.618 14.986 1.00 80.94 1197 TYR A CA 1
ATOM 9515 C C . TYR A 1 1197 ? 17.826 -81.459 16.238 1.00 80.94 1197 TYR A C 1
ATOM 9517 O O . TYR A 1 1197 ? 17.507 -80.908 17.298 1.00 80.94 1197 TYR A O 1
ATOM 9525 N N . LYS A 1 1198 ? 18.093 -82.767 16.164 1.00 73.44 1198 LYS A N 1
ATOM 9526 C CA . LYS A 1 1198 ? 18.085 -83.685 17.310 1.00 73.44 1198 LYS A CA 1
ATOM 9527 C C . LYS A 1 1198 ? 19.171 -83.287 18.313 1.00 73.44 1198 LYS A C 1
ATOM 9529 O O . LYS A 1 1198 ? 20.338 -83.123 17.969 1.00 73.44 1198 LYS A O 1
ATOM 9534 N N . ASN A 1 1199 ? 18.792 -83.136 19.583 1.00 62.78 1199 ASN A N 1
ATOM 9535 C CA . ASN A 1 1199 ? 19.678 -82.776 20.706 1.00 62.78 1199 ASN A CA 1
ATOM 9536 C C . ASN A 1 1199 ? 20.449 -81.442 20.569 1.00 62.78 1199 ASN A C 1
ATOM 9538 O O . ASN A 1 1199 ? 21.366 -81.186 21.349 1.00 62.78 1199 ASN A O 1
ATOM 9542 N N . GLY A 1 1200 ? 20.090 -80.572 19.617 1.00 60.12 1200 GLY A N 1
ATOM 9543 C CA . GLY A 1 1200 ? 20.663 -79.227 19.492 1.00 60.12 1200 GLY A CA 1
ATOM 9544 C C . GLY A 1 1200 ? 22.119 -79.149 19.003 1.00 60.12 1200 GLY A C 1
ATOM 9545 O O . GLY A 1 1200 ? 22.692 -78.060 19.031 1.00 60.12 1200 GLY A O 1
ATOM 9546 N N . GLN A 1 1201 ? 22.726 -80.252 18.543 1.00 56.22 1201 GLN A N 1
ATOM 9547 C CA . GLN A 1 1201 ? 24.018 -80.218 17.844 1.00 56.22 1201 GLN A CA 1
ATOM 9548 C C . GLN A 1 1201 ? 23.785 -79.916 16.356 1.00 56.22 1201 GLN A C 1
ATOM 9550 O O . GLN A 1 1201 ? 23.325 -80.769 15.606 1.00 56.22 1201 GLN A O 1
ATOM 9555 N N . GLY A 1 1202 ? 24.050 -78.671 15.949 1.00 61.72 1202 GLY A N 1
ATOM 9556 C CA . GLY A 1 1202 ? 23.869 -78.202 14.572 1.00 61.72 1202 GLY A CA 1
ATOM 9557 C C . GLY A 1 1202 ? 25.080 -78.479 13.678 1.00 61.72 1202 GLY A C 1
ATOM 9558 O O . GLY A 1 1202 ? 26.218 -78.501 14.145 1.00 61.72 1202 GLY A O 1
ATOM 9559 N N . GLY A 1 1203 ? 24.836 -78.642 12.377 1.00 66.62 1203 GLY A N 1
ATOM 9560 C CA . GLY A 1 1203 ? 25.901 -78.826 11.385 1.00 66.62 1203 GLY A CA 1
ATOM 9561 C C . GLY A 1 1203 ? 25.433 -79.287 10.006 1.00 66.62 1203 GLY A C 1
ATOM 9562 O O . GLY A 1 1203 ? 26.193 -79.152 9.051 1.00 66.62 1203 GLY A O 1
ATOM 9563 N N . ALA A 1 1204 ? 24.202 -79.793 9.888 1.00 76.44 1204 ALA A N 1
ATOM 9564 C CA . ALA A 1 1204 ? 23.613 -80.203 8.618 1.00 76.44 1204 ALA A CA 1
ATOM 9565 C C . ALA A 1 1204 ? 22.757 -79.097 7.978 1.00 76.44 1204 ALA A C 1
ATOM 9567 O O . ALA A 1 1204 ? 21.851 -78.568 8.611 1.00 76.44 1204 ALA A O 1
ATOM 9568 N N . PHE A 1 1205 ? 23.018 -78.759 6.718 1.00 83.62 1205 PHE A N 1
ATOM 9569 C CA . PHE A 1 1205 ? 22.195 -77.834 5.931 1.00 83.62 1205 PHE A CA 1
ATOM 9570 C C . PHE A 1 1205 ? 22.057 -78.324 4.486 1.00 83.62 1205 PHE A C 1
ATOM 9572 O O . PHE A 1 1205 ? 22.878 -79.108 4.006 1.00 83.62 1205 PHE A O 1
ATOM 9579 N N . PHE A 1 1206 ? 21.034 -77.861 3.771 1.00 86.88 1206 PHE A N 1
ATOM 9580 C CA . PHE A 1 1206 ? 20.812 -78.220 2.374 1.00 86.88 1206 PHE A CA 1
ATOM 9581 C C . PHE A 1 1206 ? 21.617 -77.359 1.403 1.00 86.88 1206 PHE A C 1
ATOM 9583 O O . PHE A 1 1206 ? 21.786 -76.148 1.564 1.00 86.88 1206 PHE A O 1
ATOM 9590 N N . THR A 1 1207 ? 22.049 -78.007 0.328 1.00 84.56 1207 THR A N 1
ATOM 9591 C CA . THR A 1 1207 ? 22.468 -77.386 -0.925 1.00 84.56 1207 THR A CA 1
ATOM 9592 C C . THR A 1 1207 ? 21.463 -77.746 -2.014 1.00 84.56 1207 THR A C 1
ATOM 9594 O O . THR A 1 1207 ? 21.232 -78.926 -2.247 1.00 84.56 1207 THR A O 1
ATOM 9597 N N . ILE A 1 1208 ? 20.844 -76.753 -2.658 1.00 86.00 1208 ILE A N 1
ATOM 9598 C CA . ILE A 1 1208 ? 19.850 -76.962 -3.722 1.00 86.00 1208 ILE A CA 1
ATOM 9599 C C . ILE A 1 1208 ? 20.526 -76.852 -5.096 1.00 86.00 1208 ILE A C 1
ATOM 9601 O O . ILE A 1 1208 ? 21.264 -75.896 -5.358 1.00 86.00 1208 ILE A O 1
ATOM 9605 N N . ASN A 1 1209 ? 20.271 -77.826 -5.976 1.00 83.44 1209 ASN A N 1
ATOM 9606 C CA . ASN A 1 1209 ? 20.849 -77.967 -7.319 1.00 83.44 1209 ASN A CA 1
ATOM 9607 C C . ASN A 1 1209 ? 22.384 -77.818 -7.321 1.00 83.44 1209 ASN A C 1
ATOM 9609 O O . ASN A 1 1209 ? 22.953 -77.157 -8.190 1.00 83.44 1209 ASN A O 1
ATOM 9613 N N . ASP A 1 1210 ? 23.024 -78.376 -6.287 1.00 72.81 1210 ASP A N 1
ATOM 9614 C CA . ASP A 1 1210 ? 24.471 -78.421 -6.025 1.00 72.81 1210 ASP A CA 1
ATOM 9615 C C . ASP A 1 1210 ? 25.214 -77.065 -5.945 1.00 72.81 1210 ASP A C 1
ATOM 9617 O O . ASP A 1 1210 ? 26.408 -77.044 -5.647 1.00 72.81 1210 ASP A O 1
ATOM 9621 N N . ASN A 1 1211 ? 24.517 -75.932 -6.102 1.00 74.00 1211 ASN A N 1
ATOM 9622 C CA . ASN A 1 1211 ? 25.116 -74.591 -6.160 1.00 74.00 1211 ASN A CA 1
ATOM 9623 C C . ASN A 1 1211 ? 24.544 -73.599 -5.134 1.00 74.00 1211 ASN A C 1
ATOM 9625 O O . ASN A 1 1211 ? 25.237 -72.657 -4.748 1.00 74.00 1211 ASN A O 1
ATOM 9629 N N . LEU A 1 1212 ? 23.296 -73.774 -4.681 1.00 83.94 1212 LEU A N 1
ATOM 9630 C CA . LEU A 1 1212 ? 22.666 -72.862 -3.725 1.00 83.94 1212 LEU A CA 1
ATOM 9631 C C . LEU A 1 1212 ? 22.769 -73.433 -2.310 1.00 83.94 1212 LEU A C 1
ATOM 9633 O O . LEU A 1 1212 ? 21.979 -74.292 -1.931 1.00 83.94 1212 LEU A O 1
ATOM 9637 N N . GLN A 1 1213 ? 23.731 -72.961 -1.518 1.00 84.31 1213 GLN A N 1
ATOM 9638 C CA . GLN A 1 1213 ? 23.775 -73.287 -0.091 1.00 84.31 1213 GLN A CA 1
ATOM 9639 C C . GLN A 1 1213 ? 22.633 -72.578 0.636 1.00 84.31 1213 GLN A C 1
ATOM 9641 O O . GLN A 1 1213 ? 22.437 -71.381 0.433 1.00 84.31 1213 GLN A O 1
ATOM 9646 N N . VAL A 1 1214 ? 21.902 -73.304 1.486 1.00 84.00 1214 VAL A N 1
ATOM 9647 C CA . VAL A 1 1214 ? 20.769 -72.777 2.256 1.00 84.00 1214 VAL A CA 1
ATOM 9648 C C . VAL A 1 1214 ? 21.062 -72.896 3.749 1.00 84.00 1214 VAL A C 1
ATOM 9650 O O . VAL A 1 1214 ? 20.671 -73.883 4.376 1.00 84.00 1214 VAL A O 1
ATOM 9653 N N . PRO A 1 1215 ? 21.779 -71.922 4.339 1.00 81.31 1215 PRO A N 1
ATOM 9654 C CA . PRO A 1 1215 ? 22.077 -71.927 5.762 1.00 81.31 1215 PRO A CA 1
ATOM 9655 C C . PRO A 1 1215 ? 20.799 -71.829 6.597 1.00 81.31 1215 PRO A C 1
ATOM 9657 O O . PRO A 1 1215 ? 19.782 -71.290 6.155 1.00 81.31 1215 PRO A O 1
ATOM 9660 N N . ASN A 1 1216 ? 20.868 -72.313 7.836 1.00 80.81 1216 ASN A N 1
ATOM 9661 C CA . ASN A 1 1216 ? 19.728 -72.283 8.743 1.00 80.81 1216 ASN A CA 1
ATOM 9662 C C . ASN A 1 1216 ? 19.220 -70.858 8.990 1.00 80.81 1216 ASN A C 1
ATOM 9664 O O . ASN A 1 1216 ? 19.998 -69.964 9.324 1.00 80.81 1216 ASN A O 1
ATOM 9668 N N . ASN A 1 1217 ? 17.906 -70.677 8.865 1.00 77.81 1217 ASN A N 1
ATOM 9669 C CA . ASN A 1 1217 ? 17.179 -69.456 9.199 1.00 77.81 1217 ASN A CA 1
ATOM 9670 C C . ASN A 1 1217 ? 17.700 -68.202 8.469 1.00 77.81 1217 ASN A C 1
ATOM 9672 O O . ASN A 1 1217 ? 17.660 -67.095 9.004 1.00 77.81 1217 ASN A O 1
ATOM 9676 N N . THR A 1 1218 ? 18.224 -68.385 7.254 1.00 78.56 1218 THR A N 1
ATOM 9677 C CA . THR A 1 1218 ? 18.761 -67.307 6.416 1.00 78.56 1218 THR A CA 1
ATOM 9678 C C . THR A 1 1218 ? 17.843 -67.089 5.218 1.00 78.56 1218 THR A C 1
ATOM 9680 O O . THR A 1 1218 ? 17.569 -68.028 4.473 1.00 78.56 1218 THR A O 1
ATOM 9683 N N . TYR A 1 1219 ? 17.360 -65.856 5.031 1.00 80.44 1219 TYR A N 1
ATOM 9684 C CA . TYR A 1 1219 ? 16.558 -65.492 3.861 1.00 80.44 1219 TYR A CA 1
ATOM 9685 C C . TYR A 1 1219 ? 17.465 -65.332 2.640 1.00 80.44 1219 TYR A C 1
ATOM 9687 O O . TYR A 1 1219 ? 18.389 -64.518 2.642 1.00 80.44 1219 TYR A O 1
ATOM 9695 N N . LEU A 1 1220 ? 17.181 -66.092 1.592 1.00 81.62 1220 LEU A N 1
ATOM 9696 C CA . LEU A 1 1220 ? 17.905 -66.089 0.331 1.00 81.62 1220 LEU A CA 1
ATOM 9697 C C . LEU A 1 1220 ? 16.987 -65.627 -0.795 1.00 81.62 1220 LEU A C 1
ATOM 9699 O O . LEU A 1 1220 ? 15.798 -65.931 -0.806 1.00 81.62 1220 LEU A O 1
ATOM 9703 N N . GLN A 1 1221 ? 17.549 -64.927 -1.777 1.00 83.06 1221 GLN A N 1
ATOM 9704 C CA . GLN A 1 1221 ? 16.862 -64.583 -3.022 1.00 83.06 1221 GLN A CA 1
ATOM 9705 C C . GLN A 1 1221 ? 17.435 -65.444 -4.154 1.00 83.06 1221 GLN A C 1
ATOM 9707 O O . GLN A 1 1221 ? 18.419 -65.053 -4.787 1.00 83.06 1221 GLN A O 1
ATOM 9712 N N . PRO A 1 1222 ? 16.892 -66.651 -4.382 1.00 80.94 1222 PRO A N 1
ATOM 9713 C CA . PRO A 1 1222 ? 17.439 -67.556 -5.378 1.00 80.94 1222 PRO A CA 1
ATOM 9714 C C . PRO A 1 1222 ? 17.228 -66.989 -6.787 1.00 80.94 1222 PRO A C 1
ATOM 9716 O O . PRO A 1 1222 ? 16.108 -66.719 -7.204 1.00 80.94 1222 PRO A O 1
ATOM 9719 N N . THR A 1 1223 ? 18.301 -66.845 -7.564 1.00 73.75 1223 THR A N 1
ATOM 9720 C CA . THR A 1 1223 ? 18.205 -66.437 -8.979 1.00 73.75 1223 THR A CA 1
ATOM 9721 C C . THR A 1 1223 ? 17.926 -67.614 -9.915 1.00 73.75 1223 THR A C 1
ATOM 9723 O O . THR A 1 1223 ? 17.507 -67.411 -11.055 1.00 73.75 1223 THR A O 1
ATOM 9726 N N . THR A 1 1224 ? 18.146 -68.841 -9.434 1.00 75.00 1224 THR A N 1
ATOM 9727 C CA . THR A 1 1224 ? 18.141 -70.085 -10.218 1.00 75.00 1224 THR A CA 1
ATOM 9728 C C . THR A 1 1224 ? 16.909 -70.963 -9.994 1.00 75.00 1224 THR A C 1
ATOM 9730 O O . THR A 1 1224 ? 16.695 -71.897 -10.764 1.00 75.00 1224 THR A O 1
ATOM 9733 N N . LEU A 1 1225 ? 16.083 -70.683 -8.977 1.00 85.50 1225 LEU A N 1
ATOM 9734 C CA . LEU A 1 1225 ? 14.903 -71.492 -8.664 1.00 85.50 1225 LEU A CA 1
ATOM 9735 C C . LEU A 1 1225 ? 13.660 -70.981 -9.396 1.00 85.50 1225 LEU A C 1
ATOM 9737 O O . LEU A 1 1225 ? 13.281 -69.810 -9.322 1.00 85.50 1225 LEU A O 1
ATOM 9741 N N . SER A 1 1226 ? 12.999 -71.890 -10.106 1.00 85.00 1226 SER A N 1
ATOM 9742 C CA . SER A 1 1226 ? 11.730 -71.625 -10.777 1.00 85.00 1226 SER A CA 1
ATOM 9743 C C . SER A 1 1226 ? 10.862 -72.877 -10.813 1.00 85.00 1226 SER A C 1
ATOM 9745 O O . SER A 1 1226 ? 11.381 -73.995 -10.836 1.00 85.00 1226 SER A O 1
ATOM 9747 N N . VAL A 1 1227 ? 9.546 -72.676 -10.821 1.00 86.56 1227 VAL A N 1
ATOM 9748 C CA . VAL A 1 1227 ? 8.510 -73.705 -10.923 1.00 86.56 1227 VAL A CA 1
ATOM 9749 C C . VAL A 1 1227 ? 7.833 -73.563 -12.283 1.00 86.56 1227 VAL A C 1
ATOM 9751 O O . VAL A 1 1227 ? 7.131 -72.587 -12.549 1.00 86.56 1227 VAL A O 1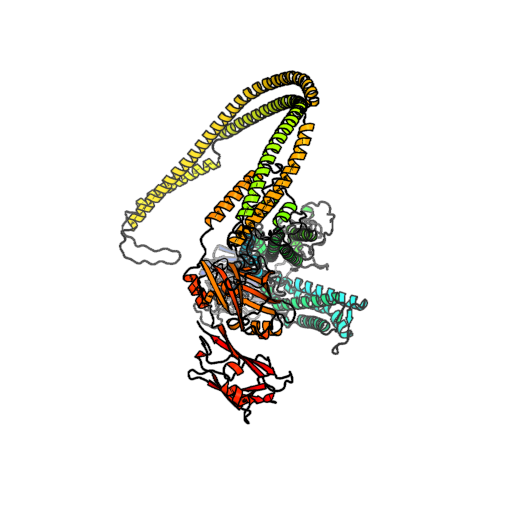
ATOM 9754 N N . GLY A 1 1228 ? 8.119 -74.494 -13.193 1.00 78.44 1228 GLY A N 1
ATOM 9755 C CA . GLY A 1 1228 ? 7.526 -74.526 -14.528 1.00 78.44 1228 GLY A CA 1
ATOM 9756 C C . GLY A 1 1228 ? 6.087 -75.053 -14.518 1.00 78.44 1228 GLY A C 1
ATOM 9757 O O . GLY A 1 1228 ? 5.652 -75.698 -13.569 1.00 78.44 1228 GLY A O 1
ATOM 9758 N N . GLN A 1 1229 ? 5.355 -74.852 -15.619 1.00 75.50 1229 GLN A N 1
ATOM 9759 C CA . GLN A 1 1229 ? 3.951 -75.289 -15.754 1.00 75.50 1229 GLN A CA 1
ATOM 9760 C C . GLN A 1 1229 ? 3.735 -76.810 -15.611 1.00 75.50 1229 GLN A C 1
ATOM 9762 O O . GLN A 1 1229 ? 2.622 -77.240 -15.332 1.00 75.50 1229 GLN A O 1
ATOM 9767 N N . ARG A 1 1230 ? 4.771 -77.636 -15.821 1.00 74.88 1230 ARG A N 1
ATOM 9768 C CA . ARG A 1 1230 ? 4.723 -79.104 -15.652 1.00 74.88 1230 ARG A CA 1
ATOM 9769 C C . ARG A 1 1230 ? 5.293 -79.582 -14.306 1.00 74.88 1230 ARG A C 1
ATOM 9771 O O . ARG A 1 1230 ? 5.459 -80.782 -14.125 1.00 74.88 1230 ARG A O 1
ATOM 9778 N N . GLY A 1 1231 ? 5.587 -78.656 -13.393 1.00 79.00 1231 GLY A N 1
ATOM 9779 C CA . GLY A 1 1231 ? 6.378 -78.902 -12.191 1.00 79.00 1231 GLY A CA 1
ATOM 9780 C C . GLY A 1 1231 ? 7.879 -78.755 -12.447 1.00 79.00 1231 GLY A C 1
ATOM 9781 O O . GLY A 1 1231 ? 8.346 -78.876 -13.582 1.00 79.00 1231 GLY A O 1
ATOM 9782 N N . SER A 1 1232 ? 8.622 -78.452 -11.388 1.00 86.62 1232 SER A N 1
ATOM 9783 C CA . SER A 1 1232 ? 10.081 -78.382 -11.390 1.00 86.62 1232 SER A CA 1
ATOM 9784 C C . SER A 1 1232 ? 10.638 -79.291 -10.312 1.00 86.62 1232 SER A C 1
ATOM 9786 O O . SER A 1 1232 ? 10.233 -79.208 -9.155 1.00 86.62 1232 SER A O 1
ATOM 9788 N N . GLU A 1 1233 ? 11.600 -80.116 -10.693 1.00 86.75 1233 GLU A N 1
ATOM 9789 C CA . GLU A 1 1233 ? 12.339 -80.972 -9.776 1.00 86.75 1233 GLU A CA 1
ATOM 9790 C C . GLU A 1 1233 ? 13.579 -80.225 -9.273 1.00 86.75 1233 GLU A C 1
ATOM 9792 O O . GLU A 1 1233 ? 14.375 -79.711 -10.066 1.00 86.75 1233 GLU A O 1
ATOM 9797 N N . TRP A 1 1234 ? 13.720 -80.108 -7.954 1.00 89.56 1234 TRP A N 1
ATOM 9798 C CA . TRP A 1 1234 ? 14.876 -79.494 -7.305 1.00 89.56 1234 TRP A CA 1
ATOM 9799 C C . TRP A 1 1234 ? 15.624 -80.548 -6.498 1.00 89.56 1234 TRP A C 1
ATOM 9801 O O . TRP A 1 1234 ? 15.035 -81.242 -5.672 1.00 89.56 1234 TRP A O 1
ATOM 9811 N N . LYS A 1 1235 ? 16.936 -80.642 -6.715 1.00 86.38 1235 LYS A N 1
ATOM 9812 C CA . LYS A 1 1235 ? 17.808 -81.584 -6.015 1.00 86.38 1235 LYS A CA 1
ATOM 9813 C C . LYS A 1 1235 ? 18.298 -80.971 -4.703 1.00 86.38 1235 LYS A C 1
ATOM 9815 O O . LYS A 1 1235 ? 18.986 -79.955 -4.736 1.00 86.38 1235 LYS A O 1
ATOM 9820 N N . PHE A 1 1236 ? 17.968 -81.576 -3.571 1.00 86.62 1236 PHE A N 1
ATOM 9821 C CA . PHE A 1 1236 ? 18.426 -81.214 -2.231 1.00 86.62 1236 PHE A CA 1
ATOM 9822 C C . PHE A 1 1236 ? 19.540 -82.167 -1.791 1.00 86.62 1236 PHE A C 1
ATOM 9824 O O . PHE A 1 1236 ? 19.323 -83.365 -1.643 1.00 86.62 1236 PHE A O 1
ATOM 9831 N N . THR A 1 1237 ? 20.727 -81.616 -1.551 1.00 85.00 1237 THR A N 1
ATOM 9832 C CA . THR A 1 1237 ? 21.921 -82.342 -1.104 1.00 85.00 1237 THR A CA 1
ATOM 9833 C C . THR A 1 1237 ? 22.272 -81.913 0.323 1.00 85.00 1237 THR A C 1
ATOM 9835 O O . THR A 1 1237 ? 22.524 -80.725 0.554 1.00 85.00 1237 THR A O 1
ATOM 9838 N N . VAL A 1 1238 ? 22.309 -82.837 1.287 1.00 84.31 1238 VAL A N 1
ATOM 9839 C CA . VAL A 1 1238 ? 22.688 -82.545 2.684 1.00 84.31 1238 VAL A CA 1
ATOM 9840 C C . VAL A 1 1238 ? 24.196 -82.348 2.792 1.00 84.31 1238 VAL A C 1
ATOM 9842 O O . VAL A 1 1238 ? 24.994 -83.178 2.357 1.00 84.31 1238 VAL A O 1
ATOM 9845 N N . ARG A 1 1239 ? 24.611 -81.255 3.430 1.00 81.19 1239 ARG A N 1
ATOM 9846 C CA . ARG A 1 1239 ? 25.997 -81.001 3.830 1.00 81.19 1239 ARG A CA 1
ATOM 9847 C C . ARG A 1 1239 ? 26.077 -81.035 5.350 1.00 81.19 1239 ARG A C 1
ATOM 9849 O O . ARG A 1 1239 ? 25.519 -80.154 5.989 1.00 81.19 1239 ARG A O 1
ATOM 9856 N N . GLY A 1 1240 ? 26.762 -82.034 5.908 1.00 77.38 1240 GLY A N 1
ATOM 9857 C CA . GLY A 1 1240 ? 26.868 -82.281 7.354 1.00 77.38 1240 GLY A CA 1
ATOM 9858 C C . GLY A 1 1240 ? 26.323 -83.659 7.744 1.00 77.38 1240 GLY A C 1
ATOM 9859 O O . GLY A 1 1240 ? 26.126 -84.505 6.878 1.00 77.38 1240 GLY A O 1
ATOM 9860 N N . ASP A 1 1241 ? 26.100 -83.897 9.039 1.00 76.38 1241 ASP A N 1
ATOM 9861 C CA . ASP A 1 1241 ? 25.530 -85.158 9.541 1.00 76.38 1241 ASP A CA 1
ATOM 9862 C C . ASP A 1 1241 ? 24.001 -85.175 9.374 1.00 76.38 1241 ASP A C 1
ATOM 9864 O O . ASP A 1 1241 ? 23.279 -84.539 10.145 1.00 76.38 1241 ASP A O 1
ATOM 9868 N N . ALA A 1 1242 ? 23.503 -85.902 8.371 1.00 72.88 1242 ALA A N 1
ATOM 9869 C CA . ALA A 1 1242 ? 22.075 -85.996 8.063 1.00 72.88 1242 ALA A CA 1
ATOM 9870 C C . ALA A 1 1242 ? 21.236 -86.554 9.229 1.00 72.88 1242 ALA A C 1
ATOM 9872 O O . ALA A 1 1242 ? 20.090 -86.145 9.404 1.00 72.88 1242 ALA A O 1
ATOM 9873 N N . SER A 1 1243 ? 21.818 -87.403 10.087 1.00 72.44 1243 SER A N 1
ATOM 9874 C CA . SER A 1 1243 ? 21.112 -87.998 11.232 1.00 72.44 1243 SER A CA 1
ATOM 9875 C C . SER A 1 1243 ? 20.768 -86.985 12.334 1.00 72.44 1243 SER A C 1
ATOM 9877 O O . SER A 1 1243 ? 19.916 -87.252 13.189 1.00 72.44 1243 SER A O 1
ATOM 9879 N N . SER A 1 1244 ? 21.401 -85.805 12.292 1.00 77.38 1244 SER A N 1
ATOM 9880 C CA . SER A 1 1244 ? 21.144 -84.696 13.212 1.00 77.38 1244 SER A CA 1
ATOM 9881 C C . SER A 1 1244 ? 19.876 -83.906 12.884 1.00 77.38 1244 SER A C 1
ATOM 9883 O O . SER A 1 1244 ? 19.404 -83.185 13.756 1.00 77.38 1244 SER A O 1
ATOM 9885 N N . LEU A 1 1245 ? 19.304 -84.029 11.680 1.00 79.06 1245 LEU A N 1
ATOM 9886 C CA . LEU A 1 1245 ? 18.084 -83.317 11.287 1.00 79.06 1245 LEU A CA 1
ATOM 9887 C C . LEU A 1 1245 ? 16.826 -84.058 11.763 1.00 79.06 1245 LEU A C 1
ATOM 9889 O O . LEU A 1 1245 ? 16.702 -85.273 11.629 1.00 79.06 1245 LEU A O 1
ATOM 9893 N N . GLU A 1 1246 ? 15.886 -83.309 12.329 1.00 81.31 1246 GLU A N 1
ATOM 9894 C CA . GLU A 1 1246 ? 14.555 -83.776 12.729 1.00 81.31 1246 GLU A CA 1
ATOM 9895 C C . GLU A 1 1246 ? 13.490 -83.296 11.737 1.00 81.31 1246 GLU A C 1
ATOM 9897 O O . GLU A 1 1246 ? 12.677 -84.097 11.282 1.00 81.31 1246 GLU A O 1
ATOM 9902 N N . ASN A 1 1247 ? 13.544 -82.018 11.348 1.00 83.56 1247 ASN A N 1
ATOM 9903 C CA . ASN A 1 1247 ? 12.660 -81.417 10.348 1.00 83.56 1247 ASN A CA 1
ATOM 9904 C C . ASN A 1 1247 ? 13.343 -80.226 9.644 1.00 83.56 1247 ASN A C 1
ATOM 9906 O O . ASN A 1 1247 ? 14.352 -79.699 10.123 1.00 83.56 1247 ASN A O 1
ATOM 9910 N N . ALA A 1 1248 ? 12.784 -79.770 8.526 1.00 84.44 1248 ALA A N 1
ATOM 9911 C CA . ALA A 1 1248 ? 13.111 -78.507 7.889 1.00 84.44 1248 ALA A CA 1
ATOM 9912 C C . ALA A 1 1248 ? 11.837 -77.782 7.417 1.00 84.44 1248 ALA A C 1
ATOM 9914 O O . ALA A 1 1248 ? 11.141 -78.236 6.516 1.00 84.44 1248 ALA A O 1
ATOM 9915 N N . GLU A 1 1249 ? 11.558 -76.619 8.003 1.00 84.88 1249 GLU A N 1
ATOM 9916 C CA . GLU A 1 1249 ? 10.458 -75.734 7.614 1.00 84.88 1249 GLU A CA 1
ATOM 9917 C C . GLU A 1 1249 ? 10.939 -74.780 6.514 1.00 84.88 1249 GLU A C 1
ATOM 9919 O O . GLU A 1 1249 ? 11.863 -73.992 6.727 1.00 84.88 1249 GLU A O 1
ATOM 9924 N N . MET A 1 1250 ? 10.319 -74.827 5.341 1.00 86.19 1250 MET A N 1
ATOM 9925 C CA . MET A 1 1250 ? 10.676 -74.030 4.173 1.00 86.19 1250 MET A CA 1
ATOM 9926 C C . MET A 1 1250 ? 9.585 -73.013 3.831 1.00 86.19 1250 MET A C 1
ATOM 9928 O O . MET A 1 1250 ? 8.423 -73.353 3.644 1.00 86.19 1250 MET A O 1
ATOM 9932 N N . VAL A 1 1251 ? 9.980 -71.754 3.661 1.00 85.56 1251 VAL A N 1
ATOM 9933 C CA . VAL A 1 1251 ? 9.135 -70.677 3.136 1.00 85.56 1251 VAL A CA 1
ATOM 9934 C C . VAL A 1 1251 ? 9.653 -70.271 1.765 1.00 85.56 1251 VAL A C 1
ATOM 9936 O O . VAL A 1 1251 ? 10.813 -69.880 1.616 1.00 85.56 1251 VAL A O 1
ATOM 9939 N N . LEU A 1 1252 ? 8.775 -70.329 0.770 1.00 86.50 1252 LEU A N 1
ATOM 9940 C CA . LEU A 1 1252 ? 9.030 -69.857 -0.584 1.00 86.50 1252 LEU A CA 1
ATOM 9941 C C . LEU A 1 1252 ? 8.226 -68.588 -0.853 1.00 86.50 1252 LEU A C 1
ATOM 9943 O O . LEU A 1 1252 ? 7.030 -68.538 -0.582 1.00 86.50 1252 LEU A O 1
ATOM 9947 N N . VAL A 1 1253 ? 8.870 -67.576 -1.430 1.00 84.69 1253 VAL A N 1
ATOM 9948 C CA . VAL A 1 1253 ? 8.237 -66.315 -1.838 1.00 84.69 1253 VAL A CA 1
ATOM 9949 C C . VAL A 1 1253 ? 8.148 -66.270 -3.361 1.00 84.69 1253 VAL A C 1
ATOM 9951 O O . VAL A 1 1253 ? 9.141 -66.503 -4.054 1.00 84.69 1253 VAL A O 1
ATOM 9954 N N . TYR A 1 1254 ? 6.974 -65.943 -3.896 1.00 86.00 1254 TYR A N 1
ATOM 9955 C CA . TYR A 1 1254 ? 6.688 -65.851 -5.332 1.00 86.00 1254 TYR A CA 1
ATOM 9956 C C . TYR A 1 1254 ? 5.783 -64.649 -5.628 1.00 86.00 1254 TYR A C 1
ATOM 9958 O O . TYR A 1 1254 ? 5.240 -64.027 -4.721 1.00 86.00 1254 TYR A O 1
ATOM 9966 N N . LYS A 1 1255 ? 5.620 -64.280 -6.905 1.00 82.19 1255 LYS A N 1
ATOM 9967 C CA . LYS A 1 1255 ? 4.680 -63.213 -7.293 1.00 82.19 1255 LYS A CA 1
ATOM 9968 C C . LYS A 1 1255 ? 3.326 -63.792 -7.661 1.00 82.19 1255 LYS A C 1
ATOM 9970 O O . LYS A 1 1255 ? 3.260 -64.580 -8.606 1.00 82.19 1255 LYS A O 1
ATOM 9975 N N . ALA A 1 1256 ? 2.259 -63.322 -7.032 1.00 74.94 1256 ALA A N 1
ATOM 9976 C CA . ALA A 1 1256 ? 0.885 -63.677 -7.358 1.00 74.94 1256 ALA A CA 1
ATOM 9977 C C . ALA A 1 1256 ? 0.129 -62.520 -8.039 1.00 74.94 1256 ALA A C 1
ATOM 9979 O O . ALA A 1 1256 ? 0.481 -61.347 -7.894 1.00 74.94 1256 ALA A O 1
ATOM 9980 N N . LYS A 1 1257 ? -0.898 -62.855 -8.824 1.00 73.50 1257 LYS A N 1
ATOM 9981 C CA . LYS A 1 1257 ? -1.865 -61.911 -9.412 1.00 73.50 1257 LYS A CA 1
ATOM 9982 C C . LYS A 1 1257 ? -3.273 -62.395 -9.100 1.00 73.50 1257 LYS A C 1
ATOM 9984 O O . LYS A 1 1257 ? -3.509 -63.590 -9.197 1.00 73.50 1257 LYS A O 1
ATOM 9989 N N . ILE A 1 1258 ? -4.178 -61.478 -8.773 1.00 58.50 1258 ILE A N 1
ATOM 9990 C CA . ILE A 1 1258 ? -5.607 -61.796 -8.623 1.00 58.50 1258 ILE A CA 1
ATOM 9991 C C . ILE A 1 1258 ? -6.237 -62.139 -9.966 1.00 58.50 1258 ILE A C 1
ATOM 9993 O O . ILE A 1 1258 ? -5.889 -61.455 -10.960 1.00 58.50 1258 ILE A O 1
#

Radius of gyration: 60.49 Å; chains: 1; bounding box: 107×165×141 Å

pLDDT: mean 74.8, std 17.37, range [22.34, 97.38]